Protein 8OSH (pdb70)

Secondary structure (DSSP, 8-state):
----TTT--S-HHHHHHHHHHHH-TTS--EEEE-S--SSHHHHHHHHHHS---EE-S-S-TT-----EE----------HHHHHEE--EE-GGGT-TTSEEE-TTTTTS-TTTTTTTGGGTT--S---------EEEEE--TTS----SSSGGG--EEEE------HHHHHHHHHHHHHHHH--TTHHHHSHHHHHHHHHHHHHHHHTGGG----TTTTHHHHHHHHHS--SS--HHHHHHHHHHHHHHHH---S--TTHHHHHHHHHHGGG----HHHHHHHHHHHHT-/--S-TT---S-HHHHHHHHHHHH-TT---EEEESS-HHHHHHHHHHHHTSS--B---S--SS----SSSS--TTTHHHH-------B----EEPPTT--HHHHHEE--EE-S--S-SSS-EEBTTTTTS-STTHHHHHHHTTT-S--B-TTS--B--------EEEE-GGG----TTTT---SEEEE----S-HHHHHHHHHHHHHHHH-STTHHHHHHHHHHHHHHHHHHHHHHTT-----HHHHHHHHHHGGGS--SSTHHHHHHHHHHHHHHHHH--SS--HHHHHHHHHHHHTTT----HHHHHHHHTTTS--/----TT-STT-HHHHHHHHHHSS-TTS--EEEE-SS-TTHHHHHGGGTTTS------TT-SS---SS-TTT--SSHHHH---PPP------SS--TTTTS-------HHHHT-SS------TTS--STTTTHHHHHHHHTEE---STT----EE------EEE-GGG----SSSTTTS-EE--------HHHHHHHHHHHHHHHH-HHHHHHHSHHHHHHHHHHHHHHHHHSS-----SHHHHHHHHHHGGGGSS-HHHHHHHHHHHHHHHHHS--SSPPTTHHHHHHHHHHTTTS----THHHHHHHHIIIII-/----GGG--S-HHHHHHHHHTTS-TT----EE---SHHHHHHHHHHHTS----B---GGGTT-EEE---GGGS-HHHHHHHHHHTT------EEE----GGG----HHHHH---SEE-----S--HHHHHHHHHHHHHHSSHHHHHHHHHHHHHTTTTSSSTTTTT-TTS---HHHHHHHIIIIIT--HHHHHHHHHHHHHTTSS----HHHHHHHTTSHHHHH--TT--/--S--HHHHHHHHHHHT-SS---B-----SSTHHHHHHHHHT---GGGGGEEEE---TTHHHHHHHTTTT------EEEE--HHHHTS-SB------HHHHHHHHHHHHHHHT--SS-GGGTHHHHHHHHHHHHHHHHTGGG----HHHHHHHHHHHHH---SS-HHHHHHHHHHHHTTTTTT-SS--HHHHHHHHHHHHTTS----SHHHHHHHHHH--

InterPro domains:
  IPR000523 Magnesium chelatase ChlI-like, catalytic domain [PF01078] (129-198)
  IPR003593 AAA+ ATPase domain [SM00382] (39-199)
  IPR011775 Magnesium chelatase, ATPase subunit I [TIGR02030] (16-351)
  IPR027417 P-loop containing nucleoside triphosphate hydrolase [G3DSA:3.40.50.300] (13-218)
  IPR027417 P-loop containing nucleoside triphosphate hydrolase [SSF52540] (16-343)
  IPR041628 ChlI/MoxR, AAA lid domain [PF17863] (277-336)
  IPR045006 Magnesium-chelatase subunit ChlI-like [PTHR32039] (8-352)

Solvent-accessible surface area: 87751 Å² total; per-residue (Å²): 156,79,70,49,55,79,60,74,89,61,62,80,82,46,62,75,22,61,64,36,32,86,62,41,107,84,31,74,19,26,31,51,44,30,65,54,49,62,44,66,85,57,84,60,42,28,67,48,91,70,53,86,60,58,69,36,59,49,103,56,114,51,50,138,97,64,70,68,40,70,56,89,74,80,59,57,93,133,108,79,65,56,53,70,22,60,138,128,58,78,19,76,69,22,74,34,25,85,19,42,33,33,30,55,78,49,38,92,56,51,104,85,65,73,52,74,76,78,87,37,93,107,45,55,42,51,139,116,77,51,73,34,83,50,52,68,49,20,32,34,40,53,120,54,56,103,112,35,116,74,82,55,40,82,29,18,22,28,48,58,79,97,100,108,81,53,56,85,61,51,39,64,46,38,64,60,62,64,68,41,90,87,55,66,85,78,35,77,76,90,38,55,91,58,63,66,67,64,51,63,64,65,54,62,34,60,87,64,41,107,80,52,49,88,45,65,95,68,44,42,66,53,10,61,35,51,47,82,73,84,91,65,44,85,68,42,49,62,42,45,65,33,28,40,45,24,36,18,29,82,92,65,65,90,57,61,90,111,63,17,73,97,80,19,40,78,30,32,52,54,21,72,64,93,154,119,51,87,64,47,60,64,58,40,39,80,55,81,69,111,154,78,68,54,55,70,59,64,89,41,62,76,83,48,51,65,57,55,64,38,37,78,81,48,94,103,46,50,23,36,47,50,52,26,75,44,47,70,40,31,60,64,60,44,52,29,57,34,58,58,80,91,77,64,56,33,25,71,94,59,87,48,44,16,60,44,93,92,69,104,71,34,87,81,83,52,48,96,87,119,140,76,47,118,44,76,64,78,56,67,69,30,79,83,79,90,81,66,54,73,76,58,38,78,27,61,95,116,69,77,14,70,83,35,40,39,48,63,20,26,42,30,47,72,66,38,31,78,74,68,100,80,61,42,62,68,61,47,67,48,73,98,56,35,40,51,104,42,77,68,117,77,28,102,59,61,43,56,34,61,32,48,60,50,18,15,19,49,81,108,60,36,108,63,67,91,97,55,54,70,79,42,33,38,41,70,72,70,104,106,91,100,46,24,60,68,60,23,69,47,35,52,57,57,62,62,67,87,77,54,85,79,79,51,82,85,84,33,51,92,68,51,62,64,68,70,66,67,72,64,66,22,71,95,62,56,100,77,71,52,90,49,83,89,37,51,56,38,47,37,55,36,42,83,98,53,97,58,66,31,62,69,48,44,50,57,18,63,68,34,16,47,22,42,26,38,88,83,63,61,62,70,39,60,62,82,50,29,32,65,29,25,40,79,31,49,63,49,61,72,101,155,123,47,78,63,50,58,69,53,35,43,83,36,54,63,102,158,80,56,57,67,90,41,75,97,74,54,76,87,51,64,60,37,66,64,60,37,56,102,45,99,94,54,42,8,35,52,58,46,24,88,54,54,73,56,53,79,53,60,71,57,60,60,56,98,73,50,85,53,75,62,24,28,106,102,70,64,34,62,37,49,58,90,49,85,108,46,15,63,88,75,66,61,83,82,142,107,57,53,84,52,82,62,59,83,66,77,109,71,76,60,70,84,62,60,57,29,102,85,130,53,63,10,68,63,25,40,33,12,76,23,50,49,31,36,75,53,59,37,84,71,95,79,72,51,62,68,69,56,51,64,41,66,97,78,30,30,38,88,40,105,54,101,78,53,64,73,57,39,43,22,52,61,46,50,41,24,26,27,40,83,108,77,38,92,82,98,99,100,30,54,67,83,60,17,46,34,53,81,77,106,96,104,100,59,41,85,66,37,47,61,52,44,60,52,54,58,50,57,87,87,42,72,80,61,35,57,80,93,48,55,89,68,44,69,68,70,54,61,68,66,76,74,28,76,83,44,89,75,96,39,99,58,97,57,76,89,45,66,46,54,34,69,44,30,61,106,74,49,80,88,28,74,62,34,55,51,57,46,59,68,45,41,52,47,44,10,30,102,87,60,45,90,74,72,43,102,79,16,68,64,91,31,48,60,54,44,47,64,73,52,55,102,106,154,101,86,40,66,42,46,64,73,58,37,52,99,38,100,56,138,162,84,61,33,39,101,70,69,88,61,59,76,81,40,67,62,47,63,67,59,38,83,80,32,108,108,56,34,35,24,32,39,47,28,63,54,41,58,23,72,63,62,48,70,21,66,90,28,46,96,84,142,116,63,104,131,90,107,102,44,74,90,24,65,31,36,35,73,14,55,48,89,64,72,73,87,62,46,88,55,55,55,82,58,68,112,70,75,86,139,80,66,38,45,44,27,36,19,22,100,110,40,31,87,67,57,88,78,35,52,75,80,25,44,51,33,29,71,60,108,88,102,94,96,33,90,70,56,44,58,41,36,58,52,59,60,56,50,82,70,65,63,100,62,27,45,62,93,45,40,76,77,59,77,88,55,62,85,72,44,66,88,22,54,103,83,32,98,96,83,93,62,60,88,84,60,56,73,38,37,53,78,44,40,73,78,108,95,95,48,33,68,68,62,52,58,34,27,48,59,52,44,7,46,109,78,79,126,68,82,39,37,38,79,37,73,82,58,33,48,78,13,66,74,124,102,31,67,77,95,134,81,106,66,76,64,108,60,50,56,49,64,66,55,50,88,85,13,110,113,47,53,13,45,45,83,153,69,50,105,39,62,82,61,60,49,61,46,68,67,81,94,71,160,127,104,105,24,55,96,35,78,59,80,68,156,74,99,70,84,55,40,67,64,46,68,39,78,109,67,20,100,126,74,31,71,56,56,78,47,42,121,91,91,60,54,88,60,25,29,38,75,121,92,117,147,66,80,77,68,60,63,65,59,62,64,53,58,60,53,62,89,95,46,89,80,107,40,79,83,96,57,44,82,74,66,75,62,52,65,64,52,66,64,70,9,65,94,59,61,110,80,64,90,80,60,87,90,63,38,63,47,59,27,52,54,53,88,82,57,92,48,79,31,58,63,45,53,46,51,41,57,61,37,27,44,51,34,32,33,85,81,63,64,101,77,56,74,62,88,10,57,74,76,31,49,43,60,34,46,75,34,68,66,113,103,105,27,69,55,44,56,64,44,34,71,89,41,55,128

Structure (mmCIF, N/CA/C/O backbone):
data_8OSH
#
_entry.id   8OSH
#
_cell.length_a   1.00
_cell.length_b   1.00
_cell.length_c   1.00
_cell.angle_alpha   90.00
_cell.angle_beta   90.00
_cell.angle_gamma   90.00
#
_symmetry.space_group_name_H-M   'P 1'
#
loop_
_atom_site.group_PDB
_atom_site.id
_atom_site.type_symbol
_atom_site.label_atom_id
_atom_site.label_alt_id
_atom_site.label_comp_id
_atom_site.label_asym_id
_atom_site.label_entity_id
_atom_site.label_seq_id
_atom_site.pdbx_PDB_ins_code
_atom_site.Cartn_x
_atom_site.Cartn_y
_atom_site.Cartn_z
_atom_site.occupancy
_atom_site.B_iso_or_equiv
_atom_site.auth_seq_id
_atom_site.auth_comp_id
_atom_site.auth_asym_id
_atom_site.auth_atom_id
_atom_site.pdbx_PDB_model_num
ATOM 1 N N . VAL A 1 20 ? 89.444 122.984 127.218 1.00 143.51 14 VAL A N 1
ATOM 2 C CA . VAL A 1 20 ? 88.757 123.606 128.343 1.00 143.51 14 VAL A CA 1
ATOM 3 C C . VAL A 1 20 ? 89.396 123.166 129.654 1.00 143.51 14 VAL A C 1
ATOM 4 O O . VAL A 1 20 ? 90.128 122.178 129.695 1.00 143.51 14 VAL A O 1
ATOM 6 N N . VAL A 1 21 ? 89.112 123.901 130.726 1.00 171.85 15 VAL A N 1
ATOM 7 C CA . VAL A 1 21 ? 89.662 123.628 132.049 1.00 171.85 15 VAL A CA 1
ATOM 8 C C . VAL A 1 21 ? 88.525 123.622 133.059 1.00 171.85 15 VAL A C 1
ATOM 9 O O . VAL A 1 21 ? 87.354 123.764 132.691 1.00 171.85 15 VAL A O 1
ATOM 11 N N . PHE A 1 22 ? 88.873 123.455 134.330 1.00 160.89 16 PHE A N 1
ATOM 12 C CA . PHE A 1 22 ? 87.862 123.456 135.375 1.00 160.89 16 PHE A CA 1
ATOM 13 C C . PHE A 1 22 ? 87.191 124.826 135.443 1.00 160.89 16 PHE A C 1
ATOM 14 O O . PHE A 1 22 ? 87.833 125.846 135.168 1.00 160.89 16 PHE A O 1
ATOM 16 N N . PRO A 1 23 ? 85.908 124.888 135.790 1.00 208.51 17 PRO A N 1
ATOM 17 C CA . PRO A 1 23 ? 85.212 126.182 135.803 1.00 208.51 17 PRO A CA 1
ATOM 18 C C . PRO A 1 23 ? 85.716 127.080 136.924 1.00 208.51 17 PRO A C 1
ATOM 19 O O . PRO A 1 23 ? 86.253 126.608 137.929 1.00 208.51 17 PRO A O 1
ATOM 21 N N . PHE A 1 24 ? 85.540 128.391 136.737 1.00 203.66 18 PHE A N 1
ATOM 22 C CA . PHE A 1 24 ? 85.979 129.359 137.738 1.00 203.66 18 PHE A CA 1
ATOM 23 C C . PHE A 1 24 ? 85.255 129.146 139.061 1.00 203.66 18 PHE A C 1
ATOM 24 O O . PHE A 1 24 ? 85.883 129.036 140.120 1.00 203.66 18 PHE A O 1
ATOM 26 N N . THR A 1 25 ? 83.924 129.081 139.019 1.00 196.43 19 THR A N 1
ATOM 27 C CA . THR A 1 25 ? 83.151 128.822 140.226 1.00 196.43 19 THR A CA 1
ATOM 28 C C . THR A 1 25 ? 83.362 127.415 140.765 1.00 196.43 19 THR A C 1
ATOM 29 O O . THR A 1 25 ? 83.077 127.173 141.942 1.00 196.43 19 THR A O 1
ATOM 31 N N . ALA A 1 26 ? 83.849 126.487 139.938 1.00 207.49 20 ALA A N 1
ATOM 32 C CA . ALA A 1 26 ? 84.095 125.130 140.412 1.00 207.49 20 ALA A CA 1
ATOM 33 C C . ALA A 1 26 ? 85.176 125.109 141.482 1.00 207.49 20 ALA A C 1
ATOM 34 O O . ALA A 1 26 ? 85.206 124.206 142.326 1.00 207.49 20 ALA A O 1
ATOM 36 N N . ILE A 1 27 ? 86.075 126.095 141.465 1.00 198.87 21 ILE A N 1
ATOM 37 C CA . ILE A 1 27 ? 87.110 126.171 142.485 1.00 198.87 21 ILE A CA 1
ATOM 38 C C . ILE A 1 27 ? 86.469 126.461 143.832 1.00 198.87 21 ILE A C 1
ATOM 39 O O . ILE A 1 27 ? 85.640 127.370 143.963 1.00 198.87 21 ILE A O 1
ATOM 41 N N . VAL A 1 28 ? 86.848 125.684 144.841 1.00 203.44 22 VAL A N 1
ATOM 42 C CA . VAL A 1 28 ? 86.301 125.805 146.186 1.00 203.44 22 VAL A CA 1
ATOM 43 C C . VAL A 1 28 ? 87.403 126.287 147.117 1.00 203.44 22 VAL A C 1
ATOM 44 O O . VAL A 1 28 ? 88.508 125.733 147.128 1.00 203.44 22 VAL A O 1
ATOM 46 N N . GLY A 1 29 ? 87.098 127.318 147.897 1.00 215.39 23 GLY A N 1
ATOM 47 C CA . GLY A 1 29 ? 88.049 127.887 148.831 1.00 215.39 23 GLY A CA 1
ATOM 48 C C . GLY A 1 29 ? 88.728 129.123 148.273 1.00 215.39 23 GLY A C 1
ATOM 49 O O . GLY A 1 29 ? 88.483 129.560 147.144 1.00 215.39 23 GLY A O 1
ATOM 50 N N . GLN A 1 30 ? 89.606 129.687 149.105 1.00 213.83 24 GLN A N 1
ATOM 51 C CA . GLN A 1 30 ? 90.364 130.892 148.760 1.00 213.83 24 GLN A CA 1
ATOM 52 C C . GLN A 1 30 ? 89.441 132.032 148.343 1.00 213.83 24 GLN A C 1
ATOM 53 O O . GLN A 1 30 ? 89.693 132.727 147.355 1.00 213.83 24 GLN A O 1
ATOM 55 N N . GLU A 1 31 ? 88.360 132.229 149.101 1.00 185.64 25 GLU A N 1
ATOM 56 C CA . GLU A 1 31 ? 87.414 133.291 148.777 1.00 185.64 25 GLU A CA 1
ATOM 57 C C . GLU A 1 31 ? 88.072 134.661 148.835 1.00 185.64 25 GLU A C 1
ATOM 58 O O . GLU A 1 31 ? 87.770 135.529 148.009 1.00 185.64 25 GLU A O 1
ATOM 60 N N . GLU A 1 32 ? 88.967 134.877 149.801 1.00 185.99 26 GLU A N 1
ATOM 61 C CA . GLU A 1 32 ? 89.685 136.145 149.869 1.00 185.99 26 GLU A CA 1
ATOM 62 C C . GLU A 1 32 ? 90.531 136.362 148.622 1.00 185.99 26 GLU A C 1
ATOM 63 O O . GLU A 1 32 ? 90.536 137.457 148.048 1.00 185.99 26 GLU A O 1
ATOM 65 N N . MET A 1 33 ? 91.243 135.324 148.181 1.00 171.87 27 MET A N 1
ATOM 66 C CA . MET A 1 33 ? 92.034 135.437 146.962 1.00 171.87 27 MET A CA 1
ATOM 67 C C . MET A 1 33 ? 91.144 135.677 145.752 1.00 171.87 27 MET A C 1
ATOM 68 O O . MET A 1 33 ? 91.493 136.462 144.863 1.00 171.87 27 MET A O 1
ATOM 70 N N . LYS A 1 34 ? 89.993 135.002 145.699 1.00 180.47 28 LYS A N 1
ATOM 71 C CA . LYS A 1 34 ? 89.072 135.194 144.586 1.00 180.47 28 LYS A CA 1
ATOM 72 C C . LYS A 1 34 ? 88.549 136.622 144.536 1.00 180.47 28 LYS A C 1
ATOM 73 O O . LYS A 1 34 ? 88.452 137.210 143.453 1.00 180.47 28 LYS A O 1
ATOM 75 N N . LEU A 1 35 ? 88.214 137.195 145.693 1.00 169.30 29 LEU A N 1
ATOM 76 C CA . LEU A 1 35 ? 87.731 138.571 145.723 1.00 169.30 29 LEU A CA 1
ATOM 77 C C . LEU A 1 35 ? 88.798 139.538 145.230 1.00 169.30 29 LEU A C 1
ATOM 78 O O . LEU A 1 35 ? 88.502 140.473 144.477 1.00 169.30 29 LEU A O 1
ATOM 80 N N . ALA A 1 36 ? 90.046 139.327 145.643 1.00 170.66 30 ALA A N 1
ATOM 81 C CA . ALA A 1 36 ? 91.121 140.227 145.248 1.00 170.66 30 ALA A CA 1
ATOM 82 C C . ALA A 1 36 ? 91.442 140.105 143.763 1.00 170.66 30 ALA A C 1
ATOM 83 O O . ALA A 1 36 ? 91.623 141.116 143.076 1.00 170.66 30 ALA A O 1
ATOM 85 N N . LEU A 1 37 ? 91.508 138.874 143.250 1.00 166.53 31 LEU A N 1
ATOM 86 C CA . LEU A 1 37 ? 91.935 138.648 141.874 1.00 166.53 31 LEU A CA 1
ATOM 87 C C . LEU A 1 37 ? 91.000 139.314 140.874 1.00 166.53 31 LEU A C 1
ATOM 88 O O . LEU A 1 37 ? 91.444 139.930 139.899 1.00 166.53 31 LEU A O 1
ATOM 90 N N . LEU A 1 38 ? 89.693 139.199 141.109 1.00 174.60 32 LEU A N 1
ATOM 91 C CA . LEU A 1 38 ? 88.714 139.811 140.221 1.00 174.60 32 LEU A CA 1
ATOM 92 C C . LEU A 1 38 ? 88.829 141.326 140.180 1.00 174.60 32 LEU A C 1
ATOM 93 O O . LEU A 1 38 ? 88.536 141.928 139.141 1.00 174.60 32 LEU A O 1
ATOM 95 N N . LEU A 1 39 ? 89.255 141.952 141.279 1.00 171.29 33 LEU A N 1
ATOM 96 C CA . LEU A 1 39 ? 89.365 143.405 141.305 1.00 171.29 33 LEU A CA 1
ATOM 97 C C . LEU A 1 39 ? 90.379 143.910 140.289 1.00 171.29 33 LEU A C 1
ATOM 98 O O . LEU A 1 39 ? 90.131 144.917 139.616 1.00 171.29 33 LEU A O 1
ATOM 100 N N . ASN A 1 40 ? 91.517 143.224 140.156 1.00 174.55 34 ASN A N 1
ATOM 101 C CA . ASN A 1 40 ? 92.545 143.672 139.222 1.00 174.55 34 ASN A CA 1
ATOM 102 C C . ASN A 1 40 ? 92.034 143.658 137.788 1.00 174.55 34 ASN A C 1
ATOM 103 O O . ASN A 1 40 ? 92.294 144.590 137.018 1.00 174.55 34 ASN A O 1
ATOM 105 N N . VAL A 1 41 ? 91.307 142.607 137.409 1.00 181.91 35 VAL A N 1
ATOM 106 C CA . VAL A 1 41 ? 90.727 142.563 136.073 1.00 181.91 35 VAL A CA 1
ATOM 107 C C . VAL A 1 41 ? 89.608 143.583 135.938 1.00 181.91 35 VAL A C 1
ATOM 108 O O . VAL A 1 41 ? 89.360 144.103 134.844 1.00 181.91 35 VAL A O 1
ATOM 110 N N . ILE A 1 42 ? 88.911 143.884 137.036 1.00 184.31 36 ILE A N 1
ATOM 111 C CA . ILE A 1 42 ? 87.782 144.807 136.977 1.00 184.31 36 ILE A CA 1
ATOM 112 C C . ILE A 1 42 ? 88.245 146.197 136.568 1.00 184.31 36 ILE A C 1
ATOM 113 O O . ILE A 1 42 ? 87.598 146.870 135.757 1.00 184.31 36 ILE A O 1
ATOM 115 N N . ASP A 1 43 ? 89.383 146.622 137.125 1.00 199.03 37 ASP A N 1
ATOM 116 C CA . ASP A 1 43 ? 89.944 147.957 136.786 1.00 199.03 37 ASP A CA 1
ATOM 117 C C . ASP A 1 43 ? 91.456 147.825 136.574 1.00 199.03 37 ASP A C 1
ATOM 118 O O . ASP A 1 43 ? 92.146 147.380 137.512 1.00 199.03 37 ASP A O 1
ATOM 120 N N . PRO A 1 44 ? 91.999 148.200 135.395 1.00 209.83 38 PRO A N 1
ATOM 121 C CA . PRO A 1 44 ? 93.451 148.156 135.200 1.00 209.83 38 PRO A CA 1
ATOM 122 C C . PRO A 1 44 ? 94.156 149.061 136.220 1.00 209.83 38 PRO A C 1
ATOM 123 O O . PRO A 1 44 ? 95.316 148.824 136.504 1.00 209.83 38 PRO A O 1
ATOM 125 N N . LYS A 1 45 ? 93.440 150.060 136.744 1.00 183.94 39 LYS A N 1
ATOM 126 C CA . LYS A 1 45 ? 94.027 150.990 137.746 1.00 183.94 39 LYS A CA 1
ATOM 127 C C . LYS A 1 45 ? 94.518 150.184 138.953 1.00 183.94 39 LYS A C 1
ATOM 128 O O . LYS A 1 45 ? 95.444 150.657 139.640 1.00 183.94 39 LYS A O 1
ATOM 130 N N . ILE A 1 46 ? 93.920 149.013 139.194 1.00 186.92 40 ILE A N 1
ATOM 131 C CA . ILE A 1 46 ? 94.328 148.155 140.346 1.00 186.92 40 ILE A CA 1
ATOM 132 C C . ILE A 1 46 ? 95.852 148.010 140.323 1.00 186.92 40 ILE A C 1
ATOM 133 O O . ILE A 1 46 ? 96.393 147.661 139.255 1.00 186.92 40 ILE A O 1
ATOM 135 N N . GLY A 1 47 ? 96.512 148.267 141.456 1.00 234.76 41 GLY A N 1
ATOM 136 C CA . GLY A 1 47 ? 97.985 148.201 141.517 1.00 234.76 41 GLY A CA 1
ATOM 137 C C . GLY A 1 47 ? 98.515 146.832 141.130 1.00 234.76 41 GLY A C 1
ATOM 138 O O . GLY A 1 47 ? 99.528 146.781 140.405 1.00 234.76 41 GLY A O 1
ATOM 139 N N . GLY A 1 48 ? 97.860 145.761 141.588 1.00 224.70 42 GLY A N 1
ATOM 140 C CA . GLY A 1 48 ? 98.358 144.392 141.319 1.00 224.70 42 GLY A CA 1
ATOM 141 C C . GLY A 1 48 ? 98.267 143.446 142.496 1.00 224.70 42 GLY A C 1
ATOM 142 O O . GLY A 1 48 ? 98.388 143.902 143.642 1.00 224.70 42 GLY A O 1
ATOM 143 N N . VAL A 1 49 ? 98.067 142.156 142.225 1.00 207.13 43 VAL A N 1
ATOM 144 C CA . VAL A 1 49 ? 98.095 141.278 143.385 1.00 207.13 43 VAL A CA 1
ATOM 145 C C . VAL A 1 49 ? 99.389 140.480 143.403 1.00 207.13 43 VAL A C 1
ATOM 146 O O . VAL A 1 49 ? 100.034 140.275 142.370 1.00 207.13 43 VAL A O 1
ATOM 148 N N . MET A 1 50 ? 99.763 140.030 144.598 1.00 212.30 44 MET A N 1
ATOM 149 C CA . MET A 1 50 ? 100.894 139.138 144.793 1.00 212.30 44 MET A CA 1
ATOM 150 C C . MET A 1 50 ? 100.459 137.999 145.701 1.00 212.30 44 MET A C 1
ATOM 151 O O . MET A 1 50 ? 99.755 138.211 146.691 1.00 212.30 44 MET A O 1
ATOM 153 N N . ILE A 1 51 ? 100.877 136.785 145.356 1.00 223.98 45 ILE A N 1
ATOM 154 C CA . ILE A 1 51 ? 100.444 135.585 146.059 1.00 223.98 45 ILE A CA 1
ATOM 155 C C . ILE A 1 51 ? 101.657 134.739 146.409 1.00 223.98 45 ILE A C 1
ATOM 156 O O . ILE A 1 51 ? 102.585 134.602 145.605 1.00 223.98 45 ILE A O 1
ATOM 158 N N . MET A 1 52 ? 101.649 134.178 147.614 1.00 241.19 46 MET A N 1
ATOM 159 C CA . MET A 1 52 ? 102.651 133.221 148.056 1.00 241.19 46 MET A CA 1
ATOM 160 C C . MET A 1 52 ? 101.942 131.949 148.506 1.00 241.19 46 MET A C 1
ATOM 161 O O . MET A 1 52 ? 100.713 131.849 148.461 1.00 241.19 46 MET A O 1
ATOM 163 N N . GLY A 1 53 ? 102.732 130.960 148.935 1.00 245.90 47 GLY A N 1
ATOM 164 C CA . GLY A 1 53 ? 102.155 129.668 149.355 1.00 245.90 47 GLY A CA 1
ATOM 165 C C . GLY A 1 53 ? 102.747 128.521 148.556 1.00 245.90 47 GLY A C 1
ATOM 166 O O . GLY A 1 53 ? 102.370 128.370 147.377 1.00 245.90 47 GLY A O 1
ATOM 167 N N . ASP A 1 54 ? 103.643 127.741 149.169 1.00 244.35 48 ASP A N 1
ATOM 168 C CA . ASP A 1 54 ? 104.318 126.625 148.452 1.00 244.35 48 ASP A CA 1
ATOM 169 C C . ASP A 1 54 ? 103.304 125.514 148.160 1.00 244.35 48 ASP A C 1
ATOM 170 O O . ASP A 1 54 ? 102.210 125.542 148.759 1.00 244.35 48 ASP A O 1
ATOM 172 N N . ARG A 1 55 ? 103.658 124.580 147.271 1.00 211.25 49 ARG A N 1
ATOM 173 C CA . ARG A 1 55 ? 102.752 123.450 146.926 1.00 211.25 49 ARG A CA 1
ATOM 174 C C . ARG A 1 55 ? 101.408 124.004 146.441 1.00 211.25 49 ARG A C 1
ATOM 175 O O . ARG A 1 55 ? 100.380 123.693 147.074 1.00 211.25 49 ARG A O 1
ATOM 177 N N . GLY A 1 56 ? 101.422 124.789 145.359 1.00 148.48 50 GLY A N 1
ATOM 178 C CA . GLY A 1 56 ? 100.174 125.348 144.802 1.00 148.48 50 GLY A CA 1
ATOM 179 C C . GLY A 1 56 ? 99.186 124.250 144.451 1.00 148.48 50 GLY A C 1
ATOM 180 O O . GLY A 1 56 ? 97.973 124.473 144.630 1.00 148.48 50 GLY A O 1
ATOM 181 N N . THR A 1 57 ? 99.683 123.108 143.965 1.00 131.99 51 THR A N 1
ATOM 182 C CA . THR A 1 57 ? 98.800 121.954 143.641 1.00 131.99 51 THR A CA 1
ATOM 183 C C . THR A 1 57 ? 97.655 122.423 142.738 1.00 131.99 51 THR A C 1
ATOM 184 O O . THR A 1 57 ? 96.487 122.162 143.089 1.00 131.99 51 THR A O 1
ATOM 186 N N . GLY A 1 58 ? 97.980 123.090 141.626 1.00 138.96 52 GLY A N 1
ATOM 187 C CA . GLY A 1 58 ? 96.948 123.580 140.693 1.00 138.96 52 GLY A CA 1
ATOM 188 C C . GLY A 1 58 ? 97.016 125.087 140.529 1.00 138.96 52 GLY A C 1
ATOM 189 O O . GLY A 1 58 ? 96.054 125.666 139.986 1.00 138.96 52 GLY A O 1
ATOM 190 N N . LYS A 1 59 ? 98.113 125.703 140.981 1.00 150.51 53 LYS A N 1
ATOM 191 C CA . LYS A 1 59 ? 98.270 127.149 140.867 1.00 150.51 53 LYS A CA 1
ATOM 192 C C . LYS A 1 59 ? 97.910 127.628 139.468 1.00 150.51 53 LYS A C 1
ATOM 193 O O . LYS A 1 59 ? 97.286 128.682 139.302 1.00 150.51 53 LYS A O 1
ATOM 195 N N . SER A 1 60 ? 98.296 126.860 138.447 1.00 184.25 54 SER A N 1
ATOM 196 C CA . SER A 1 60 ? 97.990 127.243 137.072 1.00 184.25 54 SER A CA 1
ATOM 197 C C . SER A 1 60 ? 96.486 127.342 136.852 1.00 184.25 54 SER A C 1
ATOM 198 O O . SER A 1 60 ? 95.995 128.318 136.274 1.00 184.25 54 SER A O 1
ATOM 200 N N . THR A 1 61 ? 95.736 126.346 137.321 1.00 187.18 55 THR A N 1
ATOM 201 C CA . THR A 1 61 ? 94.284 126.419 137.237 1.00 187.18 55 THR A CA 1
ATOM 202 C C . THR A 1 61 ? 93.712 127.536 138.096 1.00 187.18 55 THR A C 1
ATOM 203 O O . THR A 1 61 ? 92.668 128.094 137.742 1.00 187.18 55 THR A O 1
ATOM 205 N N . THR A 1 62 ? 94.376 127.883 139.202 1.00 164.55 56 THR A N 1
ATOM 206 C CA . THR A 1 62 ? 93.870 128.942 140.069 1.00 164.55 56 THR A CA 1
ATOM 207 C C . THR A 1 62 ? 93.879 130.290 139.360 1.00 164.55 56 THR A C 1
ATOM 208 O O . THR A 1 62 ? 93.191 131.226 139.783 1.00 164.55 56 THR A O 1
ATOM 210 N N . ILE A 1 63 ? 94.648 130.408 138.280 1.00 174.88 57 ILE A N 1
ATOM 211 C CA . ILE A 1 63 ? 94.716 131.651 137.521 1.00 174.88 57 ILE A CA 1
ATOM 212 C C . ILE A 1 63 ? 94.019 131.456 136.183 1.00 174.88 57 ILE A C 1
ATOM 213 O O . ILE A 1 63 ? 93.613 132.427 135.533 1.00 174.88 57 ILE A O 1
ATOM 215 N N . ARG A 1 64 ? 93.870 130.199 135.765 1.00 186.91 58 ARG A N 1
ATOM 216 C CA . ARG A 1 64 ? 93.181 129.913 134.514 1.00 186.91 58 ARG A CA 1
ATOM 217 C C . ARG A 1 64 ? 91.715 130.315 134.560 1.00 186.91 58 ARG A C 1
ATOM 218 O O . ARG A 1 64 ? 91.084 130.439 133.504 1.00 186.91 58 ARG A O 1
ATOM 220 N N . ALA A 1 65 ? 91.159 130.520 135.756 1.00 207.43 59 ALA A N 1
ATOM 221 C CA . ALA A 1 65 ? 89.762 130.915 135.876 1.00 207.43 59 ALA A CA 1
ATOM 222 C C . ALA A 1 65 ? 89.480 132.253 135.210 1.00 207.43 59 ALA A C 1
ATOM 223 O O . ALA A 1 65 ? 88.458 132.392 134.530 1.00 207.43 59 ALA A O 1
ATOM 225 N N . LEU A 1 66 ? 90.362 133.238 135.386 1.00 215.58 60 LEU A N 1
ATOM 226 C CA . LEU A 1 66 ? 90.129 134.549 134.796 1.00 215.58 60 LEU A CA 1
ATOM 227 C C . LEU A 1 66 ? 90.224 134.509 133.277 1.00 215.58 60 LEU A C 1
ATOM 228 O O . LEU A 1 66 ? 89.717 135.411 132.601 1.00 215.58 60 LEU A O 1
ATOM 230 N N . ALA A 1 67 ? 90.863 133.476 132.725 1.00 212.79 61 ALA A N 1
ATOM 231 C CA . ALA A 1 67 ? 91.018 133.394 131.277 1.00 212.79 61 ALA A CA 1
ATOM 232 C C . ALA A 1 67 ? 89.675 133.295 130.569 1.00 212.79 61 ALA A C 1
ATOM 233 O O . ALA A 1 67 ? 89.459 133.965 129.553 1.00 212.79 61 ALA A O 1
ATOM 235 N N . ASP A 1 68 ? 88.762 132.473 131.086 1.00 230.70 62 ASP A N 1
ATOM 236 C CA . ASP A 1 68 ? 87.471 132.299 130.429 1.00 230.70 62 ASP A CA 1
ATOM 237 C C . ASP A 1 68 ? 86.574 133.511 130.645 1.00 230.70 62 ASP A C 1
ATOM 238 O O . ASP A 1 68 ? 85.830 133.916 129.745 1.00 230.70 62 ASP A O 1
ATOM 240 N N . LEU A 1 69 ? 86.632 134.104 131.833 1.00 246.57 63 LEU A N 1
ATOM 241 C CA . LEU A 1 69 ? 85.736 135.197 132.193 1.00 246.57 63 LEU A CA 1
ATOM 242 C C . LEU A 1 69 ? 86.209 136.483 131.527 1.00 246.57 63 LEU A C 1
ATOM 243 O O . LEU A 1 69 ? 86.828 137.334 132.174 1.00 246.57 63 LEU A O 1
ATOM 245 N N . LEU A 1 70 ? 85.921 136.626 130.237 1.00 246.42 64 LEU A N 1
ATOM 246 C CA . LEU A 1 70 ? 86.266 137.841 129.511 1.00 246.42 64 LEU A CA 1
ATOM 247 C C . LEU A 1 70 ? 85.440 137.947 128.237 1.00 246.42 64 LEU A C 1
ATOM 248 O O . LEU A 1 70 ? 85.424 137.010 127.428 1.00 246.42 64 LEU A O 1
ATOM 250 N N . PRO A 1 71 ? 84.740 139.058 128.023 1.00 258.65 65 PRO A N 1
ATOM 251 C CA . PRO A 1 71 ? 84.015 139.226 126.760 1.00 258.65 65 PRO A CA 1
ATOM 252 C C . PRO A 1 71 ? 84.982 139.356 125.594 1.00 258.65 65 PRO A C 1
ATOM 253 O O . PRO A 1 71 ? 86.084 139.892 125.733 1.00 258.65 65 PRO A O 1
ATOM 255 N N . GLU A 1 72 ? 84.560 138.855 124.437 1.00 278.33 66 GLU A N 1
ATOM 256 C CA . GLU A 1 72 ? 85.369 138.919 123.230 1.00 278.33 66 GLU A CA 1
ATOM 257 C C . GLU A 1 72 ? 85.544 140.366 122.793 1.00 278.33 66 GLU A C 1
ATOM 258 O O . GLU A 1 72 ? 84.592 141.150 122.800 1.00 278.33 66 GLU A O 1
ATOM 260 N N . ILE A 1 73 ? 86.772 140.715 122.416 1.00 270.53 67 ILE A N 1
ATOM 261 C CA . ILE A 1 73 ? 87.077 142.079 1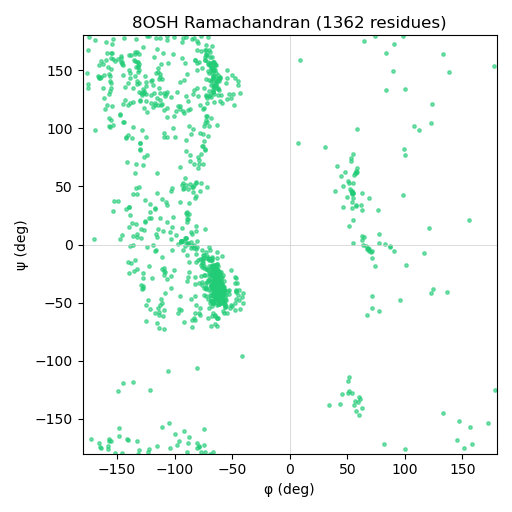21.984 1.00 270.53 67 ILE A CA 1
ATOM 262 C C . ILE A 1 73 ? 87.903 142.031 120.716 1.00 270.53 67 ILE A C 1
ATOM 263 O O . ILE A 1 73 ? 88.732 141.133 120.514 1.00 270.53 67 ILE A O 1
ATOM 265 N N . PRO A 1 74 ? 87.710 142.994 119.787 1.00 272.59 68 PRO A N 1
ATOM 266 C CA . PRO A 1 74 ? 88.559 143.030 118.591 1.00 272.59 68 PRO A CA 1
ATOM 267 C C . PRO A 1 74 ? 90.018 143.276 118.999 1.00 272.59 68 PRO A C 1
ATOM 268 O O . PRO A 1 74 ? 90.352 144.411 119.287 1.00 272.59 68 PRO A O 1
ATOM 270 N N . VAL A 1 75 ? 90.843 142.224 118.990 1.00 258.07 69 VAL A N 1
ATOM 271 C CA . VAL A 1 75 ? 92.280 142.358 119.379 1.00 258.07 69 VAL A CA 1
ATOM 272 C C . VAL A 1 75 ? 93.150 141.618 118.358 1.00 258.07 69 VAL A C 1
ATOM 273 O O . VAL A 1 75 ? 92.591 140.825 117.574 1.00 258.07 69 VAL A O 1
ATOM 275 N N . VAL A 1 76 ? 94.463 141.872 118.369 1.00 282.34 70 VAL A N 1
ATOM 276 C CA . VAL A 1 76 ? 95.404 141.178 117.438 1.00 282.34 70 VAL A CA 1
ATOM 277 C C . VAL A 1 76 ? 94.860 141.283 116.010 1.00 282.34 70 VAL A C 1
ATOM 278 O O . VAL A 1 76 ? 94.705 140.231 115.360 1.00 282.34 70 VAL A O 1
ATOM 280 N N . ALA A 1 77 ? 94.581 142.505 115.546 1.00 325.13 71 ALA A N 1
ATOM 281 C CA . ALA A 1 77 ? 94.018 142.703 114.189 1.00 325.13 71 ALA A CA 1
ATOM 282 C C . ALA A 1 77 ? 95.147 142.769 113.156 1.00 325.13 71 ALA A C 1
ATOM 283 O O . ALA A 1 77 ? 95.709 143.867 112.972 1.00 325.13 71 ALA A O 1
ATOM 285 N N . ASN A 1 78 ? 95.464 141.641 112.512 1.00 326.91 72 ASN A N 1
ATOM 286 C CA . ASN A 1 78 ? 96.493 141.621 111.476 1.00 326.91 72 ASN A CA 1
ATOM 287 C C . ASN A 1 78 ? 97.792 142.259 111.957 1.00 326.91 72 ASN A C 1
ATOM 288 O O . ASN A 1 78 ? 98.659 142.600 111.147 1.00 326.91 72 ASN A O 1
ATOM 290 N N . ASP A 1 79 ? 97.935 142.423 113.272 1.00 313.52 73 ASP A N 1
ATOM 291 C CA . ASP A 1 79 ? 99.148 142.985 113.848 1.00 313.52 73 ASP A CA 1
ATOM 292 C C . ASP A 1 79 ? 99.841 141.912 114.675 1.00 313.52 73 ASP A C 1
ATOM 293 O O . ASP A 1 79 ? 99.241 141.402 115.633 1.00 313.52 73 ASP A O 1
ATOM 295 N N . PRO A 1 80 ? 101.081 141.541 114.361 1.00 292.77 74 PRO A N 1
ATOM 296 C CA . PRO A 1 80 ? 101.750 140.500 115.152 1.00 292.77 74 PRO A CA 1
ATOM 297 C C . PRO A 1 80 ? 102.283 141.028 116.474 1.00 292.77 74 PRO A C 1
ATOM 298 O O . PRO A 1 80 ? 103.427 140.751 116.845 1.00 292.77 74 PRO A O 1
ATOM 300 N N . PHE A 1 81 ? 101.460 141.791 117.195 1.00 292.78 75 PHE A N 1
ATOM 301 C CA . PHE A 1 81 ? 101.853 142.321 118.491 1.00 292.78 75 PHE A CA 1
ATOM 302 C C . PHE A 1 81 ? 100.781 142.166 119.559 1.00 292.78 75 PHE A C 1
ATOM 303 O O . PHE A 1 81 ? 101.089 142.352 120.741 1.00 292.78 75 PHE A O 1
ATOM 305 N N . ASN A 1 82 ? 99.545 141.835 119.188 1.00 284.15 76 ASN A N 1
ATOM 306 C CA . ASN A 1 82 ? 98.446 141.660 120.136 1.00 284.15 76 ASN A CA 1
ATOM 307 C C . ASN A 1 82 ? 98.244 142.896 121.009 1.00 284.15 76 ASN A C 1
ATOM 308 O O . ASN A 1 82 ? 97.578 142.836 122.042 1.00 284.15 76 ASN A O 1
ATOM 310 N N . ILE A 1 105 ? 91.743 146.748 107.734 1.00 297.89 99 ILE A N 1
ATOM 311 C CA . ILE A 1 105 ? 91.234 145.407 107.483 1.00 297.89 99 ILE A CA 1
ATOM 312 C C . ILE A 1 105 ? 90.208 145.029 108.543 1.00 297.89 99 ILE A C 1
ATOM 313 O O . ILE A 1 105 ? 89.976 145.786 109.486 1.00 297.89 99 ILE A O 1
ATOM 315 N N . PRO A 1 106 ? 89.588 143.861 108.384 1.00 318.35 100 PRO A N 1
ATOM 316 C CA . PRO A 1 106 ? 88.605 143.413 109.377 1.00 318.35 100 PRO A CA 1
ATOM 317 C C . PRO A 1 106 ? 89.261 143.142 110.722 1.00 318.35 100 PRO A C 1
ATOM 318 O O . PRO A 1 106 ? 90.436 142.778 110.800 1.00 318.35 100 PRO A O 1
ATOM 320 N N . ILE A 1 107 ? 88.485 143.323 111.787 1.00 324.38 101 ILE A N 1
ATOM 321 C CA . ILE A 1 107 ? 88.952 143.126 113.154 1.00 324.38 101 ILE A CA 1
ATOM 322 C C . ILE A 1 107 ? 88.230 141.923 113.741 1.00 324.38 101 ILE A C 1
ATOM 323 O O . ILE A 1 107 ? 86.994 141.885 113.767 1.00 324.38 101 ILE A O 1
ATOM 325 N N . GLU A 1 108 ? 88.999 140.945 114.210 1.00 317.12 102 GLU A N 1
ATOM 326 C CA . GLU A 1 108 ? 88.412 139.761 114.821 1.00 317.12 102 GLU A CA 1
ATOM 327 C C . GLU A 1 108 ? 88.229 139.966 116.321 1.00 317.12 102 GLU A C 1
ATOM 328 O O . GLU A 1 108 ? 89.163 140.325 117.042 1.00 317.12 102 GLU A O 1
ATOM 330 N N . PHE A 1 109 ? 87.007 139.722 116.788 1.00 284.07 103 PHE A N 1
ATOM 331 C CA . PHE A 1 109 ? 86.653 139.893 118.196 1.00 284.07 103 PHE A CA 1
ATOM 332 C C . PHE A 1 109 ? 87.281 138.741 118.972 1.00 284.07 103 PHE A C 1
ATOM 333 O O . PHE A 1 109 ? 86.626 137.746 119.284 1.00 284.07 103 PHE A O 1
ATOM 335 N N . LYS A 1 110 ? 88.569 138.882 119.276 1.00 270.90 104 LYS A N 1
ATOM 336 C CA . LYS A 1 110 ? 89.293 137.855 120.014 1.00 270.90 104 LYS A CA 1
ATOM 337 C C . LYS A 1 110 ? 88.672 137.674 121.393 1.00 270.90 104 LYS A C 1
ATOM 338 O O . LYS A 1 110 ? 88.379 138.656 122.083 1.00 270.90 104 LYS A O 1
ATOM 340 N N . LYS A 1 111 ? 88.474 136.420 121.794 1.00 265.71 105 LYS A N 1
ATOM 341 C CA . LYS A 1 111 ? 87.832 136.129 123.069 1.00 265.71 105 LYS A CA 1
ATOM 342 C C . LYS A 1 111 ? 88.750 136.471 124.234 1.00 265.71 105 LYS A C 1
ATOM 343 O O . LYS A 1 111 ? 88.434 137.353 125.040 1.00 265.71 105 LYS A O 1
ATOM 345 N N . VAL A 1 112 ? 89.891 135.790 124.324 1.00 235.48 106 VAL A N 1
ATOM 346 C CA . VAL A 1 112 ? 90.828 136.000 125.422 1.00 235.48 106 VAL A CA 1
ATOM 347 C C . VAL A 1 112 ? 92.177 135.394 125.068 1.00 235.48 106 VAL A C 1
ATOM 348 O O . VAL A 1 112 ? 92.269 134.510 124.210 1.00 235.48 106 VAL A O 1
ATOM 350 N N . GLN A 1 113 ? 93.230 135.869 125.729 1.00 235.05 107 GLN A N 1
ATOM 351 C CA . GLN A 1 113 ? 94.569 135.329 125.550 1.00 235.05 107 GLN A CA 1
ATOM 352 C C . GLN A 1 113 ? 95.423 135.769 126.728 1.00 235.05 107 GLN A C 1
ATOM 353 O O . GLN A 1 113 ? 95.388 136.934 127.131 1.00 235.05 107 GLN A O 1
ATOM 355 N N . MET A 1 114 ? 96.188 134.827 127.276 1.00 232.15 108 MET A N 1
ATOM 356 C CA . MET A 1 114 ? 97.040 135.124 128.424 1.00 232.15 108 MET A CA 1
ATOM 357 C C . MET A 1 114 ? 98.045 134.000 128.603 1.00 232.15 108 MET A C 1
ATOM 358 O O . MET A 1 114 ? 97.716 132.833 128.371 1.00 232.15 108 MET A O 1
ATOM 360 N N . VAL A 1 115 ? 99.259 134.350 129.019 1.00 241.99 109 VAL A N 1
ATOM 361 C CA . VAL A 1 115 ? 100.295 133.385 129.353 1.00 241.99 109 VAL A CA 1
ATOM 362 C C . VAL A 1 115 ? 100.546 133.466 130.851 1.00 241.99 109 VAL A C 1
ATOM 363 O O . VAL A 1 115 ? 99.947 134.277 131.562 1.00 241.99 109 VAL A O 1
ATOM 365 N N . ASP A 1 116 ? 101.443 132.608 131.334 1.00 227.51 110 ASP A N 1
ATOM 366 C CA . ASP A 1 116 ? 101.737 132.543 132.759 1.00 227.51 110 ASP A CA 1
ATOM 367 C C . ASP A 1 116 ? 103.130 133.063 133.091 1.00 227.51 110 ASP A C 1
ATOM 368 O O . ASP A 1 116 ? 103.256 134.062 133.804 1.00 227.51 110 ASP A O 1
ATOM 370 N N . LEU A 1 117 ? 104.181 132.438 132.558 1.00 227.55 111 LEU A N 1
ATOM 371 C CA . LEU A 1 117 ? 105.549 132.824 132.884 1.00 227.55 111 LEU A CA 1
ATOM 372 C C . LEU A 1 117 ? 106.548 132.026 132.056 1.00 227.55 111 LEU A C 1
ATOM 373 O O . LEU A 1 117 ? 106.179 131.030 131.422 1.00 227.55 111 LEU A O 1
ATOM 375 N N . PRO A 1 118 ? 107.817 132.431 132.038 1.00 243.24 112 PRO A N 1
ATOM 376 C CA . PRO A 1 118 ? 108.837 131.620 131.362 1.00 243.24 112 PRO A CA 1
ATOM 377 C C . PRO A 1 118 ? 109.476 130.618 132.308 1.00 243.24 112 PRO A C 1
ATOM 378 O O . PRO A 1 118 ? 109.141 130.578 133.496 1.00 243.24 112 PRO A O 1
ATOM 380 N N . LEU A 1 119 ? 110.393 129.806 131.795 1.00 242.67 113 LEU A N 1
ATOM 381 C CA . LEU A 1 119 ? 111.078 128.812 132.614 1.00 242.67 113 LEU A CA 1
ATOM 382 C C . LEU A 1 119 ? 111.991 129.477 133.639 1.00 242.67 113 LEU A C 1
ATOM 383 O O . LEU A 1 119 ? 112.383 130.632 133.477 1.00 242.67 113 LEU A O 1
ATOM 385 N N . THR A 1 122 ? 116.161 134.245 127.666 1.00 315.77 116 THR A N 1
ATOM 386 C CA . THR A 1 122 ? 117.205 135.262 127.647 1.00 315.77 116 THR A CA 1
ATOM 387 C C . THR A 1 122 ? 116.604 136.659 127.736 1.00 315.77 116 THR A C 1
ATOM 388 O O . THR A 1 122 ? 115.445 136.864 127.383 1.00 315.77 116 THR A O 1
ATOM 390 N N . GLU A 1 123 ? 117.404 137.617 128.211 1.00 331.58 117 GLU A N 1
ATOM 391 C CA . GLU A 1 123 ? 116.934 138.993 128.315 1.00 331.58 117 GLU A CA 1
ATOM 392 C C . GLU A 1 123 ? 116.554 139.569 126.960 1.00 331.58 117 GLU A C 1
ATOM 393 O O . GLU A 1 123 ? 115.517 140.233 126.850 1.00 331.58 117 GLU A O 1
ATOM 395 N N . ASP A 1 124 ? 117.366 139.332 125.929 1.00 340.65 118 ASP A N 1
ATOM 396 C CA . ASP A 1 124 ? 116.966 139.710 124.579 1.00 340.65 118 ASP A CA 1
ATOM 397 C C . ASP A 1 124 ? 115.711 138.955 124.164 1.00 340.65 118 ASP A C 1
ATOM 398 O O . ASP A 1 124 ? 114.787 139.534 123.583 1.00 340.65 118 ASP A O 1
ATOM 400 N N . ARG A 1 125 ? 115.657 137.657 124.466 1.00 339.51 119 ARG A N 1
ATOM 401 C CA . ARG A 1 125 ? 114.427 136.905 124.267 1.00 339.51 119 ARG A CA 1
ATOM 402 C C . ARG A 1 125 ? 113.295 137.429 125.138 1.00 339.51 119 ARG A C 1
ATOM 403 O O . ARG A 1 125 ? 112.132 137.358 124.730 1.00 339.51 119 ARG A O 1
ATOM 405 N N . VAL A 1 126 ? 113.613 137.953 126.323 1.00 345.66 120 VAL A N 1
ATOM 406 C CA . VAL A 1 126 ? 112.582 138.487 127.208 1.00 345.66 120 VAL A CA 1
ATOM 407 C C . VAL A 1 126 ? 111.971 139.752 126.618 1.00 345.66 120 VAL A C 1
ATOM 408 O O . VAL A 1 126 ? 110.775 140.018 126.783 1.00 345.66 120 VAL A O 1
ATOM 410 N N . CYS A 1 127 ? 112.783 140.556 125.933 1.00 332.57 121 CYS A N 1
ATOM 411 C CA . CYS A 1 127 ? 112.338 141.853 125.432 1.00 332.57 121 CYS A CA 1
ATOM 412 C C . CYS A 1 127 ? 112.189 141.870 123.914 1.00 332.57 121 CYS A C 1
ATOM 413 O O . CYS A 1 127 ? 111.114 142.186 123.398 1.00 332.57 121 CYS A O 1
ATOM 415 N N . GLY A 1 128 ? 113.249 141.534 123.189 1.00 334.75 122 GLY A N 1
ATOM 416 C CA . GLY A 1 128 ? 113.235 141.557 121.743 1.00 334.75 122 GLY A CA 1
ATOM 417 C C . GLY A 1 128 ? 114.632 141.652 121.172 1.00 334.75 122 GLY A C 1
ATOM 418 O O . GLY A 1 128 ? 115.635 141.549 121.876 1.00 334.75 122 GLY A O 1
ATOM 419 N N . THR A 1 129 ? 114.686 141.862 119.859 1.00 312.45 123 THR A N 1
ATOM 420 C CA . THR A 1 129 ? 115.953 141.939 119.146 1.00 312.45 123 THR A CA 1
ATOM 421 C C . THR A 1 129 ? 115.823 142.948 118.011 1.00 312.45 123 THR A C 1
ATOM 422 O O . THR A 1 129 ? 114.724 143.241 117.533 1.00 312.45 123 THR A O 1
ATOM 424 N N . ILE A 1 130 ? 116.964 143.478 117.582 1.00 241.73 124 ILE A N 1
ATOM 425 C CA . ILE A 1 130 ? 117.003 144.453 116.502 1.00 241.73 124 ILE A CA 1
ATOM 426 C C . ILE A 1 130 ? 117.968 143.994 115.415 1.00 241.73 124 ILE A C 1
ATOM 427 O O . ILE A 1 130 ? 119.184 143.999 115.610 1.00 241.73 124 ILE A O 1
ATOM 429 N N . PHE A 1 143 ? 113.713 144.169 113.461 1.00 285.89 137 PHE A N 1
ATOM 430 C CA . PHE A 1 143 ? 113.005 144.321 114.727 1.00 285.89 137 PHE A CA 1
ATOM 431 C C . PHE A 1 143 ? 112.289 143.032 115.108 1.00 285.89 137 PHE A C 1
ATOM 432 O O . PHE A 1 143 ? 111.150 142.800 114.704 1.00 285.89 137 PHE A O 1
ATOM 434 N N . GLU A 1 144 ? 112.966 142.194 115.887 1.00 317.11 138 GLU A N 1
ATOM 435 C CA . GLU A 1 144 ? 112.407 140.926 116.324 1.00 317.11 138 GLU A CA 1
ATOM 436 C C . GLU A 1 144 ? 111.784 141.076 117.700 1.00 317.11 138 GLU A C 1
ATOM 437 O O . GLU A 1 144 ? 112.498 141.379 118.666 1.00 317.11 138 GLU A O 1
ATOM 439 N N . PRO A 1 145 ? 110.474 140.883 117.834 1.00 324.63 139 PRO A N 1
ATOM 440 C CA . PRO A 1 145 ? 109.858 140.951 119.163 1.00 324.63 139 PRO A CA 1
ATOM 441 C C . PRO A 1 145 ? 110.273 139.770 120.024 1.00 324.63 139 PRO A C 1
ATOM 442 O O . PRO A 1 145 ? 110.637 138.703 119.525 1.00 324.63 139 PRO A O 1
ATOM 444 N N . GLY A 1 146 ? 110.226 139.971 121.344 1.00 352.96 140 GLY A N 1
ATOM 445 C CA . GLY A 1 146 ? 110.569 138.883 122.279 1.00 352.96 140 GLY A CA 1
ATOM 446 C C . GLY A 1 146 ? 109.341 138.408 123.035 1.00 352.96 140 GLY A C 1
ATOM 447 O O . GLY A 1 146 ? 108.221 138.623 122.532 1.00 352.96 140 GLY A O 1
ATOM 448 N N . LEU A 1 147 ? 109.540 137.793 124.203 1.00 351.73 141 LEU A N 1
ATOM 449 C CA . LEU A 1 147 ? 108.404 137.286 125.018 1.00 351.73 141 LEU A CA 1
ATOM 450 C C . LEU A 1 147 ? 107.549 138.467 125.489 1.00 351.73 141 LEU A C 1
ATOM 451 O O . LEU A 1 147 ? 106.336 138.266 125.694 1.00 351.73 141 LEU A O 1
ATOM 453 N N . LEU A 1 148 ? 108.154 139.650 125.632 1.00 340.02 142 LEU A N 1
ATOM 454 C CA . LEU A 1 148 ? 107.403 140.854 126.080 1.00 340.02 142 LEU A CA 1
ATOM 455 C C . LEU A 1 148 ? 106.682 141.481 124.881 1.00 340.02 142 LEU A C 1
ATOM 456 O O . LEU A 1 148 ? 106.663 142.725 124.793 1.00 340.02 142 LEU A O 1
ATOM 458 N N . ALA A 1 149 ? 106.116 140.653 123.997 1.00 315.62 143 ALA A N 1
ATOM 459 C CA . ALA A 1 149 ? 105.428 141.172 122.791 1.00 315.62 143 ALA A CA 1
ATOM 460 C C . ALA A 1 149 ? 104.060 140.498 122.627 1.00 315.62 143 ALA A C 1
ATOM 461 O O . ALA A 1 149 ? 103.451 140.659 121.551 1.00 315.62 143 ALA A O 1
ATOM 463 N N . LYS A 1 150 ? 103.621 139.738 123.635 1.00 307.43 144 LYS A N 1
ATOM 464 C CA . LYS A 1 150 ? 102.337 138.993 123.532 1.00 307.43 144 LYS A CA 1
ATOM 465 C C . LYS A 1 150 ? 101.458 139.330 124.741 1.00 307.43 144 LYS A C 1
ATOM 466 O O . LYS A 1 150 ? 100.223 139.213 124.621 1.00 307.43 144 LYS A O 1
ATOM 468 N N . ALA A 1 151 ? 102.074 139.742 125.853 1.00 283.11 145 ALA A N 1
ATOM 469 C CA . ALA A 1 151 ? 101.302 140.134 127.055 1.00 283.11 145 ALA A CA 1
ATOM 470 C C . ALA A 1 151 ? 100.441 141.353 126.716 1.00 283.11 145 ALA A C 1
ATOM 471 O O . ALA A 1 151 ? 99.564 141.702 127.530 1.00 283.11 145 ALA A O 1
ATOM 473 N N . ASN A 1 152 ? 100.694 141.977 125.561 1.00 273.69 146 ASN A N 1
ATOM 474 C CA . ASN A 1 152 ? 99.906 143.161 125.126 1.00 273.69 146 ASN A CA 1
ATOM 475 C C . ASN A 1 152 ? 98.418 142.911 125.388 1.00 273.69 146 ASN A C 1
ATOM 476 O O . ASN A 1 152 ? 97.923 141.837 124.991 1.00 273.69 146 ASN A O 1
ATOM 478 N N . ARG A 1 153 ? 97.739 143.865 126.030 1.00 251.02 147 ARG A N 1
ATOM 479 C CA . ARG A 1 153 ? 96.317 143.737 126.329 1.00 251.02 147 ARG A CA 1
ATOM 480 C C . ARG A 1 153 ? 96.030 142.395 126.990 1.00 251.02 147 ARG A C 1
ATOM 481 O O . ARG A 1 153 ? 95.024 141.748 126.684 1.00 251.02 147 ARG A O 1
ATOM 483 N N . GLY A 1 154 ? 96.909 141.969 127.897 1.00 251.44 148 GLY A N 1
ATOM 484 C CA . GLY A 1 154 ? 96.785 140.705 128.585 1.00 251.44 148 GLY A CA 1
ATOM 485 C C . GLY A 1 154 ? 97.360 140.779 129.989 1.00 251.44 148 GLY A C 1
ATOM 486 O O . GLY A 1 154 ? 97.482 141.852 130.583 1.00 251.44 148 GLY A O 1
ATOM 487 N N . ILE A 1 155 ? 97.715 139.608 130.514 1.00 229.43 149 ILE A N 1
ATOM 488 C CA . ILE A 1 155 ? 98.261 139.480 131.859 1.00 229.43 149 ILE A CA 1
ATOM 489 C C . ILE A 1 155 ? 99.105 138.215 131.931 1.00 229.43 149 ILE A C 1
ATOM 490 O O . ILE A 1 155 ? 98.849 137.245 131.209 1.00 229.43 149 ILE A O 1
ATOM 492 N N . LEU A 1 156 ? 100.111 138.228 132.804 1.00 227.52 150 LEU A N 1
ATOM 493 C CA . LEU A 1 156 ? 100.979 137.075 132.994 1.00 227.52 150 LEU A CA 1
ATOM 494 C C . LEU A 1 156 ? 101.283 136.914 134.476 1.00 227.52 150 LEU A C 1
ATOM 495 O O . LEU A 1 156 ? 101.315 137.892 135.229 1.00 227.52 150 LEU A O 1
ATOM 497 N N . TYR A 1 157 ? 101.512 135.670 134.885 1.00 217.02 151 TYR A N 1
ATOM 498 C CA . TYR A 1 157 ? 101.780 135.337 136.276 1.00 217.02 151 TYR A CA 1
ATOM 499 C C . TYR A 1 157 ? 103.236 135.622 136.613 1.00 217.02 151 TYR A C 1
ATOM 500 O O . TYR A 1 157 ? 104.029 135.985 135.740 1.00 217.02 151 TYR A O 1
ATOM 502 N N . VAL A 1 158 ? 103.580 135.453 137.887 1.00 222.21 152 VAL A N 1
ATOM 503 C CA . VAL A 1 158 ? 104.929 135.712 138.374 1.00 222.21 152 VAL A CA 1
ATOM 504 C C . VAL A 1 158 ? 105.490 134.441 138.994 1.00 222.21 152 VAL A C 1
ATOM 505 O O . VAL A 1 158 ? 106.215 134.495 139.994 1.00 222.21 152 VAL A O 1
ATOM 507 N N . ASP A 1 159 ? 105.130 133.294 138.426 1.00 207.47 153 ASP A N 1
ATOM 508 C CA . ASP A 1 159 ? 105.554 132.007 138.954 1.00 207.47 153 ASP A CA 1
ATOM 509 C C . ASP A 1 159 ? 107.078 131.944 139.053 1.00 207.47 153 ASP A C 1
ATOM 510 O O . ASP A 1 159 ? 107.811 132.410 138.176 1.00 207.47 153 ASP A O 1
ATOM 512 N N . GLU A 1 160 ? 107.553 131.368 140.157 1.00 227.88 154 GLU A N 1
ATOM 513 C CA . GLU A 1 160 ? 108.962 131.199 140.503 1.00 227.88 154 GLU A CA 1
ATOM 514 C C . GLU A 1 160 ? 109.695 132.522 140.673 1.00 227.88 154 GLU A C 1
ATOM 515 O O . GLU A 1 160 ? 110.904 132.579 140.420 1.00 227.88 154 GLU A O 1
ATOM 517 N N . VAL A 1 161 ? 109.011 133.589 141.094 1.00 238.40 155 VAL A N 1
ATOM 518 C CA . VAL A 1 161 ? 109.673 134.872 141.303 1.00 238.40 155 VAL A CA 1
ATOM 519 C C . VAL A 1 161 ? 110.496 134.911 142.580 1.00 238.40 155 VAL A C 1
ATOM 520 O O . VAL A 1 161 ? 111.281 135.848 142.766 1.00 238.40 155 VAL A O 1
ATOM 522 N N . ASN A 1 162 ? 110.334 133.927 143.467 1.00 230.75 156 ASN A N 1
ATOM 523 C CA . ASN A 1 162 ? 111.123 133.902 144.695 1.00 230.75 156 ASN A CA 1
ATOM 524 C C . ASN A 1 162 ? 112.609 133.815 144.380 1.00 230.75 156 ASN A C 1
ATOM 525 O O . ASN A 1 162 ? 113.428 134.521 144.980 1.00 230.75 156 ASN A O 1
ATOM 527 N N . LEU A 1 163 ? 112.977 132.953 143.433 1.00 235.39 157 LEU A N 1
ATOM 528 C CA . LEU A 1 163 ? 114.333 132.920 142.901 1.00 235.39 157 LEU A CA 1
ATOM 529 C C . LEU A 1 163 ? 114.518 133.972 141.813 1.00 235.39 157 LEU A C 1
ATOM 530 O O . LEU A 1 163 ? 115.298 134.913 141.986 1.00 235.39 157 LEU A O 1
ATOM 532 N N . LEU A 1 164 ? 113.781 133.837 140.707 1.00 247.14 158 LEU A N 1
ATOM 533 C CA . LEU A 1 164 ? 113.807 134.773 139.587 1.00 247.14 158 LEU A CA 1
ATOM 534 C C . LEU A 1 164 ? 115.222 135.205 139.225 1.00 247.14 158 LEU A C 1
ATOM 535 O O . LEU A 1 164 ? 116.142 134.381 139.194 1.00 247.14 158 LEU A O 1
ATOM 537 N N . ASP A 1 165 ? 115.403 136.495 138.953 1.00 252.07 159 ASP A N 1
ATOM 538 C CA . ASP A 1 165 ? 116.715 137.037 138.636 1.00 252.07 159 ASP A CA 1
ATOM 539 C C . ASP A 1 165 ? 116.701 138.543 138.843 1.00 252.07 159 ASP A C 1
ATOM 540 O O . ASP A 1 165 ? 115.974 139.273 138.161 1.00 252.07 159 ASP A O 1
ATOM 542 N N . ASP A 1 166 ? 117.514 139.001 139.790 1.00 256.84 160 ASP A N 1
ATOM 543 C CA . ASP A 1 166 ? 117.676 140.425 140.024 1.00 256.84 160 ASP A CA 1
ATOM 544 C C . ASP A 1 166 ? 118.357 141.080 138.826 1.00 256.84 160 ASP A C 1
ATOM 545 O O . ASP A 1 166 ? 119.148 140.460 138.109 1.00 256.84 160 ASP A O 1
ATOM 547 N N . HIS A 1 167 ? 118.014 142.347 138.596 1.00 244.13 161 HIS A N 1
ATOM 548 C CA . HIS A 1 167 ? 118.467 143.140 137.455 1.00 244.13 161 HIS A CA 1
ATOM 549 C C . HIS A 1 167 ? 117.984 142.577 136.126 1.00 244.13 161 HIS A C 1
ATOM 550 O O . HIS A 1 167 ? 118.284 143.144 135.069 1.00 244.13 161 HIS A O 1
ATOM 552 N N . LEU A 1 168 ? 117.243 141.478 136.154 1.00 235.85 162 LEU A N 1
ATOM 553 C CA . LEU A 1 168 ? 116.584 140.913 134.987 1.00 235.85 162 LEU A CA 1
ATOM 554 C C . LEU A 1 168 ? 115.074 141.032 135.069 1.00 235.85 162 LEU A C 1
ATOM 555 O O . LEU A 1 168 ? 114.438 141.440 134.095 1.00 235.85 162 LEU A O 1
ATOM 557 N N . VAL A 1 169 ? 114.483 140.685 136.208 1.00 225.76 163 VAL A N 1
ATOM 558 C CA . VAL A 1 169 ? 113.057 140.951 136.443 1.00 225.76 163 VAL A CA 1
ATOM 559 C C . VAL A 1 169 ? 112.993 142.334 137.079 1.00 225.76 163 VAL A C 1
ATOM 560 O O . VAL A 1 169 ? 112.881 142.504 138.295 1.00 225.76 163 VAL A O 1
ATOM 562 N N . ASP A 1 170 ? 113.074 143.352 136.228 1.00 229.56 164 ASP A N 1
ATOM 563 C CA . ASP A 1 170 ? 112.909 144.735 136.653 1.00 229.56 164 ASP A CA 1
ATOM 564 C C . ASP A 1 170 ? 112.090 145.474 135.607 1.00 229.56 164 ASP A C 1
ATOM 565 O O . ASP A 1 170 ? 111.436 146.480 135.901 1.00 229.56 164 ASP A O 1
ATOM 567 N N . VAL A 1 171 ? 112.121 144.962 134.375 1.00 248.45 165 VAL A N 1
ATOM 568 C CA . VAL A 1 171 ? 111.317 145.541 133.306 1.00 248.45 165 VAL A CA 1
ATOM 569 C C . VAL A 1 171 ? 109.837 145.394 133.617 1.00 248.45 165 VAL A C 1
ATOM 570 O O . VAL A 1 171 ? 109.019 146.208 133.174 1.00 248.45 165 VAL A O 1
ATOM 572 N N . LEU A 1 172 ? 109.463 144.358 134.367 1.00 255.08 166 LEU A N 1
ATOM 573 C CA . LEU A 1 172 ? 108.090 144.211 134.826 1.00 255.08 166 LEU A CA 1
ATOM 574 C C . LEU A 1 172 ? 107.638 145.373 135.696 1.00 255.08 166 LEU A C 1
ATOM 575 O O . LEU A 1 172 ? 106.556 145.921 135.460 1.00 255.08 166 LEU A O 1
ATOM 577 N N . LEU A 1 173 ? 108.442 145.764 136.685 1.00 236.84 167 LEU A N 1
ATOM 578 C CA . LEU A 1 173 ? 108.134 146.971 137.440 1.00 236.84 167 LEU A CA 1
ATOM 579 C C . LEU A 1 173 ? 108.164 148.194 136.537 1.00 236.84 167 LEU A C 1
ATOM 580 O O . LEU A 1 173 ? 107.289 149.063 136.625 1.00 236.84 167 LEU A O 1
ATOM 582 N N . ASP A 1 174 ? 109.156 148.272 135.651 1.00 230.93 168 ASP A N 1
ATOM 583 C CA . ASP A 1 174 ? 109.230 149.365 134.692 1.00 230.93 168 ASP A CA 1
ATOM 584 C C . ASP A 1 174 ? 108.392 149.047 133.461 1.00 230.93 168 ASP A C 1
ATOM 585 O O . ASP A 1 174 ? 108.869 149.165 132.328 1.00 230.93 168 ASP A O 1
ATOM 587 N N . SER A 1 175 ? 107.144 148.635 133.675 1.00 205.16 169 SER A N 1
ATOM 588 C CA . SER A 1 175 ? 106.233 148.353 132.571 1.00 205.16 169 SER A CA 1
ATOM 589 C C . SER A 1 175 ? 104.860 148.980 132.728 1.00 205.16 169 SER A C 1
ATOM 590 O O . SER A 1 175 ? 104.165 149.140 131.719 1.00 205.16 169 SER A O 1
ATOM 592 N N . ALA A 1 176 ? 104.434 149.332 133.937 1.00 213.16 170 ALA A N 1
ATOM 593 C CA . ALA A 1 176 ? 103.142 149.976 134.126 1.00 213.16 170 ALA A CA 1
ATOM 594 C C . ALA A 1 176 ? 103.128 151.313 133.400 1.00 213.16 170 ALA A C 1
ATOM 595 O O . ALA A 1 176 ? 104.084 152.090 133.498 1.00 213.16 170 ALA A O 1
ATOM 597 N N . ALA A 1 177 ? 102.048 151.575 132.669 1.00 241.32 171 ALA A N 1
ATOM 598 C CA . ALA A 1 177 ? 101.867 152.787 131.877 1.00 241.32 171 ALA A CA 1
ATOM 599 C C . ALA A 1 177 ? 103.010 153.026 130.901 1.00 241.32 171 ALA A C 1
ATOM 600 O O . ALA A 1 177 ? 103.401 154.178 130.682 1.00 241.32 171 ALA A O 1
ATOM 602 N N . SER A 1 178 ? 103.567 151.964 130.316 1.00 248.33 172 SER A N 1
ATOM 603 C CA . SER A 1 178 ? 104.653 152.135 129.358 1.00 248.33 172 SER A CA 1
ATOM 604 C C . SER A 1 178 ? 104.167 152.843 128.100 1.00 248.33 172 SER A C 1
ATOM 605 O O . SER A 1 178 ? 104.778 153.818 127.648 1.00 248.33 172 SER A O 1
ATOM 607 N N . GLY A 1 179 ? 103.071 152.363 127.517 1.00 250.46 173 GLY A N 1
ATOM 608 C CA . GLY A 1 179 ? 102.503 152.984 126.335 1.00 250.46 173 GLY A CA 1
ATOM 609 C C . GLY A 1 179 ? 103.288 152.718 125.067 1.00 250.46 173 GLY A C 1
ATOM 610 O O . GLY A 1 179 ? 102.767 152.883 123.960 1.00 250.46 173 GLY A O 1
ATOM 611 N N . TRP A 1 180 ? 104.542 152.304 125.220 1.00 273.09 174 TRP A N 1
ATOM 612 C CA . TRP A 1 180 ? 105.418 152.011 124.096 1.00 273.09 174 TRP A CA 1
ATOM 613 C C . TRP A 1 180 ? 106.617 151.232 124.619 1.00 273.09 174 TRP A C 1
ATOM 614 O O . TRP A 1 180 ? 106.643 150.794 125.773 1.00 273.09 174 TRP A O 1
ATOM 616 N N . ASN A 1 181 ? 107.614 151.053 123.755 1.00 301.85 175 ASN A N 1
ATOM 617 C CA . ASN A 1 181 ? 108.856 150.395 124.129 1.00 301.85 175 ASN A CA 1
ATOM 618 C C . ASN A 1 181 ? 110.024 151.246 123.649 1.00 301.85 175 ASN A C 1
ATOM 619 O O . ASN A 1 181 ? 109.841 152.309 123.047 1.00 301.85 175 ASN A O 1
ATOM 621 N N . THR A 1 182 ? 111.234 150.770 123.917 1.00 290.02 176 THR A N 1
ATOM 622 C CA . THR A 1 182 ? 112.442 151.485 123.525 1.00 290.02 176 THR A CA 1
ATOM 623 C C . THR A 1 182 ? 113.621 150.530 123.392 1.00 290.02 176 THR A C 1
ATOM 624 O O . THR A 1 182 ? 114.201 150.105 124.390 1.00 290.02 176 THR A O 1
ATOM 626 N N . ILE A 1 190 ? 112.057 151.400 118.104 1.00 258.72 184 ILE A N 1
ATOM 627 C CA . ILE A 1 190 ? 111.223 150.263 118.469 1.00 258.72 184 ILE A CA 1
ATOM 628 C C . ILE A 1 190 ? 110.357 150.612 119.673 1.00 258.72 184 ILE A C 1
ATOM 629 O O . ILE A 1 190 ? 110.819 150.567 120.812 1.00 258.72 184 ILE A O 1
ATOM 631 N N . ARG A 1 191 ? 109.100 150.959 119.415 1.00 280.26 185 ARG A N 1
ATOM 632 C CA . ARG A 1 191 ? 108.153 151.335 120.456 1.00 280.26 185 ARG A CA 1
ATOM 633 C C . ARG A 1 191 ? 106.910 150.462 120.360 1.00 280.26 185 ARG A C 1
ATOM 634 O O . ARG A 1 191 ? 105.974 150.785 119.621 1.00 280.26 185 ARG A O 1
ATOM 636 N N . HIS A 1 192 ? 106.903 149.362 121.108 1.00 273.44 186 HIS A N 1
ATOM 637 C CA . HIS A 1 192 ? 105.776 148.452 121.162 1.00 273.44 186 HIS A CA 1
ATOM 638 C C . HIS A 1 192 ? 104.921 148.773 122.380 1.00 273.44 186 HIS A C 1
ATOM 639 O O . HIS A 1 192 ? 105.415 148.692 123.514 1.00 273.44 186 HIS A O 1
ATOM 641 N N . PRO A 1 193 ? 103.654 149.143 122.196 1.00 271.34 187 PRO A N 1
ATOM 642 C CA . PRO A 1 193 ? 102.815 149.483 123.351 1.00 271.34 187 PRO A CA 1
ATOM 643 C C . PRO A 1 193 ? 102.677 148.305 124.304 1.00 271.34 187 PRO A C 1
ATOM 644 O O . PRO A 1 193 ? 102.591 147.149 123.885 1.00 271.34 187 PRO A O 1
ATOM 646 N N . ALA A 1 194 ? 102.658 148.612 125.602 1.00 258.69 188 ALA A N 1
ATOM 647 C CA . ALA A 1 194 ? 102.600 147.590 126.651 1.00 258.69 188 ALA A CA 1
ATOM 648 C C . ALA A 1 194 ? 101.635 148.068 127.734 1.00 258.69 188 ALA A C 1
ATOM 649 O O . ALA A 1 194 ? 101.820 149.137 128.321 1.00 258.69 188 ALA A O 1
ATOM 651 N N . ARG A 1 195 ? 100.601 147.263 127.992 1.00 249.41 189 ARG A N 1
ATOM 652 C CA . ARG A 1 195 ? 99.633 147.549 129.045 1.00 249.41 189 ARG A CA 1
ATOM 653 C C . ARG A 1 195 ? 99.251 146.282 129.799 1.00 249.41 189 ARG A C 1
ATOM 654 O O . ARG A 1 195 ? 98.114 146.150 130.264 1.00 249.41 189 ARG A O 1
ATOM 656 N N . PHE A 1 196 ? 100.184 145.343 129.926 1.00 235.00 190 PHE A N 1
ATOM 657 C CA . PHE A 1 196 ? 99.886 144.055 130.528 1.00 235.00 190 PHE A CA 1
ATOM 658 C C . PHE A 1 196 ? 99.658 144.187 132.031 1.00 235.00 190 PHE A C 1
ATOM 659 O O . PHE A 1 196 ? 100.120 145.128 132.681 1.00 235.00 190 PHE A O 1
ATOM 661 N N . VAL A 1 197 ? 98.931 143.220 132.577 1.00 203.07 191 VAL A N 1
ATOM 662 C CA . VAL A 1 197 ? 98.742 143.095 134.016 1.00 203.07 191 VAL A CA 1
ATOM 663 C C . VAL A 1 197 ? 99.676 142.009 134.523 1.00 203.07 191 VAL A C 1
ATOM 664 O O . VAL A 1 197 ? 100.209 141.207 133.749 1.00 203.07 191 VAL A O 1
ATOM 666 N N . LEU A 1 198 ? 99.886 141.983 135.836 1.00 191.48 192 LEU A N 1
ATOM 667 C CA . LEU A 1 198 ? 100.787 141.025 136.457 1.00 191.48 192 LEU A CA 1
ATOM 668 C C . LEU A 1 198 ? 100.197 140.533 137.769 1.00 191.48 192 LEU A C 1
ATOM 669 O O . LEU A 1 198 ? 99.639 141.316 138.542 1.00 191.48 192 LEU A O 1
ATOM 671 N N . VAL A 1 199 ? 100.328 139.232 138.014 1.00 194.55 193 VAL A N 1
ATOM 672 C CA . VAL A 1 199 ? 99.854 138.601 139.240 1.00 194.55 193 VAL A CA 1
ATOM 673 C C . VAL A 1 199 ? 101.078 138.009 139.925 1.00 194.55 193 VAL A C 1
ATOM 674 O O . VAL A 1 199 ? 101.741 137.125 139.370 1.00 194.55 193 VAL A O 1
ATOM 676 N N . GLY A 1 200 ? 101.381 138.488 141.128 1.00 224.86 194 GLY A N 1
ATOM 677 C CA . GLY A 1 200 ? 102.533 137.990 141.846 1.00 224.86 194 GLY A CA 1
ATOM 678 C C . GLY A 1 200 ? 102.344 136.568 142.336 1.00 224.86 194 GLY A C 1
ATOM 679 O O . GLY A 1 200 ? 101.327 136.206 142.928 1.00 224.86 194 GLY A O 1
ATOM 680 N N . SER A 1 201 ? 103.359 135.747 142.078 1.00 239.99 195 SER A N 1
ATOM 681 C CA . SER A 1 201 ? 103.342 134.353 142.492 1.00 239.99 195 SER A CA 1
ATOM 682 C C . SER A 1 201 ? 104.639 134.034 143.220 1.00 239.99 195 SER A C 1
ATOM 683 O O . SER A 1 201 ? 105.610 133.570 142.617 1.00 239.99 195 SER A O 1
ATOM 685 N N . GLY A 1 202 ? 104.642 134.288 144.525 1.00 251.77 196 GLY A N 1
ATOM 686 C CA . GLY A 1 202 ? 105.811 134.013 145.340 1.00 251.77 196 GLY A CA 1
ATOM 687 C C . GLY A 1 202 ? 105.722 132.631 145.944 1.00 251.77 196 GLY A C 1
ATOM 688 O O . GLY A 1 202 ? 104.733 131.914 145.770 1.00 251.77 196 GLY A O 1
ATOM 689 N N . ASN A 1 203 ? 106.781 132.267 146.670 1.00 251.59 197 ASN A N 1
ATOM 690 C CA . ASN A 1 203 ? 106.878 130.955 147.289 1.00 251.59 197 ASN A CA 1
ATOM 691 C C . ASN A 1 203 ? 107.261 131.121 148.755 1.00 251.59 197 ASN A C 1
ATOM 692 O O . ASN A 1 203 ? 108.300 131.738 149.056 1.00 251.59 197 ASN A O 1
ATOM 694 N N . PRO A 1 204 ? 106.462 130.597 149.680 1.00 235.50 198 PRO A N 1
ATOM 695 C CA . PRO A 1 204 ? 106.830 130.682 151.099 1.00 235.50 198 PRO A CA 1
ATOM 696 C C . PRO A 1 204 ? 108.093 129.897 151.409 1.00 235.50 198 PRO A C 1
ATOM 697 O O . PRO A 1 204 ? 108.400 128.913 150.728 1.00 235.50 198 PRO A O 1
ATOM 699 N N . GLU A 1 205 ? 108.843 130.350 152.417 1.00 247.73 199 GLU A N 1
ATOM 700 C CA . GLU A 1 205 ? 110.061 129.690 152.881 1.00 247.73 199 GLU A CA 1
ATOM 701 C C . GLU A 1 205 ? 111.152 129.684 151.815 1.00 247.73 199 GLU A C 1
ATOM 702 O O . GLU A 1 205 ? 112.205 129.066 152.001 1.00 247.73 199 GLU A O 1
ATOM 704 N N . GLU A 1 206 ? 110.913 130.367 150.698 1.00 250.18 200 GLU A N 1
ATOM 705 C CA . GLU A 1 206 ? 111.904 130.491 149.639 1.00 250.18 200 GLU A CA 1
ATOM 706 C C . GLU A 1 206 ? 112.609 131.837 149.641 1.00 250.18 200 GLU A C 1
ATOM 707 O O . GLU A 1 206 ? 113.264 132.184 148.653 1.00 250.18 200 GLU A O 1
ATOM 709 N N . GLY A 1 207 ? 112.484 132.584 150.743 1.00 252.28 201 GLY A N 1
ATOM 710 C CA . GLY A 1 207 ? 113.181 133.880 150.862 1.00 252.28 201 GLY A CA 1
ATOM 711 C C . GLY A 1 207 ? 112.351 135.034 150.329 1.00 252.28 201 GLY A C 1
ATOM 712 O O . GLY A 1 207 ? 111.563 134.809 149.389 1.00 252.28 201 GLY A O 1
ATOM 713 N N . GLU A 1 208 ? 112.521 136.229 150.903 1.00 250.61 202 GLU A N 1
ATOM 714 C CA . GLU A 1 208 ? 111.766 137.427 150.447 1.00 250.61 202 GLU A CA 1
ATOM 715 C C . GLU A 1 208 ? 112.688 138.650 150.495 1.00 250.61 202 GLU A C 1
ATOM 716 O O . GLU A 1 208 ? 112.474 139.515 151.367 1.00 250.61 202 GLU A O 1
ATOM 718 N N . LEU A 1 209 ? 113.671 138.713 149.592 1.00 236.17 203 LEU A N 1
ATOM 719 C CA . LEU A 1 209 ? 114.631 139.849 149.570 1.00 236.17 203 LEU A CA 1
ATOM 720 C C . LEU A 1 209 ? 114.005 141.024 148.810 1.00 236.17 203 LEU A C 1
ATOM 721 O O . LEU A 1 209 ? 114.489 141.334 147.704 1.00 236.17 203 LEU A O 1
ATOM 723 N N . ARG A 1 210 ? 112.971 141.646 149.385 1.00 186.86 204 ARG A N 1
ATOM 724 C CA . ARG A 1 210 ? 112.307 142.809 148.738 1.00 186.86 204 ARG A CA 1
ATOM 725 C C . ARG A 1 210 ? 112.122 143.923 149.775 1.00 186.86 204 ARG A C 1
ATOM 726 O O . ARG A 1 210 ? 110.967 144.177 150.170 1.00 186.86 204 ARG A O 1
ATOM 728 N N . PRO A 1 211 ? 113.200 144.590 150.245 1.00 191.15 205 PRO A N 1
ATOM 729 C CA . PRO A 1 211 ? 113.008 145.717 151.162 1.00 191.15 205 PRO A CA 1
ATOM 730 C C . PRO A 1 211 ? 111.917 146.623 150.580 1.00 191.15 205 PRO A C 1
ATOM 731 O O . PRO A 1 211 ? 110.936 146.863 151.261 1.00 191.15 205 PRO A O 1
ATOM 733 N N . GLN A 1 212 ? 112.113 147.097 149.347 1.00 199.67 206 GLN A N 1
ATOM 734 C CA . GLN A 1 212 ? 111.083 147.929 148.669 1.00 199.67 206 GLN A CA 1
ATOM 735 C C . GLN A 1 212 ? 110.943 147.447 147.222 1.00 199.67 206 GLN A C 1
ATOM 736 O O . GLN A 1 212 ? 110.111 148.016 146.488 1.00 199.67 206 GLN A O 1
ATOM 738 N N . LEU A 1 213 ? 111.726 146.435 146.835 1.00 208.06 207 LEU A N 1
ATOM 739 C CA . LEU A 1 213 ? 111.698 145.929 145.436 1.00 208.06 207 LEU A CA 1
ATOM 740 C C . LEU A 1 213 ? 110.294 145.408 145.111 1.00 208.06 207 LEU A C 1
ATOM 741 O O . LEU A 1 213 ? 109.747 145.803 144.063 1.00 208.06 207 LEU A O 1
ATOM 743 N N . LEU A 1 214 ? 109.737 144.563 145.984 1.00 180.08 208 LEU A N 1
ATOM 744 C CA . LEU A 1 214 ? 108.378 144.003 145.754 1.00 180.08 208 LEU A CA 1
ATOM 745 C C . LEU A 1 214 ? 107.342 144.894 146.445 1.00 180.08 208 LEU A C 1
ATOM 746 O O . LEU A 1 214 ? 106.139 144.619 146.290 1.00 180.08 208 LEU A O 1
ATOM 748 N N . ASP A 1 215 ? 107.794 145.913 147.184 1.00 162.13 209 ASP A N 1
ATOM 749 C CA . ASP A 1 215 ? 106.844 146.864 147.820 1.00 162.13 209 ASP A CA 1
ATOM 750 C C . ASP A 1 215 ? 105.803 147.270 146.773 1.00 162.13 209 ASP A C 1
ATOM 751 O O . ASP A 1 215 ? 104.660 147.575 147.165 1.00 162.13 209 ASP A O 1
ATOM 753 N N . ARG A 1 216 ? 106.192 147.266 145.493 1.00 191.97 210 ARG A N 1
ATOM 754 C CA . ARG A 1 216 ? 105.245 147.605 144.397 1.00 191.97 210 ARG A CA 1
ATOM 755 C C . ARG A 1 216 ? 103.971 146.763 144.542 1.00 191.97 210 ARG A C 1
ATOM 756 O O . ARG A 1 216 ? 102.928 147.176 144.000 1.00 191.97 210 ARG A O 1
ATOM 758 N N . PHE A 1 217 ? 104.062 145.631 145.248 1.00 224.10 211 PHE A N 1
ATOM 759 C CA . PHE A 1 217 ? 102.900 144.720 145.426 1.00 224.10 211 PHE A CA 1
ATOM 760 C C . PHE A 1 217 ? 101.717 145.509 145.997 1.00 224.10 211 PHE A C 1
ATOM 761 O O . PHE A 1 217 ? 101.945 146.414 146.824 1.00 224.10 211 PHE A O 1
ATOM 763 N N . GLY A 1 218 ? 100.496 145.180 145.561 1.00 225.54 212 GLY A N 1
ATOM 764 C CA . GLY A 1 218 ? 99.293 145.884 146.046 1.00 225.54 212 GLY A CA 1
ATOM 765 C C . GLY A 1 218 ? 98.396 144.971 146.863 1.00 225.54 212 GLY A C 1
ATOM 766 O O . GLY A 1 218 ? 98.339 145.154 148.093 1.00 225.54 212 GLY A O 1
ATOM 767 N N . MET A 1 219 ? 97.717 144.025 146.207 1.00 235.82 213 MET A N 1
ATOM 768 C CA . MET A 1 219 ? 96.812 143.078 146.911 1.00 235.82 213 MET A CA 1
ATOM 769 C C . MET A 1 219 ? 97.636 141.887 147.410 1.00 235.82 213 MET A C 1
ATOM 770 O O . MET A 1 219 ? 97.496 140.790 146.833 1.00 235.82 213 MET A O 1
ATOM 772 N N . HIS A 1 220 ? 98.464 142.102 148.436 1.00 235.41 214 HIS A N 1
ATOM 773 C CA . HIS A 1 220 ? 99.331 141.016 148.968 1.00 235.41 214 HIS A CA 1
ATOM 774 C C . HIS A 1 220 ? 98.490 140.032 149.787 1.00 235.41 214 HIS A C 1
ATOM 775 O O . HIS A 1 220 ? 97.919 140.459 150.811 1.00 235.41 214 HIS A O 1
ATOM 777 N N . ALA A 1 221 ? 98.422 138.771 149.352 1.00 221.72 215 ALA A N 1
ATOM 778 C CA . ALA A 1 221 ? 97.666 137.735 150.096 1.00 221.72 215 ALA A CA 1
ATOM 779 C C . ALA A 1 221 ? 98.241 136.351 149.778 1.00 221.72 215 ALA A C 1
ATOM 780 O O . ALA A 1 221 ? 99.104 136.263 148.882 1.00 221.72 215 ALA A O 1
ATOM 782 N N . GLU A 1 222 ? 97.777 135.316 150.485 1.00 229.96 216 GLU A N 1
ATOM 783 C CA . GLU A 1 222 ? 98.272 133.965 150.250 1.00 229.96 216 GLU A CA 1
ATOM 784 C C . GLU A 1 222 ? 97.282 132.977 150.861 1.00 229.96 216 GLU A C 1
ATOM 785 O O . GLU A 1 222 ? 96.541 133.305 151.794 1.00 229.96 216 GLU A O 1
ATOM 787 N N . ILE A 1 223 ? 97.277 131.754 150.336 1.00 237.11 217 ILE A N 1
ATOM 788 C CA . ILE A 1 223 ? 96.375 130.697 150.780 1.00 237.11 217 ILE A CA 1
ATOM 789 C C . ILE A 1 223 ? 96.861 130.168 152.121 1.00 237.11 217 ILE A C 1
ATOM 790 O O . ILE A 1 223 ? 98.058 129.920 152.304 1.00 237.11 217 ILE A O 1
ATOM 792 N N . HIS A 1 224 ? 95.930 129.995 153.057 1.00 219.60 218 HIS A N 1
ATOM 793 C CA . HIS A 1 224 ? 96.263 129.547 154.406 1.00 219.60 218 HIS A CA 1
ATOM 794 C C . HIS A 1 224 ? 95.282 128.484 154.882 1.00 219.60 218 HIS A C 1
ATOM 795 O O . HIS A 1 224 ? 94.817 128.514 156.026 1.00 219.60 218 HIS A O 1
ATOM 797 N N . THR A 1 225 ? 94.952 127.531 154.014 1.00 210.20 219 THR A N 1
ATOM 798 C CA . THR A 1 225 ? 94.110 126.413 154.419 1.00 210.20 219 THR A CA 1
ATOM 799 C C . THR A 1 225 ? 94.857 125.542 155.422 1.00 210.20 219 THR A C 1
ATOM 800 O O . THR A 1 225 ? 96.078 125.385 155.329 1.00 210.20 219 THR A O 1
ATOM 802 N N . VAL A 1 226 ? 94.128 124.976 156.385 1.00 228.44 220 VAL A N 1
ATOM 803 C CA . VAL A 1 226 ? 94.774 124.228 157.459 1.00 228.44 220 VAL A CA 1
ATOM 804 C C . VAL A 1 226 ? 94.396 122.753 157.410 1.00 228.44 220 VAL A C 1
ATOM 805 O O . VAL A 1 226 ? 95.242 121.898 157.126 1.00 228.44 220 VAL A O 1
ATOM 807 N N . LYS A 1 227 ? 93.130 122.438 157.688 1.00 228.73 221 LYS A N 1
ATOM 808 C CA . LYS A 1 227 ? 92.686 121.048 157.709 1.00 228.73 221 LYS A CA 1
ATOM 809 C C . LYS A 1 227 ? 91.627 120.761 156.653 1.00 228.73 221 LYS A C 1
ATOM 810 O O . LYS A 1 227 ? 91.854 119.915 155.782 1.00 228.73 221 LYS A O 1
ATOM 812 N N . GLU A 1 228 ? 90.488 121.463 156.694 1.00 222.18 222 GLU A N 1
ATOM 813 C CA . GLU A 1 228 ? 89.361 121.319 155.776 1.00 222.18 222 GLU A CA 1
ATOM 814 C C . GLU A 1 228 ? 89.096 119.862 155.411 1.00 222.18 222 GLU A C 1
ATOM 815 O O . GLU A 1 228 ? 88.880 119.555 154.233 1.00 222.18 222 GLU A O 1
ATOM 817 N N . PRO A 1 229 ? 89.086 118.946 156.385 1.00 187.58 223 PRO A N 1
ATOM 818 C CA . PRO A 1 229 ? 89.044 117.514 156.034 1.00 187.58 223 PRO A CA 1
ATOM 819 C C . PRO A 1 229 ? 87.848 117.122 155.186 1.00 187.58 223 PRO A C 1
ATOM 820 O O . PRO A 1 229 ? 88.026 116.583 154.085 1.00 187.58 223 PRO A O 1
ATOM 822 N N . ALA A 1 230 ? 86.631 117.382 155.662 1.00 165.56 224 ALA A N 1
ATOM 823 C CA . ALA A 1 230 ? 85.452 117.103 154.851 1.00 165.56 224 ALA A CA 1
ATOM 824 C C . ALA A 1 230 ? 85.457 117.951 153.588 1.00 165.56 224 ALA A C 1
ATOM 825 O O . ALA A 1 230 ? 85.116 117.471 152.499 1.00 165.56 224 ALA A O 1
ATOM 827 N N . LEU A 1 231 ? 85.851 119.218 153.716 1.00 176.08 225 LEU A N 1
ATOM 828 C CA . LEU A 1 231 ? 85.964 120.077 152.547 1.00 176.08 225 LEU A CA 1
ATOM 829 C C . LEU A 1 231 ? 87.010 119.558 151.571 1.00 176.08 225 LEU A C 1
ATOM 830 O O . LEU A 1 231 ? 86.782 119.581 150.358 1.00 176.08 225 LEU A O 1
ATOM 832 N N . ARG A 1 232 ? 88.155 119.089 152.073 1.00 177.10 226 ARG A N 1
ATOM 833 C CA . ARG A 1 232 ? 89.172 118.539 151.182 1.00 177.10 226 ARG A CA 1
ATOM 834 C C . ARG A 1 232 ? 88.661 117.298 150.467 1.00 177.10 226 ARG A C 1
ATOM 835 O O . ARG A 1 232 ? 88.918 117.114 149.273 1.00 177.10 226 ARG A O 1
ATOM 837 N N . VAL A 1 233 ? 87.941 116.435 151.183 1.00 180.76 227 VAL A N 1
ATOM 838 C CA . VAL A 1 233 ? 87.386 115.239 150.560 1.00 180.76 227 VAL A CA 1
ATOM 839 C C . VAL A 1 233 ? 86.398 115.620 149.467 1.00 180.76 227 VAL A C 1
ATOM 840 O O . VAL A 1 233 ? 86.417 115.057 148.364 1.00 180.76 227 VAL A O 1
ATOM 842 N N . GLN A 1 234 ? 85.523 116.585 149.754 1.00 177.97 228 GLN A N 1
ATOM 843 C CA . GLN A 1 234 ? 84.554 117.027 148.758 1.00 177.97 228 GLN A CA 1
ATOM 844 C C . GLN A 1 234 ? 85.255 117.630 147.548 1.00 177.97 228 GLN A C 1
ATOM 845 O O . GLN A 1 234 ? 84.859 117.393 146.401 1.00 177.97 228 GLN A O 1
ATOM 847 N N . ILE A 1 235 ? 86.305 118.416 147.790 1.00 166.06 229 ILE A N 1
ATOM 848 C CA . ILE A 1 235 ? 87.053 119.027 146.698 1.00 166.06 229 ILE A CA 1
ATOM 849 C C . ILE A 1 235 ? 87.700 117.956 145.835 1.00 166.06 229 ILE A C 1
ATOM 850 O O . ILE A 1 235 ? 87.675 118.033 144.601 1.00 166.06 229 ILE A O 1
ATOM 852 N N . VAL A 1 236 ? 88.292 116.944 146.468 1.00 150.63 230 VAL A N 1
ATOM 853 C CA . VAL A 1 236 ? 88.943 115.873 145.720 1.00 150.63 230 VAL A CA 1
ATOM 854 C C . VAL A 1 236 ? 87.922 115.121 144.879 1.00 150.63 230 VAL A C 1
ATOM 855 O O . VAL A 1 236 ? 88.167 114.801 143.710 1.00 150.63 230 VAL A O 1
ATOM 857 N N . GLU A 1 237 ? 86.761 114.823 145.467 1.00 146.97 231 GLU A N 1
ATOM 858 C CA . GLU A 1 237 ? 85.722 114.123 144.722 1.00 146.97 231 GLU A CA 1
ATOM 859 C C . GLU A 1 237 ? 85.230 114.946 143.540 1.00 146.97 231 GLU A C 1
ATOM 860 O O . GLU A 1 237 ? 85.054 114.407 142.440 1.00 146.97 231 GLU A O 1
ATOM 862 N N . GLN A 1 238 ? 85.009 116.245 143.744 1.00 144.65 232 GLN A N 1
ATOM 863 C CA . GLN A 1 238 ? 84.557 117.101 142.655 1.00 144.65 232 GLN A CA 1
ATOM 864 C C . GLN A 1 238 ? 85.606 117.180 141.556 1.00 144.65 232 GLN A C 1
ATOM 865 O O . GLN A 1 238 ? 85.279 117.156 140.365 1.00 144.65 232 GLN A O 1
ATOM 867 N N . ARG A 1 239 ? 86.879 117.281 141.942 1.00 145.72 233 ARG A N 1
ATOM 868 C CA . ARG A 1 239 ? 87.951 117.324 140.955 1.00 145.72 233 ARG A CA 1
ATOM 869 C C . ARG A 1 239 ? 88.010 116.032 140.155 1.00 145.72 233 ARG A C 1
ATOM 870 O O . ARG A 1 239 ? 88.176 116.059 138.930 1.00 145.72 233 ARG A O 1
ATOM 872 N N . SER A 1 240 ? 87.877 114.892 140.831 1.00 146.21 234 SER A N 1
ATOM 873 C CA . SER A 1 240 ? 87.882 113.612 140.133 1.00 146.21 234 SER A CA 1
ATOM 874 C C . SER A 1 240 ? 86.709 113.518 139.168 1.00 146.21 234 SER A C 1
ATOM 875 O O . SER A 1 240 ? 86.862 113.071 138.025 1.00 146.21 234 SER A O 1
ATOM 877 N N . GLU A 1 241 ? 85.528 113.951 139.611 1.00 158.53 235 GLU A N 1
ATOM 878 C CA . GLU A 1 241 ? 84.356 113.916 138.745 1.00 158.53 235 GLU A CA 1
ATOM 879 C C . GLU A 1 241 ? 84.547 114.808 137.525 1.00 158.53 235 GLU A C 1
ATOM 880 O O . GLU A 1 241 ? 84.216 114.414 136.401 1.00 158.53 235 GLU A O 1
ATOM 882 N N . PHE A 1 242 ? 85.083 116.013 137.727 1.00 156.60 236 PHE A N 1
ATOM 883 C CA . PHE A 1 242 ? 85.287 116.935 136.615 1.00 156.60 236 PHE A CA 1
ATOM 884 C C . PHE A 1 242 ? 86.313 116.392 135.630 1.00 156.60 236 PHE A C 1
ATOM 885 O O . PHE A 1 242 ? 86.126 116.471 134.411 1.00 156.60 236 PHE A O 1
ATOM 887 N N . ASP A 1 243 ? 87.410 115.836 136.142 1.00 149.64 237 ASP A N 1
ATOM 888 C CA . ASP A 1 243 ? 88.445 115.285 135.282 1.00 149.64 237 ASP A CA 1
ATOM 889 C C . ASP A 1 243 ? 88.007 114.014 134.572 1.00 149.64 237 ASP A C 1
ATOM 890 O O . ASP A 1 243 ? 88.559 113.699 133.512 1.00 149.64 237 ASP A O 1
ATOM 892 N N . GLN A 1 244 ? 87.041 113.278 135.126 1.00 160.31 238 GLN A N 1
ATOM 893 C CA . GLN A 1 244 ? 86.582 112.055 134.477 1.00 160.31 238 GLN A CA 1
ATOM 894 C C . GLN A 1 244 ? 85.966 112.353 133.115 1.00 160.31 238 GLN A C 1
ATOM 895 O O . GLN A 1 244 ? 86.251 111.666 132.128 1.00 160.31 238 GLN A O 1
ATOM 897 N N . ASN A 1 245 ? 85.119 113.376 133.042 1.00 158.12 239 ASN A N 1
ATOM 898 C CA . ASN A 1 245 ? 84.471 113.725 131.785 1.00 158.12 239 ASN A CA 1
ATOM 899 C C . ASN A 1 245 ? 84.028 115.182 131.792 1.00 158.12 239 ASN A C 1
ATOM 900 O O . ASN A 1 245 ? 83.001 115.511 132.398 1.00 158.12 239 ASN A O 1
ATOM 902 N N . PRO A 1 246 ? 84.765 116.077 131.141 1.00 156.95 240 PRO A N 1
ATOM 903 C CA . PRO A 1 246 ? 84.320 117.474 131.035 1.00 156.95 240 PRO A CA 1
ATOM 904 C C . PRO A 1 246 ? 82.986 117.560 130.319 1.00 156.95 240 PRO A C 1
ATOM 905 O O . PRO A 1 246 ? 82.223 118.523 130.510 1.00 156.95 240 PRO A O 1
ATOM 907 N N . PRO A 1 247 ? 82.679 116.578 129.471 1.00 171.64 241 PRO A N 1
ATOM 908 C CA . PRO A 1 247 ? 81.355 116.532 128.845 1.00 171.64 241 PRO A CA 1
ATOM 909 C C . PRO A 1 247 ? 80.260 116.467 129.897 1.00 171.64 241 PRO A C 1
ATOM 910 O O . PRO A 1 247 ? 80.248 115.581 130.755 1.00 171.64 241 PRO A O 1
ATOM 912 N N . THR A 1 248 ? 79.369 117.458 129.843 1.00 172.77 242 THR A N 1
ATOM 913 C CA . THR A 1 248 ? 78.259 117.668 130.768 1.00 172.77 242 THR A CA 1
ATOM 914 C C . THR A 1 248 ? 78.774 118.136 132.123 1.00 172.77 242 THR A C 1
ATOM 915 O O . THR A 1 248 ? 78.006 118.662 132.933 1.00 172.77 242 THR A O 1
ATOM 917 N N . PHE A 1 249 ? 80.086 118.050 132.343 1.00 177.54 243 PHE A N 1
ATOM 918 C CA . PHE A 1 249 ? 80.664 118.740 133.486 1.00 177.54 243 PHE A CA 1
ATOM 919 C C . PHE A 1 249 ? 80.653 120.239 133.245 1.00 177.54 243 PHE A C 1
ATOM 920 O O . PHE A 1 249 ? 80.542 121.028 134.190 1.00 177.54 243 PHE A O 1
ATOM 922 N N . LEU A 1 250 ? 80.768 120.637 131.977 1.00 188.06 244 LEU A N 1
ATOM 923 C CA . LEU A 1 250 ? 80.546 122.034 131.622 1.00 188.06 244 LEU A CA 1
ATOM 924 C C . LEU A 1 250 ? 79.119 122.462 131.942 1.00 188.06 244 LEU A C 1
ATOM 925 O O . LEU A 1 250 ? 78.897 123.538 132.509 1.00 188.06 244 LEU A O 1
ATOM 927 N N . GLU A 1 251 ? 78.137 121.624 131.600 1.00 170.55 245 GLU A N 1
ATOM 928 C CA . GLU A 1 251 ? 76.742 121.983 131.836 1.00 170.55 245 GLU A CA 1
ATOM 929 C C . GLU A 1 251 ? 76.381 121.916 133.314 1.00 170.55 245 GLU A C 1
ATOM 930 O O . GLU A 1 251 ? 75.398 122.534 133.737 1.00 170.55 245 GLU A O 1
ATOM 932 N N . LYS A 1 252 ? 77.155 121.170 134.106 1.00 168.89 246 LYS A N 1
ATOM 933 C CA . LYS A 1 252 ? 76.881 121.075 135.537 1.00 168.89 246 LYS A CA 1
ATOM 934 C C . LYS A 1 252 ? 76.915 122.443 136.205 1.00 168.89 246 LYS A C 1
ATOM 935 O O . LYS A 1 252 ? 76.251 122.659 137.225 1.00 168.89 246 LYS A O 1
ATOM 937 N N . TYR A 1 253 ? 77.683 123.378 135.652 1.00 162.87 247 TYR A N 1
ATOM 938 C CA . TYR A 1 253 ? 77.771 124.726 136.194 1.00 162.87 247 TYR A CA 1
ATOM 939 C C . TYR A 1 253 ? 77.747 125.803 135.119 1.00 162.87 247 TYR A C 1
ATOM 940 O O . TYR A 1 253 ? 78.161 126.935 135.388 1.00 162.87 247 TYR A O 1
ATOM 942 N N . ASN A 1 254 ? 77.277 125.480 133.914 1.00 170.78 248 ASN A N 1
ATOM 943 C CA . ASN A 1 254 ? 77.238 126.470 132.840 1.00 170.78 248 ASN A CA 1
ATOM 944 C C . ASN A 1 254 ? 76.384 127.681 133.184 1.00 170.78 248 ASN A C 1
ATOM 945 O O . ASN A 1 254 ? 76.809 128.812 132.891 1.00 170.78 248 ASN A O 1
ATOM 947 N N . PRO A 1 255 ? 75.194 127.532 133.772 1.00 176.06 249 PRO A N 1
ATOM 948 C CA . PRO A 1 255 ? 74.351 128.721 134.005 1.00 176.06 249 PRO A CA 1
ATOM 949 C C . PRO A 1 255 ? 74.998 129.767 134.899 1.00 176.06 249 PRO A C 1
ATOM 950 O O . PRO A 1 255 ? 74.789 130.970 134.692 1.00 176.06 249 PRO A O 1
ATOM 952 N N . GLU A 1 256 ? 75.780 129.343 135.891 1.00 192.65 250 GLU A N 1
ATOM 953 C CA . GLU A 1 256 ? 76.392 130.280 136.826 1.00 192.65 250 GLU A CA 1
ATOM 954 C C . GLU A 1 256 ? 77.406 131.206 136.167 1.00 192.65 250 GLU A C 1
ATOM 955 O O . GLU A 1 256 ? 77.461 132.387 136.523 1.00 192.65 250 GLU A O 1
ATOM 957 N N . GLN A 1 257 ? 78.207 130.701 135.227 1.00 197.81 251 GLN A N 1
ATOM 958 C CA . GLN A 1 257 ? 79.265 131.513 134.636 1.00 197.81 251 GLN A CA 1
ATOM 959 C C . GLN A 1 257 ? 78.699 132.684 133.841 1.00 197.81 251 GLN A C 1
ATOM 960 O O . GLN A 1 257 ? 79.269 133.782 133.850 1.00 197.81 251 GLN A O 1
ATOM 962 N N . THR A 1 258 ? 77.594 132.463 133.124 1.00 193.52 252 THR A N 1
ATOM 963 C CA . THR A 1 258 ? 77.026 133.521 132.295 1.00 193.52 252 THR A CA 1
ATOM 964 C C . THR A 1 258 ? 76.562 134.705 133.130 1.00 193.52 252 THR A C 1
ATOM 965 O O . THR A 1 258 ? 76.780 135.861 132.746 1.00 193.52 252 THR A O 1
ATOM 967 N N . ALA A 1 259 ? 75.916 134.440 134.267 1.00 210.70 253 ALA A N 1
ATOM 968 C CA . ALA A 1 259 ? 75.461 135.524 135.130 1.00 210.70 253 ALA A CA 1
ATOM 969 C C . ALA A 1 259 ? 76.638 136.327 135.664 1.00 210.70 253 ALA A C 1
ATOM 970 O O . ALA A 1 259 ? 76.595 137.561 135.712 1.00 210.70 253 ALA A O 1
ATOM 972 N N . LEU A 1 260 ? 77.703 135.637 136.077 1.00 209.48 254 LEU A N 1
ATOM 973 C CA . LEU A 1 260 ? 78.898 136.328 136.542 1.00 209.48 254 LEU A CA 1
ATOM 974 C C . LEU A 1 260 ? 79.523 137.172 135.443 1.00 209.48 254 LEU A C 1
ATOM 975 O O . LEU A 1 260 ? 79.926 138.314 135.696 1.00 209.48 254 LEU A O 1
ATOM 977 N N . GLN A 1 261 ? 79.605 136.633 134.225 1.00 202.30 255 GLN A N 1
ATOM 978 C CA . GLN A 1 261 ? 80.144 137.391 133.106 1.00 202.30 255 GLN A CA 1
ATOM 979 C C . GLN A 1 261 ? 79.314 138.629 132.807 1.00 202.30 255 GLN A C 1
ATOM 980 O O . GLN A 1 261 ? 79.883 139.700 132.571 1.00 202.30 255 GLN A O 1
ATOM 982 N N . LYS A 1 262 ? 77.989 138.508 132.820 1.00 202.79 256 LYS A N 1
ATOM 983 C CA . LYS A 1 262 ? 77.113 139.657 132.643 1.00 202.79 256 LYS A CA 1
ATOM 984 C C . LYS A 1 262 ? 77.273 140.698 133.739 1.00 202.79 256 LYS A C 1
ATOM 985 O O . LYS A 1 262 ? 77.329 141.895 133.438 1.00 202.79 256 LYS A O 1
ATOM 987 N N . LYS A 1 263 ? 77.355 140.267 134.999 1.00 209.51 257 LYS A N 1
ATOM 988 C CA . LYS A 1 263 ? 77.533 141.213 136.095 1.00 209.51 257 LYS A CA 1
ATOM 989 C C . LYS A 1 263 ? 78.861 141.946 135.980 1.00 209.51 257 LYS A C 1
ATOM 990 O O . LYS A 1 263 ? 78.932 143.160 136.205 1.00 209.51 257 LYS A O 1
ATOM 992 N N . ILE A 1 264 ? 79.927 141.224 135.628 1.00 205.67 258 ILE A N 1
ATOM 993 C CA . ILE A 1 264 ? 81.234 141.856 135.479 1.00 205.67 258 ILE A CA 1
ATOM 994 C C . ILE A 1 264 ? 81.202 142.884 134.358 1.00 205.67 258 ILE A C 1
ATOM 995 O O . ILE A 1 264 ? 81.740 143.990 134.492 1.00 205.67 258 ILE A O 1
ATOM 997 N N . VAL A 1 265 ? 80.576 142.533 133.234 1.00 207.84 259 VAL A N 1
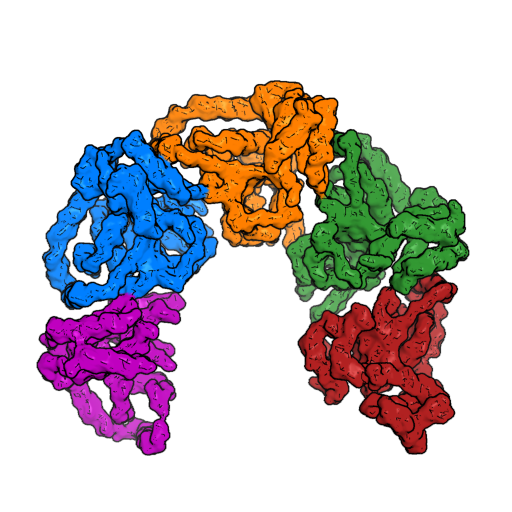ATOM 998 C CA . VAL A 1 265 ? 80.491 143.458 132.110 1.00 207.84 259 VAL A CA 1
ATOM 999 C C . VAL A 1 265 ? 79.697 144.697 132.496 1.00 207.84 259 VAL A C 1
ATOM 1000 O O . VAL A 1 265 ? 80.072 145.823 132.149 1.00 207.84 259 VAL A O 1
ATOM 1002 N N . GLU A 1 266 ? 78.584 144.513 133.209 1.00 209.41 260 GLU A N 1
ATOM 1003 C CA . GLU A 1 266 ? 77.792 145.657 133.643 1.00 209.41 260 GLU A CA 1
ATOM 1004 C C . GLU A 1 266 ? 78.589 146.554 134.581 1.00 209.41 260 GLU A C 1
ATOM 1005 O O . GLU A 1 266 ? 78.553 147.785 134.457 1.00 209.41 260 GLU A O 1
ATOM 1007 N N . ALA A 1 267 ? 79.323 145.953 135.520 1.00 220.88 261 ALA A N 1
ATOM 1008 C CA . ALA A 1 267 ? 80.133 146.738 136.444 1.00 220.88 261 ALA A CA 1
ATOM 1009 C C . ALA A 1 267 ? 81.209 147.518 135.703 1.00 220.88 261 ALA A C 1
ATOM 1010 O O . ALA A 1 267 ? 81.467 148.687 136.013 1.00 220.88 261 ALA A O 1
ATOM 1012 N N . GLN A 1 268 ? 81.848 146.886 134.717 1.00 201.65 262 GLN A N 1
ATOM 1013 C CA . GLN A 1 268 ? 82.849 147.585 133.920 1.00 201.65 262 GLN A CA 1
ATOM 1014 C C . GLN A 1 268 ? 82.225 148.734 133.140 1.00 201.65 262 GLN A C 1
ATOM 1015 O O . GLN A 1 268 ? 82.808 149.820 133.045 1.00 201.65 262 GLN A O 1
ATOM 1017 N N . LYS A 1 269 ? 81.038 148.512 132.573 1.00 216.61 263 LYS A N 1
ATOM 1018 C CA . LYS A 1 269 ? 80.371 149.562 131.811 1.00 216.61 263 LYS A CA 1
ATOM 1019 C C . LYS A 1 269 ? 80.016 150.748 132.696 1.00 216.61 263 LYS A C 1
ATOM 1020 O O . LYS A 1 269 ? 80.195 151.905 132.299 1.00 216.61 263 LYS A O 1
ATOM 1022 N N . LEU A 1 270 ? 79.521 150.483 133.902 1.00 211.64 264 LEU A N 1
ATOM 1023 C CA . LEU A 1 270 ? 79.132 151.552 134.812 1.00 211.64 264 LEU A CA 1
ATOM 1024 C C . LEU A 1 270 ? 80.292 152.069 135.650 1.00 211.64 264 LEU A C 1
ATOM 1025 O O . LEU A 1 270 ? 80.079 152.947 136.493 1.00 211.64 264 LEU A O 1
ATOM 1027 N N . LEU A 1 271 ? 81.499 151.546 135.443 1.00 209.36 265 LEU A N 1
ATOM 1028 C CA . LEU A 1 271 ? 82.643 151.958 136.253 1.00 209.36 265 LEU A CA 1
ATOM 1029 C C . LEU A 1 271 ? 82.933 153.448 136.152 1.00 209.36 265 LEU A C 1
ATOM 1030 O O . LEU A 1 271 ? 83.217 154.071 137.190 1.00 209.36 265 LEU A O 1
ATOM 1032 N N . PRO A 1 272 ? 82.893 154.074 134.974 1.00 200.61 266 PRO A N 1
ATOM 1033 C CA . PRO A 1 272 ? 83.264 155.497 134.895 1.00 200.61 266 PRO A CA 1
ATOM 1034 C C . PRO A 1 272 ? 82.368 156.414 135.709 1.00 200.61 266 PRO A C 1
ATOM 1035 O O . PRO A 1 272 ? 82.795 157.518 136.071 1.00 200.61 266 PRO A O 1
ATOM 1037 N N . GLU A 1 273 ? 81.141 155.992 136.016 1.00 212.41 267 GLU A N 1
ATOM 1038 C CA . GLU A 1 273 ? 80.231 156.855 136.762 1.00 212.41 267 GLU A CA 1
ATOM 1039 C C . GLU A 1 273 ? 80.381 156.672 138.266 1.00 212.41 267 GLU A C 1
ATOM 1040 O O . GLU A 1 273 ? 79.434 156.930 139.016 1.00 212.41 267 GLU A O 1
ATOM 1042 N N . VAL A 1 274 ? 81.553 156.231 138.723 1.00 207.15 268 VAL A N 1
ATOM 1043 C CA . VAL A 1 274 ? 81.765 155.981 140.143 1.00 207.15 268 VAL A CA 1
ATOM 1044 C C . VAL A 1 274 ? 81.695 157.292 140.913 1.00 207.15 268 VAL A C 1
ATOM 1045 O O . VAL A 1 274 ? 81.912 158.375 140.352 1.00 207.15 268 VAL A O 1
ATOM 1047 N N . LYS A 1 275 ? 81.393 157.199 142.205 1.00 194.11 269 LYS A N 1
ATOM 1048 C CA . LYS A 1 275 ? 81.275 158.365 143.070 1.00 194.11 269 LYS A CA 1
ATOM 1049 C C . LYS A 1 275 ? 82.080 158.104 144.339 1.00 194.11 269 LYS A C 1
ATOM 1050 O O . LYS A 1 275 ? 82.211 156.963 144.792 1.00 194.11 269 LYS A O 1
ATOM 1052 N N . LEU A 1 276 ? 82.621 159.170 144.916 1.00 175.12 270 LEU A N 1
ATOM 1053 C CA . LEU A 1 276 ? 83.425 159.081 146.128 1.00 175.12 270 LEU A CA 1
ATOM 1054 C C . LEU A 1 276 ? 83.409 160.445 146.809 1.00 175.12 270 LEU A C 1
ATOM 1055 O O . LEU A 1 276 ? 82.686 161.356 146.391 1.00 175.12 270 LEU A O 1
ATOM 1057 N N . ASP A 1 277 ? 84.206 160.586 147.864 1.00 186.32 271 ASP A N 1
ATOM 1058 C CA . ASP A 1 277 ? 84.297 161.827 148.619 1.00 186.32 271 ASP A CA 1
ATOM 1059 C C . ASP A 1 277 ? 85.646 161.925 149.320 1.00 186.32 271 ASP A C 1
ATOM 1060 O O . ASP A 1 277 ? 85.898 161.223 150.305 1.00 186.32 271 ASP A O 1
ATOM 1062 N N . TYR A 1 278 ? 86.510 162.805 148.806 1.00 166.47 272 TYR A N 1
ATOM 1063 C CA . TYR A 1 278 ? 87.804 163.031 149.441 1.00 166.47 272 TYR A CA 1
ATOM 1064 C C . TYR A 1 278 ? 87.648 163.636 150.830 1.00 166.47 272 TYR A C 1
ATOM 1065 O O . TYR A 1 278 ? 88.420 163.307 151.738 1.00 166.47 272 TYR A O 1
ATOM 1067 N N . ASP A 1 279 ? 86.667 164.524 151.013 1.00 147.36 273 ASP A N 1
ATOM 1068 C CA . ASP A 1 279 ? 86.401 165.053 152.345 1.00 147.36 273 ASP A CA 1
ATOM 1069 C C . ASP A 1 279 ? 86.031 163.939 153.313 1.00 147.36 273 ASP A C 1
ATOM 1070 O O . ASP A 1 279 ? 86.492 163.933 154.460 1.00 147.36 273 ASP A O 1
ATOM 1072 N N . LEU A 1 280 ? 85.203 162.991 152.872 1.00 153.52 274 LEU A N 1
ATOM 1073 C CA . LEU A 1 280 ? 84.970 161.791 153.668 1.00 153.52 274 LEU A CA 1
ATOM 1074 C C . LEU A 1 280 ? 86.238 160.955 153.777 1.00 153.52 274 LEU A C 1
ATOM 1075 O O . LEU A 1 280 ? 86.511 160.361 154.826 1.00 153.52 274 LEU A O 1
ATOM 1077 N N . ARG A 1 281 ? 87.031 160.905 152.704 1.00 161.19 275 ARG A N 1
ATOM 1078 C CA . ARG A 1 281 ? 88.278 160.150 152.709 1.00 161.19 275 ARG A CA 1
ATOM 1079 C C . ARG A 1 281 ? 89.346 160.779 153.591 1.00 161.19 275 ARG A C 1
ATOM 1080 O O . ARG A 1 281 ? 90.448 160.228 153.691 1.00 161.19 275 ARG A O 1
ATOM 1082 N N . VAL A 1 282 ? 89.060 161.926 154.207 1.00 142.93 276 VAL A N 1
ATOM 1083 C CA . VAL A 1 282 ? 90.004 162.510 155.153 1.00 142.93 276 VAL A CA 1
ATOM 1084 C C . VAL A 1 282 ? 90.251 161.552 156.310 1.00 142.93 276 VAL A C 1
ATOM 1085 O O . VAL A 1 282 ? 91.355 161.493 156.862 1.00 142.93 276 VAL A O 1
ATOM 1087 N N . LYS A 1 283 ? 89.227 160.790 156.698 1.00 141.68 277 LYS A N 1
ATOM 1088 C CA . LYS A 1 283 ? 89.415 159.778 157.731 1.00 141.68 277 LYS A CA 1
ATOM 1089 C C . LYS A 1 283 ? 90.412 158.717 157.282 1.00 141.68 277 LYS A C 1
ATOM 1090 O O . LYS A 1 283 ? 91.276 158.297 158.060 1.00 141.68 277 LYS A O 1
ATOM 1092 N N . ILE A 1 284 ? 90.311 158.277 156.027 1.00 153.08 278 ILE A N 1
ATOM 1093 C CA . ILE A 1 284 ? 91.265 157.306 155.500 1.00 153.08 278 ILE A CA 1
ATOM 1094 C C . ILE A 1 284 ? 92.661 157.909 155.457 1.00 153.08 278 ILE A C 1
ATOM 1095 O O . ILE A 1 284 ? 93.659 157.230 155.727 1.00 153.08 278 ILE A O 1
ATOM 1097 N N . SER A 1 285 ? 92.752 159.191 155.109 1.00 163.65 279 SER A N 1
ATOM 1098 C CA . SER A 1 285 ? 94.045 159.864 155.102 1.00 163.65 279 SER A CA 1
ATOM 1099 C C . SER A 1 285 ? 94.655 159.889 156.496 1.00 163.65 279 SER A C 1
ATOM 1100 O O . SER A 1 285 ? 95.850 159.624 156.667 1.00 163.65 279 SER A O 1
ATOM 1102 N N . GLU A 1 286 ? 93.842 160.198 157.506 1.00 175.47 280 GLU A N 1
ATOM 1103 C CA . GLU A 1 286 ? 94.327 160.204 158.881 1.00 175.47 280 GLU A CA 1
ATOM 1104 C C . GLU A 1 286 ? 94.767 158.811 159.309 1.00 175.47 280 GLU A C 1
ATOM 1105 O O . GLU A 1 286 ? 95.787 158.647 159.988 1.00 175.47 280 GLU A O 1
ATOM 1107 N N . VAL A 1 287 ? 94.001 157.791 158.920 1.00 189.28 281 VAL A N 1
ATOM 1108 C CA . VAL A 1 287 ? 94.363 156.421 159.259 1.00 189.28 281 VAL A CA 1
ATOM 1109 C C . VAL A 1 287 ? 95.697 156.051 158.631 1.00 189.28 281 VAL A C 1
ATOM 1110 O O . VAL A 1 287 ? 96.546 155.426 159.279 1.00 189.28 281 VAL A O 1
ATOM 1112 N N . CYS A 1 288 ? 95.906 156.425 157.369 1.00 180.01 282 CYS A N 1
ATOM 1113 C CA . CYS A 1 288 ? 97.194 156.181 156.731 1.00 180.01 282 CYS A CA 1
ATOM 1114 C C . CYS A 1 288 ? 98.308 156.926 157.453 1.00 180.01 282 CYS A C 1
ATOM 1115 O O . CYS A 1 288 ? 99.407 156.389 157.635 1.00 180.01 282 CYS A O 1
ATOM 1117 N N . SER A 1 289 ? 98.038 158.163 157.874 1.00 195.31 283 SER A N 1
ATOM 1118 C CA . SER A 1 289 ? 99.035 158.933 158.612 1.00 195.31 283 SER A CA 1
ATOM 1119 C C . SER A 1 289 ? 99.402 158.246 159.920 1.00 195.31 283 SER A C 1
ATOM 1120 O O . SER A 1 289 ? 100.554 158.314 160.364 1.00 195.31 283 SER A O 1
ATOM 1122 N N . GLU A 1 290 ? 98.432 157.585 160.554 1.00 186.58 284 GLU A N 1
ATOM 1123 C CA . GLU A 1 290 ? 98.714 156.842 161.775 1.00 186.58 284 GLU A CA 1
ATOM 1124 C C . GLU A 1 290 ? 99.764 155.762 161.559 1.00 186.58 284 GLU A C 1
ATOM 1125 O O . GLU A 1 290 ? 100.568 155.507 162.460 1.00 186.58 284 GLU A O 1
ATOM 1127 N N . LEU A 1 291 ? 99.777 155.130 160.389 1.00 181.37 285 LEU A N 1
ATOM 1128 C CA . LEU A 1 291 ? 100.799 154.147 160.077 1.00 181.37 285 LEU A CA 1
ATOM 1129 C C . LEU A 1 291 ? 102.080 154.849 159.634 1.00 181.37 285 LEU A C 1
ATOM 1130 O O . LEU A 1 291 ? 102.222 156.071 159.733 1.00 181.37 285 LEU A O 1
ATOM 1132 N N . ASP A 1 292 ? 103.028 154.060 159.137 1.00 208.31 286 ASP A N 1
ATOM 1133 C CA . ASP A 1 292 ? 104.313 154.566 158.665 1.00 208.31 286 ASP A CA 1
ATOM 1134 C C . ASP A 1 292 ? 104.466 154.197 157.196 1.00 208.31 286 ASP A C 1
ATOM 1135 O O . ASP A 1 292 ? 104.290 153.032 156.821 1.00 208.31 286 ASP A O 1
ATOM 1137 N N . VAL A 1 293 ? 104.793 155.187 156.366 1.00 240.68 287 VAL A N 1
ATOM 1138 C CA . VAL A 1 293 ? 104.993 154.986 154.939 1.00 240.68 287 VAL A CA 1
ATOM 1139 C C . VAL A 1 293 ? 106.256 155.722 154.514 1.00 240.68 287 VAL A C 1
ATOM 1140 O O . VAL A 1 293 ? 106.719 156.648 155.183 1.00 240.68 287 VAL A O 1
ATOM 1142 N N . ASP A 1 294 ? 106.814 155.293 153.387 1.00 259.13 288 ASP A N 1
ATOM 1143 C CA . ASP A 1 294 ? 108.018 155.903 152.836 1.00 259.13 288 ASP A CA 1
ATOM 1144 C C . ASP A 1 294 ? 107.876 156.315 151.381 1.00 259.13 288 ASP A C 1
ATOM 1145 O O . ASP A 1 294 ? 108.416 157.351 150.983 1.00 259.13 288 ASP A O 1
ATOM 1147 N N . GLY A 1 295 ? 107.167 155.533 150.572 1.00 264.77 289 GLY A N 1
ATOM 1148 C CA . GLY A 1 295 ? 107.001 155.847 149.167 1.00 264.77 289 GLY A CA 1
ATOM 1149 C C . GLY A 1 295 ? 105.566 156.157 148.801 1.00 264.77 289 GLY A C 1
ATOM 1150 O O . GLY A 1 295 ? 105.214 156.202 147.618 1.00 264.77 289 GLY A O 1
ATOM 1151 N N . LEU A 1 296 ? 104.729 156.367 149.819 1.00 254.79 290 LEU A N 1
ATOM 1152 C CA . LEU A 1 296 ? 103.320 156.698 149.639 1.00 254.79 290 LEU A CA 1
ATOM 1153 C C . LEU A 1 296 ? 102.600 155.658 148.790 1.00 254.79 290 LEU A C 1
ATOM 1154 O O . LEU A 1 296 ? 102.793 154.453 148.981 1.00 254.79 290 LEU A O 1
ATOM 1156 N N . ARG A 1 297 ? 101.745 156.130 147.878 1.00 229.78 291 ARG A N 1
ATOM 1157 C CA . ARG A 1 297 ? 100.930 155.304 146.989 1.00 229.78 291 ARG A CA 1
ATOM 1158 C C . ARG A 1 297 ? 99.827 154.599 147.769 1.00 229.78 291 ARG A C 1
ATOM 1159 O O . ARG A 1 297 ? 98.946 153.963 147.179 1.00 229.78 291 ARG A O 1
ATOM 1161 N N . GLY A 1 298 ? 99.855 154.730 149.096 1.00 226.56 292 GLY A N 1
ATOM 1162 C CA . GLY A 1 298 ? 98.817 154.123 149.909 1.00 226.56 292 GLY A CA 1
ATOM 1163 C C . GLY A 1 298 ? 97.460 154.749 149.671 1.00 226.56 292 GLY A C 1
ATOM 1164 O O . GLY A 1 298 ? 96.449 154.048 149.590 1.00 226.56 292 GLY A O 1
ATOM 1165 N N . ASP A 1 299 ? 97.417 156.077 149.550 1.00 217.83 293 ASP A N 1
ATOM 1166 C CA . ASP A 1 299 ? 96.158 156.746 149.245 1.00 217.83 293 ASP A CA 1
ATOM 1167 C C . ASP A 1 299 ? 95.632 156.326 147.880 1.00 217.83 293 ASP A C 1
ATOM 1168 O O . ASP A 1 299 ? 94.428 156.096 147.712 1.00 217.83 293 ASP A O 1
ATOM 1170 N N . ILE A 1 300 ? 96.523 156.214 146.893 1.00 221.18 294 ILE A N 1
ATOM 1171 C CA . ILE A 1 300 ? 96.111 155.792 145.559 1.00 221.18 294 ILE A CA 1
ATOM 1172 C C . ILE A 1 300 ? 95.531 154.386 145.606 1.00 221.18 294 ILE A C 1
ATOM 1173 O O . ILE A 1 300 ? 94.491 154.103 144.998 1.00 221.18 294 ILE A O 1
ATOM 1175 N N . VAL A 1 301 ? 96.194 153.485 146.333 1.00 217.93 295 VAL A N 1
ATOM 1176 C CA . VAL A 1 301 ? 95.678 152.129 146.477 1.00 217.93 295 VAL A CA 1
ATOM 1177 C C . VAL A 1 301 ? 94.322 152.143 147.164 1.00 217.93 295 VAL A C 1
ATOM 1178 O O . VAL A 1 301 ? 93.391 151.451 146.735 1.00 217.93 295 VAL A O 1
ATOM 1180 N N . THR A 1 302 ? 94.184 152.931 148.230 1.00 210.45 296 THR A N 1
ATOM 1181 C CA . THR A 1 302 ? 92.913 153.015 148.937 1.00 210.45 296 THR A CA 1
ATOM 1182 C C . THR A 1 302 ? 91.825 153.580 148.037 1.00 210.45 296 THR A C 1
ATOM 1183 O O . THR A 1 302 ? 90.692 153.090 148.033 1.00 210.45 296 THR A O 1
ATOM 1185 N N . ASN A 1 303 ? 92.154 154.618 147.267 1.00 220.94 297 ASN A N 1
ATOM 1186 C CA . ASN A 1 303 ? 91.164 155.211 146.376 1.00 220.94 297 ASN A CA 1
ATOM 1187 C C . ASN A 1 303 ? 90.709 154.216 145.317 1.00 220.94 297 ASN A C 1
ATOM 1188 O O . ASN A 1 303 ? 89.508 154.097 145.040 1.00 220.94 297 ASN A O 1
ATOM 1190 N N . ARG A 1 304 ? 91.652 153.485 144.720 1.00 251.19 298 ARG A N 1
ATOM 1191 C CA . ARG A 1 304 ? 91.286 152.496 143.712 1.00 251.19 298 ARG A CA 1
ATOM 1192 C C . ARG A 1 304 ? 90.445 151.379 144.316 1.00 251.19 298 ARG A C 1
ATOM 1193 O O . ARG A 1 304 ? 89.471 150.924 143.701 1.00 251.19 298 ARG A O 1
ATOM 1195 N N . ALA A 1 305 ? 90.805 150.922 145.518 1.00 262.95 299 ALA A N 1
ATOM 1196 C CA . ALA A 1 305 ? 90.026 149.879 146.174 1.00 262.95 299 ALA A CA 1
ATOM 1197 C C . ALA A 1 305 ? 88.614 150.357 146.473 1.00 262.95 299 ALA A C 1
ATOM 1198 O O . ALA A 1 305 ? 87.647 149.605 146.309 1.00 262.95 299 ALA A O 1
ATOM 1200 N N . ALA A 1 306 ? 88.476 151.606 146.922 1.00 265.61 300 ALA A N 1
ATOM 1201 C CA . ALA A 1 306 ? 87.151 152.155 147.183 1.00 265.61 300 ALA A CA 1
ATOM 1202 C C . ALA A 1 306 ? 86.336 152.248 145.903 1.00 265.61 300 ALA A C 1
ATOM 1203 O O . ALA A 1 306 ? 85.135 151.955 145.900 1.00 265.61 300 ALA A O 1
ATOM 1205 N N . LYS A 1 307 ? 86.970 152.665 144.806 1.00 242.36 301 LYS A N 1
ATOM 1206 C CA . LYS A 1 307 ? 86.267 152.717 143.530 1.00 242.36 301 LYS A CA 1
ATOM 1207 C C . LYS A 1 307 ? 85.794 151.332 143.110 1.00 242.36 301 LYS A C 1
ATOM 1208 O O . LYS A 1 307 ? 84.659 151.167 142.646 1.00 242.36 301 LYS A O 1
ATOM 1210 N N . ALA A 1 308 ? 86.650 150.322 143.273 1.00 241.10 302 ALA A N 1
ATOM 1211 C CA . ALA A 1 308 ? 86.259 148.959 142.932 1.00 241.10 302 ALA A CA 1
ATOM 1212 C C . ALA A 1 308 ? 85.106 148.481 143.806 1.00 241.10 302 ALA A C 1
ATOM 1213 O O . ALA A 1 308 ? 84.156 147.861 143.313 1.00 241.10 302 ALA A O 1
ATOM 1215 N N . LEU A 1 309 ? 85.171 148.763 145.107 1.00 229.78 303 LEU A N 1
ATOM 1216 C CA . LEU A 1 309 ? 84.093 148.364 146.003 1.00 229.78 303 LEU A CA 1
ATOM 1217 C C . LEU A 1 309 ? 82.783 149.038 145.627 1.00 229.78 303 LEU A C 1
ATOM 1218 O O . LEU A 1 309 ? 81.728 148.395 145.651 1.00 229.78 303 LEU A O 1
ATOM 1220 N N . THR A 1 310 ? 82.833 150.323 145.277 1.00 233.91 304 THR A N 1
ATOM 1221 C CA . THR A 1 310 ? 81.635 151.011 144.815 1.00 233.91 304 THR A CA 1
ATOM 1222 C C . THR A 1 310 ? 81.088 150.354 143.556 1.00 233.91 304 THR A C 1
ATOM 1223 O O . THR A 1 310 ? 79.889 150.067 143.461 1.00 233.91 304 THR A O 1
ATOM 1225 N N . ALA A 1 311 ? 81.954 150.095 142.583 1.00 256.35 305 ALA A N 1
ATOM 1226 C CA . ALA A 1 311 ? 81.544 149.361 141.388 1.00 256.35 305 ALA A CA 1
ATOM 1227 C C . ALA A 1 311 ? 81.795 147.866 141.548 1.00 256.35 305 ALA A C 1
ATOM 1228 O O . ALA A 1 311 ? 82.350 147.202 140.676 1.00 256.35 305 ALA A O 1
ATOM 1230 N N . TYR A 1 312 ? 81.372 147.331 142.683 1.00 221.09 306 TYR A N 1
ATOM 1231 C CA . TYR A 1 312 ? 81.385 145.900 142.950 1.00 221.09 306 TYR A CA 1
ATOM 1232 C C . TYR A 1 312 ? 80.034 145.378 143.402 1.00 221.09 306 TYR A C 1
ATOM 1233 O O . TYR A 1 312 ? 79.718 144.209 143.167 1.00 221.09 306 TYR A O 1
ATOM 1235 N N . GLU A 1 313 ? 79.231 146.217 144.048 1.00 211.45 307 GLU A N 1
ATOM 1236 C CA . GLU A 1 313 ? 77.878 145.864 144.449 1.00 211.45 307 GLU A CA 1
ATOM 1237 C C . GLU A 1 313 ? 76.822 146.711 143.755 1.00 211.45 307 GLU A C 1
ATOM 1238 O O . GLU A 1 313 ? 75.627 146.461 143.942 1.00 211.45 307 GLU A O 1
ATOM 1240 N N . GLY A 1 314 ? 77.230 147.704 142.966 1.00 218.54 308 GLY A N 1
ATOM 1241 C CA . GLY A 1 314 ? 76.303 148.557 142.258 1.00 218.54 308 GLY A CA 1
ATOM 1242 C C . GLY A 1 314 ? 75.865 149.799 143.005 1.00 218.54 308 GLY A C 1
ATOM 1243 O O . GLY A 1 314 ? 75.151 150.628 142.425 1.00 218.54 308 GLY A O 1
ATOM 1244 N N . ARG A 1 315 ? 76.264 149.958 144.263 1.00 227.71 309 ARG A N 1
ATOM 1245 C CA . ARG A 1 315 ? 75.885 151.141 145.018 1.00 227.71 309 ARG A CA 1
ATOM 1246 C C . ARG A 1 315 ? 76.653 152.363 144.520 1.00 227.71 309 ARG A C 1
ATOM 1247 O O . ARG A 1 315 ? 77.853 152.520 144.760 1.00 227.71 309 ARG A O 1
ATOM 1249 N N . THR A 1 316 ? 75.934 153.243 143.815 1.00 223.20 310 THR A N 1
ATOM 1250 C CA . THR A 1 316 ? 76.511 154.437 143.190 1.00 223.20 310 THR A CA 1
ATOM 1251 C C . THR A 1 316 ? 76.668 155.508 144.267 1.00 223.20 310 THR A C 1
ATOM 1252 O O . THR A 1 316 ? 76.022 156.556 144.219 1.00 223.20 310 THR A O 1
ATOM 1254 N N . GLU A 1 317 ? 77.541 155.238 145.236 1.00 214.11 311 GLU A N 1
ATOM 1255 C CA . GLU A 1 317 ? 77.789 156.166 146.331 1.00 214.11 311 GLU A CA 1
ATOM 1256 C C . GLU A 1 317 ? 79.069 155.791 147.065 1.00 214.11 311 GLU A C 1
ATOM 1257 O O . GLU A 1 317 ? 79.790 154.883 146.642 1.00 214.11 311 GLU A O 1
ATOM 1259 N N . VAL A 1 318 ? 79.359 156.488 148.161 1.00 234.19 312 VAL A N 1
ATOM 1260 C CA . VAL A 1 318 ? 80.537 156.197 148.969 1.00 234.19 312 VAL A CA 1
ATOM 1261 C C . VAL A 1 318 ? 80.107 155.955 150.408 1.00 234.19 312 VAL A C 1
ATOM 1262 O O . VAL A 1 318 ? 79.456 156.805 151.025 1.00 234.19 312 VAL A O 1
ATOM 1264 N N . THR A 1 319 ? 80.465 154.795 150.952 1.00 218.48 313 THR A N 1
ATOM 1265 C CA . THR A 1 319 ? 80.134 154.435 152.321 1.00 218.48 313 THR A CA 1
ATOM 1266 C C . THR A 1 319 ? 81.342 153.779 152.971 1.00 218.48 313 THR A C 1
ATOM 1267 O O . THR A 1 319 ? 82.266 153.331 152.287 1.00 218.48 313 THR A O 1
ATOM 1269 N N . VAL A 1 320 ? 81.326 153.714 154.301 1.00 184.17 314 VAL A N 1
ATOM 1270 C CA . VAL A 1 320 ? 82.470 153.157 155.011 1.00 184.17 314 VAL A CA 1
ATOM 1271 C C . VAL A 1 320 ? 82.303 151.648 155.104 1.00 184.17 314 VAL A C 1
ATOM 1272 O O . VAL A 1 320 ? 81.945 151.107 156.156 1.00 184.17 314 VAL A O 1
ATOM 1274 N N . ASP A 1 321 ? 82.570 150.968 153.999 1.00 178.88 315 ASP A N 1
ATOM 1275 C CA . ASP A 1 321 ? 82.730 149.519 153.977 1.00 178.88 315 ASP A CA 1
ATOM 1276 C C . ASP A 1 321 ? 83.930 149.059 153.168 1.00 178.88 315 ASP A C 1
ATOM 1277 O O . ASP A 1 321 ? 84.429 147.958 153.415 1.00 178.88 315 ASP A O 1
ATOM 1279 N N . ASP A 1 322 ? 84.419 149.865 152.223 1.00 207.19 316 ASP A N 1
ATOM 1280 C CA . ASP A 1 322 ? 85.578 149.471 151.433 1.00 207.19 316 ASP A CA 1
ATOM 1281 C C . ASP A 1 322 ? 86.820 149.363 152.302 1.00 207.19 316 ASP A C 1
ATOM 1282 O O . ASP A 1 322 ? 87.713 148.555 152.024 1.00 207.19 316 ASP A O 1
ATOM 1284 N N . ILE A 1 323 ? 86.898 150.171 153.361 1.00 197.79 317 ILE A N 1
ATOM 1285 C CA . ILE A 1 323 ? 88.011 150.047 154.295 1.00 197.79 317 ILE A CA 1
ATOM 1286 C C . ILE A 1 323 ? 88.007 148.665 154.930 1.00 197.79 317 ILE A C 1
ATOM 1287 O O . ILE A 1 323 ? 89.014 147.948 154.908 1.00 197.79 317 ILE A O 1
ATOM 1289 N N . ARG A 1 324 ? 86.857 148.252 155.467 1.00 193.94 318 ARG A N 1
ATOM 1290 C CA . ARG A 1 324 ? 86.756 146.926 156.065 1.00 193.94 318 ARG A CA 1
ATOM 1291 C C . ARG A 1 324 ? 86.965 145.830 155.031 1.00 193.94 318 ARG A C 1
ATOM 1292 O O . ARG A 1 324 ? 87.441 144.741 155.369 1.00 193.94 318 ARG A O 1
ATOM 1294 N N . ARG A 1 325 ? 86.611 146.094 153.776 1.00 187.20 319 ARG A N 1
ATOM 1295 C CA . ARG A 1 325 ? 86.756 145.101 152.724 1.00 187.20 319 ARG A CA 1
ATOM 1296 C C . ARG A 1 325 ? 88.193 144.925 152.246 1.00 187.20 319 ARG A C 1
ATOM 1297 O O . ARG A 1 325 ? 88.576 143.802 151.906 1.00 187.20 319 ARG A O 1
ATOM 1299 N N . VAL A 1 326 ? 88.994 145.988 152.211 1.00 203.63 320 VAL A N 1
ATOM 1300 C CA . VAL A 1 326 ? 90.286 145.932 151.540 1.00 203.63 320 VAL A CA 1
ATOM 1301 C C . VAL A 1 326 ? 91.446 146.433 152.390 1.00 203.63 320 VAL A C 1
ATOM 1302 O O . VAL A 1 326 ? 92.537 146.654 151.838 1.00 203.63 320 VAL A O 1
ATOM 1304 N N . ILE A 1 327 ? 91.283 146.615 153.703 1.00 219.74 321 ILE A N 1
ATOM 1305 C CA . ILE A 1 327 ? 92.423 147.033 154.512 1.00 219.74 321 ILE A CA 1
ATOM 1306 C C . ILE A 1 327 ? 93.525 145.984 154.483 1.00 219.74 321 ILE A C 1
ATOM 1307 O O . ILE A 1 327 ? 94.703 146.317 154.307 1.00 219.74 321 ILE A O 1
ATOM 1309 N N . THR A 1 328 ? 93.171 144.709 154.651 1.00 233.44 322 THR A N 1
ATOM 1310 C CA . THR A 1 328 ? 94.172 143.649 154.591 1.00 233.44 322 THR A CA 1
ATOM 1311 C C . THR A 1 328 ? 94.800 143.570 153.206 1.00 233.44 322 THR A C 1
ATOM 1312 O O . THR A 1 328 ? 96.017 143.406 153.070 1.00 233.44 322 THR A O 1
ATOM 1314 N N . LEU A 1 329 ? 93.981 143.687 152.164 1.00 222.92 323 LEU A N 1
ATOM 1315 C CA . LEU A 1 329 ? 94.461 143.614 150.792 1.00 222.92 323 LEU A CA 1
ATOM 1316 C C . LEU A 1 329 ? 95.412 144.745 150.432 1.00 222.92 323 LEU A C 1
ATOM 1317 O O . LEU A 1 329 ? 96.320 144.533 149.624 1.00 222.92 323 LEU A O 1
ATOM 1319 N N . CYS A 1 330 ? 95.229 145.933 151.008 1.00 237.46 324 CYS A N 1
ATOM 1320 C CA . CYS A 1 330 ? 96.066 147.067 150.634 1.00 237.46 324 CYS A CA 1
ATOM 1321 C C . CYS A 1 330 ? 97.260 147.222 151.571 1.00 237.46 324 CYS A C 1
ATOM 1322 O O . CYS A 1 330 ? 98.413 147.232 151.128 1.00 237.46 324 CYS A O 1
ATOM 1324 N N . LEU A 1 331 ? 96.999 147.344 152.875 1.00 246.14 325 LEU A N 1
ATOM 1325 C CA . LEU A 1 331 ? 98.052 147.677 153.828 1.00 246.14 325 LEU A CA 1
ATOM 1326 C C . LEU A 1 331 ? 99.126 146.603 153.931 1.00 246.14 325 LEU A C 1
ATOM 1327 O O . LEU A 1 331 ? 100.308 146.940 154.053 1.00 246.14 325 LEU A O 1
ATOM 1329 N N . ARG A 1 332 ? 98.746 145.324 153.889 1.00 250.98 326 ARG A N 1
ATOM 1330 C CA . ARG A 1 332 ? 99.709 144.249 154.098 1.00 250.98 326 ARG A CA 1
ATOM 1331 C C . ARG A 1 332 ? 100.802 144.219 153.039 1.00 250.98 326 ARG A C 1
ATOM 1332 O O . ARG A 1 332 ? 101.898 143.720 153.316 1.00 250.98 326 ARG A O 1
ATOM 1334 N N . HIS A 1 333 ? 100.533 144.736 151.837 1.00 258.44 327 HIS A N 1
ATOM 1335 C CA . HIS A 1 333 ? 101.545 144.720 150.786 1.00 258.44 327 HIS A CA 1
ATOM 1336 C C . HIS A 1 333 ? 102.772 145.533 151.173 1.00 258.44 327 HIS A C 1
ATOM 1337 O O . HIS A 1 333 ? 103.903 145.085 150.956 1.00 258.44 327 HIS A O 1
ATOM 1339 N N . ARG A 1 334 ? 102.574 146.716 151.749 1.00 241.64 328 ARG A N 1
ATOM 1340 C CA . ARG A 1 334 ? 103.667 147.574 152.183 1.00 241.64 328 ARG A CA 1
ATOM 1341 C C . ARG A 1 334 ? 103.713 147.705 153.700 1.00 241.64 328 ARG A C 1
ATOM 1342 O O . ARG A 1 334 ? 104.252 148.679 154.230 1.00 241.64 328 ARG A O 1
ATOM 1344 N N . LEU A 1 335 ? 103.145 146.731 154.408 1.00 235.97 329 LEU A N 1
ATOM 1345 C CA . LEU A 1 335 ? 103.114 146.781 155.862 1.00 235.97 329 LEU A CA 1
ATOM 1346 C C . LEU A 1 335 ? 104.528 146.759 156.427 1.00 235.97 329 LEU A C 1
ATOM 1347 O O . LEU A 1 335 ? 105.411 146.081 155.896 1.00 235.97 329 LEU A O 1
ATOM 1349 N N . ARG A 1 336 ? 104.739 147.513 157.501 1.00 230.60 330 ARG A N 1
ATOM 1350 C CA . ARG A 1 336 ? 106.052 147.575 158.127 1.00 230.60 330 ARG A CA 1
ATOM 1351 C C . ARG A 1 336 ? 106.432 146.219 158.707 1.00 230.60 330 ARG A C 1
ATOM 1352 O O . ARG A 1 336 ? 105.585 145.487 159.227 1.00 230.60 330 ARG A O 1
ATOM 1354 N N . LYS A 1 337 ? 107.715 145.885 158.612 1.00 227.40 331 LYS A N 1
ATOM 1355 C CA . LYS A 1 337 ? 108.214 144.607 159.108 1.00 227.40 331 LYS A CA 1
ATOM 1356 C C . LYS A 1 337 ? 108.662 144.712 160.561 1.00 227.40 331 LYS A C 1
ATOM 1357 O O . LYS A 1 337 ? 109.475 143.914 161.028 1.00 227.40 331 LYS A O 1
ATOM 1359 N N . SER A 1 345 ? 100.476 142.511 163.283 1.00 193.60 339 SER A N 1
ATOM 1360 C CA . SER A 1 345 ? 100.301 142.286 161.854 1.00 193.60 339 SER A CA 1
ATOM 1361 C C . SER A 1 345 ? 98.893 142.663 161.415 1.00 193.60 339 SER A C 1
ATOM 1362 O O . SER A 1 345 ? 98.481 143.817 161.541 1.00 193.60 339 SER A O 1
ATOM 1364 N N . GLY A 1 346 ? 98.158 141.679 160.895 1.00 203.51 340 GLY A N 1
ATOM 1365 C CA . GLY A 1 346 ? 96.795 141.934 160.467 1.00 203.51 340 GLY A CA 1
ATOM 1366 C C . GLY A 1 346 ? 95.884 142.355 161.601 1.00 203.51 340 GLY A C 1
ATOM 1367 O O . GLY A 1 346 ? 95.081 143.278 161.445 1.00 203.51 340 GLY A O 1
ATOM 1368 N N . TYR A 1 347 ? 95.991 141.689 162.753 1.00 205.89 341 TYR A N 1
ATOM 1369 C CA . TYR A 1 347 ? 95.159 142.047 163.898 1.00 205.89 341 TYR A CA 1
ATOM 1370 C C . TYR A 1 347 ? 95.461 143.462 164.372 1.00 205.89 341 TYR A C 1
ATOM 1371 O O . TYR A 1 347 ? 94.546 144.238 164.671 1.00 205.89 341 TYR A O 1
ATOM 1373 N N . LYS A 1 348 ? 96.745 143.816 164.446 1.00 208.75 342 LYS A N 1
ATOM 1374 C CA . LYS A 1 348 ? 97.114 145.169 164.846 1.00 208.75 342 LYS A CA 1
ATOM 1375 C C . LYS A 1 348 ? 96.624 146.203 163.842 1.00 208.75 342 LYS A C 1
ATOM 1376 O O . LYS A 1 348 ? 96.133 147.266 164.239 1.00 208.75 342 LYS A O 1
ATOM 1378 N N . VAL A 1 349 ? 96.745 145.909 162.547 1.00 208.62 343 VAL A N 1
ATOM 1379 C CA . VAL A 1 349 ? 96.276 146.839 161.524 1.00 208.62 343 VAL A CA 1
ATOM 1380 C C . VAL A 1 349 ? 94.772 147.036 161.641 1.00 208.62 343 VAL A C 1
ATOM 1381 O O . VAL A 1 349 ? 94.264 148.159 161.547 1.00 208.62 343 VAL A O 1
ATOM 1383 N N . GLU A 1 350 ? 94.037 145.941 161.845 1.00 215.64 344 GLU A N 1
ATOM 1384 C CA . GLU A 1 350 ? 92.592 146.037 162.008 1.00 215.64 344 GLU A CA 1
ATOM 1385 C C . GLU A 1 350 ? 92.217 146.834 163.249 1.00 215.64 344 GLU A C 1
ATOM 1386 O O . GLU A 1 350 ? 91.282 147.641 163.205 1.00 215.64 344 GLU A O 1
ATOM 1388 N N . LYS A 1 351 ? 92.926 146.620 164.358 1.00 204.48 345 LYS A N 1
ATOM 1389 C CA . LYS A 1 351 ? 92.645 147.376 165.573 1.00 204.48 345 LYS A CA 1
ATOM 1390 C C . LYS A 1 351 ? 92.902 148.861 165.357 1.00 204.48 345 LYS A C 1
ATOM 1391 O O . LYS A 1 351 ? 92.119 149.710 165.799 1.00 204.48 345 LYS A O 1
ATOM 1393 N N . VAL A 1 352 ? 93.996 149.191 164.671 1.00 203.14 346 VAL A N 1
ATOM 1394 C CA . VAL A 1 352 ? 94.310 150.590 164.393 1.00 203.14 346 VAL A CA 1
ATOM 1395 C C . VAL A 1 352 ? 93.235 151.207 163.508 1.00 203.14 346 VAL A C 1
ATOM 1396 O O . VAL A 1 352 ? 92.799 152.344 163.729 1.00 203.14 346 VAL A O 1
ATOM 1398 N N . PHE A 1 353 ? 92.802 150.469 162.484 1.00 210.41 347 PHE A N 1
ATOM 1399 C CA . PHE A 1 353 ? 91.773 150.976 161.583 1.00 210.41 347 PHE A CA 1
ATOM 1400 C C . PHE A 1 353 ? 90.463 151.204 162.324 1.00 210.41 347 PHE A C 1
ATOM 1401 O O . PHE A 1 353 ? 89.781 152.212 162.108 1.00 210.41 347 PHE A O 1
ATOM 1403 N N . ALA A 1 354 ? 90.094 150.271 163.203 1.00 216.48 348 ALA A N 1
ATOM 1404 C CA . ALA A 1 354 ? 88.877 150.437 163.988 1.00 216.48 348 ALA A CA 1
ATOM 1405 C C . ALA A 1 354 ? 88.984 151.635 164.921 1.00 216.48 348 ALA A C 1
ATOM 1406 O O . ALA A 1 354 ? 88.029 152.408 165.063 1.00 216.48 348 ALA A O 1
ATOM 1408 N N . ARG A 1 355 ? 90.142 151.808 165.564 1.00 211.58 349 ARG A N 1
ATOM 1409 C CA . ARG A 1 355 ? 90.332 152.942 166.459 1.00 211.58 349 ARG A CA 1
ATOM 1410 C C . ARG A 1 355 ? 90.250 154.266 165.714 1.00 211.58 349 ARG A C 1
ATOM 1411 O O . ARG A 1 355 ? 89.641 155.220 166.213 1.00 211.58 349 ARG A O 1
ATOM 1413 N N . ILE A 1 356 ? 90.853 154.347 164.531 1.00 216.09 350 ILE A N 1
ATOM 1414 C CA . ILE A 1 356 ? 90.811 155.563 163.728 1.00 216.09 350 ILE A CA 1
ATOM 1415 C C . ILE A 1 356 ? 89.377 155.831 163.296 1.00 216.09 350 ILE A C 1
ATOM 1416 O O . ILE A 1 356 ? 88.886 156.961 163.396 1.00 216.09 350 ILE A O 1
ATOM 1418 N N . PHE A 1 357 ? 88.695 154.790 162.816 1.00 225.42 351 PHE A N 1
ATOM 1419 C CA . PHE A 1 357 ? 87.313 154.949 162.383 1.00 225.42 351 PHE A CA 1
ATOM 1420 C C . PHE A 1 357 ? 86.374 155.074 163.573 1.00 225.42 351 PHE A C 1
ATOM 1421 O O . PHE A 1 357 ? 85.251 155.574 163.441 1.00 225.42 351 PHE A O 1
ATOM 1423 N N . GLY A 1 358 ? 86.817 154.628 164.745 1.00 246.30 352 GLY A N 1
ATOM 1424 C CA . GLY A 1 358 ? 85.980 154.670 165.926 1.00 246.30 352 GLY A CA 1
ATOM 1425 C C . GLY A 1 358 ? 85.100 153.446 166.054 1.00 246.30 352 GLY A C 1
ATOM 1426 O O . GLY A 1 358 ? 84.343 153.315 167.020 1.00 246.30 352 GLY A O 1
ATOM 1427 N N . VAL A 1 359 ? 85.191 152.541 165.086 1.00 236.46 353 VAL A N 1
ATOM 1428 C CA . VAL A 1 359 ? 84.382 151.329 165.094 1.00 236.46 353 VAL A CA 1
ATOM 1429 C C . VAL A 1 359 ? 85.201 150.143 165.589 1.00 236.46 353 VAL A C 1
ATOM 1430 O O . VAL A 1 359 ? 84.703 149.019 165.657 1.00 236.46 353 VAL A O 1
ATOM 1432 N N . VAL B 1 20 ? 104.040 162.987 126.657 1.00 135.41 14 VAL B N 1
ATOM 1433 C CA . VAL B 1 20 ? 103.311 163.671 127.716 1.00 135.41 14 VAL B CA 1
ATOM 1434 C C . VAL B 1 20 ? 103.740 163.134 129.077 1.00 135.41 14 VAL B C 1
ATOM 1435 O O . VAL B 1 20 ? 103.978 161.938 129.234 1.00 135.41 14 VAL B O 1
ATOM 1437 N N . VAL B 1 21 ? 103.844 164.030 130.058 1.00 153.98 15 VAL B N 1
ATOM 1438 C CA . VAL B 1 21 ? 104.263 163.659 131.405 1.00 153.98 15 VAL B CA 1
ATOM 1439 C C . VAL B 1 21 ? 103.482 164.510 132.393 1.00 153.98 15 VAL B C 1
ATOM 1440 O O . VAL B 1 21 ? 102.686 165.365 132.004 1.00 153.98 15 VAL B O 1
ATOM 1442 N N . PHE B 1 22 ? 103.709 164.272 133.681 1.00 150.05 16 PHE B N 1
ATOM 1443 C CA . PHE B 1 22 ? 103.020 165.041 134.706 1.00 150.05 16 PHE B CA 1
ATOM 1444 C C . PHE B 1 22 ? 103.483 166.496 134.664 1.00 150.05 16 PHE B C 1
ATOM 1445 O O . PHE B 1 22 ? 104.575 166.786 134.160 1.00 150.05 16 PHE B O 1
ATOM 1447 N N . PRO B 1 23 ? 102.681 167.431 135.169 1.00 150.89 17 PRO B N 1
ATOM 1448 C CA . PRO B 1 23 ? 103.031 168.849 135.036 1.00 150.89 17 PRO B CA 1
ATOM 1449 C C . PRO B 1 23 ? 104.331 169.191 135.744 1.00 150.89 17 PRO B C 1
ATOM 1450 O O . PRO B 1 23 ? 104.668 168.628 136.787 1.00 150.89 17 PRO B O 1
ATOM 1452 N N . PHE B 1 24 ? 105.079 170.137 135.169 1.00 177.71 18 PHE B N 1
ATOM 1453 C CA . PHE B 1 24 ? 106.358 170.567 135.794 1.00 177.71 18 PHE B CA 1
ATOM 1454 C C . PHE B 1 24 ? 106.055 171.350 137.075 1.00 177.71 18 PHE B C 1
ATOM 1455 O O . PHE B 1 24 ? 106.989 171.588 137.866 1.00 177.71 18 PHE B O 1
ATOM 1457 N N . THR B 1 25 ? 104.789 171.727 137.274 1.00 180.53 19 THR B N 1
ATOM 1458 C CA . THR B 1 25 ? 104.387 172.456 138.507 1.00 180.53 19 THR B CA 1
ATOM 1459 C C . THR B 1 25 ? 103.604 171.506 139.418 1.00 180.53 19 THR B C 1
ATOM 1460 O O . THR B 1 25 ? 102.877 172.004 140.300 1.00 180.53 19 THR B O 1
ATOM 1462 N N . ALA B 1 26 ? 103.753 170.194 139.211 1.00 192.89 20 ALA B N 1
ATOM 1463 C CA . ALA B 1 26 ? 103.013 169.197 140.021 1.00 192.89 20 ALA B CA 1
ATOM 1464 C C . ALA B 1 26 ? 103.817 168.844 141.278 1.00 192.89 20 ALA B C 1
ATOM 1465 O O . ALA B 1 26 ? 103.334 168.014 142.072 1.00 192.89 20 ALA B O 1
ATOM 1467 N N . ILE B 1 27 ? 104.994 169.455 141.448 1.00 183.89 21 ILE B N 1
ATOM 1468 C CA . ILE B 1 27 ? 105.862 169.151 142.625 1.00 183.89 21 ILE B CA 1
ATOM 1469 C C . ILE B 1 27 ? 105.059 169.420 143.901 1.00 183.89 21 ILE B C 1
ATOM 1470 O O . ILE B 1 27 ? 105.052 168.543 144.787 1.00 183.89 21 ILE B O 1
ATOM 1472 N N . VAL B 1 28 ? 104.412 170.586 143.987 1.00 187.24 22 VAL B N 1
ATOM 1473 C CA . VAL B 1 28 ? 103.555 170.913 145.167 1.00 187.24 22 VAL B CA 1
ATOM 1474 C C . VAL B 1 28 ? 104.309 170.549 146.450 1.00 187.24 22 VAL B C 1
ATOM 1475 O O . VAL B 1 28 ? 103.724 169.844 147.296 1.00 187.24 22 VAL B O 1
ATOM 1477 N N . GLY B 1 29 ? 105.557 171.010 146.586 1.00 211.58 23 GLY B N 1
ATOM 1478 C CA . GLY B 1 29 ? 106.351 170.727 147.798 1.00 211.58 23 GLY B CA 1
ATOM 1479 C C . GLY B 1 29 ? 107.840 170.690 147.506 1.00 211.58 23 GLY B C 1
ATOM 1480 O O . GLY B 1 29 ? 108.222 170.989 146.357 1.00 211.58 23 GLY B O 1
ATOM 1481 N N . GLN B 1 30 ? 108.652 170.335 148.508 1.00 203.57 24 GLN B N 1
ATOM 1482 C CA . GLN B 1 30 ? 110.129 170.280 148.330 1.00 203.57 24 GLN B CA 1
ATOM 1483 C C . GLN B 1 30 ? 110.591 171.552 147.612 1.00 203.57 24 GLN B C 1
ATOM 1484 O O . GLN B 1 30 ? 111.570 171.473 146.847 1.00 203.57 24 GLN B O 1
ATOM 1486 N N . GLU B 1 31 ? 109.904 172.673 147.850 1.00 192.00 25 GLU B N 1
ATOM 1487 C CA . GLU B 1 31 ? 110.281 173.963 147.213 1.00 192.00 25 GLU B CA 1
ATOM 1488 C C . GLU B 1 31 ? 111.798 174.140 147.307 1.00 192.00 25 GLU B C 1
ATOM 1489 O O . GLU B 1 31 ? 112.405 174.550 146.300 1.00 192.00 25 GLU B O 1
ATOM 1491 N N . GLU B 1 32 ? 112.382 173.836 148.470 1.00 191.52 26 GLU B N 1
ATOM 1492 C CA . GLU B 1 32 ? 113.819 173.996 148.650 1.00 191.52 26 GLU B CA 1
ATOM 1493 C C . GLU B 1 32 ? 114.585 173.068 147.714 1.00 191.52 26 GLU B C 1
ATOM 1494 O O . GLU B 1 32 ? 115.543 173.479 147.050 1.00 191.52 26 GLU B O 1
ATOM 1496 N N . MET B 1 33 ? 114.161 171.805 147.646 1.00 182.92 27 MET B N 1
ATOM 1497 C CA . MET B 1 33 ? 114.753 170.884 146.684 1.00 182.92 27 MET B CA 1
ATOM 1498 C C . MET B 1 33 ? 114.505 171.354 145.258 1.00 182.92 27 MET B C 1
ATOM 1499 O O . MET B 1 33 ? 115.409 171.308 144.416 1.00 182.92 27 MET B O 1
ATOM 1501 N N . LYS B 1 34 ? 113.286 171.818 144.973 1.00 189.16 28 LYS B N 1
ATOM 1502 C CA . LYS B 1 34 ? 112.994 172.362 143.654 1.00 189.16 28 LYS B CA 1
ATOM 1503 C C . LYS B 1 34 ? 113.859 173.576 143.353 1.00 189.16 28 LYS B C 1
ATOM 1504 O O . LYS B 1 34 ? 114.373 173.712 142.237 1.00 189.16 28 LYS B O 1
ATOM 1506 N N . LEU B 1 35 ? 114.035 174.465 144.332 1.00 185.42 29 LEU B N 1
ATOM 1507 C CA . LEU B 1 35 ? 114.905 175.619 144.135 1.00 185.42 29 LEU B CA 1
ATOM 1508 C C . LEU B 1 35 ? 116.344 175.182 143.902 1.00 185.42 29 LEU B C 1
ATOM 1509 O O . LEU B 1 35 ? 117.049 175.752 143.061 1.00 185.42 29 LEU B O 1
ATOM 1511 N N . ALA B 1 36 ? 116.797 174.168 144.641 1.00 189.16 30 ALA B N 1
ATOM 1512 C CA . ALA B 1 36 ? 118.169 173.699 144.491 1.00 189.16 30 ALA B CA 1
ATOM 1513 C C . ALA B 1 36 ? 118.431 173.150 143.096 1.00 189.16 30 ALA B C 1
ATOM 1514 O O . ALA B 1 36 ? 119.462 173.463 142.490 1.00 189.16 30 ALA B O 1
ATOM 1516 N N . LEU B 1 37 ? 117.515 172.338 142.569 1.00 180.58 31 LEU B N 1
ATOM 1517 C CA . LEU B 1 37 ? 117.685 171.770 141.237 1.00 180.58 31 LEU B CA 1
ATOM 1518 C C . LEU B 1 37 ? 117.707 172.824 140.141 1.00 180.58 31 LEU B C 1
ATOM 1519 O O . LEU B 1 37 ? 118.520 172.710 139.217 1.00 180.58 31 LEU B O 1
ATOM 1521 N N . LEU B 1 38 ? 116.848 173.838 140.220 1.00 174.53 32 LEU B N 1
ATOM 1522 C CA . LEU B 1 38 ? 116.789 174.896 139.220 1.00 174.53 32 LEU B CA 1
ATOM 1523 C C . LEU B 1 38 ? 118.086 175.682 139.112 1.00 174.53 32 LEU B C 1
ATOM 1524 O O . LEU B 1 38 ? 118.531 175.982 138.000 1.00 174.53 32 LEU B O 1
ATOM 1526 N N . LEU B 1 39 ? 118.705 176.021 140.245 1.00 175.51 33 LEU B N 1
ATOM 1527 C CA . LEU B 1 39 ? 119.954 176.772 140.208 1.00 175.51 33 LEU B CA 1
ATOM 1528 C C . LEU B 1 39 ? 121.047 175.987 139.498 1.00 175.51 33 LEU B C 1
ATOM 1529 O O . LEU B 1 39 ? 121.805 176.547 138.698 1.00 175.51 33 LEU B O 1
ATOM 1531 N N . ASN B 1 40 ? 121.139 174.685 139.774 1.00 174.35 34 ASN B N 1
ATOM 1532 C CA . ASN B 1 40 ? 122.118 173.853 139.084 1.00 174.35 34 ASN B CA 1
ATOM 1533 C C . ASN B 1 40 ? 121.873 173.837 137.583 1.00 174.35 34 ASN B C 1
ATOM 1534 O O . ASN B 1 40 ? 122.825 173.757 136.799 1.00 174.35 34 ASN B O 1
ATOM 1536 N N . VAL B 1 41 ? 120.609 173.910 137.167 1.00 176.89 35 VAL B N 1
ATOM 1537 C CA . VAL B 1 41 ? 120.298 173.956 135.743 1.00 176.89 35 VAL B CA 1
ATOM 1538 C C . VAL B 1 41 ? 120.866 175.223 135.117 1.00 176.89 35 VAL B C 1
ATOM 1539 O O . VAL B 1 41 ? 121.394 175.200 133.999 1.00 176.89 35 VAL B O 1
ATOM 1541 N N . ILE B 1 42 ? 120.765 176.348 135.829 1.00 170.77 36 ILE B N 1
ATOM 1542 C CA . ILE B 1 42 ? 121.233 177.618 135.290 1.00 170.77 36 ILE B CA 1
ATOM 1543 C C . ILE B 1 42 ? 122.735 177.624 135.046 1.00 170.77 36 ILE B C 1
ATOM 1544 O O . ILE B 1 42 ? 123.182 178.069 133.983 1.00 170.77 36 ILE B O 1
ATOM 1546 N N . ASP B 1 43 ? 123.530 177.139 135.998 1.00 176.27 37 ASP B N 1
ATOM 1547 C CA . ASP B 1 43 ? 124.987 177.158 135.871 1.00 176.27 37 ASP B CA 1
ATOM 1548 C C . ASP B 1 43 ? 125.470 175.749 135.587 1.00 176.27 37 ASP B C 1
ATOM 1549 O O . ASP B 1 43 ? 125.417 174.869 136.456 1.00 176.27 37 ASP B O 1
ATOM 1551 N N . PRO B 1 44 ? 125.948 175.492 134.368 1.00 198.56 38 PRO B N 1
ATOM 1552 C CA . PRO B 1 44 ? 126.455 174.147 134.052 1.00 198.56 38 PRO B CA 1
ATOM 1553 C C . PRO B 1 44 ? 127.612 173.708 134.931 1.00 198.56 38 PRO B C 1
ATOM 1554 O O . PRO B 1 44 ? 127.709 172.517 135.249 1.00 198.56 38 PRO B O 1
ATOM 1556 N N . LYS B 1 45 ? 128.488 174.625 135.343 1.00 178.86 39 LYS B N 1
ATOM 1557 C CA . LYS B 1 45 ? 129.607 174.245 136.193 1.00 178.86 39 LYS B CA 1
ATOM 1558 C C . LYS B 1 45 ? 129.276 174.341 137.674 1.00 178.86 39 LYS B C 1
ATOM 1559 O O . LYS B 1 45 ? 130.188 174.555 138.479 1.00 178.86 39 LYS B O 1
ATOM 1561 N N . ILE B 1 46 ? 128.003 174.192 138.050 1.00 171.07 40 ILE B N 1
ATOM 1562 C CA . ILE B 1 46 ? 127.614 174.340 139.449 1.00 171.07 40 ILE B CA 1
ATOM 1563 C C . ILE B 1 46 ? 128.297 173.300 140.324 1.00 171.07 40 ILE B C 1
ATOM 1564 O O . ILE B 1 46 ? 128.844 173.632 141.382 1.00 171.07 40 ILE B O 1
ATOM 1566 N N . GLY B 1 47 ? 128.284 172.038 139.908 1.00 192.00 41 GLY B N 1
ATOM 1567 C CA . GLY B 1 47 ? 128.905 170.993 140.697 1.00 192.00 41 GLY B CA 1
ATOM 1568 C C . GLY B 1 47 ? 128.039 169.763 140.874 1.00 192.00 41 GLY B C 1
ATOM 1569 O O . GLY B 1 47 ? 127.295 169.385 139.965 1.00 192.00 41 GLY B O 1
ATOM 1570 N N . GLY B 1 48 ? 128.124 169.131 142.044 1.00 209.79 42 GLY B N 1
ATOM 1571 C CA . GLY B 1 48 ? 127.404 167.900 142.290 1.00 209.79 42 GLY B CA 1
ATOM 1572 C C . GLY B 1 48 ? 126.047 168.164 142.909 1.00 209.79 42 GLY B C 1
ATOM 1573 O O . GLY B 1 48 ? 125.881 169.041 143.759 1.00 209.79 42 GLY B O 1
ATOM 1574 N N . VAL B 1 49 ? 125.072 167.377 142.466 1.00 187.67 43 VAL B N 1
ATOM 1575 C CA . VAL B 1 49 ? 123.708 167.464 142.964 1.00 187.67 43 VAL B CA 1
ATOM 1576 C C . VAL B 1 49 ? 123.244 166.071 143.359 1.00 187.67 43 VAL B C 1
ATOM 1577 O O . VAL B 1 49 ? 123.372 165.112 142.592 1.00 187.67 43 VAL B O 1
ATOM 1579 N N . MET B 1 50 ? 122.702 165.964 144.569 1.00 211.98 44 MET B N 1
ATOM 1580 C CA . MET B 1 50 ? 122.217 164.689 145.073 1.00 211.98 44 MET B CA 1
ATOM 1581 C C . MET B 1 50 ? 121.086 164.937 146.058 1.00 211.98 44 MET B C 1
ATOM 1582 O O . MET B 1 50 ? 120.979 166.025 146.630 1.00 211.98 44 MET B O 1
ATOM 1584 N N . ILE B 1 51 ? 120.247 163.923 146.249 1.00 221.20 45 ILE B N 1
ATOM 1585 C CA . ILE B 1 51 ? 119.123 163.984 147.175 1.00 221.20 45 ILE B CA 1
ATOM 1586 C C . ILE B 1 51 ? 119.076 162.688 147.970 1.00 221.20 45 ILE B C 1
ATOM 1587 O O . ILE B 1 51 ? 119.214 161.596 147.407 1.00 221.20 45 ILE B O 1
ATOM 1589 N N . MET B 1 52 ? 118.879 162.811 149.283 1.00 243.18 46 MET B N 1
ATOM 1590 C CA . MET B 1 52 ? 118.810 161.668 150.193 1.00 243.18 46 MET B CA 1
ATOM 1591 C C . MET B 1 52 ? 117.366 161.543 150.671 1.00 243.18 46 MET B C 1
ATOM 1592 O O . MET B 1 52 ? 116.572 162.476 150.522 1.00 243.18 46 MET B O 1
ATOM 1594 N N . GLY B 1 53 ? 117.032 160.386 151.251 1.00 260.56 47 GLY B N 1
ATOM 1595 C CA . GLY B 1 53 ? 115.663 160.161 151.755 1.00 260.56 47 GLY B CA 1
ATOM 1596 C C . GLY B 1 53 ? 115.331 158.681 151.844 1.00 260.56 47 GLY B C 1
ATOM 1597 O O . GLY B 1 53 ? 116.275 157.869 151.913 1.00 260.56 47 GLY B O 1
ATOM 1598 N N . ASP B 1 54 ? 114.038 158.342 151.825 1.00 266.89 48 ASP B N 1
ATOM 1599 C CA . ASP B 1 54 ? 113.608 156.918 151.847 1.00 266.89 48 ASP B CA 1
ATOM 1600 C C . ASP B 1 54 ? 112.534 156.717 150.773 1.00 266.89 48 ASP B C 1
ATOM 1601 O O . ASP B 1 54 ? 111.808 155.706 150.848 1.00 266.89 48 ASP B O 1
ATOM 1603 N N . ARG B 1 55 ? 112.440 157.649 149.819 1.00 232.22 49 ARG B N 1
ATOM 1604 C CA . ARG B 1 55 ? 111.416 157.559 148.743 1.00 232.22 49 ARG B CA 1
ATOM 1605 C C . ARG B 1 55 ? 112.093 157.744 147.381 1.00 232.22 49 ARG B C 1
ATOM 1606 O O . ARG B 1 55 ? 112.060 158.875 146.856 1.00 232.22 49 ARG B O 1
ATOM 1608 N N . GLY B 1 56 ? 112.677 156.674 146.833 1.00 191.60 50 GLY B N 1
ATOM 1609 C CA . GLY B 1 56 ? 113.323 156.751 145.509 1.00 191.60 50 GLY B CA 1
ATOM 1610 C C . GLY B 1 56 ? 112.338 157.198 144.444 1.00 191.60 50 GLY B C 1
ATOM 1611 O O . GLY B 1 56 ? 112.752 157.933 143.527 1.00 191.60 50 GLY B O 1
ATOM 1612 N N . THR B 1 57 ? 111.075 156.777 144.567 1.00 148.96 51 THR B N 1
ATOM 1613 C CA . THR B 1 57 ? 110.027 157.177 143.591 1.00 148.96 51 THR B CA 1
ATOM 1614 C C . THR B 1 57 ? 109.952 158.705 143.537 1.00 148.96 51 THR B C 1
ATOM 1615 O O . THR B 1 57 ? 109.770 159.244 142.430 1.00 148.96 51 THR B O 1
ATOM 1617 N N . GLY B 1 58 ? 110.087 159.370 144.690 1.00 136.79 52 GLY B N 1
ATOM 1618 C CA . GLY B 1 58 ? 110.076 160.845 144.722 1.00 136.79 52 GLY B CA 1
ATOM 1619 C C . GLY B 1 58 ? 111.204 161.417 143.884 1.00 136.79 52 GLY B C 1
ATOM 1620 O O . GLY B 1 58 ? 110.955 162.388 143.143 1.00 136.79 52 GLY B O 1
ATOM 1621 N N . LYS B 1 59 ? 112.402 160.833 143.989 1.00 124.46 53 LYS B N 1
ATOM 1622 C CA . LYS B 1 59 ? 113.552 161.288 143.165 1.00 124.46 53 LYS B CA 1
ATOM 1623 C C . LYS B 1 59 ? 113.208 161.076 141.688 1.00 124.46 53 LYS B C 1
ATOM 1624 O O . LYS B 1 59 ? 113.471 161.992 140.884 1.00 124.46 53 LYS B O 1
ATOM 1626 N N . SER B 1 60 ? 112.632 159.917 141.354 1.00 136.92 54 SER B N 1
ATOM 1627 C CA . SER B 1 60 ? 112.222 159.638 139.953 1.00 136.92 54 SER B CA 1
ATOM 1628 C C . SER B 1 60 ? 111.198 160.686 139.511 1.00 136.92 54 SER B C 1
ATOM 1629 O O . SER B 1 60 ? 111.292 161.155 138.360 1.00 136.92 54 SER B O 1
ATOM 1631 N N . THR B 1 61 ? 110.259 161.035 140.394 1.00 138.73 55 THR B N 1
ATOM 1632 C CA . THR B 1 61 ? 109.259 162.086 140.072 1.00 138.73 55 THR B CA 1
ATOM 1633 C C . THR B 1 61 ? 110.003 163.377 139.717 1.00 138.73 55 THR B C 1
ATOM 1634 O O . THR B 1 61 ? 109.816 163.874 138.589 1.00 138.73 55 THR B O 1
ATOM 1636 N N . THR B 1 62 ? 110.820 163.885 140.645 1.00 147.55 56 THR B N 1
ATOM 1637 C CA . THR B 1 62 ? 111.613 165.116 140.376 1.00 147.55 56 THR B CA 1
ATOM 1638 C C . THR B 1 62 ? 112.413 164.929 139.083 1.00 147.55 56 THR B C 1
ATOM 1639 O O . THR B 1 62 ? 112.519 165.905 138.300 1.00 147.55 56 THR B O 1
ATOM 1641 N N . ILE B 1 63 ? 112.964 163.729 138.876 1.00 176.50 57 ILE B N 1
ATOM 1642 C CA . ILE B 1 63 ? 113.752 163.442 137.641 1.00 176.50 57 ILE B CA 1
ATOM 1643 C C . ILE B 1 63 ? 112.907 163.840 136.427 1.00 176.50 57 ILE B C 1
ATOM 1644 O O . ILE B 1 63 ? 113.396 164.638 135.604 1.00 176.50 57 ILE B O 1
ATOM 1646 N N . ARG B 1 64 ? 111.685 163.309 136.335 1.00 183.10 58 ARG B N 1
ATOM 1647 C CA . ARG B 1 64 ? 110.790 163.627 135.190 1.00 183.10 58 ARG B CA 1
ATOM 1648 C C . ARG B 1 64 ? 110.528 165.136 135.164 1.00 183.10 58 ARG B C 1
ATOM 1649 O O . ARG B 1 64 ? 110.609 165.730 134.071 1.00 183.10 58 ARG B O 1
ATOM 1651 N N . ALA B 1 65 ? 110.235 165.726 136.327 1.00 180.85 59 ALA B N 1
ATOM 1652 C CA . ALA B 1 65 ? 109.961 167.179 136.402 1.00 180.85 59 ALA B CA 1
ATOM 1653 C C . ALA B 1 65 ? 111.192 167.951 135.919 1.00 180.85 59 ALA B C 1
ATOM 1654 O O . ALA B 1 65 ? 111.024 168.887 135.113 1.00 180.85 59 ALA B O 1
ATOM 1656 N N . LEU B 1 66 ? 112.381 167.561 136.387 1.00 176.21 60 LEU B N 1
ATOM 1657 C CA . LEU B 1 66 ? 113.638 168.237 135.970 1.00 176.21 60 LEU B CA 1
ATOM 1658 C C . LEU B 1 66 ? 113.818 168.059 134.460 1.00 176.21 60 LEU B C 1
ATOM 1659 O O . LEU B 1 66 ? 114.175 169.046 133.787 1.00 176.21 60 LEU B O 1
ATOM 1661 N N . ALA B 1 67 ? 113.566 166.848 133.953 1.00 184.84 61 ALA B N 1
ATOM 1662 C CA . ALA B 1 67 ? 113.704 166.580 132.503 1.00 184.84 61 ALA B CA 1
ATOM 1663 C C . ALA B 1 67 ? 112.776 167.521 131.730 1.00 184.84 61 ALA B C 1
ATOM 1664 O O . ALA B 1 67 ? 113.230 168.106 130.727 1.00 184.84 61 ALA B O 1
ATOM 1666 N N . ASP B 1 68 ? 111.530 167.661 132.192 1.00 194.84 62 ASP B N 1
ATOM 1667 C CA . ASP B 1 68 ? 110.547 168.548 131.513 1.00 194.84 62 ASP B CA 1
ATOM 1668 C C . ASP B 1 68 ? 110.682 169.970 132.066 1.00 194.84 62 ASP B C 1
ATOM 1669 O O . ASP B 1 68 ? 109.647 170.652 132.196 1.00 194.84 62 ASP B O 1
ATOM 1671 N N . LEU B 1 69 ? 111.911 170.392 132.381 1.00 196.19 63 LEU B N 1
ATOM 1672 C CA . LEU B 1 69 ? 112.145 171.763 132.911 1.00 196.19 63 LEU B CA 1
ATOM 1673 C C . LEU B 1 69 ? 113.348 172.388 132.197 1.00 196.19 63 LEU B C 1
ATOM 1674 O O . LEU B 1 69 ? 114.338 172.708 132.884 1.00 196.19 63 LEU B O 1
ATOM 1676 N N . LEU B 1 70 ? 113.260 172.554 130.873 1.00 203.69 64 LEU B N 1
ATOM 1677 C CA . LEU B 1 70 ? 114.363 173.185 130.097 1.00 203.69 64 LEU B CA 1
ATOM 1678 C C . LEU B 1 70 ? 113.856 173.569 128.703 1.00 203.69 64 LEU B C 1
ATOM 1679 O O . LEU B 1 70 ? 112.894 172.934 128.229 1.00 203.69 64 LEU B O 1
ATOM 1681 N N . PRO B 1 71 ? 114.462 174.570 128.026 1.00 212.30 65 PRO B N 1
ATOM 1682 C CA . PRO B 1 71 ? 114.054 174.893 126.653 1.00 212.30 65 PRO B CA 1
ATOM 1683 C C . PRO B 1 71 ? 114.681 173.894 125.670 1.00 212.30 65 PRO B C 1
ATOM 1684 O O . PRO B 1 71 ? 115.312 172.956 126.123 1.00 212.30 65 PRO B O 1
ATOM 1686 N N . GLU B 1 72 ? 114.500 174.114 124.364 1.00 240.28 66 GLU B N 1
ATOM 1687 C CA . GLU B 1 72 ? 115.044 173.185 123.385 1.00 240.28 66 GLU B CA 1
ATOM 1688 C C . GLU B 1 72 ? 116.536 173.421 123.187 1.00 240.28 66 GLU B C 1
ATOM 1689 O O . GLU B 1 72 ? 117.058 174.507 123.452 1.00 240.28 66 GLU B O 1
ATOM 1691 N N . ILE B 1 73 ? 117.224 172.384 122.720 1.00 272.76 67 ILE B N 1
ATOM 1692 C CA . ILE B 1 73 ? 118.663 172.418 122.490 1.00 272.76 67 ILE B CA 1
ATOM 1693 C C . ILE B 1 73 ? 118.916 171.998 121.050 1.00 272.76 67 ILE B C 1
ATOM 1694 O O . ILE B 1 73 ? 118.193 171.146 120.529 1.00 272.76 67 ILE B O 1
ATOM 1696 N N . PRO B 1 74 ? 119.914 172.556 120.375 1.00 256.62 68 PRO B N 1
ATOM 1697 C CA . PRO B 1 74 ? 120.127 172.225 118.965 1.00 256.62 68 PRO B CA 1
ATOM 1698 C C . PRO B 1 74 ? 121.156 171.121 118.772 1.00 256.62 68 PRO B C 1
ATOM 1699 O O . PRO B 1 74 ? 122.186 171.056 119.445 1.00 256.62 68 PRO B O 1
ATOM 1701 N N . VAL B 1 75 ? 120.848 170.243 117.822 1.00 286.40 69 VAL B N 1
ATOM 1702 C CA . VAL B 1 75 ? 121.793 169.291 117.264 1.00 286.40 69 VAL B CA 1
ATOM 1703 C C . VAL B 1 75 ? 121.968 169.633 115.789 1.00 286.40 69 VAL B C 1
ATOM 1704 O O . VAL B 1 75 ? 121.334 170.554 115.276 1.00 286.40 69 VAL B O 1
ATOM 1706 N N . VAL B 1 76 ? 122.840 168.897 115.100 1.00 294.63 70 VAL B N 1
ATOM 1707 C CA . VAL B 1 76 ? 123.062 169.242 113.701 1.00 294.63 70 VAL B CA 1
ATOM 1708 C C . VAL B 1 76 ? 122.468 168.196 112.767 1.00 294.63 70 VAL B C 1
ATOM 1709 O O . VAL B 1 76 ? 121.437 168.445 112.133 1.00 294.63 70 VAL B O 1
ATOM 1711 N N . ALA B 1 77 ? 123.086 167.016 112.678 1.00 281.87 71 ALA B N 1
ATOM 1712 C CA . ALA B 1 77 ? 122.497 166.000 111.813 1.00 281.87 71 ALA B CA 1
ATOM 1713 C C . ALA B 1 77 ? 122.211 164.665 112.491 1.00 281.87 71 ALA B C 1
ATOM 1714 O O . ALA B 1 77 ? 121.050 164.271 112.634 1.00 281.87 71 ALA B O 1
ATOM 1716 N N . ASN B 1 78 ? 123.266 163.961 112.911 1.00 256.10 72 ASN B N 1
ATOM 1717 C CA . ASN B 1 78 ? 123.088 162.588 113.370 1.00 256.10 72 ASN B CA 1
ATOM 1718 C C . ASN B 1 78 ? 124.033 162.148 114.479 1.00 256.10 72 ASN B C 1
ATOM 1719 O O . ASN B 1 78 ? 123.997 160.967 114.837 1.00 256.10 72 ASN B O 1
ATOM 1721 N N . ASP B 1 79 ? 124.877 163.019 115.020 1.00 261.38 73 ASP B N 1
ATOM 1722 C CA . ASP B 1 79 ? 125.975 162.578 115.876 1.00 261.38 73 ASP B CA 1
ATOM 1723 C C . ASP B 1 79 ? 125.456 161.828 117.098 1.00 261.38 73 ASP B C 1
ATOM 1724 O O . ASP B 1 79 ? 124.568 162.337 117.799 1.00 261.38 73 ASP B O 1
ATOM 1726 N N . PRO B 1 80 ? 125.970 160.629 117.388 1.00 259.87 74 PRO B N 1
ATOM 1727 C CA . PRO B 1 80 ? 125.438 159.869 118.532 1.00 259.87 74 PRO B CA 1
ATOM 1728 C C . PRO B 1 80 ? 125.727 160.515 119.875 1.00 259.87 74 PRO B C 1
ATOM 1729 O O . PRO B 1 80 ? 124.813 160.676 120.693 1.00 259.87 74 PRO B O 1
ATOM 1731 N N . PHE B 1 81 ? 126.983 160.883 120.130 1.00 250.26 75 PHE B N 1
ATOM 1732 C CA . PHE B 1 81 ? 127.318 161.534 121.391 1.00 250.26 75 PHE B CA 1
ATOM 1733 C C . PHE B 1 81 ? 126.612 162.879 121.515 1.00 250.26 75 PHE B C 1
ATOM 1734 O O . PHE B 1 81 ? 125.774 163.075 122.403 1.00 250.26 75 PHE B O 1
ATOM 1736 N N . ASN B 1 82 ? 126.934 163.816 120.623 1.00 268.55 76 ASN B N 1
ATOM 1737 C CA . ASN B 1 82 ? 126.310 165.134 120.619 1.00 268.55 76 ASN B CA 1
ATOM 1738 C C . ASN B 1 82 ? 126.564 165.825 119.285 1.00 268.55 76 ASN B C 1
ATOM 1739 O O . ASN B 1 82 ? 127.640 165.677 118.698 1.00 268.55 76 ASN B O 1
ATOM 1741 N N . SER B 1 83 ? 125.587 166.594 118.806 1.00 286.36 77 SER B N 1
ATOM 1742 C CA . SER B 1 83 ? 125.687 167.211 117.490 1.00 286.36 77 SER B CA 1
ATOM 1743 C C . SER B 1 83 ? 125.474 168.715 117.592 1.00 286.36 77 SER B C 1
ATOM 1744 O O . SER B 1 83 ? 124.836 169.324 116.727 1.00 286.36 77 SER B O 1
ATOM 1746 N N . ASP B 1 84 ? 126.005 169.328 118.653 1.00 276.35 78 ASP B N 1
ATOM 1747 C CA . ASP B 1 84 ? 125.893 170.764 118.880 1.00 276.35 78 ASP B CA 1
ATOM 1748 C C . ASP B 1 84 ? 126.255 171.520 117.608 1.00 276.35 78 ASP B C 1
ATOM 1749 O O . ASP B 1 84 ? 127.384 171.407 117.115 1.00 276.35 78 ASP B O 1
ATOM 1751 N N . PRO B 1 85 ? 125.334 172.307 117.060 1.00 294.33 79 PRO B N 1
ATOM 1752 C CA . PRO B 1 85 ? 125.535 172.882 115.724 1.00 294.33 79 PRO B CA 1
ATOM 1753 C C . PRO B 1 85 ? 126.560 174.003 115.765 1.00 294.33 79 PRO B C 1
ATOM 1754 O O . PRO B 1 85 ? 126.211 175.186 115.830 1.00 294.33 79 PRO B O 1
ATOM 1756 N N . SER B 1 86 ? 127.839 173.627 115.734 1.00 327.10 80 SER B N 1
ATOM 1757 C CA . SER B 1 86 ? 128.989 174.518 115.627 1.00 327.10 80 SER B CA 1
ATOM 1758 C C . SER B 1 86 ? 129.008 175.603 116.692 1.00 327.10 80 SER B C 1
ATOM 1759 O O . SER B 1 86 ? 129.499 176.705 116.417 1.00 327.10 80 SER B O 1
ATOM 1761 N N . ASP B 1 87 ? 128.486 175.341 117.888 1.00 355.86 81 ASP B N 1
ATOM 1762 C CA . ASP B 1 87 ? 128.538 176.321 118.964 1.00 355.86 81 ASP B CA 1
ATOM 1763 C C . ASP B 1 87 ? 129.982 176.496 119.417 1.00 355.86 81 ASP B C 1
ATOM 1764 O O . ASP B 1 87 ? 130.592 177.546 119.173 1.00 355.86 81 ASP B O 1
ATOM 1766 N N . PRO B 1 88 ? 130.561 175.493 120.072 1.00 350.67 82 PRO B N 1
ATOM 1767 C CA . PRO B 1 88 ? 131.979 175.585 120.439 1.00 350.67 82 PRO B CA 1
ATOM 1768 C C . PRO B 1 88 ? 132.882 174.945 119.399 1.00 350.67 82 PRO B C 1
ATOM 1769 O O . PRO B 1 88 ? 132.403 174.330 118.441 1.00 350.67 82 PRO B O 1
ATOM 1771 N N . ASP B 1 89 ? 134.194 175.084 119.583 1.00 321.05 83 ASP B N 1
ATOM 1772 C CA . ASP B 1 89 ? 135.177 174.421 118.740 1.00 321.05 83 ASP B CA 1
ATOM 1773 C C . ASP B 1 89 ? 135.468 172.998 119.199 1.00 321.05 83 ASP B C 1
ATOM 1774 O O . ASP B 1 89 ? 136.401 172.367 118.688 1.00 321.05 83 ASP B O 1
ATOM 1776 N N . LEU B 1 90 ? 134.673 172.502 120.152 1.00 323.99 84 LEU B N 1
ATOM 1777 C CA . LEU B 1 90 ? 134.855 171.113 120.655 1.00 323.99 84 LEU B CA 1
ATOM 1778 C C . LEU B 1 90 ? 134.183 170.139 119.682 1.00 323.99 84 LEU B C 1
ATOM 1779 O O . LEU B 1 90 ? 133.504 169.207 120.156 1.00 323.99 84 LEU B O 1
ATOM 1781 N N . MET B 1 91 ? 134.347 170.368 118.377 1.00 333.49 85 MET B N 1
ATOM 1782 C CA . MET B 1 91 ? 133.794 169.437 117.358 1.00 333.49 85 MET B CA 1
ATOM 1783 C C . MET B 1 91 ? 134.970 168.855 116.573 1.00 333.49 85 MET B C 1
ATOM 1784 O O . MET B 1 91 ? 134.779 168.528 115.389 1.00 333.49 85 MET B O 1
ATOM 1786 N N . SER B 1 92 ? 136.130 168.711 117.222 1.00 349.39 86 SER B N 1
ATOM 1787 C CA . SER B 1 92 ? 137.353 168.225 116.528 1.00 349.39 86 SER B CA 1
ATOM 1788 C C . SER B 1 92 ? 137.155 166.795 116.016 1.00 349.39 86 SER B C 1
ATOM 1789 O O . SER B 1 92 ? 138.053 166.300 115.306 1.00 349.39 86 SER B O 1
ATOM 1791 N N . ASP B 1 93 ? 136.033 166.158 116.358 1.00 349.40 87 ASP B N 1
ATOM 1792 C CA . ASP B 1 93 ? 135.826 164.736 115.971 1.00 349.40 87 ASP B CA 1
ATOM 1793 C C . ASP B 1 93 ? 134.904 164.632 114.754 1.00 349.40 87 ASP B C 1
ATOM 1794 O O . ASP B 1 93 ? 133.677 164.743 114.951 1.00 349.40 87 ASP B O 1
ATOM 1796 N N . GLU B 1 94 ? 135.466 164.442 113.553 1.00 335.93 88 GLU B N 1
ATOM 1797 C CA . GLU B 1 94 ? 134.650 164.212 112.366 1.00 335.93 88 GLU B CA 1
ATOM 1798 C C . GLU B 1 94 ? 133.926 165.481 111.940 1.00 335.93 88 GLU B C 1
ATOM 1799 O O . GLU B 1 94 ? 133.897 165.817 110.750 1.00 335.93 88 GLU B O 1
ATOM 1801 N N . VAL B 1 95 ? 133.338 166.201 112.896 1.00 352.65 89 VAL B N 1
ATOM 1802 C CA . VAL B 1 95 ? 132.733 167.489 112.581 1.00 352.65 89 VAL B CA 1
ATOM 1803 C C . VAL B 1 95 ? 133.808 168.503 112.214 1.00 352.65 89 VAL B C 1
ATOM 1804 O O . VAL B 1 95 ? 133.627 169.318 111.301 1.00 352.65 89 VAL B O 1
ATOM 1806 N N . ARG B 1 96 ? 134.943 168.473 112.919 1.00 340.84 90 ARG B N 1
ATOM 1807 C CA . ARG B 1 96 ? 136.056 169.344 112.557 1.00 340.84 90 ARG B CA 1
ATOM 1808 C C . ARG B 1 96 ? 136.575 169.027 111.163 1.00 340.84 90 ARG B C 1
ATOM 1809 O O . ARG B 1 96 ? 136.907 169.943 110.402 1.00 340.84 90 ARG B O 1
ATOM 1811 N N . GLN B 1 97 ? 136.661 167.741 110.814 1.00 341.49 91 GLN B N 1
ATOM 1812 C CA . GLN B 1 97 ? 137.011 167.372 109.446 1.00 341.49 91 GLN B CA 1
ATOM 1813 C C . GLN B 1 97 ? 135.955 167.860 108.464 1.00 341.49 91 GLN B C 1
ATOM 1814 O O . GLN B 1 97 ? 136.285 168.356 107.380 1.00 341.49 91 GLN B O 1
ATOM 1816 N N . LYS B 1 98 ? 134.680 167.730 108.826 1.00 338.13 92 LYS B N 1
ATOM 1817 C CA . LYS B 1 98 ? 133.596 168.220 107.987 1.00 338.13 92 LYS B CA 1
ATOM 1818 C C . LYS B 1 98 ? 133.449 169.735 108.031 1.00 338.13 92 LYS B C 1
ATOM 1819 O O . LYS B 1 98 ? 132.710 170.292 107.213 1.00 338.13 92 LYS B O 1
ATOM 1821 N N . SER B 1 99 ? 134.126 170.407 108.957 1.00 319.57 93 SER B N 1
ATOM 1822 C CA . SER B 1 99 ? 134.043 171.859 109.064 1.00 319.57 93 SER B CA 1
ATOM 1823 C C . SER B 1 99 ? 134.755 172.536 107.898 1.00 319.57 93 SER B C 1
ATOM 1824 O O . SER B 1 99 ? 134.122 172.939 106.922 1.00 319.57 93 SER B O 1
ATOM 1826 N N . GLU B 1 104 ? 124.843 171.669 105.150 1.00 262.18 98 GLU B N 1
ATOM 1827 C CA . GLU B 1 104 ? 125.652 170.776 105.970 1.00 262.18 98 GLU B CA 1
ATOM 1828 C C . GLU B 1 104 ? 124.776 169.943 106.900 1.00 262.18 98 GLU B C 1
ATOM 1829 O O . GLU B 1 104 ? 125.250 169.434 107.917 1.00 262.18 98 GLU B O 1
ATOM 1831 N N . ILE B 1 105 ? 123.502 169.813 106.537 1.00 286.75 99 ILE B N 1
ATOM 1832 C CA . ILE B 1 105 ? 122.516 169.047 107.299 1.00 286.75 99 ILE B CA 1
ATOM 1833 C C . ILE B 1 105 ? 122.477 169.554 108.736 1.00 286.75 99 ILE B C 1
ATOM 1834 O O . ILE B 1 105 ? 122.505 168.749 109.676 1.00 286.75 99 ILE B O 1
ATOM 1836 N N . PRO B 1 106 ? 122.475 170.885 108.972 1.00 295.46 100 PRO B N 1
ATOM 1837 C CA . PRO B 1 106 ? 122.568 171.374 110.359 1.00 295.46 100 PRO B CA 1
ATOM 1838 C C . PRO B 1 106 ? 121.342 172.157 110.853 1.00 295.46 100 PRO B C 1
ATOM 1839 O O . PRO B 1 106 ? 121.414 172.716 111.933 1.00 295.46 100 PRO B O 1
ATOM 1841 N N . ILE B 1 107 ? 120.259 172.171 110.072 1.00 293.84 101 ILE B N 1
ATOM 1842 C CA . ILE B 1 107 ? 119.008 172.855 110.516 1.00 293.84 101 ILE B CA 1
ATOM 1843 C C . ILE B 1 107 ? 118.274 171.923 111.484 1.00 293.84 101 ILE B C 1
ATOM 1844 O O . ILE B 1 107 ? 117.263 171.323 111.068 1.00 293.84 101 ILE B O 1
ATOM 1846 N N . GLU B 1 108 ? 118.762 171.798 112.723 1.00 284.54 102 GLU B N 1
ATOM 1847 C CA . GLU B 1 108 ? 118.144 170.839 113.680 1.00 284.54 102 GLU B CA 1
ATOM 1848 C C . GLU B 1 108 ? 118.177 171.401 115.105 1.00 284.54 102 GLU B C 1
ATOM 1849 O O . GLU B 1 108 ? 119.144 172.115 115.436 1.00 284.54 102 GLU B O 1
ATOM 1851 N N . PHE B 1 109 ? 117.154 171.092 115.909 1.00 266.89 103 PHE B N 1
ATOM 1852 C CA . PHE B 1 109 ? 117.110 171.539 117.327 1.00 266.89 103 PHE B CA 1
ATOM 1853 C C . PHE B 1 109 ? 116.182 170.595 118.098 1.00 266.89 103 PHE B C 1
ATOM 1854 O O . PHE B 1 109 ? 114.957 170.658 117.876 1.00 266.89 103 PHE B O 1
ATOM 1856 N N . LYS B 1 110 ? 116.740 169.750 118.970 1.00 253.65 104 LYS B N 1
ATOM 1857 C CA . LYS B 1 110 ? 115.912 168.739 119.685 1.00 253.65 104 LYS B CA 1
ATOM 1858 C C . LYS B 1 110 ? 115.506 169.255 121.069 1.00 253.65 104 LYS B C 1
ATOM 1859 O O . LYS B 1 110 ? 115.698 170.459 121.331 1.00 253.65 104 LYS B O 1
ATOM 1861 N N . LYS B 1 111 ? 114.959 168.375 121.913 1.00 210.87 105 LYS B N 1
ATOM 1862 C CA . LYS B 1 111 ? 114.540 168.758 123.251 1.00 210.87 105 LYS B CA 1
ATOM 1863 C C . LYS B 1 111 ? 115.381 168.034 124.294 1.00 210.87 105 LYS B C 1
ATOM 1864 O O . LYS B 1 111 ? 116.354 167.350 123.969 1.00 210.87 105 LYS B O 1
ATOM 1866 N N . VAL B 1 112 ? 114.991 168.195 125.560 1.00 216.37 106 VAL B N 1
ATOM 1867 C CA . VAL B 1 112 ? 115.720 167.554 126.643 1.00 216.37 106 VAL B CA 1
ATOM 1868 C C . VAL B 1 112 ? 115.511 166.045 126.589 1.00 216.37 106 VAL B C 1
ATOM 1869 O O . VAL B 1 112 ? 114.574 165.543 125.955 1.00 216.37 106 VAL B O 1
ATOM 1871 N N . GLN B 1 113 ? 116.397 165.315 127.262 1.00 221.63 107 GLN B N 1
ATOM 1872 C CA . GLN B 1 113 ? 116.306 163.858 127.313 1.00 221.63 107 GLN B CA 1
ATOM 1873 C C . GLN B 1 113 ? 117.087 163.387 128.531 1.00 221.63 107 GLN B C 1
ATOM 1874 O O . GLN B 1 113 ? 118.292 163.635 128.625 1.00 221.63 107 GLN B O 1
ATOM 1876 N N . MET B 1 114 ? 116.406 162.715 129.453 1.00 251.89 108 MET B N 1
ATOM 1877 C CA . MET B 1 114 ? 117.059 162.242 130.664 1.00 251.89 108 MET B CA 1
ATOM 1878 C C . MET B 1 114 ? 117.837 160.963 130.388 1.00 251.89 108 MET B C 1
ATOM 1879 O O . MET B 1 114 ? 117.766 160.397 129.294 1.00 251.89 108 MET B O 1
ATOM 1881 N N . VAL B 1 115 ? 118.588 160.511 131.389 1.00 242.07 109 VAL B N 1
ATOM 1882 C CA . VAL B 1 115 ? 119.384 159.294 131.300 1.00 242.07 109 VAL B CA 1
ATOM 1883 C C . VAL B 1 115 ? 119.603 158.760 132.707 1.00 242.07 109 VAL B C 1
ATOM 1884 O O . VAL B 1 115 ? 119.933 159.523 133.623 1.00 242.07 109 VAL B O 1
ATOM 1886 N N . ASP B 1 116 ? 119.421 157.455 132.876 1.00 231.86 110 ASP B N 1
ATOM 1887 C CA . ASP B 1 116 ? 119.628 156.784 134.151 1.00 231.86 110 ASP B CA 1
ATOM 1888 C C . ASP B 1 116 ? 120.134 155.373 133.894 1.00 231.86 110 ASP B C 1
ATOM 1889 O O . ASP B 1 116 ? 119.401 154.534 133.359 1.00 231.86 110 ASP B O 1
ATOM 1891 N N . LEU B 1 117 ? 121.379 155.118 134.269 1.00 245.37 111 LEU B N 1
ATOM 1892 C CA . LEU B 1 117 ? 121.984 153.814 134.029 1.00 245.37 111 LEU B CA 1
ATOM 1893 C C . LEU B 1 117 ? 121.308 152.755 134.893 1.00 245.37 111 LEU B C 1
ATOM 1894 O O . LEU B 1 117 ? 120.972 153.029 136.049 1.00 245.37 111 LEU B O 1
ATOM 1896 N N . PRO B 1 118 ? 121.087 151.547 134.370 1.00 260.97 112 PRO B N 1
ATOM 1897 C CA . PRO B 1 118 ? 120.497 150.486 135.197 1.00 260.97 112 PRO B CA 1
ATOM 1898 C C . PRO B 1 118 ? 121.427 150.048 136.317 1.00 260.97 112 PRO B C 1
ATOM 1899 O O . PRO B 1 118 ? 122.651 150.119 136.176 1.00 260.97 112 PRO B O 1
ATOM 1901 N N . LEU B 1 119 ? 120.858 149.598 137.431 1.00 265.01 113 LEU B N 1
ATOM 1902 C CA . LEU B 1 119 ? 121.641 149.146 138.571 1.00 265.01 113 LEU B CA 1
ATOM 1903 C C . LEU B 1 119 ? 122.466 147.924 138.192 1.00 265.01 113 LEU B C 1
ATOM 1904 O O . LEU B 1 119 ? 121.978 147.017 137.512 1.00 265.01 113 LEU B O 1
ATOM 1906 N N . GLY B 1 120 ? 123.720 147.910 138.634 1.00 285.92 114 GLY B N 1
ATOM 1907 C CA . GLY B 1 120 ? 124.619 146.819 138.321 1.00 285.92 114 GLY B CA 1
ATOM 1908 C C . GLY B 1 120 ? 124.887 146.684 136.837 1.00 285.92 114 GLY B C 1
ATOM 1909 O O . GLY B 1 120 ? 124.869 145.577 136.294 1.00 285.92 114 GLY B O 1
ATOM 1910 N N . ALA B 1 121 ? 125.133 147.808 136.170 1.00 301.21 115 ALA B N 1
ATOM 1911 C CA . ALA B 1 121 ? 125.369 147.801 134.735 1.00 301.21 115 ALA B CA 1
ATOM 1912 C C . ALA B 1 121 ? 126.751 147.228 134.426 1.00 301.21 115 ALA B C 1
ATOM 1913 O O . ALA B 1 121 ? 127.506 146.824 135.314 1.00 301.21 115 ALA B O 1
ATOM 1915 N N . THR B 1 122 ? 127.085 147.197 133.139 1.00 291.12 116 THR B N 1
ATOM 1916 C CA . THR B 1 122 ? 128.346 146.650 132.661 1.00 291.12 116 THR B CA 1
ATOM 1917 C C . THR B 1 122 ? 129.347 147.774 132.434 1.00 291.12 116 THR B C 1
ATOM 1918 O O . THR B 1 122 ? 129.030 148.780 131.792 1.00 291.12 116 THR B O 1
ATOM 1920 N N . GLU B 1 123 ? 130.558 147.592 132.966 1.00 277.49 117 GLU B N 1
ATOM 1921 C CA . GLU B 1 123 ? 131.603 148.595 132.790 1.00 277.49 117 GLU B CA 1
ATOM 1922 C C . GLU B 1 123 ? 131.962 148.763 131.321 1.00 277.49 117 GLU B C 1
ATOM 1923 O O . GLU B 1 123 ? 132.140 149.889 130.842 1.00 277.49 117 GLU B O 1
ATOM 1925 N N . ASP B 1 124 ? 132.075 147.652 130.589 1.00 282.64 118 ASP B N 1
ATOM 1926 C CA . ASP B 1 124 ? 132.337 147.739 129.157 1.00 282.64 118 ASP B CA 1
ATOM 1927 C C . ASP B 1 124 ? 131.213 148.472 128.442 1.00 282.64 118 ASP B C 1
ATOM 1928 O O . ASP B 1 124 ? 131.465 149.331 127.590 1.00 282.64 118 ASP B O 1
ATOM 1930 N N . ARG B 1 125 ? 129.965 148.155 128.783 1.00 280.13 119 ARG B N 1
ATOM 1931 C CA . ARG B 1 125 ? 128.833 148.913 128.270 1.00 280.13 119 ARG B CA 1
ATOM 1932 C C . ARG B 1 125 ? 128.882 150.362 128.727 1.00 280.13 119 ARG B C 1
ATOM 1933 O O . ARG B 1 125 ? 128.544 151.267 127.957 1.00 280.13 119 ARG B O 1
ATOM 1935 N N . VAL B 1 126 ? 129.305 150.595 129.971 1.00 279.71 120 VAL B N 1
ATOM 1936 C CA . VAL B 1 126 ? 129.455 151.960 130.465 1.00 279.71 120 VAL B CA 1
ATOM 1937 C C . VAL B 1 126 ? 130.554 152.681 129.698 1.00 279.71 120 VAL B C 1
ATOM 1938 O O . VAL B 1 126 ? 130.479 153.892 129.458 1.00 279.71 120 VAL B O 1
ATOM 1940 N N . CYS B 1 127 ? 131.594 151.947 129.302 1.00 286.27 121 CYS B N 1
ATOM 1941 C CA . CYS B 1 127 ? 132.749 152.533 128.631 1.00 286.27 121 CYS B CA 1
ATOM 1942 C C . CYS B 1 127 ? 132.652 152.428 127.112 1.00 286.27 121 CYS B C 1
ATOM 1943 O O . CYS B 1 127 ? 132.736 153.440 126.410 1.00 286.27 121 CYS B O 1
ATOM 1945 N N . GLY B 1 128 ? 132.474 151.227 126.594 1.00 293.54 122 GLY B N 1
ATOM 1946 C CA . GLY B 1 128 ? 132.493 151.026 125.161 1.00 293.54 122 GLY B CA 1
ATOM 1947 C C . GLY B 1 128 ? 133.829 150.472 124.695 1.00 293.54 122 GLY B C 1
ATOM 1948 O O . GLY B 1 128 ? 134.723 150.167 125.496 1.00 293.54 122 GLY B O 1
ATOM 1949 N N . THR B 1 129 ? 133.968 150.340 123.379 1.00 275.69 123 THR B N 1
ATOM 1950 C CA . THR B 1 129 ? 135.189 149.800 122.794 1.00 275.69 123 THR B CA 1
ATOM 1951 C C . THR B 1 129 ? 135.364 150.396 121.405 1.00 275.69 123 THR B C 1
ATOM 1952 O O . THR B 1 129 ? 134.554 151.204 120.945 1.00 275.69 123 THR B O 1
ATOM 1954 N N . ILE B 1 130 ? 136.440 149.983 120.743 1.00 258.04 124 ILE B N 1
ATOM 1955 C CA . ILE B 1 130 ? 136.743 150.455 119.400 1.00 258.04 124 ILE B CA 1
ATOM 1956 C C . ILE B 1 130 ? 137.235 149.297 118.541 1.00 258.04 124 ILE B C 1
ATOM 1957 O O . ILE B 1 130 ? 137.611 148.245 119.059 1.00 258.04 124 ILE B O 1
ATOM 1959 N N . PHE B 1 143 ? 134.268 152.872 116.201 1.00 241.20 137 PHE B N 1
ATOM 1960 C CA . PHE B 1 143 ? 134.349 152.670 117.642 1.00 241.20 137 PHE B CA 1
ATOM 1961 C C . PHE B 1 143 ? 132.963 152.524 118.254 1.00 241.20 137 PHE B C 1
ATOM 1962 O O . PHE B 1 143 ? 132.084 153.355 118.028 1.00 241.20 137 PHE B O 1
ATOM 1964 N N . GLU B 1 144 ? 132.775 151.464 119.027 1.00 257.32 138 GLU B N 1
ATOM 1965 C CA . GLU B 1 144 ? 131.491 151.236 119.677 1.00 257.32 138 GLU B CA 1
ATOM 1966 C C . GLU B 1 144 ? 131.266 152.287 120.758 1.00 257.32 138 GLU B C 1
ATOM 1967 O O . GLU B 1 144 ? 132.138 152.489 121.611 1.00 257.32 138 GLU B O 1
ATOM 1969 N N . PRO B 1 145 ? 130.125 152.973 120.761 1.00 251.61 139 PRO B N 1
ATOM 1970 C CA . PRO B 1 145 ? 129.880 153.983 121.801 1.00 251.61 139 PRO B CA 1
ATOM 1971 C C . PRO B 1 145 ? 129.323 153.343 123.062 1.00 251.61 139 PRO B C 1
ATOM 1972 O O . PRO B 1 145 ? 128.353 152.582 123.020 1.00 251.61 139 PRO B O 1
ATOM 1974 N N . GLY B 1 146 ? 129.945 153.661 124.196 1.00 291.98 140 GLY B N 1
ATOM 1975 C CA . GLY B 1 146 ? 129.502 153.124 125.462 1.00 291.98 140 GLY B CA 1
ATOM 1976 C C . GLY B 1 146 ? 128.310 153.871 126.024 1.00 291.98 140 GLY B C 1
ATOM 1977 O O . GLY B 1 146 ? 127.748 154.769 125.398 1.00 291.98 140 GLY B O 1
ATOM 1978 N N . LEU B 1 147 ? 127.919 153.480 127.239 1.00 295.76 141 LEU B N 1
ATOM 1979 C CA . LEU B 1 147 ? 126.785 154.114 127.900 1.00 295.76 141 LEU B CA 1
ATOM 1980 C C . LEU B 1 147 ? 127.029 155.584 128.212 1.00 295.76 141 LEU B C 1
ATOM 1981 O O . LEU B 1 147 ? 126.060 156.326 128.404 1.00 295.76 141 LEU B O 1
ATOM 1983 N N . LEU B 1 148 ? 128.286 156.023 128.257 1.00 293.66 142 LEU B N 1
ATOM 1984 C CA . LEU B 1 148 ? 128.583 157.428 128.499 1.00 293.66 142 LEU B CA 1
ATOM 1985 C C . LEU B 1 148 ? 128.455 158.224 127.207 1.00 293.66 142 LEU B C 1
ATOM 1986 O O . LEU B 1 148 ? 129.365 158.969 126.832 1.00 293.66 142 LEU B O 1
ATOM 1988 N N . ALA B 1 149 ? 127.305 158.089 126.540 1.00 252.53 143 ALA B N 1
ATOM 1989 C CA . ALA B 1 149 ? 127.051 158.864 125.302 1.00 252.53 143 ALA B CA 1
ATOM 1990 C C . ALA B 1 149 ? 125.655 159.489 125.382 1.00 252.53 143 ALA B C 1
ATOM 1991 O O . ALA B 1 149 ? 124.927 159.439 124.371 1.00 252.53 143 ALA B O 1
ATOM 1993 N N . LYS B 1 150 ? 125.299 160.057 126.540 1.00 229.36 144 LYS B N 1
ATOM 1994 C CA . LYS B 1 150 ? 123.939 160.632 126.735 1.00 229.36 144 LYS B CA 1
ATOM 1995 C C . LYS B 1 150 ? 123.941 162.122 126.376 1.00 229.36 144 LYS B C 1
ATOM 1996 O O . LYS B 1 150 ? 124.859 162.553 125.649 1.00 229.36 144 LYS B O 1
ATOM 1998 N N . ALA B 1 151 ? 122.946 162.872 126.864 1.00 214.28 145 ALA B N 1
ATOM 1999 C CA . ALA B 1 151 ? 122.837 164.318 126.554 1.00 214.28 145 ALA B CA 1
ATOM 2000 C C . ALA B 1 151 ? 124.192 165.004 126.757 1.00 214.28 145 ALA B C 1
ATOM 2001 O O . ALA B 1 151 ? 124.907 164.634 127.709 1.00 214.28 145 ALA B O 1
ATOM 2003 N N . ASN B 1 152 ? 124.517 165.977 125.900 1.00 206.38 146 ASN B N 1
ATOM 2004 C CA . ASN B 1 152 ? 125.823 166.682 125.990 1.00 206.38 146 ASN B CA 1
ATOM 2005 C C . ASN B 1 152 ? 126.011 167.208 127.416 1.00 206.38 146 ASN B C 1
ATOM 2006 O O . ASN B 1 152 ? 127.137 167.097 127.938 1.00 206.38 146 ASN B O 1
ATOM 2008 N N . ARG B 1 153 ? 124.935 167.703 128.037 1.00 237.40 147 ARG B N 1
ATOM 2009 C CA . ARG B 1 153 ? 125.009 168.185 129.443 1.00 237.40 147 ARG B CA 1
ATOM 2010 C C . ARG B 1 153 ? 123.824 167.622 130.236 1.00 237.40 147 ARG B C 1
ATOM 2011 O O . ARG B 1 153 ? 122.782 167.337 129.613 1.00 237.40 147 ARG B O 1
ATOM 2013 N N . GLY B 1 154 ? 123.983 167.465 131.555 1.00 256.07 148 GLY B N 1
ATOM 2014 C CA . GLY B 1 154 ? 122.891 166.957 132.410 1.00 256.07 148 GLY B CA 1
ATOM 2015 C C . GLY B 1 154 ? 122.440 165.567 131.999 1.00 256.07 148 GLY B C 1
ATOM 2016 O O . GLY B 1 154 ? 123.302 164.782 131.557 1.00 256.07 148 GLY B O 1
ATOM 2017 N N . ILE B 1 155 ? 121.144 165.269 132.151 1.00 254.53 149 ILE B N 1
ATOM 2018 C CA . ILE B 1 155 ? 120.580 163.938 131.763 1.00 254.53 149 ILE B CA 1
ATOM 2019 C C . ILE B 1 155 ? 121.064 162.873 132.753 1.00 254.53 149 ILE B C 1
ATOM 2020 O O . ILE B 1 155 ? 120.205 162.183 133.335 1.00 254.53 149 ILE B O 1
ATOM 2022 N N . LEU B 1 156 ? 122.382 162.750 132.936 1.00 242.72 150 LEU B N 1
ATOM 2023 C CA . LEU B 1 156 ? 122.941 161.694 133.824 1.00 242.72 150 LEU B CA 1
ATOM 2024 C C . LEU B 1 156 ? 122.235 161.737 135.183 1.00 242.72 150 LEU B C 1
ATOM 2025 O O . LEU B 1 156 ? 122.215 162.819 135.803 1.00 242.72 150 LEU B O 1
ATOM 2027 N N . TYR B 1 157 ? 121.686 160.601 135.623 1.00 223.54 151 TYR B N 1
ATOM 2028 C CA . TYR B 1 157 ? 121.008 160.522 136.944 1.00 223.54 151 TYR B CA 1
ATOM 2029 C C . TYR B 1 157 ? 121.270 159.137 137.545 1.00 223.54 151 TYR B C 1
ATOM 2030 O O . TYR B 1 157 ? 121.520 158.193 136.768 1.00 223.54 151 TYR B O 1
ATOM 2032 N N . VAL B 1 158 ? 121.215 159.016 138.875 1.00 218.77 152 VAL B N 1
ATOM 2033 C CA . VAL B 1 158 ? 121.545 157.713 139.528 1.00 218.77 152 VAL B CA 1
ATOM 2034 C C . VAL B 1 158 ? 120.656 157.509 140.757 1.00 218.77 152 VAL B C 1
ATOM 2035 O O . VAL B 1 158 ? 120.909 158.176 141.781 1.00 218.77 152 VAL B O 1
ATOM 2037 N N . ASP B 1 159 ? 119.660 156.622 140.662 1.00 232.04 153 ASP B N 1
ATOM 2038 C CA . ASP B 1 159 ? 118.828 156.317 141.816 1.00 232.04 153 ASP B CA 1
ATOM 2039 C C . ASP B 1 159 ? 119.450 155.169 142.600 1.00 232.04 153 ASP B C 1
ATOM 2040 O O . ASP B 1 159 ? 120.076 154.280 142.015 1.00 232.04 153 ASP B O 1
ATOM 2042 N N . GLU B 1 160 ? 119.282 155.202 143.923 1.00 232.38 154 GLU B N 1
ATOM 2043 C CA . GLU B 1 160 ? 119.822 154.189 144.830 1.00 232.38 154 GLU B CA 1
ATOM 2044 C C . GLU B 1 160 ? 121.343 154.082 144.678 1.00 232.38 154 GLU B C 1
ATOM 2045 O O . GLU B 1 160 ? 121.948 153.016 144.811 1.00 232.38 154 GLU B O 1
ATOM 2047 N N . VAL B 1 161 ? 121.948 155.239 144.398 1.00 225.68 155 VAL B N 1
ATOM 2048 C CA . VAL B 1 161 ? 123.391 155.311 144.206 1.00 225.68 155 VAL B CA 1
ATOM 2049 C C . VAL B 1 161 ? 124.167 155.088 145.493 1.00 225.68 155 VAL B C 1
ATOM 2050 O O . VAL B 1 161 ? 125.402 155.040 145.458 1.00 225.68 155 VAL B O 1
ATOM 2052 N N . ASN B 1 162 ? 123.478 154.958 146.627 1.00 217.95 156 ASN B N 1
ATOM 2053 C CA . ASN B 1 162 ? 124.165 154.682 147.883 1.00 217.95 156 ASN B CA 1
ATOM 2054 C C . ASN B 1 162 ? 124.898 153.349 147.819 1.00 217.95 156 ASN B C 1
ATOM 2055 O O . ASN B 1 162 ? 126.019 153.220 148.324 1.00 217.95 156 ASN B O 1
ATOM 2057 N N . LEU B 1 163 ? 124.269 152.357 147.182 1.00 220.76 157 LEU B N 1
ATOM 2058 C CA . LEU B 1 163 ? 124.955 151.055 146.980 1.00 220.76 157 LEU B CA 1
ATOM 2059 C C . LEU B 1 163 ? 125.809 151.175 145.716 1.00 220.76 157 LEU B C 1
ATOM 2060 O O . LEU B 1 163 ? 127.047 151.230 145.846 1.00 220.76 157 LEU B O 1
ATOM 2062 N N . LEU B 1 164 ? 125.168 151.224 144.543 1.00 236.08 158 LEU B N 1
ATOM 2063 C CA . LEU B 1 164 ? 125.909 151.418 143.267 1.00 236.08 158 LEU B CA 1
ATOM 2064 C C . LEU B 1 164 ? 127.140 150.505 143.243 1.00 236.08 158 LEU B C 1
ATOM 2065 O O . LEU B 1 164 ? 126.980 149.294 143.495 1.00 236.08 158 LEU B O 1
ATOM 2067 N N . ASP B 1 165 ? 128.315 151.071 142.952 1.00 231.13 159 ASP B N 1
ATOM 2068 C CA . ASP B 1 165 ? 129.563 150.265 142.876 1.00 231.13 159 ASP B CA 1
ATOM 2069 C C . ASP B 1 165 ? 130.772 151.166 143.145 1.00 231.13 159 ASP B C 1
ATOM 2070 O O . ASP B 1 165 ? 130.630 152.398 143.015 1.00 231.13 159 ASP B O 1
ATOM 2072 N N . ASP B 1 166 ? 131.913 150.571 143.504 1.00 203.10 160 ASP B N 1
ATOM 2073 C CA . ASP B 1 166 ? 133.124 151.341 143.770 1.00 203.10 160 ASP B CA 1
ATOM 2074 C C . ASP B 1 166 ? 133.847 151.687 142.475 1.00 203.10 160 ASP B C 1
ATOM 2075 O O . ASP B 1 166 ? 134.290 152.825 142.281 1.00 203.10 160 ASP B O 1
ATOM 2077 N N . HIS B 1 167 ? 133.971 150.719 141.576 1.00 182.30 161 HIS B N 1
ATOM 2078 C CA . HIS B 1 167 ? 134.571 150.952 140.274 1.00 182.30 161 HIS B CA 1
ATOM 2079 C C . HIS B 1 167 ? 133.631 151.814 139.435 1.00 182.30 161 HIS B C 1
ATOM 2080 O O . HIS B 1 167 ? 132.407 151.761 139.581 1.00 182.30 161 HIS B O 1
ATOM 2082 N N . LEU B 1 168 ? 134.205 152.644 138.565 1.00 183.25 162 LEU B N 1
ATOM 2083 C CA . LEU B 1 168 ? 133.515 153.524 137.627 1.00 183.25 162 LEU B CA 1
ATOM 2084 C C . LEU B 1 168 ? 132.763 154.653 138.317 1.00 183.25 162 LEU B C 1
ATOM 2085 O O . LEU B 1 168 ? 132.201 155.511 137.629 1.00 183.25 162 LEU B O 1
ATOM 2087 N N . VAL B 1 169 ? 132.736 154.691 139.648 1.00 208.03 163 VAL B N 1
ATOM 2088 C CA . VAL B 1 169 ? 132.100 155.771 140.387 1.00 208.03 163 VAL B CA 1
ATOM 2089 C C . VAL B 1 169 ? 132.994 156.991 140.510 1.00 208.03 163 VAL B C 1
ATOM 2090 O O . VAL B 1 169 ? 132.562 158.098 140.175 1.00 208.03 163 VAL B O 1
ATOM 2092 N N . ASP B 1 170 ? 134.230 156.824 140.978 1.00 230.66 164 ASP B N 1
ATOM 2093 C CA . ASP B 1 170 ? 135.186 157.921 141.011 1.00 230.66 164 ASP B CA 1
ATOM 2094 C C . ASP B 1 170 ? 135.498 158.437 139.614 1.00 230.66 164 ASP B C 1
ATOM 2095 O O . ASP B 1 170 ? 135.623 159.650 139.416 1.00 230.66 164 ASP B O 1
ATOM 2097 N N . VAL B 1 171 ? 135.624 157.531 138.640 1.00 214.68 165 VAL B N 1
ATOM 2098 C CA . VAL B 1 171 ? 135.807 157.952 137.256 1.00 214.68 165 VAL B CA 1
ATOM 2099 C C . VAL B 1 171 ? 134.636 158.811 136.808 1.00 214.68 165 VAL B C 1
ATOM 2100 O O . VAL B 1 171 ? 134.828 159.854 136.171 1.00 214.68 165 VAL B O 1
ATOM 2102 N N . LEU B 1 172 ? 133.412 158.399 137.133 1.00 214.32 166 LEU B N 1
ATOM 2103 C CA . LEU B 1 172 ? 132.246 159.238 136.898 1.00 214.32 166 LEU B CA 1
ATOM 2104 C C . LEU B 1 172 ? 132.300 160.541 137.680 1.00 214.32 166 LEU B C 1
ATOM 2105 O O . LEU B 1 172 ? 131.949 161.590 137.129 1.00 214.32 166 LEU B O 1
ATOM 2107 N N . LEU B 1 173 ? 132.728 160.502 138.944 1.00 202.55 167 LEU B N 1
ATOM 2108 C CA . LEU B 1 173 ? 132.916 161.736 139.697 1.00 202.55 167 LEU B CA 1
ATOM 2109 C C . LEU B 1 173 ? 133.961 162.617 139.029 1.00 202.55 167 LEU B C 1
ATOM 2110 O O . LEU B 1 173 ? 133.773 163.831 138.888 1.00 202.55 167 LEU B O 1
ATOM 2112 N N . ASP B 1 174 ? 135.071 162.017 138.604 1.00 202.66 168 ASP B N 1
ATOM 2113 C CA . ASP B 1 174 ? 136.055 162.739 137.812 1.00 202.66 168 ASP B CA 1
ATOM 2114 C C . ASP B 1 174 ? 135.521 163.120 136.440 1.00 202.66 168 ASP B C 1
ATOM 2115 O O . ASP B 1 174 ? 135.983 164.109 135.862 1.00 202.66 168 ASP B O 1
ATOM 2117 N N . SER B 1 175 ? 134.554 162.364 135.913 1.00 197.91 169 SER B N 1
ATOM 2118 C CA . SER B 1 175 ? 133.986 162.696 134.612 1.00 197.91 169 SER B CA 1
ATOM 2119 C C . SER B 1 175 ? 133.247 164.025 134.647 1.00 197.91 169 SER B C 1
ATOM 2120 O O . SER B 1 175 ? 132.981 164.613 133.593 1.00 197.91 169 SER B O 1
ATOM 2122 N N . ALA B 1 176 ? 132.906 164.511 135.842 1.00 194.45 170 ALA B N 1
ATOM 2123 C CA . ALA B 1 176 ? 132.245 165.806 135.952 1.00 194.45 170 ALA B CA 1
ATOM 2124 C C . ALA B 1 176 ? 133.124 166.918 135.398 1.00 194.45 170 ALA B C 1
ATOM 2125 O O . ALA B 1 176 ? 132.633 167.833 134.729 1.00 194.45 170 ALA B O 1
ATOM 2127 N N . ALA B 1 177 ? 134.425 166.857 135.667 1.00 219.51 171 ALA B N 1
ATOM 2128 C CA . ALA B 1 177 ? 135.373 167.826 135.141 1.00 219.51 171 ALA B CA 1
ATOM 2129 C C . ALA B 1 177 ? 136.195 167.279 133.985 1.00 219.51 171 ALA B C 1
ATOM 2130 O O . ALA B 1 177 ? 137.165 167.924 133.574 1.00 219.51 171 ALA B O 1
ATOM 2132 N N . SER B 1 178 ? 135.837 166.110 133.451 1.00 226.78 172 SER B N 1
ATOM 2133 C CA . SER B 1 178 ? 136.616 165.518 132.368 1.00 226.78 172 SER B CA 1
ATOM 2134 C C . SER B 1 178 ? 136.525 166.354 131.098 1.00 226.78 172 SER B C 1
ATOM 2135 O O . SER B 1 178 ? 137.547 166.687 130.487 1.00 226.78 172 SER B O 1
ATOM 2137 N N . GLY B 1 179 ? 135.309 166.697 130.680 1.00 238.59 173 GLY B N 1
ATOM 2138 C CA . GLY B 1 179 ? 135.128 167.424 129.440 1.00 238.59 173 GLY B CA 1
ATOM 2139 C C . GLY B 1 179 ? 135.441 166.640 128.187 1.00 238.59 173 GLY B C 1
ATOM 2140 O O . GLY B 1 179 ? 135.215 167.147 127.084 1.00 238.59 173 GLY B O 1
ATOM 2141 N N . TRP B 1 180 ? 135.951 165.419 128.322 1.00 237.76 174 TRP B N 1
ATOM 2142 C CA . TRP B 1 180 ? 136.287 164.581 127.183 1.00 237.76 174 TRP B CA 1
ATOM 2143 C C . TRP B 1 180 ? 136.515 163.163 127.681 1.00 237.76 174 TRP B C 1
ATOM 2144 O O . TRP B 1 180 ? 137.028 162.946 128.781 1.00 237.76 174 TRP B O 1
ATOM 2146 N N . ASN B 1 181 ? 136.127 162.196 126.857 1.00 253.25 175 ASN B N 1
ATOM 2147 C CA . ASN B 1 181 ? 136.284 160.788 127.182 1.00 253.25 175 ASN B CA 1
ATOM 2148 C C . ASN B 1 181 ? 137.751 160.391 127.091 1.00 253.25 175 ASN B C 1
ATOM 2149 O O . ASN B 1 181 ? 138.602 161.162 126.641 1.00 253.25 175 ASN B O 1
ATOM 2151 N N . THR B 1 182 ? 138.040 159.170 127.536 1.00 264.16 176 THR B N 1
ATOM 2152 C CA . THR B 1 182 ? 139.394 158.634 127.529 1.00 264.16 176 THR B CA 1
ATOM 2153 C C . THR B 1 182 ? 139.357 157.194 127.045 1.00 264.16 176 THR B C 1
ATOM 2154 O O . THR B 1 182 ? 139.187 156.270 127.847 1.00 264.16 176 THR B O 1
ATOM 2156 N N . VAL B 1 183 ? 139.519 157.006 125.737 1.00 301.01 177 VAL B N 1
ATOM 2157 C CA . VAL B 1 183 ? 139.486 155.674 125.143 1.00 301.01 177 VAL B CA 1
ATOM 2158 C C . VAL B 1 183 ? 140.888 155.287 124.693 1.00 301.01 177 VAL B C 1
ATOM 2159 O O . VAL B 1 183 ? 141.462 155.919 123.799 1.00 301.01 177 VAL B O 1
ATOM 2161 N N . GLU B 1 184 ? 141.448 154.246 125.310 1.00 349.17 178 GLU B N 1
ATOM 2162 C CA . GLU B 1 184 ? 142.784 153.766 124.983 1.00 349.17 178 GLU B CA 1
ATOM 2163 C C . GLU B 1 184 ? 142.883 152.245 125.024 1.00 349.17 178 GLU B C 1
ATOM 2164 O O . GLU B 1 184 ? 143.949 151.706 125.341 1.00 349.17 178 GLU B O 1
ATOM 2166 N N . ARG B 1 185 ? 141.798 151.541 124.713 1.00 353.78 179 ARG B N 1
ATOM 2167 C CA . ARG B 1 185 ? 141.820 150.085 124.747 1.00 353.78 179 ARG B CA 1
ATOM 2168 C C . ARG B 1 185 ? 142.623 149.542 123.573 1.00 353.78 179 ARG B C 1
ATOM 2169 O O . ARG B 1 185 ? 142.370 149.897 122.418 1.00 353.78 179 ARG B O 1
ATOM 2171 N N . GLU B 1 186 ? 143.588 148.670 123.876 1.00 341.97 180 GLU B N 1
ATOM 2172 C CA . GLU B 1 186 ? 144.461 148.071 122.864 1.00 341.97 180 GLU B CA 1
ATOM 2173 C C . GLU B 1 186 ? 145.138 149.135 122.005 1.00 341.97 180 GLU B C 1
ATOM 2174 O O . GLU B 1 186 ? 145.223 149.007 120.781 1.00 341.97 180 GLU B O 1
ATOM 2176 N N . GLY B 1 187 ? 145.624 150.198 122.643 1.00 348.32 181 GLY B N 1
ATOM 2177 C CA . GLY B 1 187 ? 146.268 151.283 121.936 1.00 348.32 181 GLY B CA 1
ATOM 2178 C C . GLY B 1 187 ? 145.334 152.233 121.220 1.00 348.32 181 GLY B C 1
ATOM 2179 O O . GLY B 1 187 ? 145.729 152.804 120.195 1.00 348.32 181 GLY B O 1
ATOM 2180 N N . ILE B 1 188 ? 144.113 152.422 121.717 1.00 342.74 182 ILE B N 1
ATOM 2181 C CA . ILE B 1 188 ? 143.150 153.318 121.086 1.00 342.74 182 ILE B CA 1
ATOM 2182 C C . ILE B 1 188 ? 143.456 154.755 121.484 1.00 342.74 182 ILE B C 1
ATOM 2183 O O . ILE B 1 188 ? 144.250 155.004 122.398 1.00 342.74 182 ILE B O 1
ATOM 2185 N N . SER B 1 189 ? 142.835 155.709 120.795 1.00 317.10 183 SER B N 1
ATOM 2186 C CA . SER B 1 189 ? 143.012 157.129 121.088 1.00 317.10 183 SER B CA 1
ATOM 2187 C C . SER B 1 189 ? 141.760 157.866 120.633 1.00 317.10 183 SER B C 1
ATOM 2188 O O . SER B 1 189 ? 141.583 158.109 119.436 1.00 317.10 183 SER B O 1
ATOM 2190 N N . ILE B 1 190 ? 140.898 158.219 121.583 1.00 288.95 184 ILE B N 1
ATOM 2191 C CA . ILE B 1 190 ? 139.654 158.925 121.302 1.00 288.95 184 ILE B CA 1
ATOM 2192 C C . ILE B 1 190 ? 139.231 159.669 122.559 1.00 288.95 184 ILE B C 1
ATOM 2193 O O . ILE B 1 190 ? 139.445 159.183 123.675 1.00 288.95 184 ILE B O 1
ATOM 2195 N N . ARG B 1 191 ? 138.627 160.844 122.379 1.00 261.50 185 ARG B N 1
ATOM 2196 C CA . ARG B 1 191 ? 138.184 161.692 123.485 1.00 261.50 185 ARG B CA 1
ATOM 2197 C C . ARG B 1 191 ? 136.840 162.306 123.105 1.00 261.50 185 ARG B C 1
ATOM 2198 O O . ARG B 1 191 ? 136.788 163.347 122.446 1.00 261.50 185 ARG B O 1
ATOM 2200 N N . HIS B 1 192 ? 135.759 161.663 123.524 1.00 246.73 186 HIS B N 1
ATOM 2201 C CA . HIS B 1 192 ? 134.431 162.199 123.260 1.00 246.73 186 HIS B CA 1
ATOM 2202 C C . HIS B 1 192 ? 134.194 163.430 124.127 1.00 246.73 186 HIS B C 1
ATOM 2203 O O . HIS B 1 192 ? 134.054 163.303 125.347 1.00 246.73 186 HIS B O 1
ATOM 2205 N N . PRO B 1 193 ? 134.130 164.623 123.541 1.00 238.90 187 PRO B N 1
ATOM 2206 C CA . PRO B 1 193 ? 133.995 165.835 124.359 1.00 238.90 187 PRO B CA 1
ATOM 2207 C C . PRO B 1 193 ? 132.593 166.013 124.917 1.00 238.90 187 PRO B C 1
ATOM 2208 O O . PRO B 1 193 ? 131.771 166.722 124.330 1.00 238.90 187 PRO B O 1
ATOM 2210 N N . ALA B 1 194 ? 132.310 165.370 126.047 1.00 242.03 188 ALA B N 1
ATOM 2211 C CA . ALA B 1 194 ? 131.012 165.455 126.702 1.00 242.03 188 ALA B CA 1
ATOM 2212 C C . ALA B 1 194 ? 131.186 166.017 128.105 1.00 242.03 188 ALA B C 1
ATOM 2213 O O . ALA B 1 194 ? 132.156 165.684 128.795 1.00 242.03 188 ALA B O 1
ATOM 2215 N N . ARG B 1 195 ? 130.251 166.870 128.521 1.00 210.96 189 ARG B N 1
ATOM 2216 C CA . ARG B 1 195 ? 130.288 167.465 129.852 1.00 210.96 189 ARG B CA 1
ATOM 2217 C C . ARG B 1 195 ? 128.867 167.554 130.385 1.00 210.96 189 ARG B C 1
ATOM 2218 O O . ARG B 1 195 ? 128.176 168.546 130.139 1.00 210.96 189 ARG B O 1
ATOM 2220 N N . PHE B 1 196 ? 128.444 166.531 131.125 1.00 210.09 190 PHE B N 1
ATOM 2221 C CA . PHE B 1 196 ? 127.061 166.436 131.566 1.00 210.09 190 PHE B CA 1
ATOM 2222 C C . PHE B 1 196 ? 126.999 166.415 133.085 1.00 210.09 190 PHE B C 1
ATOM 2223 O O . PHE B 1 196 ? 127.832 165.799 133.755 1.00 210.09 190 PHE B O 1
ATOM 2225 N N . VAL B 1 197 ? 125.987 167.097 133.620 1.00 206.17 191 VAL B N 1
ATOM 2226 C CA . VAL B 1 197 ? 125.777 167.137 135.061 1.00 206.17 191 VAL B CA 1
ATOM 2227 C C . VAL B 1 197 ? 125.257 165.788 135.547 1.00 206.17 191 VAL B C 1
ATOM 2228 O O . VAL B 1 197 ? 124.858 164.924 134.765 1.00 206.17 191 VAL B O 1
ATOM 2230 N N . LEU B 1 198 ? 125.266 165.611 136.864 1.00 212.50 192 LEU B N 1
ATOM 2231 C CA . LEU B 1 198 ? 124.831 164.375 137.493 1.00 212.50 192 LEU B CA 1
ATOM 2232 C C . LEU B 1 198 ? 123.862 164.675 138.629 1.00 212.50 192 LEU B C 1
ATOM 2233 O O . LEU B 1 198 ? 123.938 165.733 139.261 1.00 212.50 192 LEU B O 1
ATOM 2235 N N . VAL B 1 199 ? 122.952 163.737 138.881 1.00 233.29 193 VAL B N 1
ATOM 2236 C CA . VAL B 1 199 ? 121.976 163.839 139.961 1.00 233.29 193 VAL B CA 1
ATOM 2237 C C . VAL B 1 199 ? 122.081 162.564 140.786 1.00 233.29 193 VAL B C 1
ATOM 2238 O O . VAL B 1 199 ? 122.128 161.461 140.227 1.00 233.29 193 VAL B O 1
ATOM 2240 N N . GLY B 1 200 ? 122.115 162.708 142.107 1.00 217.58 194 GLY B N 1
ATOM 2241 C CA . GLY B 1 200 ? 122.313 161.586 143.002 1.00 217.58 194 GLY B CA 1
ATOM 2242 C C . GLY B 1 200 ? 121.093 161.268 143.846 1.00 217.58 194 GLY B C 1
ATOM 2243 O O . GLY B 1 200 ? 120.359 162.157 144.268 1.00 217.58 194 GLY B O 1
ATOM 2244 N N . SER B 1 201 ? 120.889 159.975 144.088 1.00 221.75 195 SER B N 1
ATOM 2245 C CA . SER B 1 201 ? 119.790 159.511 144.921 1.00 221.75 195 SER B CA 1
ATOM 2246 C C . SER B 1 201 ? 120.151 158.147 145.488 1.00 221.75 195 SER B C 1
ATOM 2247 O O . SER B 1 201 ? 120.739 157.306 144.803 1.00 221.75 195 SER B O 1
ATOM 2249 N N . GLY B 1 202 ? 119.791 157.940 146.741 1.00 227.40 196 GLY B N 1
ATOM 2250 C CA . GLY B 1 202 ? 120.072 156.696 147.429 1.00 227.40 196 GLY B CA 1
ATOM 2251 C C . GLY B 1 202 ? 119.449 156.682 148.808 1.00 227.40 196 GLY B C 1
ATOM 2252 O O . GLY B 1 202 ? 119.467 157.663 149.549 1.00 227.40 196 GLY B O 1
ATOM 2253 N N . ASN B 1 203 ? 118.880 155.531 149.159 1.00 245.67 197 ASN B N 1
ATOM 2254 C CA . ASN B 1 203 ? 118.232 155.372 150.453 1.00 245.67 197 ASN B CA 1
ATOM 2255 C C . ASN B 1 203 ? 119.265 155.429 151.577 1.00 245.67 197 ASN B C 1
ATOM 2256 O O . ASN B 1 203 ? 120.370 154.900 151.432 1.00 245.67 197 ASN B O 1
ATOM 2258 N N . PRO B 1 204 ? 118.931 156.063 152.704 1.00 244.55 198 PRO B N 1
ATOM 2259 C CA . PRO B 1 204 ? 119.881 156.102 153.826 1.00 244.55 198 PRO B CA 1
ATOM 2260 C C . PRO B 1 204 ? 120.170 154.739 154.428 1.00 244.55 198 PRO B C 1
ATOM 2261 O O . PRO B 1 204 ? 121.183 154.594 155.124 1.00 244.55 198 PRO B O 1
ATOM 2263 N N . GLU B 1 205 ? 119.316 153.740 154.191 1.00 229.89 199 GLU B N 1
ATOM 2264 C CA . GLU B 1 205 ? 119.531 152.425 154.785 1.00 229.89 199 GLU B CA 1
ATOM 2265 C C . GLU B 1 205 ? 120.800 151.774 154.251 1.00 229.89 199 GLU B C 1
ATOM 2266 O O . GLU B 1 205 ? 121.396 150.921 154.919 1.00 229.89 199 GLU B O 1
ATOM 2268 N N . GLU B 1 206 ? 121.229 152.159 153.051 1.00 245.42 200 GLU B N 1
ATOM 2269 C CA . GLU B 1 206 ? 122.446 151.610 152.468 1.00 245.42 200 GLU B CA 1
ATOM 2270 C C . GLU B 1 206 ? 123.709 152.279 152.994 1.00 245.42 200 GLU B C 1
ATOM 2271 O O . GLU B 1 206 ? 124.810 151.812 152.681 1.00 245.42 200 GLU B O 1
ATOM 2273 N N . GLY B 1 207 ? 123.584 153.353 153.770 1.00 265.84 201 GLY B N 1
ATOM 2274 C CA . GLY B 1 207 ? 124.736 153.997 154.365 1.00 265.84 201 GLY B CA 1
ATOM 2275 C C . GLY B 1 207 ? 125.425 154.967 153.424 1.00 265.84 201 GLY B C 1
ATOM 2276 O O . GLY B 1 207 ? 125.213 154.980 152.210 1.00 265.84 201 GLY B O 1
ATOM 2277 N N . GLU B 1 208 ? 126.278 155.800 154.014 1.00 254.34 202 GLU B N 1
ATOM 2278 C CA . GLU B 1 208 ? 127.020 156.788 153.247 1.00 254.34 202 GLU B CA 1
ATOM 2279 C C . GLU B 1 208 ? 128.126 156.121 152.434 1.00 254.34 202 GLU B C 1
ATOM 2280 O O . GLU B 1 208 ? 128.575 155.012 152.733 1.00 254.34 202 GLU B O 1
ATOM 2282 N N . LEU B 1 209 ? 128.566 156.820 151.392 1.00 233.15 203 LEU B N 1
ATOM 2283 C CA . LEU B 1 209 ? 129.607 156.311 150.511 1.00 233.15 203 LEU B CA 1
ATOM 2284 C C . LEU B 1 209 ? 130.969 156.464 151.187 1.00 233.15 203 LEU B C 1
ATOM 2285 O O . LEU B 1 209 ? 131.082 156.962 152.310 1.00 233.15 203 LEU B O 1
ATOM 2287 N N . ARG B 1 210 ? 132.021 156.025 150.505 1.00 209.23 204 ARG B N 1
ATOM 2288 C CA . ARG B 1 210 ? 133.365 156.153 151.049 1.00 209.23 204 ARG B CA 1
ATOM 2289 C C . ARG B 1 210 ? 133.725 157.628 151.191 1.00 209.23 204 ARG B C 1
ATOM 2290 O O . ARG B 1 210 ? 133.426 158.422 150.288 1.00 209.23 204 ARG B O 1
ATOM 2292 N N . PRO B 1 211 ? 134.353 158.033 152.297 1.00 215.11 205 PRO B N 1
ATOM 2293 C CA . PRO B 1 211 ? 134.685 159.457 152.469 1.00 215.11 205 PRO B CA 1
ATOM 2294 C C . PRO B 1 211 ? 135.557 160.016 151.363 1.00 215.11 205 PRO B C 1
ATOM 2295 O O . PRO B 1 211 ? 135.375 161.179 150.982 1.00 215.11 205 PRO B O 1
ATOM 2297 N N . GLN B 1 212 ? 136.497 159.230 150.834 1.00 201.40 206 GLN B N 1
ATOM 2298 C CA . GLN B 1 212 ? 137.286 159.693 149.699 1.00 201.40 206 GLN B CA 1
ATOM 2299 C C . GLN B 1 212 ? 136.399 159.942 148.487 1.00 201.40 206 GLN B C 1
ATOM 2300 O O . GLN B 1 212 ? 136.566 160.940 147.778 1.00 201.40 206 GLN B O 1
ATOM 2302 N N . LEU B 1 213 ? 135.448 159.045 148.235 1.00 203.80 207 LEU B N 1
ATOM 2303 C CA . LEU B 1 213 ? 134.475 159.219 147.167 1.00 203.80 207 LEU B CA 1
ATOM 2304 C C . LEU B 1 213 ? 133.343 160.155 147.563 1.00 203.80 207 LEU B C 1
ATOM 2305 O O . LEU B 1 213 ? 132.589 160.603 146.693 1.00 203.80 207 LEU B O 1
ATOM 2307 N N . LEU B 1 214 ? 133.210 160.469 148.853 1.00 208.38 208 LEU B N 1
ATOM 2308 C CA . LEU B 1 214 ? 132.124 161.339 149.291 1.00 208.38 208 LEU B CA 1
ATOM 2309 C C . LEU B 1 214 ? 132.349 162.781 148.859 1.00 208.38 208 LEU B C 1
ATOM 2310 O O . LEU B 1 214 ? 131.445 163.613 148.982 1.00 208.38 208 LEU B O 1
ATOM 2312 N N . ASP B 1 215 ? 133.536 163.094 148.350 1.00 207.99 209 ASP B N 1
ATOM 2313 C CA . ASP B 1 215 ? 133.861 164.453 147.942 1.00 207.99 209 ASP B CA 1
ATOM 2314 C C . ASP B 1 215 ? 133.152 164.776 146.629 1.00 207.99 209 ASP B C 1
ATOM 2315 O O . ASP B 1 215 ? 132.318 164.010 146.138 1.00 207.99 209 ASP B O 1
ATOM 2317 N N . ARG B 1 216 ? 133.485 165.930 146.047 1.00 227.08 210 ARG B N 1
ATOM 2318 C CA . ARG B 1 216 ? 132.852 166.418 144.822 1.00 227.08 210 ARG B CA 1
ATOM 2319 C C . ARG B 1 216 ? 131.336 166.499 144.970 1.00 227.08 210 ARG B C 1
ATOM 2320 O O . ARG B 1 216 ? 130.591 166.163 144.046 1.00 227.08 210 ARG B O 1
ATOM 2322 N N . PHE B 1 217 ? 130.871 166.947 146.135 1.00 226.10 211 PHE B N 1
ATOM 2323 C CA . PHE B 1 217 ? 129.446 167.054 146.421 1.00 226.10 211 PHE B CA 1
ATOM 2324 C C . PHE B 1 217 ? 129.066 168.524 146.457 1.00 226.10 211 PHE B C 1
ATOM 2325 O O . PHE B 1 217 ? 129.169 169.166 147.506 1.00 226.10 211 PHE B O 1
ATOM 2327 N N . GLY B 1 218 ? 128.632 169.055 145.314 1.00 223.75 212 GLY B N 1
ATOM 2328 C CA . GLY B 1 218 ? 128.236 170.453 145.267 1.00 223.75 212 GLY B CA 1
ATOM 2329 C C . GLY B 1 218 ? 126.991 170.731 146.086 1.00 223.75 212 GLY B C 1
ATOM 2330 O O . GLY B 1 218 ? 126.878 171.773 146.735 1.00 223.75 212 GLY B O 1
ATOM 2331 N N . MET B 1 219 ? 126.037 169.804 146.065 1.00 227.15 213 MET B N 1
ATOM 2332 C CA . MET B 1 219 ? 124.789 169.959 146.795 1.00 227.15 213 MET B CA 1
ATOM 2333 C C . MET B 1 219 ? 124.179 168.594 147.079 1.00 227.15 213 MET B C 1
ATOM 2334 O O . MET B 1 219 ? 124.068 167.747 146.188 1.00 227.15 213 MET B O 1
ATOM 2336 N N . HIS B 1 220 ? 123.784 168.392 148.334 1.00 217.59 214 HIS B N 1
ATOM 2337 C CA . HIS B 1 220 ? 123.160 167.147 148.757 1.00 217.59 214 HIS B CA 1
ATOM 2338 C C . HIS B 1 220 ? 122.285 167.417 149.971 1.00 217.59 214 HIS B C 1
ATOM 2339 O O . HIS B 1 220 ? 122.762 167.856 151.020 1.00 217.59 214 HIS B O 1
ATOM 2341 N N . ALA B 1 221 ? 120.994 167.143 149.816 1.00 231.49 215 ALA B N 1
ATOM 2342 C CA . ALA B 1 221 ? 120.025 167.366 150.880 1.00 231.49 215 ALA B CA 1
ATOM 2343 C C . ALA B 1 221 ? 119.027 166.217 150.866 1.00 231.49 215 ALA B C 1
ATOM 2344 O O . ALA B 1 221 ? 119.235 165.196 150.206 1.00 231.49 215 ALA B O 1
ATOM 2346 N N . GLU B 1 222 ? 117.935 166.399 151.607 1.00 213.02 216 GLU B N 1
ATOM 2347 C CA . GLU B 1 222 ? 116.911 165.376 151.752 1.00 213.02 216 GLU B CA 1
ATOM 2348 C C . GLU B 1 222 ? 115.530 166.013 151.725 1.00 213.02 216 GLU B C 1
ATOM 2349 O O . GLU B 1 222 ? 115.381 167.223 151.914 1.00 213.02 216 GLU B O 1
ATOM 2351 N N . ILE B 1 223 ? 114.521 165.181 151.490 1.00 164.56 217 ILE B N 1
ATOM 2352 C CA . ILE B 1 223 ? 113.131 165.616 151.410 1.00 164.56 217 ILE B CA 1
ATOM 2353 C C . ILE B 1 223 ? 112.378 164.909 152.529 1.00 164.56 217 ILE B C 1
ATOM 2354 O O . ILE B 1 223 ? 112.485 163.687 152.689 1.00 164.56 217 ILE B O 1
ATOM 2356 N N . HIS B 1 224 ? 111.613 165.670 153.305 1.00 140.69 218 HIS B N 1
ATOM 2357 C CA . HIS B 1 224 ? 110.846 165.106 154.404 1.00 140.69 218 HIS B CA 1
ATOM 2358 C C . HIS B 1 224 ? 109.352 165.215 154.125 1.00 140.69 218 HIS B C 1
ATOM 2359 O O . HIS B 1 224 ? 108.881 166.205 153.559 1.00 140.69 218 HIS B O 1
ATOM 2361 N N . THR B 1 225 ? 108.608 164.189 154.529 1.00 137.05 219 THR B N 1
ATOM 2362 C CA . THR B 1 225 ? 107.174 164.135 154.295 1.00 137.05 219 THR B CA 1
ATOM 2363 C C . THR B 1 225 ? 106.445 165.013 155.312 1.00 137.05 219 THR B C 1
ATOM 2364 O O . THR B 1 225 ? 107.060 165.727 156.108 1.00 137.05 219 THR B O 1
ATOM 2366 N N . VAL B 1 226 ? 105.111 164.938 155.289 1.00 127.17 220 VAL B N 1
ATOM 2367 C CA . VAL B 1 226 ? 104.287 165.705 156.271 1.00 127.17 220 VAL B CA 1
ATOM 2368 C C . VAL B 1 226 ? 103.245 164.745 156.856 1.00 127.17 220 VAL B C 1
ATOM 2369 O O . VAL B 1 226 ? 102.978 163.709 156.216 1.00 127.17 220 VAL B O 1
ATOM 2371 N N . LYS B 1 227 ? 102.721 165.057 158.046 1.00 143.05 221 LYS B N 1
ATOM 2372 C CA . LYS B 1 227 ? 101.743 164.159 158.717 1.00 143.05 221 LYS B CA 1
ATOM 2373 C C . LYS B 1 227 ? 100.323 164.626 158.382 1.00 143.05 221 LYS B C 1
ATOM 2374 O O . LYS B 1 227 ? 99.447 164.531 159.265 1.00 143.05 221 LYS B O 1
ATOM 2376 N N . GLU B 1 228 ? 100.113 165.108 157.155 1.00 139.10 222 GLU B N 1
ATOM 2377 C CA . GLU B 1 228 ? 98.769 165.584 156.732 1.00 139.10 222 GLU B CA 1
ATOM 2378 C C . GLU B 1 228 ? 98.380 164.884 155.427 1.00 139.10 222 GLU B C 1
ATOM 2379 O O . GLU B 1 228 ? 98.314 165.568 154.387 1.00 139.10 222 GLU B O 1
ATOM 2381 N N . PRO B 1 229 ? 98.127 163.556 155.432 1.00 144.58 223 PRO B N 1
ATOM 2382 C CA . PRO B 1 229 ? 97.668 162.899 154.206 1.00 144.58 223 PRO B CA 1
ATOM 2383 C C . PRO B 1 229 ? 96.553 163.747 153.582 1.00 144.58 223 PRO B C 1
ATOM 2384 O O . PRO B 1 229 ? 96.547 163.888 152.377 1.00 144.58 223 PRO B O 1
ATOM 2386 N N . ALA B 1 230 ? 95.647 164.286 154.405 1.00 143.71 224 ALA B N 1
ATOM 2387 C CA . ALA B 1 230 ? 94.605 165.200 153.881 1.00 143.71 224 ALA B CA 1
ATOM 2388 C C . ALA B 1 230 ? 95.217 166.142 152.837 1.00 143.71 224 ALA B C 1
ATOM 2389 O O . ALA B 1 230 ? 94.647 166.251 151.735 1.00 143.71 224 ALA B O 1
ATOM 2391 N N . LEU B 1 231 ? 96.332 166.799 153.176 1.00 161.63 225 LEU B N 1
ATOM 2392 C CA . LEU B 1 231 ? 96.959 167.767 152.238 1.00 161.63 225 LEU B CA 1
ATOM 2393 C C . LEU B 1 231 ? 97.474 166.992 151.023 1.00 161.63 225 LEU B C 1
ATOM 2394 O O . LEU B 1 231 ? 97.266 167.464 149.888 1.00 161.63 225 LEU B O 1
ATOM 2396 N N . ARG B 1 232 ? 98.110 165.840 151.260 1.00 148.29 226 ARG B N 1
ATOM 2397 C CA . ARG B 1 232 ? 98.608 164.992 150.145 1.00 148.29 226 ARG B CA 1
ATOM 2398 C C . ARG B 1 232 ? 97.411 164.494 149.329 1.00 148.29 226 ARG B C 1
ATOM 2399 O O . ARG B 1 232 ? 97.575 164.281 148.113 1.00 148.29 226 ARG B O 1
ATOM 2401 N N . VAL B 1 233 ? 96.256 164.323 149.979 1.00 154.96 227 VAL B N 1
ATOM 2402 C CA . VAL B 1 233 ? 95.037 163.821 149.278 1.00 154.96 227 VAL B CA 1
ATOM 2403 C C . VAL B 1 233 ? 94.726 164.764 148.113 1.00 154.96 227 VAL B C 1
ATOM 2404 O O . VAL B 1 233 ? 94.327 164.264 147.048 1.00 154.96 227 VAL B O 1
ATOM 2406 N N . GLN B 1 234 ? 94.897 166.075 148.312 1.00 147.53 228 GLN B N 1
ATOM 2407 C CA . GLN B 1 234 ? 94.692 167.043 147.202 1.00 147.53 228 GLN B CA 1
ATOM 2408 C C . GLN B 1 234 ? 95.590 166.633 146.032 1.00 147.53 228 GLN B C 1
ATOM 2409 O O . GLN B 1 234 ? 95.064 166.484 144.915 1.00 147.53 228 GLN B O 1
ATOM 2411 N N . ILE B 1 235 ? 96.890 166.461 146.285 1.00 143.30 229 ILE B N 1
ATOM 2412 C CA . ILE B 1 235 ? 97.818 166.025 145.247 1.00 143.30 229 ILE B CA 1
ATOM 2413 C C . ILE B 1 235 ? 97.422 164.650 144.735 1.00 143.30 229 ILE B C 1
ATOM 2414 O O . ILE B 1 235 ? 97.504 164.369 143.533 1.00 143.30 229 ILE B O 1
ATOM 2416 N N . VAL B 1 236 ? 96.988 163.770 145.638 1.00 135.75 230 VAL B N 1
ATOM 2417 C CA . VAL B 1 236 ? 96.468 162.474 145.214 1.00 135.75 230 VAL B CA 1
ATOM 2418 C C . VAL B 1 236 ? 95.261 162.671 144.310 1.00 135.75 230 VAL B C 1
ATOM 2419 O O . VAL B 1 236 ? 95.131 162.025 143.264 1.00 135.75 230 VAL B O 1
ATOM 2421 N N . GLU B 1 237 ? 94.363 163.578 144.696 1.00 138.73 231 GLU B N 1
ATOM 2422 C CA . GLU B 1 237 ? 93.276 163.956 143.803 1.00 138.73 231 GLU B CA 1
ATOM 2423 C C . GLU B 1 237 ? 93.823 164.581 142.530 1.00 138.73 231 GLU B C 1
ATOM 2424 O O . GLU B 1 237 ? 93.327 164.309 141.431 1.00 138.73 231 GLU B O 1
ATOM 2426 N N . GLN B 1 238 ? 94.852 165.421 142.660 1.00 156.88 232 GLN B N 1
ATOM 2427 C CA . GLN B 1 238 ? 95.517 165.957 141.479 1.00 156.88 232 GLN B CA 1
ATOM 2428 C C . GLN B 1 238 ? 96.157 164.842 140.664 1.00 156.88 232 GLN B C 1
ATOM 2429 O O . GLN B 1 238 ? 96.151 164.884 139.428 1.00 156.88 232 GLN B O 1
ATOM 2431 N N . ARG B 1 239 ? 96.717 163.836 141.339 1.00 152.64 233 ARG B N 1
ATOM 2432 C CA . ARG B 1 239 ? 97.257 162.685 140.625 1.00 152.64 233 ARG B CA 1
ATOM 2433 C C . ARG B 1 239 ? 96.164 161.964 139.852 1.00 152.64 233 ARG B C 1
ATOM 2434 O O . ARG B 1 239 ? 96.373 161.546 138.707 1.00 152.64 233 ARG B O 1
ATOM 2436 N N . SER B 1 240 ? 94.989 161.806 140.464 1.00 153.50 234 SER B N 1
ATOM 2437 C CA . SER B 1 240 ? 93.847 161.276 139.732 1.00 153.50 234 SER B CA 1
ATOM 2438 C C . SER B 1 240 ? 93.474 162.193 138.578 1.00 153.50 234 SER B C 1
ATOM 2439 O O . SER B 1 240 ? 93.183 161.725 137.471 1.00 153.50 234 SER B O 1
ATOM 2441 N N . GLU B 1 241 ? 93.485 163.506 138.817 1.00 167.12 235 GLU B N 1
ATOM 2442 C CA . GLU B 1 241 ? 93.277 164.457 137.730 1.00 167.12 235 GLU B CA 1
ATOM 2443 C C . GLU B 1 241 ? 94.387 164.345 136.694 1.00 167.12 235 GLU B C 1
ATOM 2444 O O . GLU B 1 241 ? 94.134 164.442 135.488 1.00 167.12 235 GLU B O 1
ATOM 2446 N N . PHE B 1 242 ? 95.626 164.154 137.148 1.00 158.43 236 PHE B N 1
ATOM 2447 C CA . PHE B 1 242 ? 96.702 163.832 136.219 1.00 158.43 236 PHE B CA 1
ATOM 2448 C C . PHE B 1 242 ? 96.408 162.529 135.493 1.00 158.43 236 PHE B C 1
ATOM 2449 O O . PHE B 1 242 ? 96.664 162.406 134.290 1.00 158.43 236 PHE B O 1
ATOM 2451 N N . ASP B 1 243 ? 95.859 161.547 136.209 1.00 175.60 237 ASP B N 1
ATOM 2452 C CA . ASP B 1 243 ? 95.511 160.279 135.581 1.00 175.60 237 ASP B CA 1
ATOM 2453 C C . ASP B 1 243 ? 94.152 160.344 134.899 1.00 175.60 237 ASP B C 1
ATOM 2454 O O . ASP B 1 243 ? 93.729 159.367 134.271 1.00 175.60 237 ASP B O 1
ATOM 2456 N N . GLN B 1 244 ? 93.452 161.473 135.013 1.00 190.96 238 GLN B N 1
ATOM 2457 C CA . GLN B 1 244 ? 92.115 161.580 134.436 1.00 190.96 238 GLN B CA 1
ATOM 2458 C C . GLN B 1 244 ? 92.160 161.547 132.913 1.00 190.96 238 GLN B C 1
ATOM 2459 O O . GLN B 1 244 ? 91.601 160.642 132.284 1.00 190.96 238 GLN B O 1
ATOM 2461 N N . ASN B 1 245 ? 92.827 162.525 132.303 1.00 200.81 239 ASN B N 1
ATOM 2462 C CA . ASN B 1 245 ? 92.911 162.624 130.847 1.00 200.81 239 ASN B CA 1
ATOM 2463 C C . ASN B 1 245 ? 94.001 163.616 130.474 1.00 200.81 239 ASN B C 1
ATOM 2464 O O . ASN B 1 245 ? 94.199 164.632 131.153 1.00 200.81 239 ASN B O 1
ATOM 2466 N N . PRO B 1 246 ? 94.737 163.349 129.398 1.00 199.31 240 PRO B N 1
ATOM 2467 C CA . PRO B 1 246 ? 95.743 164.306 128.926 1.00 199.31 240 PRO B CA 1
ATOM 2468 C C . PRO B 1 246 ? 95.094 165.612 128.509 1.00 199.31 240 PRO B C 1
ATOM 2469 O O . PRO B 1 246 ? 95.741 166.671 128.523 1.00 199.31 240 PRO B O 1
ATOM 2471 N N . PRO B 1 247 ? 93.824 165.575 128.115 1.00 194.64 241 PRO B N 1
ATOM 2472 C CA . PRO B 1 247 ? 93.128 166.817 127.771 1.00 194.64 241 PRO B CA 1
ATOM 2473 C C . PRO B 1 247 ? 93.052 167.760 128.958 1.00 194.64 241 PRO B C 1
ATOM 2474 O O . PRO B 1 247 ? 92.916 167.339 130.110 1.00 194.64 241 PRO B O 1
ATOM 2476 N N . THR B 1 248 ? 93.187 169.054 128.658 1.00 192.26 242 THR B N 1
ATOM 2477 C CA . THR B 1 248 ? 93.056 170.139 129.627 1.00 192.26 242 THR B CA 1
ATOM 2478 C C . THR B 1 248 ? 94.181 170.124 130.656 1.00 192.26 242 THR B C 1
ATOM 2479 O O . THR B 1 248 ? 94.263 171.020 131.501 1.00 192.26 242 THR B O 1
ATOM 2481 N N . PHE B 1 249 ? 95.055 169.121 130.592 1.00 189.87 243 PHE B N 1
ATOM 2482 C CA . PHE B 1 249 ? 96.194 169.057 131.494 1.00 189.87 243 PHE B CA 1
ATOM 2483 C C . PHE B 1 249 ? 97.218 170.147 131.223 1.00 189.87 243 PHE B C 1
ATOM 2484 O O . PHE B 1 249 ? 97.651 170.819 132.166 1.00 189.87 243 PHE B O 1
ATOM 2486 N N . LEU B 1 250 ? 97.614 170.337 129.963 1.00 181.44 244 LEU B N 1
ATOM 2487 C CA . LEU B 1 250 ? 98.511 171.438 129.634 1.00 181.44 244 LEU B CA 1
ATOM 2488 C C . LEU B 1 250 ? 97.845 172.786 129.860 1.00 181.44 244 LEU B C 1
ATOM 2489 O O . LEU B 1 250 ? 98.464 173.697 130.420 1.00 181.44 244 LEU B O 1
ATOM 2491 N N . GLU B 1 251 ? 96.583 172.926 129.451 1.00 191.06 245 GLU B N 1
ATOM 2492 C CA . GLU B 1 251 ? 95.884 174.192 129.631 1.00 191.06 245 GLU B CA 1
ATOM 2493 C C . GLU B 1 251 ? 95.593 174.468 131.099 1.00 191.06 245 GLU B C 1
ATOM 2494 O O . GLU B 1 251 ? 95.211 175.589 131.453 1.00 191.06 245 GLU B O 1
ATOM 2496 N N . LYS B 1 252 ? 95.759 173.465 131.964 1.00 215.07 246 LYS B N 1
ATOM 2497 C CA . LYS B 1 252 ? 95.510 173.667 133.388 1.00 215.07 246 LYS B CA 1
ATOM 2498 C C . LYS B 1 252 ? 96.461 174.694 133.986 1.00 215.07 246 LYS B C 1
ATOM 2499 O O . LYS B 1 252 ? 96.046 175.520 134.807 1.00 215.07 246 LYS B O 1
ATOM 2501 N N . TYR B 1 253 ? 97.735 174.657 133.598 1.00 200.51 247 TYR B N 1
ATOM 2502 C CA . TYR B 1 253 ? 98.725 175.592 134.109 1.00 200.51 247 TYR B CA 1
ATOM 2503 C C . TYR B 1 253 ? 99.683 176.101 133.043 1.00 200.51 247 TYR B C 1
ATOM 2504 O O . TYR B 1 253 ? 100.808 176.484 133.382 1.00 200.51 247 TYR B O 1
ATOM 2506 N N . ASN B 1 254 ? 99.277 176.112 131.773 1.00 187.21 248 ASN B N 1
ATOM 2507 C CA . ASN B 1 254 ? 100.164 176.604 130.721 1.00 187.21 248 ASN B CA 1
ATOM 2508 C C . ASN B 1 254 ? 100.598 178.040 130.962 1.00 187.21 248 ASN B C 1
ATOM 2509 O O . ASN B 1 254 ? 101.807 178.320 130.881 1.00 187.21 248 ASN B O 1
ATOM 2511 N N . PRO B 1 255 ? 99.699 178.985 131.247 1.00 198.84 249 PRO B N 1
ATOM 2512 C CA . PRO B 1 255 ? 100.160 180.342 131.579 1.00 198.84 249 PRO B CA 1
ATOM 2513 C C . PRO B 1 255 ? 101.078 180.382 132.784 1.00 198.84 249 PRO B C 1
ATOM 2514 O O . PRO B 1 255 ? 102.065 181.128 132.778 1.00 198.84 249 PRO B O 1
ATOM 2516 N N . GLU B 1 256 ? 100.788 179.590 133.818 1.00 206.92 250 GLU B N 1
ATOM 2517 C CA . GLU B 1 256 ? 101.683 179.521 134.966 1.00 206.92 250 GLU B CA 1
ATOM 2518 C C . GLU B 1 256 ? 103.022 178.912 134.577 1.00 206.92 250 GLU B C 1
ATOM 2519 O O . GLU B 1 256 ? 104.080 179.385 135.009 1.00 206.92 250 GLU B O 1
ATOM 2521 N N . GLN B 1 257 ? 102.996 177.860 133.758 1.00 196.14 251 GLN B N 1
ATOM 2522 C CA . GLN B 1 257 ? 104.236 177.229 133.325 1.00 196.14 251 GLN B CA 1
ATOM 2523 C C . GLN B 1 257 ? 105.057 178.167 132.450 1.00 196.14 251 GLN B C 1
ATOM 2524 O O . GLN B 1 257 ? 106.290 178.193 132.540 1.00 196.14 251 GLN B O 1
ATOM 2526 N N . THR B 1 258 ? 104.390 178.947 131.596 1.00 198.13 252 THR B N 1
ATOM 2527 C CA . THR B 1 258 ? 105.109 179.822 130.676 1.00 198.13 252 THR B CA 1
ATOM 2528 C C . THR B 1 258 ? 105.911 180.879 131.423 1.00 198.13 252 THR B C 1
ATOM 2529 O O . THR B 1 258 ? 106.918 181.382 130.911 1.00 198.13 252 THR B O 1
ATOM 2531 N N . ALA B 1 259 ? 105.478 181.234 132.634 1.00 207.39 253 ALA B N 1
ATOM 2532 C CA . ALA B 1 259 ? 106.197 182.237 133.411 1.00 207.39 253 ALA B CA 1
ATOM 2533 C C . ALA B 1 259 ? 107.598 181.761 133.773 1.00 207.39 253 ALA B C 1
ATOM 2534 O O . ALA B 1 259 ? 108.567 182.523 133.672 1.00 207.39 253 ALA B O 1
ATOM 2536 N N . LEU B 1 260 ? 107.725 180.502 134.198 1.00 204.89 254 LEU B N 1
ATOM 2537 C CA . LEU B 1 260 ? 109.026 179.984 134.605 1.00 204.89 254 LEU B CA 1
ATOM 2538 C C . LEU B 1 260 ? 110.014 179.957 133.447 1.00 204.89 254 LEU B C 1
ATOM 2539 O O . LEU B 1 260 ? 111.187 180.302 133.629 1.00 204.89 254 LEU B O 1
ATOM 2541 N N . GLN B 1 261 ? 109.565 179.549 132.258 1.00 195.22 255 GLN B N 1
ATOM 2542 C CA . GLN B 1 261 ? 110.465 179.485 131.111 1.00 195.22 255 GLN B CA 1
ATOM 2543 C C . GLN B 1 261 ? 111.021 180.860 130.769 1.00 195.22 255 GLN B C 1
ATOM 2544 O O . GLN B 1 261 ? 112.219 181.004 130.500 1.00 195.22 255 GLN B O 1
ATOM 2546 N N . LYS B 1 262 ? 110.167 181.882 130.774 1.00 191.92 256 LYS B N 1
ATOM 2547 C CA . LYS B 1 262 ? 110.615 183.242 130.515 1.00 191.92 256 LYS B CA 1
ATOM 2548 C C . LYS B 1 262 ? 111.579 183.760 131.573 1.00 191.92 256 LYS B C 1
ATOM 2549 O O . LYS B 1 262 ? 112.589 184.376 131.217 1.00 191.92 256 LYS B O 1
ATOM 2551 N N . LYS B 1 263 ? 111.297 183.526 132.856 1.00 195.77 257 LYS B N 1
ATOM 2552 C CA . LYS B 1 263 ? 112.181 183.985 133.919 1.00 195.77 257 LYS B CA 1
ATOM 2553 C C . LYS B 1 263 ? 113.554 183.331 133.866 1.00 195.77 257 LYS B C 1
ATOM 2554 O O . LYS B 1 263 ? 114.564 184.030 134.005 1.00 195.77 257 LYS B O 1
ATOM 2556 N N . ILE B 1 264 ? 113.612 182.019 133.669 1.00 190.73 258 ILE B N 1
ATOM 2557 C CA . ILE B 1 264 ? 114.874 181.300 133.585 1.00 190.73 258 ILE B CA 1
ATOM 2558 C C . ILE B 1 264 ? 115.694 181.745 132.382 1.00 190.73 258 ILE B C 1
ATOM 2559 O O . ILE B 1 264 ? 116.900 181.964 132.497 1.00 190.73 258 ILE B O 1
ATOM 2561 N N . VAL B 1 265 ? 115.051 181.882 131.221 1.00 190.42 259 VAL B N 1
ATOM 2562 C CA . VAL B 1 265 ? 115.764 182.312 130.022 1.00 190.42 259 VAL B CA 1
ATOM 2563 C C . VAL B 1 265 ? 116.286 183.731 130.195 1.00 190.42 259 VAL B C 1
ATOM 2564 O O . VAL B 1 265 ? 117.361 184.080 129.692 1.00 190.42 259 VAL B O 1
ATOM 2566 N N . GLU B 1 266 ? 115.531 184.573 130.903 1.00 213.39 260 GLU B N 1
ATOM 2567 C CA . GLU B 1 266 ? 115.956 185.951 131.122 1.00 213.39 260 GLU B CA 1
ATOM 2568 C C . GLU B 1 266 ? 117.267 186.005 131.895 1.00 213.39 260 GLU B C 1
ATOM 2569 O O . GLU B 1 266 ? 118.171 186.779 131.558 1.00 213.39 260 GLU B O 1
ATOM 2571 N N . ALA B 1 267 ? 117.392 185.181 132.937 1.00 217.82 261 ALA B N 1
ATOM 2572 C CA . ALA B 1 267 ? 118.626 185.168 133.714 1.00 217.82 261 ALA B CA 1
ATOM 2573 C C . ALA B 1 267 ? 119.778 184.551 132.932 1.00 217.82 261 ALA B C 1
ATOM 2574 O O . ALA B 1 267 ? 120.945 184.810 133.246 1.00 217.82 261 ALA B O 1
ATOM 2576 N N . GLN B 1 268 ? 119.473 183.737 131.918 1.00 208.70 262 GLN B N 1
ATOM 2577 C CA . GLN B 1 268 ? 120.531 183.106 131.136 1.00 208.70 262 GLN B CA 1
ATOM 2578 C C . GLN B 1 268 ? 121.378 184.144 130.413 1.00 208.70 262 GLN B C 1
ATOM 2579 O O . GLN B 1 268 ? 122.612 184.090 130.457 1.00 208.70 262 GLN B O 1
ATOM 2581 N N . LYS B 1 269 ? 120.734 185.101 129.747 1.00 208.41 263 LYS B N 1
ATOM 2582 C CA . LYS B 1 269 ? 121.465 186.160 129.065 1.00 208.41 263 LYS B CA 1
ATOM 2583 C C . LYS B 1 269 ? 122.162 187.105 130.033 1.00 208.41 263 LYS B C 1
ATOM 2584 O O . LYS B 1 269 ? 123.264 187.576 129.733 1.00 208.41 263 LYS B O 1
ATOM 2586 N N . LEU B 1 270 ? 121.551 187.385 131.185 1.00 225.06 264 LEU B N 1
ATOM 2587 C CA . LEU B 1 270 ? 122.145 188.315 132.138 1.00 225.06 264 LEU B CA 1
ATOM 2588 C C . LEU B 1 270 ? 123.045 187.609 133.142 1.00 225.06 264 LEU B C 1
ATOM 2589 O O . LEU B 1 270 ? 123.532 188.247 134.082 1.00 225.06 264 LEU B O 1
ATOM 2591 N N . LEU B 1 271 ? 123.262 186.305 132.972 1.00 214.79 265 LEU B N 1
ATOM 2592 C CA . LEU B 1 271 ? 124.130 185.573 133.890 1.00 214.79 265 LEU B CA 1
ATOM 2593 C C . LEU B 1 271 ? 125.536 186.153 133.969 1.00 214.79 265 LEU B C 1
ATOM 2594 O O . LEU B 1 271 ? 126.085 186.217 135.083 1.00 214.79 265 LEU B O 1
ATOM 2596 N N . PRO B 1 272 ? 126.171 186.566 132.869 1.00 211.62 266 PRO B N 1
ATOM 2597 C CA . PRO B 1 272 ? 127.526 187.131 132.980 1.00 211.62 266 PRO B CA 1
ATOM 2598 C C . PRO B 1 272 ? 127.602 188.368 133.858 1.00 211.62 266 PRO B C 1
ATOM 2599 O O . PRO B 1 272 ? 128.633 188.595 134.505 1.00 211.62 266 PRO B O 1
ATOM 2601 N N . GLU B 1 273 ? 126.546 189.173 133.906 1.00 204.64 267 GLU B N 1
ATOM 2602 C CA . GLU B 1 273 ? 126.535 190.396 134.708 1.00 204.64 267 GLU B CA 1
ATOM 2603 C C . GLU B 1 273 ? 126.373 190.089 136.193 1.00 204.64 267 GLU B C 1
ATOM 2604 O O . GLU B 1 273 ? 125.343 190.370 136.804 1.00 204.64 267 GLU B O 1
ATOM 2606 N N . VAL B 1 274 ? 127.409 189.505 136.787 1.00 186.37 268 VAL B N 1
ATOM 2607 C CA . VAL B 1 274 ? 127.405 189.132 138.194 1.00 186.37 268 VAL B CA 1
ATOM 2608 C C . VAL B 1 274 ? 128.355 190.059 138.935 1.00 186.37 268 VAL B C 1
ATOM 2609 O O . VAL B 1 274 ? 129.497 190.255 138.507 1.00 186.37 268 VAL B O 1
ATOM 2611 N N . LYS B 1 275 ? 127.882 190.632 140.038 1.00 200.27 269 LYS B N 1
ATOM 2612 C CA . LYS B 1 275 ? 128.700 191.528 140.841 1.00 200.27 269 LYS B CA 1
ATOM 2613 C C . LYS B 1 275 ? 128.827 190.960 142.247 1.00 200.27 269 LYS B C 1
ATOM 2614 O O . LYS B 1 275 ? 127.822 190.741 142.928 1.00 200.27 269 LYS B O 1
ATOM 2616 N N . LEU B 1 276 ? 130.065 190.727 142.671 1.00 227.61 270 LEU B N 1
ATOM 2617 C CA . LEU B 1 276 ? 130.358 190.203 143.996 1.00 227.61 270 LEU B CA 1
ATOM 2618 C C . LEU B 1 276 ? 131.325 191.127 144.727 1.00 227.61 270 LEU B C 1
ATOM 2619 O O . LEU B 1 276 ? 132.312 191.599 144.157 1.00 227.61 270 LEU B O 1
ATOM 2621 N N . ASP B 1 277 ? 131.031 191.379 146.000 1.00 230.75 271 ASP B N 1
ATOM 2622 C CA . ASP B 1 277 ? 131.838 192.292 146.799 1.00 230.75 271 ASP B CA 1
ATOM 2623 C C . ASP B 1 277 ? 132.985 191.545 147.467 1.00 230.75 271 ASP B C 1
ATOM 2624 O O . ASP B 1 277 ? 132.762 190.585 148.213 1.00 230.75 271 ASP B O 1
ATOM 2626 N N . TYR B 1 278 ? 134.214 191.996 147.205 1.00 208.18 272 TYR B N 1
ATOM 2627 C CA . TYR B 1 278 ? 135.387 191.372 147.804 1.00 208.18 272 TYR B CA 1
ATOM 2628 C C . TYR B 1 278 ? 135.377 191.464 149.323 1.00 208.18 272 TYR B C 1
ATOM 2629 O O . TYR B 1 278 ? 135.709 190.479 149.991 1.00 208.18 272 TYR B O 1
ATOM 2631 N N . ASP B 1 279 ? 135.008 192.620 149.880 1.00 197.77 273 ASP B N 1
ATOM 2632 C CA . ASP B 1 279 ? 134.905 192.737 151.330 1.00 197.77 273 ASP B CA 1
ATOM 2633 C C . ASP B 1 279 ? 133.868 191.769 151.881 1.00 197.77 273 ASP B C 1
ATOM 2634 O O . ASP B 1 279 ? 134.109 191.095 152.890 1.00 197.77 273 ASP B O 1
ATOM 2636 N N . LEU B 1 280 ? 132.708 191.686 151.231 1.00 199.14 274 LEU B N 1
ATOM 2637 C CA . LEU B 1 280 ? 131.745 190.651 151.582 1.00 199.14 274 LEU B CA 1
ATOM 2638 C C . LEU B 1 280 ? 132.304 189.263 151.309 1.00 199.14 274 LEU B C 1
ATOM 2639 O O . LEU B 1 280 ? 132.109 188.347 152.116 1.00 199.14 274 LEU B O 1
ATOM 2641 N N . ARG B 1 281 ? 133.000 189.091 150.182 1.00 206.38 275 ARG B N 1
ATOM 2642 C CA . ARG B 1 281 ? 133.623 187.806 149.885 1.00 206.38 275 ARG B CA 1
ATOM 2643 C C . ARG B 1 281 ? 134.664 187.438 150.930 1.00 206.38 275 ARG B C 1
ATOM 2644 O O . ARG B 1 281 ? 134.846 186.254 151.235 1.00 206.38 275 ARG B O 1
ATOM 2646 N N . VAL B 1 282 ? 135.354 188.434 151.487 1.00 203.08 276 VAL B N 1
ATOM 2647 C CA . VAL B 1 282 ? 136.324 188.165 152.544 1.00 203.08 276 VAL B CA 1
ATOM 2648 C C . VAL B 1 282 ? 135.632 187.546 153.750 1.00 203.08 276 VAL B C 1
ATOM 2649 O O . VAL B 1 282 ? 136.185 186.666 154.421 1.00 203.08 276 VAL B O 1
ATOM 2651 N N . LYS B 1 283 ? 134.411 187.994 154.042 1.00 199.48 277 LYS B N 1
ATOM 2652 C CA . LYS B 1 283 ? 133.677 187.448 155.177 1.00 199.48 277 LYS B CA 1
ATOM 2653 C C . LYS B 1 283 ? 133.325 185.983 154.956 1.00 199.48 277 LYS B C 1
ATOM 2654 O O . LYS B 1 283 ? 133.198 185.218 155.919 1.00 199.48 277 LYS B O 1
ATOM 2656 N N . ILE B 1 284 ? 133.167 185.574 153.695 1.00 201.13 278 ILE B N 1
ATOM 2657 C CA . ILE B 1 284 ? 132.749 184.207 153.399 1.00 201.13 278 ILE B CA 1
ATOM 2658 C C . ILE B 1 284 ? 133.767 183.204 153.927 1.00 201.13 278 ILE B C 1
ATOM 2659 O O . ILE B 1 284 ? 133.407 182.229 154.597 1.00 201.13 278 ILE B O 1
ATOM 2661 N N . SER B 1 285 ? 135.050 183.420 153.634 1.00 189.00 279 SER B N 1
ATOM 2662 C CA . SER B 1 285 ? 136.080 182.578 154.228 1.00 189.00 279 SER B CA 1
ATOM 2663 C C . SER B 1 285 ? 136.142 182.766 155.736 1.00 189.00 279 SER B C 1
ATOM 2664 O O . SER B 1 285 ? 136.309 181.790 156.477 1.00 189.00 279 SER B O 1
ATOM 2666 N N . GLU B 1 286 ? 136.008 184.009 156.206 1.00 199.15 280 GLU B N 1
ATOM 2667 C CA . GLU B 1 286 ? 135.943 184.255 157.641 1.00 199.15 280 GLU B CA 1
ATOM 2668 C C . GLU B 1 286 ? 134.737 183.561 158.256 1.00 199.15 280 GLU B C 1
ATOM 2669 O O . GLU B 1 286 ? 134.780 183.138 159.417 1.00 199.15 280 GLU B O 1
ATOM 2671 N N . VAL B 1 287 ? 133.651 183.442 157.496 1.00 212.57 281 VAL B N 1
ATOM 2672 C CA . VAL B 1 287 ? 132.462 182.736 157.956 1.00 212.57 281 VAL B CA 1
ATOM 2673 C C . VAL B 1 287 ? 132.819 181.277 158.194 1.00 212.57 281 VAL B C 1
ATOM 2674 O O . VAL B 1 287 ? 132.429 180.688 159.208 1.00 212.57 281 VAL B O 1
ATOM 2676 N N . CYS B 1 288 ? 133.572 180.695 157.256 1.00 194.12 282 CYS B N 1
ATOM 2677 C CA . CYS B 1 288 ? 133.969 179.267 157.375 1.00 194.12 282 CYS B CA 1
ATOM 2678 C C . CYS B 1 288 ? 135.289 179.159 158.148 1.00 194.12 282 CYS B C 1
ATOM 2679 O O . CYS B 1 288 ? 135.954 178.111 158.035 1.00 194.12 282 CYS B O 1
ATOM 2681 N N . SER B 1 289 ? 135.646 180.203 158.902 1.00 205.19 283 SER B N 1
ATOM 2682 C CA . SER B 1 289 ? 136.895 180.175 159.709 1.00 205.19 283 SER B CA 1
ATOM 2683 C C . SER B 1 289 ? 136.825 179.022 160.716 1.00 205.19 283 SER B C 1
ATOM 2684 O O . SER B 1 289 ? 137.840 178.316 160.874 1.00 205.19 283 SER B O 1
ATOM 2686 N N . GLU B 1 290 ? 135.669 178.841 161.361 1.00 198.67 284 GLU B N 1
ATOM 2687 C CA . GLU B 1 290 ? 135.492 177.733 162.338 1.00 198.67 284 GLU B CA 1
ATOM 2688 C C . GLU B 1 290 ? 134.679 176.615 161.680 1.00 198.67 284 GLU B C 1
ATOM 2689 O O . GLU B 1 290 ? 133.744 176.107 162.329 1.00 198.67 284 GLU B O 1
ATOM 2691 N N . LEU B 1 291 ? 135.025 176.249 160.442 1.00 198.14 285 LEU B N 1
ATOM 2692 C CA . LEU B 1 291 ? 134.292 175.212 159.731 1.00 198.14 285 LEU B CA 1
ATOM 2693 C C . LEU B 1 291 ? 135.032 173.884 159.702 1.00 198.14 285 LEU B C 1
ATOM 2694 O O . LEU B 1 291 ? 134.379 172.838 159.615 1.00 198.14 285 LEU B O 1
ATOM 2696 N N . ASP B 1 292 ? 136.363 173.901 159.785 1.00 216.79 286 ASP B N 1
ATOM 2697 C CA . ASP B 1 292 ? 137.184 172.692 159.720 1.00 216.79 286 ASP B CA 1
ATOM 2698 C C . ASP B 1 292 ? 136.870 171.899 158.451 1.00 216.79 286 ASP B C 1
ATOM 2699 O O . ASP B 1 292 ? 136.567 170.706 158.481 1.00 216.79 286 ASP B O 1
ATOM 2701 N N . VAL B 1 293 ? 136.945 172.604 157.320 1.00 248.20 287 VAL B N 1
ATOM 2702 C CA . VAL B 1 293 ? 136.567 172.029 156.035 1.00 248.20 287 VAL B CA 1
ATOM 2703 C C . VAL B 1 293 ? 137.471 170.891 155.594 1.00 248.20 287 VAL B C 1
ATOM 2704 O O . VAL B 1 293 ? 137.079 170.115 154.715 1.00 248.20 287 VAL B O 1
ATOM 2706 N N . ASP B 1 294 ? 138.663 170.769 156.182 1.00 239.13 288 ASP B N 1
ATOM 2707 C CA . ASP B 1 294 ? 139.644 169.775 155.759 1.00 239.13 288 ASP B CA 1
ATOM 2708 C C . ASP B 1 294 ? 139.907 169.906 154.265 1.00 239.13 288 ASP B C 1
ATOM 2709 O O . ASP B 1 294 ? 139.927 168.908 153.538 1.00 239.13 288 ASP B O 1
ATOM 2711 N N . GLY B 1 295 ? 140.107 171.136 153.805 1.00 240.01 289 GLY B N 1
ATOM 2712 C CA . GLY B 1 295 ? 140.235 171.419 152.391 1.00 240.01 289 GLY B CA 1
ATOM 2713 C C . GLY B 1 295 ? 139.220 172.447 151.942 1.00 240.01 289 GLY B C 1
ATOM 2714 O O . GLY B 1 295 ? 138.012 172.237 152.081 1.00 240.01 289 GLY B O 1
ATOM 2715 N N . LEU B 1 296 ? 139.698 173.570 151.405 1.00 214.74 290 LEU B N 1
ATOM 2716 C CA . LEU B 1 296 ? 138.808 174.657 151.016 1.00 214.74 290 LEU B CA 1
ATOM 2717 C C . LEU B 1 296 ? 138.164 174.442 149.654 1.00 214.74 290 LEU B C 1
ATOM 2718 O O . LEU B 1 296 ? 137.631 175.402 149.088 1.00 214.74 290 LEU B O 1
ATOM 2720 N N . ARG B 1 297 ? 138.196 173.218 149.119 1.00 208.76 291 ARG B N 1
ATOM 2721 C CA . ARG B 1 297 ? 137.599 172.964 147.812 1.00 208.76 291 ARG B CA 1
ATOM 2722 C C . ARG B 1 297 ? 136.108 173.274 147.815 1.00 208.76 291 ARG B C 1
ATOM 2723 O O . ARG B 1 297 ? 135.598 173.922 146.894 1.00 208.76 291 ARG B O 1
ATOM 2725 N N . GLY B 1 298 ? 135.394 172.826 148.848 1.00 195.63 292 GLY B N 1
ATOM 2726 C CA . GLY B 1 298 ? 133.980 173.136 148.944 1.00 195.63 292 GLY B CA 1
ATOM 2727 C C . GLY B 1 298 ? 133.709 174.617 149.109 1.00 195.63 292 GLY B C 1
ATOM 2728 O O . GLY B 1 298 ? 132.768 175.151 148.516 1.00 195.63 292 GLY B O 1
ATOM 2729 N N . ASP B 1 299 ? 134.528 175.303 149.908 1.00 191.12 293 ASP B N 1
ATOM 2730 C CA . ASP B 1 299 ? 134.326 176.730 150.125 1.00 191.12 293 ASP B CA 1
ATOM 2731 C C . ASP B 1 299 ? 134.564 177.533 148.854 1.00 191.12 293 ASP B C 1
ATOM 2732 O O . ASP B 1 299 ? 134.060 178.655 148.731 1.00 191.12 293 ASP B O 1
ATOM 2734 N N . ILE B 1 300 ? 135.318 176.981 147.903 1.00 195.67 294 ILE B N 1
ATOM 2735 C CA . ILE B 1 300 ? 135.628 177.715 146.679 1.00 195.67 294 ILE B CA 1
ATOM 2736 C C . ILE B 1 300 ? 134.364 177.923 145.855 1.00 195.67 294 ILE B C 1
ATOM 2737 O O . ILE B 1 300 ? 133.967 179.057 145.564 1.00 195.67 294 ILE B O 1
ATOM 2739 N N . VAL B 1 301 ? 133.708 176.826 145.475 1.00 194.37 295 VAL B N 1
ATOM 2740 C CA . VAL B 1 301 ? 132.483 176.934 144.697 1.00 194.37 295 VAL B CA 1
ATOM 2741 C C . VAL B 1 301 ? 131.340 177.491 145.531 1.00 194.37 295 VAL B C 1
ATOM 2742 O O . VAL B 1 301 ? 130.347 177.972 144.972 1.00 194.37 295 VAL B O 1
ATOM 2744 N N . THR B 1 302 ? 131.458 177.439 146.859 1.00 185.61 296 THR B N 1
ATOM 2745 C CA . THR B 1 302 ? 130.405 177.970 147.718 1.00 185.61 296 THR B CA 1
ATOM 2746 C C . THR B 1 302 ? 130.179 179.451 147.454 1.00 185.61 296 THR B C 1
ATOM 2747 O O . THR B 1 302 ? 129.046 179.938 147.530 1.00 185.61 296 THR B O 1
ATOM 2749 N N . ASN B 1 303 ? 131.248 180.185 147.143 1.00 182.12 297 ASN B N 1
ATOM 2750 C CA . ASN B 1 303 ? 131.094 181.587 146.780 1.00 182.12 297 ASN B CA 1
ATOM 2751 C C . ASN B 1 303 ? 130.263 181.735 145.513 1.00 182.12 297 ASN B C 1
ATOM 2752 O O . ASN B 1 303 ? 129.432 182.644 145.408 1.00 182.12 297 ASN B O 1
ATOM 2754 N N . ARG B 1 304 ? 130.467 180.843 144.541 1.00 193.73 298 ARG B N 1
ATOM 2755 C CA . ARG B 1 304 ? 129.734 180.937 143.284 1.00 193.73 298 ARG B CA 1
ATOM 2756 C C . ARG B 1 304 ? 128.261 180.587 143.454 1.00 193.73 298 ARG B C 1
ATOM 2757 O O . ARG B 1 304 ? 127.459 180.839 142.548 1.00 193.73 298 ARG B O 1
ATOM 2759 N N . ALA B 1 305 ? 127.888 180.009 144.598 1.00 194.84 299 ALA B N 1
ATOM 2760 C CA . ALA B 1 305 ? 126.501 179.604 144.804 1.00 194.84 299 ALA B CA 1
ATOM 2761 C C . ALA B 1 305 ? 125.563 180.804 144.822 1.00 194.84 299 ALA B C 1
ATOM 2762 O O . ALA B 1 305 ? 124.454 180.742 144.279 1.00 194.84 299 ALA B O 1
ATOM 2764 N N . ALA B 1 306 ? 125.990 181.907 145.440 1.00 181.47 300 ALA B N 1
ATOM 2765 C CA . ALA B 1 306 ? 125.111 183.063 145.581 1.00 181.47 300 ALA B CA 1
ATOM 2766 C C . ALA B 1 306 ? 124.810 183.707 144.234 1.00 181.47 300 ALA B C 1
ATOM 2767 O O . ALA B 1 306 ? 123.852 184.480 144.112 1.00 181.47 300 ALA B O 1
ATOM 2769 N N . LYS B 1 307 ? 125.616 183.406 143.214 1.00 169.34 301 LYS B N 1
ATOM 2770 C CA . LYS B 1 307 ? 125.393 183.988 141.895 1.00 169.34 301 LYS B CA 1
ATOM 2771 C C . LYS B 1 307 ? 124.036 183.577 141.335 1.00 169.34 301 LYS B C 1
ATOM 2772 O O . LYS B 1 307 ? 123.312 184.401 140.764 1.00 169.34 301 LYS B O 1
ATOM 2774 N N . ALA B 1 308 ? 123.677 182.301 141.490 1.00 173.39 302 ALA B N 1
ATOM 2775 C CA . ALA B 1 308 ? 122.383 181.835 141.005 1.00 173.39 302 ALA B CA 1
ATOM 2776 C C . ALA B 1 308 ? 121.238 182.524 141.733 1.00 173.39 302 ALA B C 1
ATOM 2777 O O . ALA B 1 308 ? 120.252 182.933 141.107 1.00 173.39 302 ALA B O 1
ATOM 2779 N N . LEU B 1 309 ? 121.349 182.663 143.056 1.00 170.33 303 LEU B N 1
ATOM 2780 C CA . LEU B 1 309 ? 120.314 183.356 143.813 1.00 170.33 303 LEU B CA 1
ATOM 2781 C C . LEU B 1 309 ? 120.187 184.802 143.360 1.00 170.33 303 LEU B C 1
ATOM 2782 O O . LEU B 1 309 ? 119.073 185.316 143.200 1.00 170.33 303 LEU B O 1
ATOM 2784 N N . THR B 1 310 ? 121.319 185.474 143.145 1.00 183.93 304 THR B N 1
ATOM 2785 C CA . THR B 1 310 ? 121.280 186.836 142.625 1.00 183.93 304 THR B CA 1
ATOM 2786 C C . THR B 1 310 ? 120.671 186.872 141.230 1.00 183.93 304 THR B C 1
ATOM 2787 O O . THR B 1 310 ? 119.874 187.764 140.915 1.00 183.93 304 THR B O 1
ATOM 2789 N N . ALA B 1 311 ? 121.034 185.909 140.380 1.00 169.86 305 ALA B N 1
ATOM 2790 C CA . ALA B 1 311 ? 120.445 185.843 139.049 1.00 169.86 305 ALA B CA 1
ATOM 2791 C C . ALA B 1 311 ? 118.944 185.608 139.127 1.00 169.86 305 ALA B C 1
ATOM 2792 O O . ALA B 1 311 ? 118.170 186.236 138.396 1.00 169.86 305 ALA B O 1
ATOM 2794 N N . TYR B 1 312 ? 118.514 184.702 140.007 1.00 168.45 306 TYR B N 1
ATOM 2795 C CA . TYR B 1 312 ? 117.086 184.502 140.214 1.00 168.45 306 TYR B CA 1
ATOM 2796 C C . TYR B 1 312 ? 116.425 185.751 140.780 1.00 168.45 306 TYR B C 1
ATOM 2797 O O . TYR B 1 312 ? 115.332 186.125 140.342 1.00 168.45 306 TYR B O 1
ATOM 2799 N N . GLU B 1 313 ? 117.071 186.408 141.747 1.00 191.94 307 GLU B N 1
ATOM 2800 C CA . GLU B 1 313 ? 116.513 187.630 142.314 1.00 191.94 307 GLU B CA 1
ATOM 2801 C C . GLU B 1 313 ? 116.460 188.752 141.287 1.00 191.94 307 GLU B C 1
ATOM 2802 O O . GLU B 1 313 ? 115.507 189.539 141.275 1.00 191.94 307 GLU B O 1
ATOM 2804 N N . GLY B 1 314 ? 117.469 188.847 140.427 1.00 192.69 308 GLY B N 1
ATOM 2805 C CA . GLY B 1 314 ? 117.517 189.899 139.434 1.00 192.69 308 GLY B CA 1
ATOM 2806 C C . GLY B 1 314 ? 118.436 191.036 139.826 1.00 192.69 308 GLY B C 1
ATOM 2807 O O . GLY B 1 314 ? 118.843 191.835 138.977 1.00 192.69 308 GLY B O 1
ATOM 2808 N N . ARG B 1 315 ? 118.768 191.123 141.111 1.00 221.11 309 ARG B N 1
ATOM 2809 C CA . ARG B 1 315 ? 119.717 192.126 141.568 1.00 221.11 309 ARG B CA 1
ATOM 2810 C C . ARG B 1 315 ? 121.119 191.796 141.069 1.00 221.11 309 ARG B C 1
ATOM 2811 O O . ARG B 1 315 ? 121.530 190.634 141.022 1.00 221.11 309 ARG B O 1
ATOM 2813 N N . THR B 1 316 ? 121.858 192.839 140.689 1.00 241.41 310 THR B N 1
ATOM 2814 C CA . THR B 1 316 ? 123.206 192.666 140.160 1.00 241.41 310 THR B CA 1
ATOM 2815 C C . THR B 1 316 ? 124.251 192.593 141.268 1.00 241.41 310 THR B C 1
ATOM 2816 O O . THR B 1 316 ? 125.116 191.712 141.253 1.00 241.41 310 THR B O 1
ATOM 2818 N N . GLU B 1 317 ? 124.187 193.511 142.228 1.00 243.07 311 GLU B N 1
ATOM 2819 C CA . GLU B 1 317 ? 125.133 193.506 143.333 1.00 243.07 311 GLU B CA 1
ATOM 2820 C C . GLU B 1 317 ? 124.864 192.330 144.264 1.00 243.07 311 GLU B C 1
ATOM 2821 O O . GLU B 1 317 ? 123.726 191.880 144.424 1.00 243.07 311 GLU B O 1
ATOM 2823 N N . VAL B 1 318 ? 125.933 191.831 144.882 1.00 222.28 312 VAL B N 1
ATOM 2824 C CA . VAL B 1 318 ? 125.806 190.726 145.822 1.00 222.28 312 VAL B CA 1
ATOM 2825 C C . VAL B 1 318 ? 125.067 191.193 147.072 1.00 222.28 312 VAL B C 1
ATOM 2826 O O . VAL B 1 318 ? 125.356 192.244 147.649 1.00 222.28 312 VAL B O 1
ATOM 2828 N N . THR B 1 319 ? 124.146 190.344 147.544 1.00 175.98 313 THR B N 1
ATOM 2829 C CA . THR B 1 319 ? 123.457 190.627 148.831 1.00 175.98 313 THR B CA 1
ATOM 2830 C C . THR B 1 319 ? 124.142 189.763 149.895 1.00 175.98 313 THR B C 1
ATOM 2831 O O . THR B 1 319 ? 123.975 188.524 149.834 1.00 175.98 313 THR B O 1
ATOM 2833 N N . VAL B 1 320 ? 124.877 190.378 150.827 1.00 161.65 314 VAL B N 1
ATOM 2834 C CA . VAL B 1 320 ? 125.677 189.598 151.822 1.00 161.65 314 VAL B CA 1
ATOM 2835 C C . VAL B 1 320 ? 124.818 188.517 152.489 1.00 161.65 314 VAL B C 1
ATOM 2836 O O . VAL B 1 320 ? 125.242 187.345 152.467 1.00 161.65 314 VAL B O 1
ATOM 2838 N N . ASP B 1 321 ? 123.664 188.886 153.053 1.00 178.84 315 ASP B N 1
ATOM 2839 C CA . ASP B 1 321 ? 122.844 187.897 153.805 1.00 178.84 315 ASP B CA 1
ATOM 2840 C C . ASP B 1 321 ? 122.517 186.705 152.901 1.00 178.84 315 ASP B C 1
ATOM 2841 O O . ASP B 1 321 ? 122.827 185.559 153.298 1.00 178.84 315 ASP B O 1
ATOM 2843 N N . ASP B 1 322 ? 121.946 186.968 151.722 1.00 180.42 316 ASP B N 1
ATOM 2844 C CA . ASP B 1 322 ? 121.546 185.870 150.802 1.00 180.42 316 ASP B CA 1
ATOM 2845 C C . ASP B 1 322 ? 122.769 184.999 150.504 1.00 180.42 316 ASP B C 1
ATOM 2846 O O . ASP B 1 322 ? 122.655 183.766 150.623 1.00 180.42 316 ASP B O 1
ATOM 2848 N N . ILE B 1 323 ? 123.899 185.622 150.158 1.00 172.53 317 ILE B N 1
ATOM 2849 C CA . ILE B 1 323 ? 125.125 184.849 149.801 1.00 172.53 317 ILE B CA 1
ATOM 2850 C C . ILE B 1 323 ? 125.473 183.914 150.963 1.00 172.53 317 ILE B C 1
ATOM 2851 O O . ILE B 1 323 ? 125.591 182.692 150.727 1.00 172.53 317 ILE B O 1
ATOM 2853 N N . ARG B 1 324 ? 125.595 184.463 152.175 1.00 183.58 318 ARG B N 1
ATOM 2854 C CA . ARG B 1 324 ? 125.994 183.640 153.347 1.00 183.58 318 ARG B CA 1
ATOM 2855 C C . ARG B 1 324 ? 125.004 182.483 153.507 1.00 183.58 318 ARG B C 1
ATOM 2856 O O . ARG B 1 324 ? 125.460 181.333 153.645 1.00 183.58 318 ARG B O 1
ATOM 2858 N N . ARG B 1 325 ? 123.702 182.778 153.460 1.00 170.15 319 ARG B N 1
ATOM 2859 C CA . ARG B 1 325 ? 122.678 181.720 153.666 1.00 170.15 319 ARG B CA 1
ATOM 2860 C C . ARG B 1 325 ? 122.901 180.604 152.641 1.00 170.15 319 ARG B C 1
ATOM 2861 O O . ARG B 1 325 ? 123.018 179.434 153.057 1.00 170.15 319 ARG B O 1
ATOM 2863 N N . VAL B 1 326 ? 122.997 180.961 151.357 1.00 172.49 320 VAL B N 1
ATOM 2864 C CA . VAL B 1 326 ? 123.152 179.932 150.286 1.00 172.49 320 VAL B CA 1
ATOM 2865 C C . VAL B 1 326 ? 124.409 179.107 150.576 1.00 172.49 320 VAL B C 1
ATOM 2866 O O . VAL B 1 326 ? 124.319 177.863 150.548 1.00 172.49 320 VAL B O 1
ATOM 2868 N N . ILE B 1 327 ? 125.527 179.777 150.871 1.00 172.64 321 ILE B N 1
ATOM 2869 C CA . ILE B 1 327 ? 126.811 179.052 151.102 1.00 172.64 321 ILE B CA 1
ATOM 2870 C C . ILE B 1 327 ? 126.609 178.044 152.237 1.00 172.64 321 ILE B C 1
ATOM 2871 O O . ILE B 1 327 ? 126.959 176.863 152.043 1.00 172.64 321 ILE B O 1
ATOM 2873 N N . THR B 1 328 ? 126.041 178.488 153.362 1.00 187.61 322 THR B N 1
ATOM 2874 C CA . THR B 1 328 ? 125.863 177.593 154.538 1.00 187.61 322 THR B CA 1
ATOM 2875 C C . THR B 1 328 ? 124.978 176.405 154.147 1.00 187.61 322 THR B C 1
ATOM 2876 O O . THR B 1 328 ? 125.349 175.262 154.476 1.00 187.61 322 THR B O 1
ATOM 2878 N N . LEU B 1 329 ? 123.864 176.669 153.461 1.00 178.64 323 LEU B N 1
ATOM 2879 C CA . LEU B 1 329 ? 122.922 175.584 153.078 1.00 178.64 323 LEU B CA 1
ATOM 2880 C C . LEU B 1 329 ? 123.658 174.561 152.207 1.00 178.64 323 LEU B C 1
ATOM 2881 O O . LEU B 1 329 ? 123.452 173.351 152.419 1.00 178.64 323 LEU B O 1
ATOM 2883 N N . CYS B 1 330 ? 124.481 175.031 151.266 1.00 197.52 324 CYS B N 1
ATOM 2884 C CA . CYS B 1 330 ? 125.185 174.110 150.332 1.00 197.52 324 CYS B CA 1
ATOM 2885 C C . CYS B 1 330 ? 126.291 173.330 151.054 1.00 197.52 324 CYS B C 1
ATOM 2886 O O . CYS B 1 330 ? 126.532 172.166 150.666 1.00 197.52 324 CYS B O 1
ATOM 2888 N N . LEU B 1 331 ? 126.936 173.930 152.061 1.00 187.24 325 LEU B N 1
ATOM 2889 C CA . LEU B 1 331 ? 128.102 173.257 152.707 1.00 187.24 325 LEU B CA 1
ATOM 2890 C C . LEU B 1 331 ? 127.674 172.198 153.734 1.00 187.24 325 LEU B C 1
ATOM 2891 O O . LEU B 1 331 ? 128.576 171.524 154.287 1.00 187.24 325 LEU B O 1
ATOM 2893 N N . ARG B 1 332 ? 126.371 172.018 153.973 1.00 178.72 326 ARG B N 1
ATOM 2894 C CA . ARG B 1 332 ? 125.978 171.095 155.033 1.00 178.72 326 ARG B CA 1
ATOM 2895 C C . ARG B 1 332 ? 126.444 169.673 154.742 1.00 178.72 326 ARG B C 1
ATOM 2896 O O . ARG B 1 332 ? 126.936 168.981 155.640 1.00 178.72 326 ARG B O 1
ATOM 2898 N N . HIS B 1 333 ? 126.297 169.220 153.495 1.00 160.15 327 HIS B N 1
ATOM 2899 C CA . HIS B 1 333 ? 126.685 167.856 153.155 1.00 160.15 327 HIS B CA 1
ATOM 2900 C C . HIS B 1 333 ? 128.178 167.627 153.344 1.00 160.15 327 HIS B C 1
ATOM 2901 O O . HIS B 1 333 ? 128.581 166.590 153.882 1.00 160.15 327 HIS B O 1
ATOM 2903 N N . ARG B 1 334 ? 129.010 168.578 152.923 1.00 155.42 328 ARG B N 1
ATOM 2904 C CA . ARG B 1 334 ? 130.451 168.419 153.051 1.00 155.42 328 ARG B CA 1
ATOM 2905 C C . ARG B 1 334 ? 130.939 168.589 154.482 1.00 155.42 328 ARG B C 1
ATOM 2906 O O . ARG B 1 334 ? 132.109 168.305 154.755 1.00 155.42 328 ARG B O 1
ATOM 2908 N N . LEU B 1 335 ? 130.081 169.034 155.396 1.00 176.60 329 LEU B N 1
ATOM 2909 C CA . LEU B 1 335 ? 130.480 169.282 156.780 1.00 176.60 329 LEU B CA 1
ATOM 2910 C C . LEU B 1 335 ? 130.642 167.945 157.488 1.00 176.60 329 LEU B C 1
ATOM 2911 O O . LEU B 1 335 ? 129.710 167.417 158.095 1.00 176.60 329 LEU B O 1
ATOM 2913 N N . ARG B 1 336 ? 131.847 167.390 157.412 1.00 169.93 330 ARG B N 1
ATOM 2914 C CA . ARG B 1 336 ? 132.131 166.128 158.079 1.00 169.93 330 ARG B CA 1
ATOM 2915 C C . ARG B 1 336 ? 132.246 166.343 159.582 1.00 169.93 330 ARG B C 1
ATOM 2916 O O . ARG B 1 336 ? 132.492 167.461 160.044 1.00 169.93 330 ARG B O 1
ATOM 2918 N N . LYS B 1 337 ? 132.064 165.270 160.344 1.00 157.90 331 LYS B N 1
ATOM 2919 C CA . LYS B 1 337 ? 132.143 165.340 161.797 1.00 157.90 331 LYS B CA 1
ATOM 2920 C C . LYS B 1 337 ? 132.641 164.024 162.382 1.00 157.90 331 LYS B C 1
ATOM 2921 O O . LYS B 1 337 ? 131.886 163.295 163.025 1.00 157.90 331 LYS B O 1
ATOM 2923 N N . SER B 1 345 ? 123.731 170.133 164.376 1.00 232.39 339 SER B N 1
ATOM 2924 C CA . SER B 1 345 ? 123.140 170.044 163.046 1.00 232.39 339 SER B CA 1
ATOM 2925 C C . SER B 1 345 ? 123.319 171.349 162.281 1.00 232.39 339 SER B C 1
ATOM 2926 O O . SER B 1 345 ? 124.256 172.106 162.536 1.00 232.39 339 SER B O 1
ATOM 2928 N N . GLY B 1 346 ? 122.409 171.607 161.340 1.00 246.80 340 GLY B N 1
ATOM 2929 C CA . GLY B 1 346 ? 122.477 172.846 160.582 1.00 246.80 340 GLY B CA 1
ATOM 2930 C C . GLY B 1 346 ? 122.275 174.069 161.453 1.00 246.80 340 GLY B C 1
ATOM 2931 O O . GLY B 1 346 ? 122.751 175.160 161.130 1.00 246.80 340 GLY B O 1
ATOM 2932 N N . TYR B 1 347 ? 121.562 173.905 162.570 1.00 252.62 341 TYR B N 1
ATOM 2933 C CA . TYR B 1 347 ? 121.399 175.007 163.512 1.00 252.62 341 TYR B CA 1
ATOM 2934 C C . TYR B 1 347 ? 122.742 175.434 164.089 1.00 252.62 341 TYR B C 1
ATOM 2935 O O . TYR B 1 347 ? 123.001 176.631 164.258 1.00 252.62 341 TYR B O 1
ATOM 2937 N N . LYS B 1 348 ? 123.608 174.467 164.402 1.00 245.66 342 LYS B N 1
ATOM 2938 C CA . LYS B 1 348 ? 124.952 174.801 164.858 1.00 245.66 342 LYS B CA 1
ATOM 2939 C C . LYS B 1 348 ? 125.707 175.585 163.795 1.00 245.66 342 LYS B C 1
ATOM 2940 O O . LYS B 1 348 ? 126.399 176.560 164.107 1.00 245.66 342 LYS B O 1
ATOM 2942 N N . VAL B 1 349 ? 125.583 175.172 162.532 1.00 256.22 343 VAL B N 1
ATOM 2943 C CA . VAL B 1 349 ? 126.151 175.952 161.440 1.00 256.22 343 VAL B CA 1
ATOM 2944 C C . VAL B 1 349 ? 125.489 177.321 161.369 1.00 256.22 343 VAL B C 1
ATOM 2945 O O . VAL B 1 349 ? 126.160 178.343 161.182 1.00 256.22 343 VAL B O 1
ATOM 2947 N N . GLU B 1 350 ? 124.162 177.363 161.511 1.00 260.64 344 GLU B N 1
ATOM 2948 C CA . GLU B 1 350 ? 123.467 178.644 161.567 1.00 260.64 344 GLU B CA 1
ATOM 2949 C C . GLU B 1 350 ? 123.927 179.460 162.767 1.00 260.64 344 GLU B C 1
ATOM 2950 O O . GLU B 1 350 ? 124.138 180.674 162.658 1.00 260.64 344 GLU B O 1
ATOM 2952 N N . LYS B 1 351 ? 124.087 178.809 163.921 1.00 250.34 345 LYS B N 1
ATOM 2953 C CA . LYS B 1 351 ? 124.664 179.487 165.076 1.00 250.34 345 LYS B CA 1
ATOM 2954 C C . LYS B 1 351 ? 126.082 179.950 164.776 1.00 250.34 345 LYS B C 1
ATOM 2955 O O . LYS B 1 351 ? 126.477 181.058 165.156 1.00 250.34 345 LYS B O 1
ATOM 2957 N N . VAL B 1 352 ? 126.862 179.111 164.096 1.00 251.65 346 VAL B N 1
ATOM 2958 C CA . VAL B 1 352 ? 128.161 179.546 163.601 1.00 251.65 346 VAL B CA 1
ATOM 2959 C C . VAL B 1 352 ? 128.023 180.672 162.588 1.00 251.65 346 VAL B C 1
ATOM 2960 O O . VAL B 1 352 ? 128.799 181.635 162.636 1.00 251.65 346 VAL B O 1
ATOM 2962 N N . PHE B 1 353 ? 127.055 180.578 161.671 1.00 242.78 347 PHE B N 1
ATOM 2963 C CA . PHE B 1 353 ? 126.818 181.664 160.727 1.00 242.78 347 PHE B CA 1
ATOM 2964 C C . PHE B 1 353 ? 126.474 182.960 161.446 1.00 242.78 347 PHE B C 1
ATOM 2965 O O . PHE B 1 353 ? 126.815 184.047 160.964 1.00 242.78 347 PHE B O 1
ATOM 2967 N N . ALA B 1 354 ? 125.801 182.867 162.588 1.00 240.24 348 ALA B N 1
ATOM 2968 C CA . ALA B 1 354 ? 125.538 184.030 163.421 1.00 240.24 348 ALA B CA 1
ATOM 2969 C C . ALA B 1 354 ? 126.866 184.587 163.929 1.00 240.24 348 ALA B C 1
ATOM 2970 O O . ALA B 1 354 ? 127.797 183.842 164.248 1.00 240.24 348 ALA B O 1
ATOM 2972 N N . ARG B 1 355 ? 126.972 185.918 163.967 1.00 233.13 349 ARG B N 1
ATOM 2973 C CA . ARG B 1 355 ? 128.159 186.637 164.424 1.00 233.13 349 ARG B CA 1
ATOM 2974 C C . ARG B 1 355 ? 129.335 186.441 163.473 1.00 233.13 349 ARG B C 1
ATOM 2975 O O . ARG B 1 355 ? 130.405 187.023 163.675 1.00 233.13 349 ARG B O 1
ATOM 2977 N N . ILE B 1 356 ? 129.148 185.627 162.433 1.00 230.72 350 ILE B N 1
ATOM 2978 C CA . ILE B 1 356 ? 130.182 185.480 161.414 1.00 230.72 350 ILE B CA 1
ATOM 2979 C C . ILE B 1 356 ? 129.873 186.376 160.225 1.00 230.72 350 ILE B C 1
ATOM 2980 O O . ILE B 1 356 ? 130.670 187.249 159.860 1.00 230.72 350 ILE B O 1
ATOM 2982 N N . PHE B 1 357 ? 128.712 186.179 159.606 1.00 227.48 351 PHE B N 1
ATOM 2983 C CA . PHE B 1 357 ? 128.224 187.094 158.585 1.00 227.48 351 PHE B CA 1
ATOM 2984 C C . PHE B 1 357 ? 127.702 188.384 159.208 1.00 227.48 351 PHE B C 1
ATOM 2985 O O . PHE B 1 357 ? 127.395 189.344 158.495 1.00 227.48 351 PHE B O 1
ATOM 2987 N N . GLY B 1 358 ? 127.599 188.414 160.534 1.00 222.39 352 GLY B N 1
ATOM 2988 C CA . GLY B 1 358 ? 127.112 189.577 161.247 1.00 222.39 352 GLY B CA 1
ATOM 2989 C C . GLY B 1 358 ? 125.768 189.336 161.900 1.00 222.39 352 GLY B C 1
ATOM 2990 O O . GLY B 1 358 ? 124.726 189.422 161.245 1.00 222.39 352 GLY B O 1
ATOM 2991 N N . VAL B 1 359 ? 125.783 189.043 163.197 1.00 207.66 353 VAL B N 1
ATOM 2992 C CA . VAL B 1 359 ? 124.563 188.764 163.942 1.00 207.66 353 VAL B CA 1
ATOM 2993 C C . VAL B 1 359 ? 124.843 188.827 165.437 1.00 207.66 353 VAL B C 1
ATOM 2994 O O . VAL B 1 359 ? 125.365 187.877 166.020 1.00 207.66 353 VAL B O 1
ATOM 2996 N N . VAL C 1 20 ? 146.411 173.712 128.283 1.00 179.31 14 VAL C N 1
ATOM 2997 C CA . VAL C 1 20 ? 145.102 173.254 128.728 1.00 179.31 14 VAL C CA 1
ATOM 2998 C C . VAL C 1 20 ? 145.173 172.792 130.177 1.00 179.31 14 VAL C C 1
ATOM 2999 O O . VAL C 1 20 ? 144.518 171.825 130.561 1.00 179.31 14 VAL C O 1
ATOM 3001 N N . VAL C 1 21 ? 145.976 173.489 130.981 1.00 197.16 15 VAL C N 1
ATOM 3002 C CA . VAL C 1 21 ? 146.179 173.149 132.382 1.00 197.16 15 VAL C CA 1
ATOM 3003 C C . VAL C 1 21 ? 146.377 174.431 133.181 1.00 197.16 15 VAL C C 1
ATOM 3004 O O . VAL C 1 21 ? 146.340 175.540 132.645 1.00 197.16 15 VAL C O 1
ATOM 3006 N N . PHE C 1 22 ? 146.586 174.262 134.478 1.00 173.14 16 PHE C N 1
ATOM 3007 C CA . PHE C 1 22 ? 146.796 175.403 135.358 1.00 173.14 16 PHE C CA 1
ATOM 3008 C C . PHE C 1 22 ? 148.171 176.011 135.106 1.00 173.14 16 PHE C C 1
ATOM 3009 O O . PHE C 1 22 ? 149.026 175.364 134.491 1.00 173.14 16 PHE C O 1
ATOM 3011 N N . PRO C 1 23 ? 148.420 177.239 135.551 1.00 166.04 17 PRO C N 1
ATOM 3012 C CA . PRO C 1 23 ? 149.708 177.880 135.275 1.00 166.04 17 PRO C CA 1
ATOM 3013 C C . PRO C 1 23 ? 150.857 177.228 136.025 1.00 166.04 17 PRO C C 1
ATOM 3014 O O . PRO C 1 23 ? 150.684 176.264 136.775 1.00 166.04 17 PRO C O 1
ATOM 3016 N N . PHE C 1 24 ? 152.054 177.779 135.807 1.00 158.67 18 PHE C N 1
ATOM 3017 C CA . PHE C 1 24 ? 153.250 177.221 136.429 1.00 158.67 18 PHE C CA 1
ATOM 3018 C C . PHE C 1 24 ? 153.197 177.351 137.944 1.00 158.67 18 PHE C C 1
ATOM 3019 O O . PHE C 1 24 ? 153.228 176.345 138.662 1.00 158.67 18 PHE C O 1
ATOM 3021 N N . THR C 1 25 ? 153.111 178.578 138.451 1.00 154.65 19 THR C N 1
ATOM 3022 C CA . THR C 1 25 ? 153.011 178.784 139.889 1.00 154.65 19 THR C CA 1
ATOM 3023 C C . THR C 1 25 ? 151.550 178.809 140.314 1.00 154.65 19 THR C C 1
ATOM 3024 O O . THR C 1 25 ? 151.109 179.739 140.996 1.00 154.65 19 THR C O 1
ATOM 3026 N N . ALA C 1 26 ? 150.796 177.787 139.899 1.00 170.05 20 ALA C N 1
ATOM 3027 C CA . ALA C 1 26 ? 149.364 177.703 140.269 1.00 170.05 20 ALA C CA 1
ATOM 3028 C C . ALA C 1 26 ? 149.236 177.137 141.687 1.00 170.05 20 ALA C C 1
ATOM 3029 O O . ALA C 1 26 ? 150.173 176.445 142.132 1.00 170.05 20 ALA C O 1
ATOM 3031 N N . ILE C 1 27 ? 148.121 177.426 142.365 1.00 165.93 21 ILE C N 1
ATOM 3032 C CA . ILE C 1 27 ? 147.893 176.910 143.749 1.00 165.93 21 ILE C CA 1
ATOM 3033 C C . ILE C 1 27 ? 149.112 177.258 144.610 1.00 165.93 21 ILE C C 1
ATOM 3034 O O . ILE C 1 27 ? 149.611 176.358 145.315 1.00 165.93 21 ILE C O 1
ATOM 3036 N N . VAL C 1 28 ? 149.569 178.512 144.550 1.00 166.96 22 VAL C N 1
ATOM 3037 C CA . VAL C 1 28 ? 150.754 178.952 145.346 1.00 166.96 22 VAL C CA 1
ATOM 3038 C C . VAL C 1 28 ? 150.558 178.527 146.805 1.00 166.96 22 VAL C C 1
ATOM 3039 O O . VAL C 1 28 ? 149.413 178.609 147.292 1.00 166.96 22 VAL C O 1
ATOM 3041 N N . GLY C 1 29 ? 151.644 178.179 147.497 1.00 174.09 23 GLY C N 1
ATOM 3042 C CA . GLY C 1 29 ? 151.553 177.800 148.921 1.00 174.09 23 GLY C CA 1
ATOM 3043 C C . GLY C 1 29 ? 152.403 176.578 149.198 1.00 174.09 23 GLY C C 1
ATOM 3044 O O . GLY C 1 29 ? 153.078 176.551 150.245 1.00 174.09 23 GLY C O 1
ATOM 3045 N N . GLN C 1 30 ? 152.375 175.604 148.286 1.00 158.39 24 GLN C N 1
ATOM 3046 C CA . GLN C 1 30 ? 153.234 174.402 148.433 1.00 158.39 24 GLN C CA 1
ATOM 3047 C C . GLN C 1 30 ? 154.620 174.737 147.876 1.00 158.39 24 GLN C C 1
ATOM 3048 O O . GLN C 1 30 ? 155.132 173.951 147.061 1.00 158.39 24 GLN C O 1
ATOM 3050 N N . GLU C 1 31 ? 155.190 175.873 148.292 1.00 147.86 25 GLU C N 1
ATOM 3051 C CA . GLU C 1 31 ? 156.532 176.289 147.805 1.00 147.86 25 GLU C CA 1
ATOM 3052 C C . GLU C 1 31 ? 157.547 175.216 148.203 1.00 147.86 25 GLU C C 1
ATOM 3053 O O . GLU C 1 31 ? 158.332 174.793 147.331 1.00 147.86 25 GLU C O 1
ATOM 3055 N N . GLU C 1 32 ? 157.520 174.785 149.468 1.00 165.03 26 GLU C N 1
ATOM 3056 C CA . GLU C 1 32 ? 158.418 173.688 149.911 1.00 165.03 26 GLU C CA 1
ATOM 3057 C C . GLU C 1 32 ? 158.076 172.442 149.093 1.00 165.03 26 GLU C C 1
ATOM 3058 O O . GLU C 1 32 ? 159.011 171.716 148.702 1.00 165.03 26 GLU C O 1
ATOM 3060 N N . MET C 1 33 ? 156.783 172.215 148.842 1.00 170.70 27 MET C N 1
ATOM 3061 C CA . MET C 1 33 ? 156.365 171.063 148.001 1.00 170.70 27 MET C CA 1
ATOM 3062 C C . MET C 1 33 ? 156.918 171.263 146.587 1.00 170.70 27 MET C C 1
ATOM 3063 O O . MET C 1 33 ? 157.485 170.297 146.041 1.00 170.70 27 MET C O 1
ATOM 3065 N N . LYS C 1 34 ? 156.769 172.466 146.018 1.00 171.75 28 LYS C N 1
ATOM 3066 C CA . LYS C 1 34 ? 157.372 172.695 144.711 1.00 171.75 28 LYS C CA 1
ATOM 3067 C C . LYS C 1 34 ? 158.850 172.330 144.733 1.00 171.75 28 LYS C C 1
ATOM 3068 O O . LYS C 1 34 ? 159.362 171.701 143.800 1.00 171.75 28 LYS C O 1
ATOM 3070 N N . LEU C 1 35 ? 159.549 172.710 145.804 1.00 178.45 29 LEU C N 1
ATOM 3071 C CA . LEU C 1 35 ? 160.949 172.332 145.948 1.00 178.45 29 LEU C CA 1
ATOM 3072 C C . LEU C 1 35 ? 161.112 170.822 146.034 1.00 178.45 29 LEU C C 1
ATOM 3073 O O . LEU C 1 35 ? 162.044 170.265 145.443 1.00 178.45 29 LEU C O 1
ATOM 3075 N N . ALA C 1 36 ? 160.219 170.147 146.761 1.00 180.59 30 ALA C N 1
ATOM 3076 C CA . ALA C 1 36 ? 160.283 168.693 146.841 1.00 180.59 30 ALA C CA 1
ATOM 3077 C C . ALA C 1 36 ? 160.120 168.065 145.466 1.00 180.59 30 ALA C C 1
ATOM 3078 O O . ALA C 1 36 ? 160.844 167.128 145.111 1.00 180.59 30 ALA C O 1
ATOM 3080 N N . LEU C 1 37 ? 159.176 168.575 144.673 1.00 180.46 31 LEU C N 1
ATOM 3081 C CA . LEU C 1 37 ? 159.035 168.100 143.303 1.00 180.46 31 LEU C CA 1
ATOM 3082 C C . LEU C 1 37 ? 160.295 168.383 142.498 1.00 180.46 31 LEU C C 1
ATOM 3083 O O . LEU C 1 37 ? 160.754 167.532 141.727 1.00 180.46 31 LEU C O 1
ATOM 3085 N N . LEU C 1 38 ? 160.873 169.574 142.670 1.00 174.87 32 LEU C N 1
ATOM 3086 C CA . LEU C 1 38 ? 162.115 169.898 141.979 1.00 174.87 32 LEU C CA 1
ATOM 3087 C C . LEU C 1 38 ? 163.250 168.985 142.417 1.00 174.87 32 LEU C C 1
ATOM 3088 O O . LEU C 1 38 ? 164.094 168.605 141.597 1.00 174.87 32 LEU C O 1
ATOM 3090 N N . LEU C 1 39 ? 163.289 168.624 143.701 1.00 161.91 33 LEU C N 1
ATOM 3091 C CA . LEU C 1 39 ? 164.338 167.736 144.187 1.00 161.91 33 LEU C CA 1
ATOM 3092 C C . LEU C 1 39 ? 164.302 166.398 143.464 1.00 161.91 33 LEU C C 1
ATOM 3093 O O . LEU C 1 39 ? 165.344 165.878 143.050 1.00 161.91 33 LEU C O 1
ATOM 3095 N N . ASN C 1 40 ? 163.109 165.828 143.295 1.00 152.91 34 ASN C N 1
ATOM 3096 C CA . ASN C 1 40 ? 162.993 164.583 142.545 1.00 152.91 34 ASN C CA 1
ATOM 3097 C C . ASN C 1 40 ? 163.375 164.787 141.087 1.00 152.91 34 ASN C C 1
ATOM 3098 O O . ASN C 1 40 ? 163.843 163.855 140.423 1.00 152.91 34 ASN C O 1
ATOM 3100 N N . VAL C 1 41 ? 163.186 166.002 140.572 1.00 156.77 35 VAL C N 1
ATOM 3101 C CA . VAL C 1 41 ? 163.548 166.275 139.192 1.00 156.77 35 VAL C CA 1
ATOM 3102 C C . VAL C 1 41 ? 165.067 166.278 139.043 1.00 156.77 35 VAL C C 1
ATOM 3103 O O . VAL C 1 41 ? 165.820 166.268 140.025 1.00 156.77 35 VAL C O 1
ATOM 3105 N N . ILE C 1 42 ? 165.513 166.263 137.786 1.00 171.04 36 ILE C N 1
ATOM 3106 C CA . ILE C 1 42 ? 166.924 166.325 137.410 1.00 171.04 36 ILE C CA 1
ATOM 3107 C C . ILE C 1 42 ? 167.650 165.060 137.852 1.00 171.04 36 ILE C C 1
ATOM 3108 O O . ILE C 1 42 ? 168.203 164.330 137.022 1.00 171.04 36 ILE C O 1
ATOM 3110 N N . ASP C 1 43 ? 167.658 164.791 139.156 1.00 189.52 37 ASP C N 1
ATOM 3111 C CA . ASP C 1 43 ? 168.350 163.625 139.697 1.00 189.52 37 ASP C CA 1
ATOM 3112 C C . ASP C 1 43 ? 167.357 162.500 139.949 1.00 189.52 37 ASP C C 1
ATOM 3113 O O . ASP C 1 43 ? 166.474 162.632 140.810 1.00 189.52 37 ASP C O 1
ATOM 3115 N N . PRO C 1 44 ? 167.455 161.375 139.236 1.00 201.31 38 PRO C N 1
ATOM 3116 C CA . PRO C 1 44 ? 166.517 160.268 139.460 1.00 201.31 38 PRO C CA 1
ATOM 3117 C C . PRO C 1 44 ? 166.924 159.322 140.577 1.00 201.31 38 PRO C C 1
ATOM 3118 O O . PRO C 1 44 ? 166.167 158.393 140.880 1.00 201.31 38 PRO C O 1
ATOM 3120 N N . LYS C 1 45 ? 168.085 159.526 141.197 1.00 186.96 39 LYS C N 1
ATOM 3121 C CA . LYS C 1 45 ? 168.540 158.620 142.243 1.00 186.96 39 LYS C CA 1
ATOM 3122 C C . LYS C 1 45 ? 167.941 158.939 143.606 1.00 186.96 39 LYS C C 1
ATOM 3123 O O . LYS C 1 45 ? 168.250 158.237 144.573 1.00 186.96 39 LYS C O 1
ATOM 3125 N N . ILE C 1 46 ? 167.110 159.978 143.707 1.00 207.67 40 ILE C N 1
ATOM 3126 C CA . ILE C 1 46 ? 166.548 160.360 145.000 1.00 207.67 40 ILE C CA 1
ATOM 3127 C C . ILE C 1 46 ? 165.701 159.228 145.568 1.00 207.67 40 ILE C C 1
ATOM 3128 O O . ILE C 1 46 ? 165.833 158.857 146.740 1.00 207.67 40 ILE C O 1
ATOM 3130 N N . GLY C 1 47 ? 164.821 158.664 144.748 1.00 224.38 41 GLY C N 1
ATOM 3131 C CA . GLY C 1 47 ? 164.012 157.542 145.180 1.00 224.38 41 GLY C CA 1
ATOM 3132 C C . GLY C 1 47 ? 162.519 157.771 145.067 1.00 224.38 41 GLY C C 1
ATOM 3133 O O . GLY C 1 47 ? 161.786 156.874 144.641 1.00 224.38 41 GLY C O 1
ATOM 3134 N N . GLY C 1 48 ? 162.050 158.959 145.437 1.00 230.75 42 GLY C N 1
ATOM 3135 C CA . GLY C 1 48 ? 160.650 159.309 145.316 1.00 230.75 42 GLY C CA 1
ATOM 3136 C C . GLY C 1 48 ? 160.188 160.208 146.442 1.00 230.75 42 GLY C C 1
ATOM 3137 O O . GLY C 1 48 ? 160.976 160.746 147.218 1.00 230.75 42 GLY C O 1
ATOM 3138 N N . VAL C 1 49 ? 158.865 160.368 146.519 1.00 214.72 43 VAL C N 1
ATOM 3139 C CA . VAL C 1 49 ? 158.228 161.206 147.523 1.00 214.72 43 VAL C CA 1
ATOM 3140 C C . VAL C 1 49 ? 156.891 160.588 147.908 1.00 214.72 43 VAL C C 1
ATOM 3141 O O . VAL C 1 49 ? 156.299 159.808 147.160 1.00 214.72 43 VAL C O 1
ATOM 3143 N N . MET C 1 50 ? 156.413 160.932 149.107 1.00 232.92 44 MET C N 1
ATOM 3144 C CA . MET C 1 50 ? 155.123 160.373 149.594 1.00 232.92 44 MET C CA 1
ATOM 3145 C C . MET C 1 50 ? 154.215 161.522 150.045 1.00 232.92 44 MET C C 1
ATOM 3146 O O . MET C 1 50 ? 154.390 162.001 151.182 1.00 232.92 44 MET C O 1
ATOM 3148 N N . ILE C 1 51 ? 153.286 161.941 149.181 1.00 254.86 45 ILE C N 1
ATOM 3149 C CA . ILE C 1 51 ? 152.351 163.051 149.530 1.00 254.86 45 ILE C CA 1
ATOM 3150 C C . ILE C 1 51 ? 151.440 162.578 150.667 1.00 254.86 45 ILE C C 1
ATOM 3151 O O . ILE C 1 51 ? 150.758 161.550 150.488 1.00 254.86 45 ILE C O 1
ATOM 3153 N N . MET C 1 52 ? 151.434 163.304 151.789 1.00 270.08 46 MET C N 1
ATOM 3154 C CA . MET C 1 52 ? 150.577 162.937 152.948 1.00 270.08 46 MET C CA 1
ATOM 3155 C C . MET C 1 52 ? 149.919 164.207 153.491 1.00 270.08 46 MET C C 1
ATOM 3156 O O . MET C 1 52 ? 150.604 164.962 154.208 1.00 270.08 46 MET C O 1
ATOM 3158 N N . GLY C 1 53 ? 148.645 164.435 153.158 1.00 301.14 47 GLY C N 1
ATOM 3159 C CA . GLY C 1 53 ? 147.978 165.652 153.587 1.00 301.14 47 GLY C CA 1
ATOM 3160 C C . GLY C 1 53 ? 146.616 165.363 154.175 1.00 301.14 47 GLY C C 1
ATOM 3161 O O . GLY C 1 53 ? 146.262 164.208 154.434 1.00 301.14 47 GLY C O 1
ATOM 3162 N N . ASP C 1 54 ? 145.846 166.431 154.391 1.00 267.81 48 ASP C N 1
ATOM 3163 C CA . ASP C 1 54 ? 144.532 166.294 155.010 1.00 267.81 48 ASP C CA 1
ATOM 3164 C C . ASP C 1 54 ? 143.515 165.671 154.060 1.00 267.81 48 ASP C C 1
ATOM 3165 O O . ASP C 1 54 ? 142.751 164.787 154.463 1.00 267.81 48 ASP C O 1
ATOM 3167 N N . ARG C 1 55 ? 143.490 166.109 152.803 1.00 248.70 49 ARG C N 1
ATOM 3168 C CA . ARG C 1 55 ? 142.519 165.619 151.836 1.00 248.70 49 ARG C CA 1
ATOM 3169 C C . ARG C 1 55 ? 143.044 165.841 150.426 1.00 248.70 49 ARG C C 1
ATOM 3170 O O . ARG C 1 55 ? 144.171 166.302 150.226 1.00 248.70 49 ARG C O 1
ATOM 3172 N N . GLY C 1 56 ? 142.206 165.506 149.445 1.00 174.50 50 GLY C N 1
ATOM 3173 C CA . GLY C 1 56 ? 142.574 165.642 148.050 1.00 174.50 50 GLY C CA 1
ATOM 3174 C C . GLY C 1 56 ? 142.911 167.067 147.673 1.00 174.50 50 GLY C C 1
ATOM 3175 O O . GLY C 1 56 ? 143.926 167.315 147.016 1.00 174.50 50 GLY C O 1
ATOM 3176 N N . THR C 1 57 ? 142.059 168.010 148.080 1.00 165.38 51 THR C N 1
ATOM 3177 C CA . THR C 1 57 ? 142.314 169.442 147.910 1.00 165.38 51 THR C CA 1
ATOM 3178 C C . THR C 1 57 ? 142.604 169.799 146.456 1.00 165.38 51 THR C C 1
ATOM 3179 O O . THR C 1 57 ? 143.205 170.836 146.164 1.00 165.38 51 THR C O 1
ATOM 3181 N N . GLY C 1 58 ? 142.178 168.943 145.534 1.00 161.88 52 GLY C N 1
ATOM 3182 C CA . GLY C 1 58 ? 142.538 169.134 144.141 1.00 161.88 52 GLY C CA 1
ATOM 3183 C C . GLY C 1 58 ? 144.031 169.059 143.911 1.00 161.88 52 GLY C C 1
ATOM 3184 O O . GLY C 1 58 ? 144.561 169.767 143.046 1.00 161.88 52 GLY C O 1
ATOM 3185 N N . LYS C 1 59 ? 144.725 168.211 144.668 1.00 157.28 53 LYS C N 1
ATOM 3186 C CA . LYS C 1 59 ? 146.170 168.064 144.514 1.00 157.28 53 LYS C CA 1
ATOM 3187 C C . LYS C 1 59 ? 146.554 167.444 143.198 1.00 157.28 53 LYS C C 1
ATOM 3188 O O . LYS C 1 59 ? 147.744 167.466 142.856 1.00 157.28 53 LYS C O 1
ATOM 3190 N N . SER C 1 60 ? 145.583 166.892 142.465 1.00 171.26 54 SER C N 1
ATOM 3191 C CA . SER C 1 60 ? 145.871 166.347 141.144 1.00 171.26 54 SER C CA 1
ATOM 3192 C C . SER C 1 60 ? 146.472 167.405 140.231 1.00 171.26 54 SER C C 1
ATOM 3193 O O . SER C 1 60 ? 147.381 167.106 139.449 1.00 171.26 54 SER C O 1
ATOM 3195 N N . THR C 1 61 ? 145.978 168.641 140.315 1.00 158.14 55 THR C N 1
ATOM 3196 C CA . THR C 1 61 ? 146.608 169.732 139.581 1.00 158.14 55 THR C CA 1
ATOM 3197 C C . THR C 1 61 ? 148.049 169.921 140.028 1.00 158.14 55 THR C C 1
ATOM 3198 O O . THR C 1 61 ? 148.951 170.069 139.195 1.00 158.14 55 THR C O 1
ATOM 3200 N N . THR C 1 62 ? 148.288 169.902 141.341 1.00 140.12 56 THR C N 1
ATOM 3201 C CA . THR C 1 62 ? 149.655 169.976 141.841 1.00 140.12 56 THR C CA 1
ATOM 3202 C C . THR C 1 62 ? 150.471 168.784 141.366 1.00 140.12 56 THR C C 1
ATOM 3203 O O . THR C 1 62 ? 151.655 168.921 141.040 1.00 140.12 56 THR C O 1
ATOM 3205 N N . ILE C 1 63 ? 149.856 167.601 141.328 1.00 174.80 57 ILE C N 1
ATOM 3206 C CA . ILE C 1 63 ? 150.530 166.443 140.754 1.00 174.80 57 ILE C CA 1
ATOM 3207 C C . ILE C 1 63 ? 150.773 166.658 139.266 1.00 174.80 57 ILE C C 1
ATOM 3208 O O . ILE C 1 63 ? 151.863 166.380 138.753 1.00 174.80 57 ILE C O 1
ATOM 3210 N N . ARG C 1 64 ? 149.770 167.166 138.552 1.00 157.96 58 ARG C N 1
ATOM 3211 C CA . ARG C 1 64 ? 149.937 167.451 137.136 1.00 157.96 58 ARG C CA 1
ATOM 3212 C C . ARG C 1 64 ? 150.656 168.767 136.888 1.00 157.96 58 ARG C C 1
ATOM 3213 O O . ARG C 1 64 ? 150.811 169.156 135.727 1.00 157.96 58 ARG C O 1
ATOM 3215 N N . ALA C 1 65 ? 151.098 169.454 137.945 1.00 170.41 59 ALA C N 1
ATOM 3216 C CA . ALA C 1 65 ? 151.738 170.753 137.772 1.00 170.41 59 ALA C CA 1
ATOM 3217 C C . ALA C 1 65 ? 153.015 170.655 136.950 1.00 170.41 59 ALA C C 1
ATOM 3218 O O . ALA C 1 65 ? 153.474 171.663 136.401 1.00 170.41 59 ALA C O 1
ATOM 3220 N N . LEU C 1 66 ? 153.570 169.444 136.839 1.00 165.39 60 LEU C N 1
ATOM 3221 C CA . LEU C 1 66 ? 154.793 169.239 136.017 1.00 165.39 60 LEU C CA 1
ATOM 3222 C C . LEU C 1 66 ? 154.397 168.613 134.676 1.00 165.39 60 LEU C C 1
ATOM 3223 O O . LEU C 1 66 ? 155.036 167.617 134.281 1.00 165.39 60 LEU C O 1
ATOM 3225 N N . ALA C 1 67 ? 153.386 169.175 134.005 1.00 176.22 61 ALA C N 1
ATOM 3226 C CA . ALA C 1 67 ? 152.900 168.600 132.728 1.00 176.22 61 ALA C CA 1
ATOM 3227 C C . ALA C 1 67 ? 153.787 169.060 131.565 1.00 176.22 61 ALA C C 1
ATOM 3228 O O . ALA C 1 67 ? 154.346 168.186 130.873 1.00 176.22 61 ALA C O 1
ATOM 3230 N N . ASP C 1 68 ? 153.887 170.376 131.354 1.00 185.75 62 ASP C N 1
ATOM 3231 C CA . ASP C 1 68 ? 154.754 170.921 130.276 1.00 185.75 62 ASP C CA 1
ATOM 3232 C C . ASP C 1 68 ? 156.157 171.151 130.845 1.00 185.75 62 ASP C C 1
ATOM 3233 O O . ASP C 1 68 ? 157.076 171.440 130.054 1.00 185.75 62 ASP C O 1
ATOM 3235 N N . LEU C 1 69 ? 156.308 171.016 132.167 1.00 189.60 63 LEU C N 1
ATOM 3236 C CA . LEU C 1 69 ? 157.633 171.206 132.814 1.00 189.60 63 LEU C CA 1
ATOM 3237 C C . LEU C 1 69 ? 158.632 170.242 132.169 1.00 189.60 63 LEU C C 1
ATOM 3238 O O . LEU C 1 69 ? 159.768 170.671 131.890 1.00 189.60 63 LEU C O 1
ATOM 3240 N N . LEU C 1 70 ? 158.216 168.993 131.938 1.00 204.44 64 LEU C N 1
ATOM 3241 C CA . LEU C 1 70 ? 159.100 168.008 131.260 1.00 204.44 64 LEU C CA 1
ATOM 3242 C C . LEU C 1 70 ? 159.330 168.467 129.816 1.00 204.44 64 LEU C C 1
ATOM 3243 O O . LEU C 1 70 ? 158.334 168.753 129.122 1.00 204.44 64 LEU C O 1
ATOM 3245 N N . PRO C 1 71 ? 160.588 168.547 129.330 1.00 219.36 65 PRO C N 1
ATOM 3246 C CA . PRO C 1 71 ? 160.813 168.902 127.925 1.00 219.36 65 PRO C CA 1
ATOM 3247 C C . PRO C 1 71 ? 160.311 167.791 126.992 1.00 219.36 65 PRO C C 1
ATOM 3248 O O . PRO C 1 71 ? 159.979 166.725 127.480 1.00 219.36 65 PRO C O 1
ATOM 3250 N N . GLU C 1 72 ? 160.276 168.061 125.683 1.00 258.15 66 GLU C N 1
ATOM 3251 C CA . GLU C 1 72 ? 159.834 167.036 124.699 1.00 258.15 66 GLU C CA 1
ATOM 3252 C C . GLU C 1 72 ? 160.990 166.060 124.459 1.00 258.15 66 GLU C C 1
ATOM 3253 O O . GLU C 1 72 ? 161.560 166.083 123.351 1.00 258.15 66 GLU C O 1
ATOM 3255 N N . ILE C 1 73 ? 161.319 165.243 125.464 1.00 286.27 67 ILE C N 1
ATOM 3256 C CA . ILE C 1 73 ? 162.451 164.275 125.344 1.00 286.27 67 ILE C CA 1
ATOM 3257 C C . ILE C 1 73 ? 162.364 163.577 123.982 1.00 286.27 67 ILE C C 1
ATOM 3258 O O . ILE C 1 73 ? 161.244 163.199 123.580 1.00 286.27 67 ILE C O 1
ATOM 3260 N N . PRO C 1 74 ? 163.490 163.391 123.258 1.00 311.47 68 PRO C N 1
ATOM 3261 C CA . PRO C 1 74 ? 163.419 162.789 121.922 1.00 311.47 68 PRO C CA 1
ATOM 3262 C C . PRO C 1 74 ? 162.689 161.438 121.949 1.00 311.47 68 PRO C C 1
ATOM 3263 O O . PRO C 1 74 ? 162.737 160.771 122.967 1.00 311.47 68 PRO C O 1
ATOM 3265 N N . VAL C 1 75 ? 162.026 161.074 120.847 1.00 324.67 69 VAL C N 1
ATOM 3266 C CA . VAL C 1 75 ? 161.248 159.799 120.800 1.00 324.67 69 VAL C CA 1
ATOM 3267 C C . VAL C 1 75 ? 161.892 158.857 119.777 1.00 324.67 69 VAL C C 1
ATOM 3268 O O . VAL C 1 75 ? 162.746 159.326 118.999 1.00 324.67 69 VAL C O 1
ATOM 3270 N N . VAL C 1 76 ? 161.475 157.586 119.773 1.00 327.53 70 VAL C N 1
ATOM 3271 C CA . VAL C 1 76 ? 161.997 156.594 118.786 1.00 327.53 70 VAL C CA 1
ATOM 3272 C C . VAL C 1 76 ? 160.828 155.715 118.332 1.00 327.53 70 VAL C C 1
ATOM 3273 O O . VAL C 1 76 ? 160.217 155.059 119.199 1.00 327.53 70 VAL C O 1
ATOM 3275 N N . ALA C 1 77 ? 160.528 155.712 117.029 1.00 330.67 71 ALA C N 1
ATOM 3276 C CA . ALA C 1 77 ? 159.404 154.906 116.493 1.00 330.67 71 ALA C CA 1
ATOM 3277 C C . ALA C 1 77 ? 158.107 155.287 117.215 1.00 330.67 71 ALA C C 1
ATOM 3278 O O . ALA C 1 77 ? 157.861 156.497 117.386 1.00 330.67 71 ALA C O 1
ATOM 3280 N N . ASN C 1 78 ? 157.315 154.290 117.623 1.00 341.68 72 ASN C N 1
ATOM 3281 C CA . ASN C 1 78 ? 156.022 154.556 118.312 1.00 341.68 72 ASN C CA 1
ATOM 3282 C C . ASN C 1 78 ? 155.685 153.376 119.229 1.00 341.68 72 ASN C C 1
ATOM 3283 O O . ASN C 1 78 ? 154.491 153.031 119.329 1.00 341.68 72 ASN C O 1
ATOM 3285 N N . ASP C 1 79 ? 156.698 152.786 119.870 1.00 343.98 73 ASP C N 1
ATOM 3286 C CA . ASP C 1 79 ? 156.479 151.633 120.785 1.00 343.98 73 ASP C CA 1
ATOM 3287 C C . ASP C 1 79 ? 155.640 152.094 121.982 1.00 343.98 73 ASP C C 1
ATOM 3288 O O . ASP C 1 79 ? 155.672 153.300 122.296 1.00 343.98 73 ASP C O 1
ATOM 3290 N N . PRO C 1 80 ? 154.904 151.191 122.669 1.00 358.14 74 PRO C N 1
ATOM 3291 C CA . PRO C 1 80 ? 154.160 151.605 123.861 1.00 358.14 74 PRO C CA 1
ATOM 3292 C C . PRO C 1 80 ? 155.113 152.249 124.877 1.00 358.14 74 PRO C C 1
ATOM 3293 O O . PRO C 1 80 ? 154.779 153.293 125.404 1.00 358.14 74 PRO C O 1
ATOM 3295 N N . PHE C 1 81 ? 156.269 151.621 125.112 1.00 344.10 75 PHE C N 1
ATOM 3296 C CA . PHE C 1 81 ? 157.275 152.192 126.045 1.00 344.10 75 PHE C CA 1
ATOM 3297 C C . PHE C 1 81 ? 157.828 153.491 125.453 1.00 344.10 75 PHE C C 1
ATOM 3298 O O . PHE C 1 81 ? 158.198 153.496 124.263 1.00 344.10 75 PHE C O 1
ATOM 3300 N N . ASN C 1 82 ? 157.879 154.555 126.260 1.00 332.35 76 ASN C N 1
ATOM 3301 C CA . ASN C 1 82 ? 158.432 155.852 125.787 1.00 332.35 76 ASN C CA 1
ATOM 3302 C C . ASN C 1 82 ? 159.958 155.744 125.720 1.00 332.35 76 ASN C C 1
ATOM 3303 O O . ASN C 1 82 ? 160.600 155.828 126.786 1.00 332.35 76 ASN C O 1
ATOM 3305 N N . SER C 1 83 ? 160.512 155.559 124.517 1.00 335.53 77 SER C N 1
ATOM 3306 C CA . SER C 1 83 ? 161.983 155.392 124.370 1.00 335.53 77 SER C CA 1
ATOM 3307 C C . SER C 1 83 ? 162.652 156.374 123.406 1.00 335.53 77 SER C C 1
ATOM 3308 O O . SER C 1 83 ? 162.148 156.522 122.280 1.00 335.53 77 SER C O 1
ATOM 3310 N N . ASP C 1 84 ? 163.722 157.038 123.849 1.00 350.32 78 ASP C N 1
ATOM 3311 C CA . ASP C 1 84 ? 164.562 157.867 123.005 1.00 350.32 78 ASP C CA 1
ATOM 3312 C C . ASP C 1 84 ? 165.251 157.015 121.941 1.00 350.32 78 ASP C C 1
ATOM 3313 O O . ASP C 1 84 ? 165.457 155.813 122.130 1.00 350.32 78 ASP C O 1
ATOM 3315 N N . PRO C 1 85 ? 165.615 157.615 120.809 1.00 362.43 79 PRO C N 1
ATOM 3316 C CA . PRO C 1 85 ? 166.310 156.850 119.770 1.00 362.43 79 PRO C CA 1
ATOM 3317 C C . PRO C 1 85 ? 167.740 156.538 120.181 1.00 362.43 79 PRO C C 1
ATOM 3318 O O . PRO C 1 85 ? 168.289 157.142 121.105 1.00 362.43 79 PRO C O 1
ATOM 3320 N N . SER C 1 86 ? 168.336 155.576 119.479 1.00 390.57 80 SER C N 1
ATOM 3321 C CA . SER C 1 86 ? 169.707 155.111 119.735 1.00 390.57 80 SER C CA 1
ATOM 3322 C C . SER C 1 86 ? 169.741 154.593 121.171 1.00 390.57 80 SER C C 1
ATOM 3323 O O . SER C 1 86 ? 168.802 153.886 121.572 1.00 390.57 80 SER C O 1
ATOM 3325 N N . ASP C 1 87 ? 170.765 154.922 121.967 1.00 416.75 81 ASP C N 1
ATOM 3326 C CA . ASP C 1 87 ? 170.877 154.502 123.360 1.00 416.75 81 ASP C CA 1
ATOM 3327 C C . ASP C 1 87 ? 170.738 152.989 123.484 1.00 416.75 81 ASP C C 1
ATOM 3328 O O . ASP C 1 87 ? 169.686 152.498 123.916 1.00 416.75 81 ASP C O 1
ATOM 3330 N N . PRO C 1 88 ? 171.763 152.220 123.100 1.00 420.98 82 PRO C N 1
ATOM 3331 C CA . PRO C 1 88 ? 171.643 150.755 123.199 1.00 420.98 82 PRO C CA 1
ATOM 3332 C C . PRO C 1 88 ? 171.331 150.276 124.604 1.00 420.98 82 PRO C C 1
ATOM 3333 O O . PRO C 1 88 ? 170.657 149.252 124.773 1.00 420.98 82 PRO C O 1
ATOM 3335 N N . ASP C 1 89 ? 171.808 150.992 125.623 1.00 413.73 83 ASP C N 1
ATOM 3336 C CA . ASP C 1 89 ? 171.412 150.702 126.994 1.00 413.73 83 ASP C CA 1
ATOM 3337 C C . ASP C 1 89 ? 169.923 150.909 127.228 1.00 413.73 83 ASP C C 1
ATOM 3338 O O . ASP C 1 89 ? 169.365 150.290 128.140 1.00 413.73 83 ASP C O 1
ATOM 3340 N N . LEU C 1 90 ? 169.271 151.759 126.438 1.00 425.50 84 LEU C N 1
ATOM 3341 C CA . LEU C 1 90 ? 167.846 152.036 126.566 1.00 425.50 84 LEU C CA 1
ATOM 3342 C C . LEU C 1 90 ? 167.046 151.300 125.496 1.00 425.50 84 LEU C C 1
ATOM 3343 O O . LEU C 1 90 ? 165.814 151.335 125.483 1.00 425.50 84 LEU C O 1
ATOM 3345 N N . MET C 1 91 ? 167.739 150.627 124.580 1.00 439.79 85 MET C N 1
ATOM 3346 C CA . MET C 1 91 ? 167.055 149.808 123.588 1.00 439.79 85 MET C CA 1
ATOM 3347 C C . MET C 1 91 ? 166.810 148.411 124.145 1.00 439.79 85 MET C C 1
ATOM 3348 O O . MET C 1 91 ? 167.750 147.666 124.434 1.00 439.79 85 MET C O 1
ATOM 3350 N N . SER C 1 92 ? 165.533 148.054 124.291 1.00 413.84 86 SER C N 1
ATOM 3351 C CA . SER C 1 92 ? 165.167 146.847 125.027 1.00 413.84 86 SER C CA 1
ATOM 3352 C C . SER C 1 92 ? 165.272 145.583 124.175 1.00 413.84 86 SER C C 1
ATOM 3353 O O . SER C 1 92 ? 166.095 144.706 124.458 1.00 413.84 86 SER C O 1
ATOM 3355 N N . ASP C 1 93 ? 164.448 145.473 123.134 1.00 406.30 87 ASP C N 1
ATOM 3356 C CA . ASP C 1 93 ? 164.395 144.231 122.371 1.00 406.30 87 ASP C CA 1
ATOM 3357 C C . ASP C 1 93 ? 164.737 144.421 120.899 1.00 406.30 87 ASP C C 1
ATOM 3358 O O . ASP C 1 93 ? 165.652 143.775 120.379 1.00 406.30 87 ASP C O 1
ATOM 3360 N N . GLU C 1 94 ? 164.013 145.312 120.225 1.00 411.39 88 GLU C N 1
ATOM 3361 C CA . GLU C 1 94 ? 164.121 145.456 118.779 1.00 411.39 88 GLU C CA 1
ATOM 3362 C C . GLU C 1 94 ? 165.090 146.549 118.356 1.00 411.39 88 GLU C C 1
ATOM 3363 O O . GLU C 1 94 ? 165.883 146.325 117.435 1.00 411.39 88 GLU C O 1
ATOM 3365 N N . VAL C 1 95 ? 165.047 147.716 119.001 1.00 436.25 89 VAL C N 1
ATOM 3366 C CA . VAL C 1 95 ? 165.925 148.815 118.613 1.00 436.25 89 VAL C CA 1
ATOM 3367 C C . VAL C 1 95 ? 167.385 148.430 118.811 1.00 436.25 89 VAL C C 1
ATOM 3368 O O . VAL C 1 95 ? 168.271 148.914 118.097 1.00 436.25 89 VAL C O 1
ATOM 3370 N N . ARG C 1 96 ? 167.661 147.555 119.781 1.00 437.15 90 ARG C N 1
ATOM 3371 C CA . ARG C 1 96 ? 169.031 147.109 120.008 1.00 437.15 90 ARG C CA 1
ATOM 3372 C C . ARG C 1 96 ? 169.548 146.259 118.855 1.00 437.15 90 ARG C C 1
ATOM 3373 O O . ARG C 1 96 ? 170.764 146.089 118.710 1.00 437.15 90 ARG C O 1
ATOM 3375 N N . GLN C 1 97 ? 168.650 145.716 118.030 1.00 442.92 91 GLN C N 1
ATOM 3376 C CA . GLN C 1 97 ? 169.089 144.889 116.911 1.00 442.92 91 GLN C CA 1
ATOM 3377 C C . GLN C 1 97 ? 168.449 145.336 115.603 1.00 442.92 91 GLN C C 1
ATOM 3378 O O . GLN C 1 97 ? 168.627 144.687 114.565 1.00 442.92 91 GLN C O 1
ATOM 3380 N N . LYS C 1 98 ? 167.696 146.439 115.631 1.00 431.56 92 LYS C N 1
ATOM 3381 C CA . LYS C 1 98 ? 167.051 146.925 114.415 1.00 431.56 92 LYS C CA 1
ATOM 3382 C C . LYS C 1 98 ? 168.076 147.356 113.374 1.00 431.56 92 LYS C C 1
ATOM 3383 O O . LYS C 1 98 ? 167.915 147.073 112.181 1.00 431.56 92 LYS C O 1
ATOM 3385 N N . SER C 1 99 ? 169.133 148.038 113.803 1.00 419.98 93 SER C N 1
ATOM 3386 C CA . SER C 1 99 ? 170.166 148.505 112.886 1.00 419.98 93 SER C CA 1
ATOM 3387 C C . SER C 1 99 ? 171.134 147.381 112.535 1.00 419.98 93 SER C C 1
ATOM 3388 O O . SER C 1 99 ? 170.742 146.371 111.950 1.00 419.98 93 SER C O 1
ATOM 3390 N N . GLU C 1 108 ? 161.206 161.688 118.011 1.00 289.93 102 GLU C N 1
ATOM 3391 C CA . GLU C 1 108 ? 160.248 162.629 117.445 1.00 289.93 102 GLU C CA 1
ATOM 3392 C C . GLU C 1 108 ? 159.959 163.764 118.421 1.00 289.93 102 GLU C C 1
ATOM 3393 O O . GLU C 1 108 ? 159.110 164.616 118.158 1.00 289.93 102 GLU C O 1
ATOM 3395 N N . PHE C 1 109 ? 160.676 163.763 119.546 1.00 286.79 103 PHE C N 1
ATOM 3396 C CA . PHE C 1 109 ? 160.524 164.770 120.596 1.00 286.79 103 PHE C CA 1
ATOM 3397 C C . PHE C 1 109 ? 159.080 164.817 121.102 1.00 286.79 103 PHE C C 1
ATOM 3398 O O . PHE C 1 109 ? 158.383 165.828 120.996 1.00 286.79 103 PHE C O 1
ATOM 3400 N N . LYS C 1 110 ? 158.640 163.691 121.650 1.00 269.66 104 LYS C N 1
ATOM 3401 C CA . LYS C 1 110 ? 157.290 163.573 122.175 1.00 269.66 104 LYS C CA 1
ATOM 3402 C C . LYS C 1 110 ? 157.197 164.194 123.565 1.00 269.66 104 LYS C C 1
ATOM 3403 O O . LYS C 1 110 ? 158.159 164.217 124.335 1.00 269.66 104 LYS C O 1
ATOM 3405 N N . LYS C 1 111 ? 156.011 164.703 123.881 1.00 254.71 105 LYS C N 1
ATOM 3406 C CA . LYS C 1 111 ? 155.752 165.321 125.171 1.00 254.71 105 LYS C CA 1
ATOM 3407 C C . LYS C 1 111 ? 155.682 164.242 126.251 1.00 254.71 105 LYS C C 1
ATOM 3408 O O . LYS C 1 111 ? 155.534 163.051 125.965 1.00 254.71 105 LYS C O 1
ATOM 3410 N N . VAL C 1 112 ? 155.794 164.654 127.513 1.00 241.84 106 VAL C N 1
ATOM 3411 C CA . VAL C 1 112 ? 155.719 163.732 128.641 1.00 241.84 106 VAL C CA 1
ATOM 3412 C C . VAL C 1 112 ? 154.312 163.160 128.723 1.00 241.84 106 VAL C C 1
ATOM 3413 O O . VAL C 1 112 ? 153.346 163.791 128.281 1.00 241.84 106 VAL C O 1
ATOM 3415 N N . GLN C 1 113 ? 154.187 161.963 129.286 1.00 248.88 107 GLN C N 1
ATOM 3416 C CA . GLN C 1 113 ? 152.913 161.259 129.384 1.00 248.88 107 GLN C CA 1
ATOM 3417 C C . GLN C 1 113 ? 152.721 160.696 130.786 1.00 248.88 107 GLN C C 1
ATOM 3418 O O . GLN C 1 113 ? 152.384 159.526 130.974 1.00 248.88 107 GLN C O 1
ATOM 3420 N N . MET C 1 114 ? 152.949 161.532 131.796 1.00 237.07 108 MET C N 1
ATOM 3421 C CA . MET C 1 114 ? 152.753 161.118 133.180 1.00 237.07 108 MET C CA 1
ATOM 3422 C C . MET C 1 114 ? 151.300 160.738 133.424 1.00 237.07 108 MET C C 1
ATOM 3423 O O . MET C 1 114 ? 150.383 161.462 133.028 1.00 237.07 108 MET C O 1
ATOM 3425 N N . VAL C 1 115 ? 151.093 159.595 134.080 1.00 224.99 109 VAL C N 1
ATOM 3426 C CA . VAL C 1 115 ? 149.761 159.053 134.306 1.00 224.99 109 VAL C CA 1
ATOM 3427 C C . VAL C 1 115 ? 149.628 158.633 135.762 1.00 224.99 109 VAL C C 1
ATOM 3428 O O . VAL C 1 115 ? 150.612 158.520 136.496 1.00 224.99 109 VAL C O 1
ATOM 3430 N N . ASP C 1 116 ? 148.387 158.400 136.172 1.00 237.39 110 ASP C N 1
ATOM 3431 C CA . ASP C 1 116 ? 148.067 157.999 137.530 1.00 237.39 110 ASP C CA 1
ATOM 3432 C C . ASP C 1 116 ? 147.828 156.493 137.585 1.00 237.39 110 ASP C C 1
ATOM 3433 O O . ASP C 1 116 ? 147.887 155.791 136.571 1.00 237.39 110 ASP C O 1
ATOM 3435 N N . LEU C 1 117 ? 147.552 155.985 138.782 1.00 252.04 111 LEU C N 1
ATOM 3436 C CA . LEU C 1 117 ? 147.319 154.569 139.001 1.00 252.04 111 LEU C CA 1
ATOM 3437 C C . LEU C 1 117 ? 145.902 154.345 139.503 1.00 252.04 111 LEU C C 1
ATOM 3438 O O . LEU C 1 117 ? 145.519 154.874 140.552 1.00 252.04 111 LEU C O 1
ATOM 3440 N N . PRO C 1 118 ? 145.102 153.576 138.771 1.00 264.78 112 PRO C N 1
ATOM 3441 C CA . PRO C 1 118 ? 143.730 153.305 139.211 1.00 264.78 112 PRO C CA 1
ATOM 3442 C C . PRO C 1 118 ? 143.690 152.577 140.544 1.00 264.78 112 PRO C C 1
ATOM 3443 O O . PRO C 1 118 ? 144.530 151.727 140.845 1.00 264.78 112 PRO C O 1
ATOM 3445 N N . LEU C 1 119 ? 142.687 152.933 141.349 1.00 275.74 113 LEU C N 1
ATOM 3446 C CA . LEU C 1 119 ? 142.514 152.300 142.652 1.00 275.74 113 LEU C CA 1
ATOM 3447 C C . LEU C 1 119 ? 142.248 150.808 142.498 1.00 275.74 113 LEU C C 1
ATOM 3448 O O . LEU C 1 119 ? 143.035 149.970 142.952 1.00 275.74 113 LEU C O 1
ATOM 3450 N N . GLY C 1 120 ? 141.140 150.459 141.854 1.00 290.18 114 GLY C N 1
ATOM 3451 C CA . GLY C 1 120 ? 140.868 149.070 141.554 1.00 290.18 114 GLY C CA 1
ATOM 3452 C C . GLY C 1 120 ? 141.769 148.578 140.443 1.00 290.18 114 GLY C C 1
ATOM 3453 O O . GLY C 1 120 ? 141.624 148.993 139.290 1.00 290.18 114 GLY C O 1
ATOM 3454 N N . ALA C 1 121 ? 142.709 147.699 140.776 1.00 296.67 115 ALA C N 1
ATOM 3455 C CA . ALA C 1 121 ? 143.693 147.221 139.820 1.00 296.67 115 ALA C CA 1
ATOM 3456 C C . ALA C 1 121 ? 144.204 145.852 140.239 1.00 296.67 115 ALA C C 1
ATOM 3457 O O . ALA C 1 121 ? 144.010 145.418 141.377 1.00 296.67 115 ALA C O 1
ATOM 3459 N N . THR C 1 122 ? 144.860 145.178 139.301 1.00 297.13 116 THR C N 1
ATOM 3460 C CA . THR C 1 122 ? 145.422 143.857 139.523 1.00 297.13 116 THR C CA 1
ATOM 3461 C C . THR C 1 122 ? 146.839 143.801 138.970 1.00 297.13 116 THR C C 1
ATOM 3462 O O . THR C 1 122 ? 147.252 144.662 138.187 1.00 297.13 116 THR C O 1
ATOM 3464 N N . GLU C 1 123 ? 147.584 142.778 139.394 1.00 300.37 117 GLU C N 1
ATOM 3465 C CA . GLU C 1 123 ? 148.942 142.587 138.899 1.00 300.37 117 GLU C CA 1
ATOM 3466 C C . GLU C 1 123 ? 148.981 142.372 137.393 1.00 300.37 117 GLU C C 1
ATOM 3467 O O . GLU C 1 123 ? 149.880 142.897 136.728 1.00 300.37 117 GLU C O 1
ATOM 3469 N N . ASP C 1 124 ? 148.030 141.612 136.843 1.00 310.19 118 ASP C N 1
ATOM 3470 C CA . ASP C 1 124 ? 147.960 141.442 135.396 1.00 310.19 118 ASP C CA 1
ATOM 3471 C C . ASP C 1 124 ? 147.682 142.770 134.704 1.00 310.19 118 ASP C C 1
ATOM 3472 O O . ASP C 1 124 ? 148.155 143.011 133.587 1.00 310.19 118 ASP C O 1
ATOM 3474 N N . ARG C 1 125 ? 146.905 143.643 135.350 1.00 313.92 119 ARG C N 1
ATOM 3475 C CA . ARG C 1 125 ? 146.663 144.970 134.794 1.00 313.92 119 ARG C CA 1
ATOM 3476 C C . ARG C 1 125 ? 147.942 145.794 134.736 1.00 313.92 119 ARG C C 1
ATOM 3477 O O . ARG C 1 125 ? 148.098 146.634 133.843 1.00 313.92 119 ARG C O 1
ATOM 3479 N N . VAL C 1 126 ? 148.867 145.567 135.672 1.00 307.36 120 VAL C N 1
ATOM 3480 C CA . VAL C 1 126 ? 150.136 146.282 135.663 1.00 307.36 120 VAL C CA 1
ATOM 3481 C C . VAL C 1 126 ? 151.154 145.596 134.769 1.00 307.36 120 VAL C C 1
ATOM 3482 O O . VAL C 1 126 ? 152.338 145.949 134.796 1.00 307.36 120 VAL C O 1
ATOM 3484 N N . CYS C 1 127 ? 150.726 144.620 133.977 1.00 315.08 121 CYS C N 1
ATOM 3485 C CA . CYS C 1 127 ? 151.628 143.849 133.129 1.00 315.08 121 CYS C CA 1
ATOM 3486 C C . CYS C 1 127 ? 150.859 143.440 131.877 1.00 315.08 121 CYS C C 1
ATOM 3487 O O . CYS C 1 127 ? 149.799 143.992 131.561 1.00 315.08 121 CYS C O 1
ATOM 3489 N N . GLY C 1 128 ? 151.401 142.475 131.141 1.00 300.64 122 GLY C N 1
ATOM 3490 C CA . GLY C 1 128 ? 150.737 141.968 129.956 1.00 300.64 122 GLY C CA 1
ATOM 3491 C C . GLY C 1 128 ? 151.211 140.573 129.634 1.00 300.64 122 GLY C C 1
ATOM 3492 O O . GLY C 1 128 ? 152.416 140.310 129.556 1.00 300.64 122 GLY C O 1
ATOM 3493 N N . THR C 1 129 ? 150.253 139.670 129.436 1.00 272.39 123 THR C N 1
ATOM 3494 C CA . THR C 1 129 ? 150.549 138.268 129.164 1.00 272.39 123 THR C CA 1
ATOM 3495 C C . THR C 1 129 ? 150.964 138.134 127.709 1.00 272.39 123 THR C C 1
ATOM 3496 O O . THR C 1 129 ? 150.108 138.024 126.826 1.00 272.39 123 THR C O 1
ATOM 3498 N N . ILE C 1 130 ? 152.269 138.142 127.465 1.00 273.33 124 ILE C N 1
ATOM 3499 C CA . ILE C 1 130 ? 152.800 138.027 126.115 1.00 273.33 124 ILE C CA 1
ATOM 3500 C C . ILE C 1 130 ? 152.519 136.641 125.547 1.00 273.33 124 ILE C C 1
ATOM 3501 O O . ILE C 1 130 ? 152.709 136.397 124.355 1.00 273.33 124 ILE C O 1
ATOM 3503 N N . PHE C 1 143 ? 153.720 140.395 121.685 1.00 288.30 137 PHE C N 1
ATOM 3504 C CA . PHE C 1 143 ? 153.936 140.444 123.125 1.00 288.30 137 PHE C CA 1
ATOM 3505 C C . PHE C 1 143 ? 153.039 141.486 123.781 1.00 288.30 137 PHE C C 1
ATOM 3506 O O . PHE C 1 143 ? 153.114 142.672 123.462 1.00 288.30 137 PHE C O 1
ATOM 3508 N N . GLU C 1 144 ? 152.196 141.040 124.699 1.00 287.50 138 GLU C N 1
ATOM 3509 C CA . GLU C 1 144 ? 151.284 141.948 125.380 1.00 287.50 138 GLU C CA 1
ATOM 3510 C C . GLU C 1 144 ? 152.057 142.823 126.356 1.00 287.50 138 GLU C C 1
ATOM 3511 O O . GLU C 1 144 ? 152.728 142.292 127.251 1.00 287.50 138 GLU C O 1
ATOM 3513 N N . PRO C 1 145 ? 152.000 144.147 126.229 1.00 299.24 139 PRO C N 1
ATOM 3514 C CA . PRO C 1 145 ? 152.733 145.005 127.168 1.00 299.24 139 PRO C CA 1
ATOM 3515 C C . PRO C 1 145 ? 151.906 145.362 128.393 1.00 299.24 139 PRO C C 1
ATOM 3516 O O . PRO C 1 145 ? 150.762 144.918 128.533 1.00 299.24 139 PRO C O 1
ATOM 3518 N N . GLY C 1 146 ? 152.479 146.168 129.287 1.00 299.75 140 GLY C N 1
ATOM 3519 C CA . GLY C 1 146 ? 151.780 146.600 130.473 1.00 299.75 140 GLY C CA 1
ATOM 3520 C C . GLY C 1 146 ? 151.812 148.111 130.602 1.00 299.75 140 GLY C C 1
ATOM 3521 O O . GLY C 1 146 ? 152.524 148.807 129.878 1.00 299.75 140 GLY C O 1
ATOM 3522 N N . LEU C 1 147 ? 151.011 148.609 131.547 1.00 271.59 141 LEU C N 1
ATOM 3523 C CA . LEU C 1 147 ? 150.942 150.049 131.769 1.00 271.59 141 LEU C CA 1
ATOM 3524 C C . LEU C 1 147 ? 152.285 150.612 132.213 1.00 271.59 141 LEU C C 1
ATOM 3525 O O . LEU C 1 147 ? 152.702 151.673 131.733 1.00 271.59 141 LEU C O 1
ATOM 3527 N N . LEU C 1 148 ? 152.973 149.921 133.123 1.00 274.17 142 LEU C N 1
ATOM 3528 C CA . LEU C 1 148 ? 154.283 150.386 133.567 1.00 274.17 142 LEU C CA 1
ATOM 3529 C C . LEU C 1 148 ? 155.283 150.388 132.419 1.00 274.17 142 LEU C C 1
ATOM 3530 O O . LEU C 1 148 ? 156.058 151.339 132.263 1.00 274.17 142 LEU C O 1
ATOM 3532 N N . ALA C 1 149 ? 155.279 149.331 131.604 1.00 293.13 143 ALA C N 1
ATOM 3533 C CA . ALA C 1 149 ? 156.191 149.272 130.467 1.00 293.13 143 ALA C CA 1
ATOM 3534 C C . ALA C 1 149 ? 155.898 150.382 129.468 1.00 293.13 143 ALA C C 1
ATOM 3535 O O . ALA C 1 149 ? 156.820 151.012 128.938 1.00 293.13 143 ALA C O 1
ATOM 3537 N N . LYS C 1 150 ? 154.616 150.641 129.202 1.00 299.31 144 LYS C N 1
ATOM 3538 C CA . LYS C 1 150 ? 154.251 151.707 128.278 1.00 299.31 144 LYS C CA 1
ATOM 3539 C C . LYS C 1 150 ? 154.568 153.086 128.835 1.00 299.31 144 LYS C C 1
ATOM 3540 O O . LYS C 1 150 ? 154.560 154.064 128.081 1.00 299.31 144 LYS C O 1
ATOM 3542 N N . ALA C 1 151 ? 154.852 153.188 130.134 1.00 282.57 145 ALA C N 1
ATOM 3543 C CA . ALA C 1 151 ? 155.136 154.460 130.785 1.00 282.57 145 ALA C CA 1
ATOM 3544 C C . ALA C 1 151 ? 156.595 154.583 131.210 1.00 282.57 145 ALA C C 1
ATOM 3545 O O . ALA C 1 151 ? 156.883 155.105 132.292 1.00 282.57 145 ALA C O 1
ATOM 3547 N N . ASN C 1 152 ? 157.522 154.108 130.382 1.00 257.00 146 ASN C N 1
ATOM 3548 C CA . ASN C 1 152 ? 158.937 154.204 130.710 1.00 257.00 146 ASN C CA 1
ATOM 3549 C C . ASN C 1 152 ? 159.372 155.663 130.757 1.00 257.00 146 ASN C C 1
ATOM 3550 O O . ASN C 1 152 ? 158.968 156.469 129.913 1.00 257.00 146 ASN C O 1
ATOM 3552 N N . ARG C 1 153 ? 160.195 155.999 131.752 1.00 249.25 147 ARG C N 1
ATOM 3553 C CA . ARG C 1 153 ? 160.700 157.359 131.950 1.00 249.25 147 ARG C CA 1
ATOM 3554 C C . ARG C 1 153 ? 159.568 158.369 132.110 1.00 249.25 147 ARG C C 1
ATOM 3555 O O . ARG C 1 153 ? 159.408 159.274 131.287 1.00 249.25 147 ARG C O 1
ATOM 3557 N N . GLY C 1 154 ? 158.773 158.226 133.168 1.00 227.56 148 GLY C N 1
ATOM 3558 C CA . GLY C 1 154 ? 157.661 159.126 133.399 1.00 227.56 148 GLY C CA 1
ATOM 3559 C C . GLY C 1 154 ? 157.272 159.256 134.857 1.00 227.56 148 GLY C C 1
ATOM 3560 O O . GLY C 1 154 ? 157.842 158.587 135.723 1.00 227.56 148 GLY C O 1
ATOM 3561 N N . ILE C 1 155 ? 156.301 160.124 135.144 1.00 194.50 149 ILE C N 1
ATOM 3562 C CA . ILE C 1 155 ? 155.842 160.300 136.515 1.00 194.50 149 ILE C CA 1
ATOM 3563 C C . ILE C 1 155 ? 154.553 159.520 136.728 1.00 194.50 149 ILE C C 1
ATOM 3564 O O . ILE C 1 155 ? 153.449 160.021 136.474 1.00 194.50 149 ILE C O 1
ATOM 3566 N N . LEU C 1 156 ? 154.687 158.285 137.199 1.00 204.98 150 LEU C N 1
ATOM 3567 C CA . LEU C 1 156 ? 153.550 157.421 137.476 1.00 204.98 150 LEU C CA 1
ATOM 3568 C C . LEU C 1 156 ? 152.867 157.874 138.757 1.00 204.98 150 LEU C C 1
ATOM 3569 O O . LEU C 1 156 ? 153.273 157.491 139.858 1.00 204.98 150 LEU C O 1
ATOM 3571 N N . TYR C 1 157 ? 151.831 158.691 138.606 1.00 217.92 151 TYR C N 1
ATOM 3572 C CA . TYR C 1 157 ? 151.122 159.250 139.746 1.00 217.92 151 TYR C CA 1
ATOM 3573 C C . TYR C 1 157 ? 150.386 158.159 140.512 1.00 217.92 151 TYR C C 1
ATOM 3574 O O . TYR C 1 157 ? 149.984 157.136 139.951 1.00 217.92 151 TYR C O 1
ATOM 3576 N N . VAL C 1 158 ? 150.224 158.387 141.811 1.00 215.14 152 VAL C N 1
ATOM 3577 C CA . VAL C 1 158 ? 149.518 157.474 142.698 1.00 215.14 152 VAL C CA 1
ATOM 3578 C C . VAL C 1 158 ? 149.030 158.266 143.901 1.00 215.14 152 VAL C C 1
ATOM 3579 O O . VAL C 1 158 ? 149.689 159.220 144.330 1.00 215.14 152 VAL C O 1
ATOM 3581 N N . ASP C 1 159 ? 147.880 157.873 144.436 1.00 242.72 153 ASP C N 1
ATOM 3582 C CA . ASP C 1 159 ? 147.291 158.508 145.611 1.00 242.72 153 ASP C CA 1
ATOM 3583 C C . ASP C 1 159 ? 146.588 157.424 146.420 1.00 242.72 153 ASP C C 1
ATOM 3584 O O . ASP C 1 159 ? 146.184 156.394 145.872 1.00 242.72 153 ASP C O 1
ATOM 3586 N N . GLU C 1 160 ? 146.444 157.666 147.725 1.00 259.93 154 GLU C N 1
ATOM 3587 C CA . GLU C 1 160 ? 145.807 156.723 148.638 1.00 259.93 154 GLU C CA 1
ATOM 3588 C C . GLU C 1 160 ? 146.465 155.352 148.554 1.00 259.93 154 GLU C C 1
ATOM 3589 O O . GLU C 1 160 ? 145.778 154.328 148.487 1.00 259.93 154 GLU C O 1
ATOM 3591 N N . VAL C 1 161 ? 147.799 155.326 148.556 1.00 243.33 155 VAL C N 1
ATOM 3592 C CA . VAL C 1 161 ? 148.541 154.082 148.424 1.00 243.33 155 VAL C CA 1
ATOM 3593 C C . VAL C 1 161 ? 148.292 153.124 149.578 1.00 243.33 155 VAL C C 1
ATOM 3594 O O . VAL C 1 161 ? 148.589 151.932 149.457 1.00 243.33 155 VAL C O 1
ATOM 3596 N N . ASN C 1 162 ? 147.753 153.614 150.697 1.00 238.60 156 ASN C N 1
ATOM 3597 C CA . ASN C 1 162 ? 147.457 152.743 151.829 1.00 238.60 156 ASN C CA 1
ATOM 3598 C C . ASN C 1 162 ? 146.396 151.709 151.472 1.00 238.60 156 ASN C C 1
ATOM 3599 O O . ASN C 1 162 ? 146.300 150.653 152.105 1.00 238.60 156 ASN C O 1
ATOM 3601 N N . LEU C 1 163 ? 145.581 152.005 150.456 1.00 243.84 157 LEU C N 1
ATOM 3602 C CA . LEU C 1 163 ? 144.559 151.062 150.019 1.00 243.84 157 LEU C CA 1
ATOM 3603 C C . LEU C 1 163 ? 145.151 149.789 149.427 1.00 243.84 157 LEU C C 1
ATOM 3604 O O . LEU C 1 163 ? 144.680 148.695 149.753 1.00 243.84 157 LEU C O 1
ATOM 3606 N N . LEU C 1 164 ? 146.163 149.903 148.572 1.00 258.19 158 LEU C N 1
ATOM 3607 C CA . LEU C 1 164 ? 146.796 148.722 148.009 1.00 258.19 158 LEU C CA 1
ATOM 3608 C C . LEU C 1 164 ? 147.599 147.989 149.081 1.00 258.19 158 LEU C C 1
ATOM 3609 O O . LEU C 1 164 ? 148.432 148.572 149.780 1.00 258.19 158 LEU C O 1
ATOM 3611 N N . ASP C 1 165 ? 147.333 146.689 149.207 1.00 240.12 159 ASP C N 1
ATOM 3612 C CA . ASP C 1 165 ? 147.913 145.919 150.308 1.00 240.12 159 ASP C CA 1
ATOM 3613 C C . ASP C 1 165 ? 149.320 145.418 149.990 1.00 240.12 159 ASP C C 1
ATOM 3614 O O . ASP C 1 165 ? 150.295 145.823 150.629 1.00 240.12 159 ASP C O 1
ATOM 3616 N N . ASP C 1 166 ? 149.443 144.533 149.002 1.00 212.50 160 ASP C N 1
ATOM 3617 C CA . ASP C 1 166 ? 150.704 143.832 148.791 1.00 212.50 160 ASP C CA 1
ATOM 3618 C C . ASP C 1 166 ? 151.087 143.721 147.321 1.00 212.50 160 ASP C C 1
ATOM 3619 O O . ASP C 1 166 ? 152.241 143.413 147.005 1.00 212.50 160 ASP C O 1
ATOM 3621 N N . HIS C 1 167 ? 150.127 143.958 146.422 1.00 199.10 161 HIS C N 1
ATOM 3622 C CA . HIS C 1 167 ? 150.328 143.647 145.007 1.00 199.10 161 HIS C CA 1
ATOM 3623 C C . HIS C 1 167 ? 151.573 144.325 144.448 1.00 199.10 161 HIS C C 1
ATOM 3624 O O . HIS C 1 167 ? 152.387 143.682 143.775 1.00 199.10 161 HIS C O 1
ATOM 3626 N N . LEU C 1 168 ? 151.743 145.620 144.716 1.00 213.47 162 LEU C N 1
ATOM 3627 C CA . LEU C 1 168 ? 152.920 146.319 144.211 1.00 213.47 162 LEU C CA 1
ATOM 3628 C C . LEU C 1 168 ? 153.673 147.017 145.334 1.00 213.47 162 LEU C C 1
ATOM 3629 O O . LEU C 1 168 ? 154.461 147.937 145.085 1.00 213.47 162 LEU C O 1
ATOM 3631 N N . VAL C 1 169 ? 153.445 146.594 146.580 1.00 214.31 163 VAL C N 1
ATOM 3632 C CA . VAL C 1 169 ? 154.107 147.232 147.712 1.00 214.31 163 VAL C CA 1
ATOM 3633 C C . VAL C 1 169 ? 155.618 147.077 147.613 1.00 214.31 163 VAL C C 1
ATOM 3634 O O . VAL C 1 169 ? 156.363 148.043 147.815 1.00 214.31 163 VAL C O 1
ATOM 3636 N N . ASP C 1 170 ? 156.097 145.873 147.300 1.00 229.78 164 ASP C N 1
ATOM 3637 C CA . ASP C 1 170 ? 157.532 145.676 147.134 1.00 229.78 164 ASP C CA 1
ATOM 3638 C C . ASP C 1 170 ? 157.888 145.453 145.671 1.00 229.78 164 ASP C C 1
ATOM 3639 O O . ASP C 1 170 ? 159.016 145.735 145.250 1.00 229.78 164 ASP C O 1
ATOM 3641 N N . VAL C 1 171 ? 156.938 144.946 144.881 1.00 230.12 165 VAL C N 1
ATOM 3642 C CA . VAL C 1 171 ? 157.193 144.705 143.467 1.00 230.12 165 VAL C CA 1
ATOM 3643 C C . VAL C 1 171 ? 157.510 145.994 142.726 1.00 230.12 165 VAL C C 1
ATOM 3644 O O . VAL C 1 171 ? 158.478 146.043 141.960 1.00 230.12 165 VAL C O 1
ATOM 3646 N N . LEU C 1 172 ? 156.723 147.046 142.939 1.00 229.93 166 LEU C N 1
ATOM 3647 C CA . LEU C 1 172 ? 156.984 148.347 142.345 1.00 229.93 166 LEU C CA 1
ATOM 3648 C C . LEU C 1 172 ? 158.167 149.056 142.990 1.00 229.93 166 LEU C C 1
ATOM 3649 O O . LEU C 1 172 ? 158.934 149.723 142.289 1.00 229.93 166 LEU C O 1
ATOM 3651 N N . LEU C 1 173 ? 158.332 148.926 144.308 1.00 208.13 167 LEU C N 1
ATOM 3652 C CA . LEU C 1 173 ? 159.434 149.592 144.994 1.00 208.13 167 LEU C CA 1
ATOM 3653 C C . LEU C 1 173 ? 160.778 149.094 144.479 1.00 208.13 167 LEU C C 1
ATOM 3654 O O . LEU C 1 173 ? 161.691 149.883 144.215 1.00 208.13 167 LEU C O 1
ATOM 3656 N N . ASP C 1 174 ? 160.914 147.780 144.324 1.00 227.42 168 ASP C N 1
ATOM 3657 C CA . ASP C 1 174 ? 162.139 147.178 143.823 1.00 227.42 168 ASP C CA 1
ATOM 3658 C C . ASP C 1 174 ? 162.297 147.322 142.317 1.00 227.42 168 ASP C C 1
ATOM 3659 O O . ASP C 1 174 ? 163.411 147.168 141.807 1.00 227.42 168 ASP C O 1
ATOM 3661 N N . SER C 1 175 ? 161.213 147.614 141.595 1.00 223.10 169 SER C N 1
ATOM 3662 C CA . SER C 1 175 ? 161.297 147.721 140.142 1.00 223.10 169 SER C CA 1
ATOM 3663 C C . SER C 1 175 ? 162.187 148.884 139.723 1.00 223.10 169 SER C C 1
ATOM 3664 O O . SER C 1 175 ? 162.949 148.775 138.754 1.00 223.10 169 SER C O 1
ATOM 3666 N N . ALA C 1 176 ? 162.099 150.008 140.437 1.00 215.46 170 ALA C N 1
ATOM 3667 C CA . ALA C 1 176 ? 162.904 151.173 140.085 1.00 215.46 170 ALA C CA 1
ATOM 3668 C C . ALA C 1 176 ? 164.392 150.877 140.211 1.00 215.46 170 ALA C C 1
ATOM 3669 O O . ALA C 1 176 ? 165.187 151.280 139.355 1.00 215.46 170 ALA C O 1
ATOM 3671 N N . ALA C 1 177 ? 164.787 150.176 141.276 1.00 220.83 171 ALA C N 1
ATOM 3672 C CA . ALA C 1 177 ? 166.197 149.849 141.462 1.00 220.83 171 ALA C CA 1
ATOM 3673 C C . ALA C 1 177 ? 166.711 148.967 140.334 1.00 220.83 171 ALA C C 1
ATOM 3674 O O . ALA C 1 177 ? 167.825 149.168 139.836 1.00 220.83 171 ALA C O 1
ATOM 3676 N N . SER C 1 178 ? 165.914 147.982 139.918 1.00 204.57 172 SER C N 1
ATOM 3677 C CA . SER C 1 178 ? 166.325 147.118 138.818 1.00 204.57 172 SER C CA 1
ATOM 3678 C C . SER C 1 178 ? 166.461 147.904 137.522 1.00 204.57 172 SER C C 1
ATOM 3679 O O . SER C 1 178 ? 167.388 147.669 136.738 1.00 204.57 172 SER C O 1
ATOM 3681 N N . GLY C 1 179 ? 165.548 148.841 137.279 1.00 220.47 173 GLY C N 1
ATOM 3682 C CA . GLY C 1 179 ? 165.552 149.600 136.049 1.00 220.47 173 GLY C CA 1
ATOM 3683 C C . GLY C 1 179 ? 165.005 148.866 134.847 1.00 220.47 173 GLY C C 1
ATOM 3684 O O . GLY C 1 179 ? 165.125 149.375 133.725 1.00 220.47 173 GLY C O 1
ATOM 3685 N N . TRP C 1 180 ? 164.411 147.691 135.038 1.00 241.46 174 TRP C N 1
ATOM 3686 C CA . TRP C 1 180 ? 163.873 146.903 133.942 1.00 241.46 174 TRP C CA 1
ATOM 3687 C C . TRP C 1 180 ? 162.634 146.162 134.417 1.00 241.46 174 TRP C C 1
ATOM 3688 O O . TRP C 1 180 ? 162.417 145.989 135.619 1.00 241.46 174 TRP C O 1
ATOM 3690 N N . ASN C 1 181 ? 161.818 145.731 133.458 1.00 270.35 175 ASN C N 1
ATOM 3691 C CA . ASN C 1 181 ? 160.591 144.997 133.739 1.00 270.35 175 ASN C CA 1
ATOM 3692 C C . ASN C 1 181 ? 160.784 143.551 133.318 1.00 270.35 175 ASN C C 1
ATOM 3693 O O . ASN C 1 181 ? 160.603 143.217 132.143 1.00 270.35 175 ASN C O 1
ATOM 3695 N N . THR C 1 182 ? 161.145 142.699 134.272 1.00 302.26 176 THR C N 1
ATOM 3696 C CA . THR C 1 182 ? 161.380 141.289 134.005 1.00 302.26 176 THR C CA 1
ATOM 3697 C C . THR C 1 182 ? 160.044 140.564 133.835 1.00 302.26 176 THR C C 1
ATOM 3698 O O . THR C 1 182 ? 159.021 140.957 134.401 1.00 302.26 176 THR C O 1
ATOM 3700 N N . VAL C 1 183 ? 160.060 139.485 133.046 1.00 338.53 177 VAL C N 1
ATOM 3701 C CA . VAL C 1 183 ? 158.815 138.689 132.822 1.00 338.53 177 VAL C CA 1
ATOM 3702 C C . VAL C 1 183 ? 159.021 137.284 133.397 1.00 338.53 177 VAL C C 1
ATOM 3703 O O . VAL C 1 183 ? 160.170 136.801 133.376 1.00 338.53 177 VAL C O 1
ATOM 3705 N N . GLU C 1 184 ? 157.949 136.664 133.898 1.00 396.15 178 GLU C N 1
ATOM 3706 C CA . GLU C 1 184 ? 158.042 135.294 134.472 1.00 396.15 178 GLU C CA 1
ATOM 3707 C C . GLU C 1 184 ? 157.096 134.365 133.705 1.00 396.15 178 GLU C C 1
ATOM 3708 O O . GLU C 1 184 ? 156.623 133.380 134.306 1.00 396.15 178 GLU C O 1
ATOM 3710 N N . ARG C 1 185 ? 156.837 134.669 132.430 1.00 424.16 179 ARG C N 1
ATOM 3711 C CA . ARG C 1 185 ? 155.901 133.848 131.615 1.00 424.16 179 ARG C CA 1
ATOM 3712 C C . ARG C 1 185 ? 156.625 132.582 131.145 1.00 424.16 179 ARG C C 1
ATOM 3713 O O . ARG C 1 185 ? 156.944 132.498 129.944 1.00 424.16 179 ARG C O 1
ATOM 3715 N N . GLU C 1 186 ? 156.872 131.642 132.063 1.00 413.01 180 GLU C N 1
ATOM 3716 C CA . GLU C 1 186 ? 157.571 130.379 131.706 1.00 413.01 180 GLU C CA 1
ATOM 3717 C C . GLU C 1 186 ? 158.865 130.725 130.964 1.00 413.01 180 GLU C C 1
ATOM 3718 O O . GLU C 1 186 ? 159.663 131.514 131.507 1.00 413.01 180 GLU C O 1
ATOM 3720 N N . GLY C 1 187 ? 159.053 130.164 129.765 1.00 420.11 181 GLY C N 1
ATOM 3721 C CA . GLY C 1 187 ? 160.257 130.461 128.966 1.00 420.11 181 GLY C CA 1
ATOM 3722 C C . GLY C 1 187 ? 160.386 131.951 128.705 1.00 420.11 181 GLY C C 1
ATOM 3723 O O . GLY C 1 187 ? 161.518 132.467 128.780 1.00 420.11 181 GLY C O 1
ATOM 3724 N N . ILE C 1 188 ? 159.265 132.621 128.419 1.00 415.06 182 ILE C N 1
ATOM 3725 C CA . ILE C 1 188 ? 159.283 134.096 128.188 1.00 415.06 182 ILE C CA 1
ATOM 3726 C C . ILE C 1 188 ? 159.764 134.781 129.471 1.00 415.06 182 ILE C C 1
ATOM 3727 O O . ILE C 1 188 ? 159.218 134.467 130.548 1.00 415.06 182 ILE C O 1
ATOM 3729 N N . SER C 1 189 ? 160.759 135.665 129.358 1.00 367.19 183 SER C N 1
ATOM 3730 C CA . SER C 1 189 ? 161.306 136.372 130.547 1.00 367.19 183 SER C CA 1
ATOM 3731 C C . SER C 1 189 ? 161.811 137.756 130.131 1.00 367.19 183 SER C C 1
ATOM 3732 O O . SER C 1 189 ? 162.841 138.198 130.677 1.00 367.19 183 SER C O 1
ATOM 3734 N N . ILE C 1 190 ? 161.105 138.410 129.204 1.00 320.67 184 ILE C N 1
ATOM 3735 C CA . ILE C 1 190 ? 161.541 139.748 128.703 1.00 320.67 184 ILE C CA 1
ATOM 3736 C C . ILE C 1 190 ? 161.760 140.672 129.904 1.00 320.67 184 ILE C C 1
ATOM 3737 O O . ILE C 1 190 ? 160.853 140.758 130.754 1.00 320.67 184 ILE C O 1
ATOM 3739 N N . ARG C 1 191 ? 162.920 141.332 129.965 1.00 280.48 185 ARG C N 1
ATOM 3740 C CA . ARG C 1 191 ? 163.220 142.273 131.077 1.00 280.48 185 ARG C CA 1
ATOM 3741 C C . ARG C 1 191 ? 163.354 143.688 130.507 1.00 280.48 185 ARG C C 1
ATOM 3742 O O . ARG C 1 191 ? 164.302 144.394 130.905 1.00 280.48 185 ARG C O 1
ATOM 3744 N N . HIS C 1 192 ? 162.442 144.080 129.611 1.00 253.38 186 HIS C N 1
ATOM 3745 C CA . HIS C 1 192 ? 162.513 145.399 128.994 1.00 253.38 186 HIS C CA 1
ATOM 3746 C C . HIS C 1 192 ? 162.799 146.468 130.040 1.00 253.38 186 HIS C C 1
ATOM 3747 O O . HIS C 1 192 ? 162.279 146.398 131.161 1.00 253.38 186 HIS C O 1
ATOM 3749 N N . PRO C 1 193 ? 163.627 147.461 129.714 1.00 247.71 187 PRO C N 1
ATOM 3750 C CA . PRO C 1 193 ? 163.964 148.491 130.701 1.00 247.71 187 PRO C CA 1
ATOM 3751 C C . PRO C 1 193 ? 162.730 149.250 131.162 1.00 247.71 187 PRO C C 1
ATOM 3752 O O . PRO C 1 193 ? 161.801 149.499 130.393 1.00 247.71 187 PRO C O 1
ATOM 3754 N N . ALA C 1 194 ? 162.731 149.615 132.443 1.00 257.31 188 ALA C N 1
ATOM 3755 C CA . ALA C 1 194 ? 161.622 150.331 133.073 1.00 257.31 188 ALA C CA 1
ATOM 3756 C C . ALA C 1 194 ? 162.196 151.537 133.810 1.00 257.31 188 ALA C C 1
ATOM 3757 O O . ALA C 1 194 ? 163.079 151.393 134.659 1.00 257.31 188 ALA C O 1
ATOM 3759 N N . ARG C 1 195 ? 161.691 152.723 133.483 1.00 238.48 189 ARG C N 1
ATOM 3760 C CA . ARG C 1 195 ? 162.104 153.964 134.122 1.00 238.48 189 ARG C CA 1
ATOM 3761 C C . ARG C 1 195 ? 160.867 154.762 134.507 1.00 238.48 189 ARG C C 1
ATOM 3762 O O . ARG C 1 195 ? 159.887 154.794 133.756 1.00 238.48 189 ARG C O 1
ATOM 3764 N N . PHE C 1 196 ? 160.914 155.401 135.672 1.00 203.95 190 PHE C N 1
ATOM 3765 C CA . PHE C 1 196 ? 159.782 156.184 136.148 1.00 203.95 190 PHE C CA 1
ATOM 3766 C C . PHE C 1 196 ? 160.259 157.098 137.265 1.00 203.95 190 PHE C C 1
ATOM 3767 O O . PHE C 1 196 ? 161.452 157.159 137.575 1.00 203.95 190 PHE C O 1
ATOM 3769 N N . VAL C 1 197 ? 159.307 157.808 137.867 1.00 195.96 191 VAL C N 1
ATOM 3770 C CA . VAL C 1 197 ? 159.591 158.671 138.998 1.00 195.96 191 VAL C CA 1
ATOM 3771 C C . VAL C 1 197 ? 159.164 158.050 140.324 1.00 195.96 191 VAL C C 1
ATOM 3772 O O . VAL C 1 197 ? 159.861 158.232 141.330 1.00 195.96 191 VAL C O 1
ATOM 3774 N N . LEU C 1 198 ? 158.042 157.329 140.355 1.00 210.51 192 LEU C N 1
ATOM 3775 C CA . LEU C 1 198 ? 157.582 156.599 141.532 1.00 210.51 192 LEU C CA 1
ATOM 3776 C C . LEU C 1 198 ? 157.381 157.508 142.738 1.00 210.51 192 LEU C C 1
ATOM 3777 O O . LEU C 1 198 ? 158.050 157.345 143.763 1.00 210.51 192 LEU C O 1
ATOM 3779 N N . VAL C 1 199 ? 156.466 158.466 142.629 1.00 198.13 193 VAL C N 1
ATOM 3780 C CA . VAL C 1 199 ? 156.072 159.305 143.754 1.00 198.13 193 VAL C CA 1
ATOM 3781 C C . VAL C 1 199 ? 154.566 159.188 143.928 1.00 198.13 193 VAL C C 1
ATOM 3782 O O . VAL C 1 199 ? 153.795 159.616 143.063 1.00 198.13 193 VAL C O 1
ATOM 3784 N N . GLY C 1 200 ? 154.146 158.606 145.051 1.00 227.56 194 GLY C N 1
ATOM 3785 C CA . GLY C 1 200 ? 152.750 158.369 145.331 1.00 227.56 194 GLY C CA 1
ATOM 3786 C C . GLY C 1 200 ? 152.150 159.415 146.257 1.00 227.56 194 GLY C C 1
ATOM 3787 O O . GLY C 1 200 ? 152.685 160.502 146.458 1.00 227.56 194 GLY C O 1
ATOM 3788 N N . SER C 1 201 ? 151.000 159.052 146.823 1.00 258.53 195 SER C N 1
ATOM 3789 C CA . SER C 1 201 ? 150.282 159.904 147.759 1.00 258.53 195 SER C CA 1
ATOM 3790 C C . SER C 1 201 ? 149.351 159.041 148.600 1.00 258.53 195 SER C C 1
ATOM 3791 O O . SER C 1 201 ? 149.076 157.882 148.274 1.00 258.53 195 SER C O 1
ATOM 3793 N N . GLY C 1 202 ? 148.866 159.616 149.693 1.00 263.80 196 GLY C N 1
ATOM 3794 C CA . GLY C 1 202 ? 147.976 158.899 150.588 1.00 263.80 196 GLY C CA 1
ATOM 3795 C C . GLY C 1 202 ? 147.373 159.854 151.593 1.00 263.80 196 GLY C C 1
ATOM 3796 O O . GLY C 1 202 ? 147.710 161.042 151.641 1.00 263.80 196 GLY C O 1
ATOM 3797 N N . ASN C 1 203 ? 146.468 159.309 152.409 1.00 297.78 197 ASN C N 1
ATOM 3798 C CA . ASN C 1 203 ? 145.762 160.094 153.406 1.00 297.78 197 ASN C CA 1
ATOM 3799 C C . ASN C 1 203 ? 146.074 159.556 154.796 1.00 297.78 197 ASN C C 1
ATOM 3800 O O . ASN C 1 203 ? 146.085 158.328 154.982 1.00 297.78 197 ASN C O 1
ATOM 3802 N N . PRO C 1 204 ? 146.324 160.428 155.775 1.00 303.54 198 PRO C N 1
ATOM 3803 C CA . PRO C 1 204 ? 146.621 159.934 157.129 1.00 303.54 198 PRO C CA 1
ATOM 3804 C C . PRO C 1 204 ? 145.468 159.182 157.767 1.00 303.54 198 PRO C C 1
ATOM 3805 O O . PRO C 1 204 ? 145.693 158.404 158.703 1.00 303.54 198 PRO C O 1
ATOM 3807 N N . GLU C 1 205 ? 144.237 159.397 157.297 1.00 296.37 199 GLU C N 1
ATOM 3808 C CA . GLU C 1 205 ? 143.084 158.726 157.885 1.00 296.37 199 GLU C CA 1
ATOM 3809 C C . GLU C 1 205 ? 143.152 157.213 157.738 1.00 296.37 199 GLU C C 1
ATOM 3810 O O . GLU C 1 205 ? 142.828 156.495 158.690 1.00 296.37 199 GLU C O 1
ATOM 3812 N N . GLU C 1 206 ? 143.566 156.712 156.573 1.00 292.21 200 GLU C N 1
ATOM 3813 C CA . GLU C 1 206 ? 143.691 155.279 156.338 1.00 292.21 200 GLU C CA 1
ATOM 3814 C C . GLU C 1 206 ? 145.066 154.743 156.709 1.00 292.21 200 GLU C C 1
ATOM 3815 O O . GLU C 1 206 ? 145.474 153.689 156.204 1.00 292.21 200 GLU C O 1
ATOM 3817 N N . GLY C 1 207 ? 145.795 155.442 157.574 1.00 313.98 201 GLY C N 1
ATOM 3818 C CA . GLY C 1 207 ? 147.146 155.055 157.917 1.00 313.98 201 GLY C CA 1
ATOM 3819 C C . GLY C 1 207 ? 148.116 155.370 156.795 1.00 313.98 201 GLY C C 1
ATOM 3820 O O . GLY C 1 207 ? 147.752 155.875 155.732 1.00 313.98 201 GLY C O 1
ATOM 3821 N N . GLU C 1 208 ? 149.388 155.061 157.040 1.00 321.75 202 GLU C N 1
ATOM 3822 C CA . GLU C 1 208 ? 150.424 155.270 156.038 1.00 321.75 202 GLU C CA 1
ATOM 3823 C C . GLU C 1 208 ? 151.019 153.959 155.543 1.00 321.75 202 GLU C C 1
ATOM 3824 O O . GLU C 1 208 ? 150.907 153.643 154.355 1.00 321.75 202 GLU C O 1
ATOM 3826 N N . LEU C 1 209 ? 151.621 153.170 156.435 1.00 300.42 203 LEU C N 1
ATOM 3827 C CA . LEU C 1 209 ? 152.203 151.883 156.069 1.00 300.42 203 LEU C CA 1
ATOM 3828 C C . LEU C 1 209 ? 152.733 151.144 157.290 1.00 300.42 203 LEU C C 1
ATOM 3829 O O . LEU C 1 209 ? 153.197 151.769 158.249 1.00 300.42 203 LEU C O 1
ATOM 3831 N N . ARG C 1 210 ? 152.674 149.816 157.262 1.00 250.79 204 ARG C N 1
ATOM 3832 C CA . ARG C 1 210 ? 153.493 149.026 158.167 1.00 250.79 204 ARG C CA 1
ATOM 3833 C C . ARG C 1 210 ? 154.921 149.148 157.658 1.00 250.79 204 ARG C C 1
ATOM 3834 O O . ARG C 1 210 ? 155.176 148.875 156.478 1.00 250.79 204 ARG C O 1
ATOM 3836 N N . PRO C 1 211 ? 155.878 149.548 158.492 1.00 224.42 205 PRO C N 1
ATOM 3837 C CA . PRO C 1 211 ? 157.178 149.945 157.938 1.00 224.42 205 PRO C CA 1
ATOM 3838 C C . PRO C 1 211 ? 157.956 148.763 157.390 1.00 224.42 205 PRO C C 1
ATOM 3839 O O . PRO C 1 211 ? 158.557 147.986 158.138 1.00 224.42 205 PRO C O 1
ATOM 3841 N N . GLN C 1 212 ? 157.944 148.635 156.066 1.00 244.03 206 GLN C N 1
ATOM 3842 C CA . GLN C 1 212 ? 158.726 147.637 155.351 1.00 244.03 206 GLN C CA 1
ATOM 3843 C C . GLN C 1 212 ? 159.643 148.266 154.317 1.00 244.03 206 GLN C C 1
ATOM 3844 O O . GLN C 1 212 ? 160.833 147.936 154.264 1.00 244.03 206 GLN C O 1
ATOM 3846 N N . LEU C 1 213 ? 159.117 149.173 153.491 1.00 263.10 207 LEU C N 1
ATOM 3847 C CA . LEU C 1 213 ? 159.937 149.813 152.470 1.00 263.10 207 LEU C CA 1
ATOM 3848 C C . LEU C 1 213 ? 159.847 151.330 152.550 1.00 263.10 207 LEU C C 1
ATOM 3849 O O . LEU C 1 213 ? 160.284 152.023 151.624 1.00 263.10 207 LEU C O 1
ATOM 3851 N N . LEU C 1 214 ? 159.276 151.862 153.634 1.00 269.50 208 LEU C N 1
ATOM 3852 C CA . LEU C 1 214 ? 159.214 153.310 153.796 1.00 269.50 208 LEU C CA 1
ATOM 3853 C C . LEU C 1 214 ? 160.607 153.918 153.838 1.00 269.50 208 LEU C C 1
ATOM 3854 O O . LEU C 1 214 ? 160.848 154.962 153.220 1.00 269.50 208 LEU C O 1
ATOM 3856 N N . ASP C 1 215 ? 161.534 153.285 154.559 1.00 291.50 209 ASP C N 1
ATOM 3857 C CA . ASP C 1 215 ? 162.931 153.697 154.486 1.00 291.50 209 ASP C CA 1
ATOM 3858 C C . ASP C 1 215 ? 163.493 153.459 153.092 1.00 291.50 209 ASP C C 1
ATOM 3859 O O . ASP C 1 215 ? 164.271 154.272 152.579 1.00 291.50 209 ASP C O 1
ATOM 3861 N N . ARG C 1 216 ? 163.107 152.349 152.461 1.00 289.13 210 ARG C N 1
ATOM 3862 C CA . ARG C 1 216 ? 163.514 152.029 151.100 1.00 289.13 210 ARG C CA 1
ATOM 3863 C C . ARG C 1 216 ? 162.899 152.979 150.078 1.00 289.13 210 ARG C C 1
ATOM 3864 O O . ARG C 1 216 ? 163.326 153.008 148.920 1.00 289.13 210 ARG C O 1
ATOM 3866 N N . PHE C 1 217 ? 161.899 153.756 150.485 1.00 307.07 211 PHE C N 1
ATOM 3867 C CA . PHE C 1 217 ? 161.263 154.739 149.624 1.00 307.07 211 PHE C CA 1
ATOM 3868 C C . PHE C 1 217 ? 162.060 156.037 149.649 1.00 307.07 211 PHE C C 1
ATOM 3869 O O . PHE C 1 217 ? 163.048 156.163 150.378 1.00 307.07 211 PHE C O 1
ATOM 3871 N N . GLY C 1 218 ? 161.617 157.003 148.847 1.00 281.53 212 GLY C N 1
ATOM 3872 C CA . GLY C 1 218 ? 162.292 158.284 148.755 1.00 281.53 212 GLY C CA 1
ATOM 3873 C C . GLY C 1 218 ? 162.069 159.178 149.958 1.00 281.53 212 GLY C C 1
ATOM 3874 O O . GLY C 1 218 ? 161.728 158.697 151.042 1.00 281.53 212 GLY C O 1
ATOM 3875 N N . MET C 1 219 ? 162.263 160.482 149.781 1.00 262.32 213 MET C N 1
ATOM 3876 C CA . MET C 1 219 ? 162.075 161.418 150.879 1.00 262.32 213 MET C CA 1
ATOM 3877 C C . MET C 1 219 ? 160.599 161.510 151.257 1.00 262.32 213 MET C C 1
ATOM 3878 O O . MET C 1 219 ? 159.702 161.291 150.438 1.00 262.32 213 MET C O 1
ATOM 3880 N N . HIS C 1 220 ? 160.353 161.839 152.524 1.00 246.31 214 HIS C N 1
ATOM 3881 C CA . HIS C 1 220 ? 159.001 161.929 153.056 1.00 246.31 214 HIS C CA 1
ATOM 3882 C C . HIS C 1 220 ? 158.669 163.382 153.357 1.00 246.31 214 HIS C C 1
ATOM 3883 O O . HIS C 1 220 ? 159.520 164.148 153.814 1.00 246.31 214 HIS C O 1
ATOM 3885 N N . ALA C 1 221 ? 157.417 163.752 153.096 1.00 235.30 215 ALA C N 1
ATOM 3886 C CA . ALA C 1 221 ? 156.961 165.115 153.319 1.00 235.30 215 ALA C CA 1
ATOM 3887 C C . ALA C 1 221 ? 155.454 165.108 153.522 1.00 235.30 215 ALA C C 1
ATOM 3888 O O . ALA C 1 221 ? 154.771 164.124 153.228 1.00 235.30 215 ALA C O 1
ATOM 3890 N N . GLU C 1 222 ? 154.942 166.226 154.036 1.00 247.09 216 GLU C N 1
ATOM 3891 C CA . GLU C 1 222 ? 153.514 166.365 154.297 1.00 247.09 216 GLU C CA 1
ATOM 3892 C C . GLU C 1 222 ? 153.027 167.760 153.930 1.00 247.09 216 GLU C C 1
ATOM 3893 O O . GLU C 1 222 ? 153.746 168.524 153.280 1.00 247.09 216 GLU C O 1
ATOM 3895 N N . ILE C 1 223 ? 151.806 168.100 154.341 1.00 225.59 217 ILE C N 1
ATOM 3896 C CA . ILE C 1 223 ? 151.238 169.414 154.072 1.00 225.59 217 ILE C CA 1
ATOM 3897 C C . ILE C 1 223 ? 150.662 169.963 155.368 1.00 225.59 217 ILE C C 1
ATOM 3898 O O . ILE C 1 223 ? 150.342 169.212 156.293 1.00 225.59 217 ILE C O 1
ATOM 3900 N N . HIS C 1 224 ? 150.533 171.282 155.429 1.00 222.65 218 HIS C N 1
ATOM 3901 C CA . HIS C 1 224 ? 149.986 171.975 156.586 1.00 222.65 218 HIS C CA 1
ATOM 3902 C C . HIS C 1 224 ? 148.558 172.424 156.277 1.00 222.65 218 HIS C C 1
ATOM 3903 O O . HIS C 1 224 ? 148.000 172.114 155.221 1.00 222.65 218 HIS C O 1
ATOM 3905 N N . THR C 1 225 ? 147.966 173.161 157.212 1.00 218.33 219 THR C N 1
ATOM 3906 C CA . THR C 1 225 ? 146.607 173.667 157.077 1.00 218.33 219 THR C CA 1
ATOM 3907 C C . THR C 1 225 ? 146.650 175.148 156.727 1.00 218.33 219 THR C C 1
ATOM 3908 O O . THR C 1 225 ? 147.295 175.936 157.426 1.00 218.33 219 THR C O 1
ATOM 3910 N N . VAL C 1 226 ? 145.961 175.520 155.651 1.00 195.28 220 VAL C N 1
ATOM 3911 C CA . VAL C 1 226 ? 145.920 176.908 155.207 1.00 195.28 220 VAL C CA 1
ATOM 3912 C C . VAL C 1 226 ? 145.003 177.700 156.127 1.00 195.28 220 VAL C C 1
ATOM 3913 O O . VAL C 1 226 ? 143.799 177.433 156.203 1.00 195.28 220 VAL C O 1
ATOM 3915 N N . LYS C 1 227 ? 145.568 178.678 156.837 1.00 204.84 221 LYS C N 1
ATOM 3916 C CA . LYS C 1 227 ? 144.773 179.476 157.761 1.00 204.84 221 LYS C CA 1
ATOM 3917 C C . LYS C 1 227 ? 144.593 180.912 157.288 1.00 204.84 221 LYS C C 1
ATOM 3918 O O . LYS C 1 227 ? 143.781 181.643 157.865 1.00 204.84 221 LYS C O 1
ATOM 3920 N N . GLU C 1 228 ? 145.320 181.332 156.263 1.00 185.18 222 GLU C N 1
ATOM 3921 C CA . GLU C 1 228 ? 145.207 182.704 155.784 1.00 185.18 222 GLU C CA 1
ATOM 3922 C C . GLU C 1 228 ? 144.030 182.822 154.825 1.00 185.18 222 GLU C C 1
ATOM 3923 O O . GLU C 1 228 ? 144.164 182.462 153.648 1.00 185.18 222 GLU C O 1
ATOM 3925 N N . PRO C 1 229 ? 142.872 183.310 155.274 1.00 168.82 223 PRO C N 1
ATOM 3926 C CA . PRO C 1 229 ? 141.741 183.457 154.345 1.00 168.82 223 PRO C CA 1
ATOM 3927 C C . PRO C 1 229 ? 142.032 184.392 153.188 1.00 168.82 223 PRO C C 1
ATOM 3928 O O . PRO C 1 229 ? 141.558 184.149 152.071 1.00 168.82 223 PRO C O 1
ATOM 3930 N N . ALA C 1 230 ? 142.804 185.455 153.423 1.00 148.38 224 ALA C N 1
ATOM 3931 C CA . ALA C 1 230 ? 143.148 186.370 152.341 1.00 148.38 224 ALA C CA 1
ATOM 3932 C C . ALA C 1 230 ? 143.964 185.664 151.269 1.00 148.38 224 ALA C C 1
ATOM 3933 O O . ALA C 1 230 ? 143.714 185.838 150.070 1.00 148.38 224 ALA C O 1
ATOM 3935 N N . LEU C 1 231 ? 144.944 184.857 151.681 1.00 154.69 225 LEU C N 1
ATOM 3936 C CA . LEU C 1 231 ? 145.705 184.072 150.717 1.00 154.69 225 LEU C CA 1
ATOM 3937 C C . LEU C 1 231 ? 144.795 183.108 149.970 1.00 154.69 225 LEU C C 1
ATOM 3938 O O . LEU C 1 231 ? 144.874 182.982 148.743 1.00 154.69 225 LEU C O 1
ATOM 3940 N N . ARG C 1 232 ? 143.909 182.428 150.697 1.00 146.30 226 ARG C N 1
ATOM 3941 C CA . ARG C 1 232 ? 142.922 181.563 150.069 1.00 146.30 226 ARG C CA 1
ATOM 3942 C C . ARG C 1 232 ? 141.971 182.328 149.162 1.00 146.30 226 ARG C C 1
ATOM 3943 O O . ARG C 1 232 ? 141.513 181.769 148.160 1.00 146.30 226 ARG C O 1
ATOM 3945 N N . VAL C 1 233 ? 141.669 183.585 149.488 1.00 154.36 227 VAL C N 1
ATOM 3946 C CA . VAL C 1 233 ? 140.802 184.386 148.632 1.00 154.36 227 VAL C CA 1
ATOM 3947 C C . VAL C 1 233 ? 141.439 184.582 147.264 1.00 154.36 227 VAL C C 1
ATOM 3948 O O . VAL C 1 233 ? 140.775 184.444 146.229 1.00 154.36 227 VAL C O 1
ATOM 3950 N N . GLN C 1 234 ? 142.733 184.905 147.235 1.00 149.99 228 GLN C N 1
ATOM 3951 C CA . GLN C 1 234 ? 143.435 185.030 145.965 1.00 149.99 228 GLN C CA 1
ATOM 3952 C C . GLN C 1 234 ? 143.433 183.726 145.184 1.00 149.99 228 GLN C C 1
ATOM 3953 O O . GLN C 1 234 ? 143.406 183.757 143.949 1.00 149.99 228 GLN C O 1
ATOM 3955 N N . ILE C 1 235 ? 143.458 182.585 145.875 1.00 162.85 229 ILE C N 1
ATOM 3956 C CA . ILE C 1 235 ? 143.369 181.300 145.189 1.00 162.85 229 ILE C CA 1
ATOM 3957 C C . ILE C 1 235 ? 142.033 181.179 144.471 1.00 162.85 229 ILE C C 1
ATOM 3958 O O . ILE C 1 235 ? 141.971 180.755 143.310 1.00 162.85 229 ILE C O 1
ATOM 3960 N N . VAL C 1 236 ? 140.945 181.550 145.147 1.00 155.78 230 VAL C N 1
ATOM 3961 C CA . VAL C 1 236 ? 139.646 181.586 144.488 1.00 155.78 230 VAL C CA 1
ATOM 3962 C C . VAL C 1 236 ? 139.675 182.575 143.334 1.00 155.78 230 VAL C C 1
ATOM 3963 O O . VAL C 1 236 ? 139.146 182.303 142.249 1.00 155.78 230 VAL C O 1
ATOM 3965 N N . GLU C 1 237 ? 140.295 183.735 143.548 1.00 161.05 231 GLU C N 1
ATOM 3966 C CA . GLU C 1 237 ? 140.520 184.662 142.447 1.00 161.05 231 GLU C CA 1
ATOM 3967 C C . GLU C 1 237 ? 141.406 184.030 141.383 1.00 161.05 231 GLU C C 1
ATOM 3968 O O . GLU C 1 237 ? 141.157 184.188 140.183 1.00 161.05 231 GLU C O 1
ATOM 3970 N N . GLN C 1 238 ? 142.444 183.305 141.805 1.00 159.26 232 GLN C N 1
ATOM 3971 C CA . GLN C 1 238 ? 143.267 182.576 140.847 1.00 159.26 232 GLN C CA 1
ATOM 3972 C C . GLN C 1 238 ? 142.445 181.530 140.107 1.00 159.26 232 GLN C C 1
ATOM 3973 O O . GLN C 1 238 ? 142.601 181.354 138.893 1.00 159.26 232 GLN C O 1
ATOM 3975 N N . ARG C 1 239 ? 141.564 180.827 140.822 1.00 163.75 233 ARG C N 1
ATOM 3976 C CA . ARG C 1 239 ? 140.655 179.896 140.164 1.00 163.75 233 ARG C CA 1
ATOM 3977 C C . ARG C 1 239 ? 139.751 180.628 139.183 1.00 163.75 233 ARG C C 1
ATOM 3978 O O . ARG C 1 239 ? 139.532 180.165 138.057 1.00 163.75 233 ARG C O 1
ATOM 3980 N N . SER C 1 240 ? 139.220 181.780 139.595 1.00 157.25 234 SER C N 1
ATOM 3981 C CA . SER C 1 240 ? 138.473 182.619 138.665 1.00 157.25 234 SER C CA 1
ATOM 3982 C C . SER C 1 240 ? 139.368 183.100 137.533 1.00 157.25 234 SER C C 1
ATOM 3983 O O . SER C 1 240 ? 138.946 183.144 136.372 1.00 157.25 234 SER C O 1
ATOM 3985 N N . GLU C 1 241 ? 140.613 183.466 137.853 1.00 164.66 235 GLU C N 1
ATOM 3986 C CA . GLU C 1 241 ? 141.575 183.787 136.807 1.00 164.66 235 GLU C CA 1
ATOM 3987 C C . GLU C 1 241 ? 141.800 182.595 135.892 1.00 164.66 235 GLU C C 1
ATOM 3988 O O . GLU C 1 241 ? 141.862 182.753 134.668 1.00 164.66 235 GLU C O 1
ATOM 3990 N N . PHE C 1 242 ? 141.870 181.396 136.474 1.00 167.48 236 PHE C N 1
ATOM 3991 C CA . PHE C 1 242 ? 142.002 180.173 135.642 1.00 167.48 236 PHE C CA 1
ATOM 3992 C C . PHE C 1 242 ? 140.701 179.962 134.860 1.00 167.48 236 PHE C C 1
ATOM 3993 O O . PHE C 1 242 ? 140.766 179.483 133.711 1.00 167.48 236 PHE C O 1
ATOM 3995 N N . ASP C 1 243 ? 139.561 180.346 135.443 1.00 177.77 237 ASP C N 1
ATOM 3996 C CA . ASP C 1 243 ? 138.247 180.110 134.785 1.00 177.77 237 ASP C CA 1
ATOM 3997 C C . ASP C 1 243 ? 137.901 181.273 133.847 1.00 177.77 237 ASP C C 1
ATOM 3998 O O . ASP C 1 243 ? 137.109 181.050 132.911 1.00 177.77 237 ASP C O 1
ATOM 4000 N N . GLN C 1 244 ? 138.469 182.460 134.083 1.00 186.03 238 GLN C N 1
ATOM 4001 C CA . GLN C 1 244 ? 138.120 183.654 133.265 1.00 186.03 238 GLN C CA 1
ATOM 4002 C C . GLN C 1 244 ? 138.438 183.375 131.793 1.00 186.03 238 GLN C C 1
ATOM 4003 O O . GLN C 1 244 ? 137.568 183.645 130.942 1.00 186.03 238 GLN C O 1
ATOM 4005 N N . ASN C 1 245 ? 139.634 182.851 131.513 1.00 189.74 239 ASN C N 1
ATOM 4006 C CA . ASN C 1 245 ? 140.047 182.539 130.118 1.00 189.74 239 ASN C CA 1
ATOM 4007 C C . ASN C 1 245 ? 141.337 181.721 130.179 1.00 189.74 239 ASN C C 1
ATOM 4008 O O . ASN C 1 245 ? 142.414 182.331 130.334 1.00 189.74 239 ASN C O 1
ATOM 4010 N N . PRO C 1 246 ? 141.281 180.376 130.067 1.00 193.41 240 PRO C N 1
ATOM 4011 C CA . PRO C 1 246 ? 142.501 179.583 130.240 1.00 193.41 240 PRO C CA 1
ATOM 4012 C C . PRO C 1 246 ? 143.645 180.189 129.413 1.00 193.41 240 PRO C C 1
ATOM 4013 O O . PRO C 1 246 ? 144.712 180.409 129.959 1.00 193.41 240 PRO C O 1
ATOM 4015 N N . PRO C 1 247 ? 143.436 180.467 128.107 1.00 198.99 241 PRO C N 1
ATOM 4016 C CA . PRO C 1 247 ? 144.524 180.981 127.267 1.00 198.99 241 PRO C CA 1
ATOM 4017 C C . PRO C 1 247 ? 144.990 182.376 127.709 1.00 198.99 241 PRO C C 1
ATOM 4018 O O . PRO C 1 247 ? 146.183 182.573 127.845 1.00 198.99 241 PRO C O 1
ATOM 4020 N N . THR C 1 248 ? 144.047 183.300 127.920 1.00 198.90 242 THR C N 1
ATOM 4021 C CA . THR C 1 248 ? 144.406 184.667 128.382 1.00 198.90 242 THR C CA 1
ATOM 4022 C C . THR C 1 248 ? 145.238 184.546 129.659 1.00 198.90 242 THR C C 1
ATOM 4023 O O . THR C 1 248 ? 146.387 185.029 129.661 1.00 198.90 242 THR C O 1
ATOM 4025 N N . PHE C 1 249 ? 144.677 183.924 130.700 1.00 199.09 243 PHE C N 1
ATOM 4026 C CA . PHE C 1 249 ? 145.429 183.709 131.932 1.00 199.09 243 PHE C CA 1
ATOM 4027 C C . PHE C 1 249 ? 146.821 183.167 131.638 1.00 199.09 243 PHE C C 1
ATOM 4028 O O . PHE C 1 249 ? 147.798 183.559 132.288 1.00 199.09 243 PHE C O 1
ATOM 4030 N N . LEU C 1 250 ? 146.930 182.256 130.670 1.00 213.88 244 LEU C N 1
ATOM 4031 C CA . LEU C 1 250 ? 148.236 181.721 130.303 1.00 213.88 244 LEU C CA 1
ATOM 4032 C C . LEU C 1 250 ? 149.145 182.813 129.753 1.00 213.88 244 LEU C C 1
ATOM 4033 O O . LEU C 1 250 ? 150.332 182.871 130.094 1.00 213.88 244 LEU C O 1
ATOM 4035 N N . GLU C 1 251 ? 148.604 183.690 128.906 1.00 218.37 245 GLU C N 1
ATOM 4036 C CA . GLU C 1 251 ? 149.411 184.770 128.350 1.00 218.37 245 GLU C CA 1
ATOM 4037 C C . GLU C 1 251 ? 149.807 185.772 129.426 1.00 218.37 245 GLU C C 1
ATOM 4038 O O . GLU C 1 251 ? 150.791 186.504 129.271 1.00 218.37 245 GLU C O 1
ATOM 4040 N N . LYS C 1 252 ? 149.049 185.822 130.524 1.00 205.79 246 LYS C N 1
ATOM 4041 C CA . LYS C 1 252 ? 149.368 186.754 131.599 1.00 205.79 246 LYS C CA 1
ATOM 4042 C C . LYS C 1 252 ? 150.716 186.431 132.230 1.00 205.79 246 LYS C C 1
ATOM 4043 O O . LYS C 1 252 ? 151.491 187.338 132.554 1.00 205.79 246 LYS C O 1
ATOM 4045 N N . TYR C 1 253 ? 151.015 185.149 132.412 1.00 206.37 247 TYR C N 1
ATOM 4046 C CA . TYR C 1 253 ? 152.263 184.732 133.034 1.00 206.37 247 TYR C CA 1
ATOM 4047 C C . TYR C 1 253 ? 153.092 183.808 132.151 1.00 206.37 247 TYR C C 1
ATOM 4048 O O . TYR C 1 253 ? 153.925 183.062 132.676 1.00 206.37 247 TYR C O 1
ATOM 4050 N N . ASN C 1 254 ? 152.885 183.836 130.834 1.00 196.67 248 ASN C N 1
ATOM 4051 C CA . ASN C 1 254 ? 153.657 182.970 129.946 1.00 196.67 248 ASN C CA 1
ATOM 4052 C C . ASN C 1 254 ? 155.152 183.232 130.040 1.00 196.67 248 ASN C C 1
ATOM 4053 O O . ASN C 1 254 ? 155.924 182.261 130.131 1.00 196.67 248 ASN C O 1
ATOM 4055 N N . PRO C 1 255 ? 155.629 184.478 130.012 1.00 205.17 249 PRO C N 1
ATOM 4056 C CA . PRO C 1 255 ? 157.076 184.704 130.159 1.00 205.17 249 PRO C CA 1
ATOM 4057 C C . PRO C 1 255 ? 157.634 184.200 131.476 1.00 205.17 249 PRO C C 1
ATOM 4058 O O . PRO C 1 255 ? 158.772 183.715 131.512 1.00 205.17 249 PRO C O 1
ATOM 4060 N N . GLU C 1 256 ? 156.864 184.296 132.561 1.00 198.55 250 GLU C N 1
ATOM 4061 C CA . GLU C 1 256 ? 157.334 183.790 133.845 1.00 198.55 250 GLU C CA 1
ATOM 4062 C C . GLU C 1 256 ? 157.509 182.278 133.808 1.00 198.55 250 GLU C C 1
ATOM 4063 O O . GLU C 1 256 ? 158.377 181.730 134.498 1.00 198.55 250 GLU C O 1
ATOM 4065 N N . GLN C 1 257 ? 156.689 181.588 133.013 1.00 191.73 251 GLN C N 1
ATOM 4066 C CA . GLN C 1 257 ? 156.828 180.142 132.884 1.00 191.73 251 GLN C CA 1
ATOM 4067 C C . GLN C 1 257 ? 158.158 179.762 132.251 1.00 191.73 251 GLN C C 1
ATOM 4068 O O . GLN C 1 257 ? 158.778 178.773 132.657 1.00 191.73 251 GLN C O 1
ATOM 4070 N N . THR C 1 258 ? 158.610 180.529 131.257 1.00 208.53 252 THR C N 1
ATOM 4071 C CA . THR C 1 258 ? 159.864 180.210 130.582 1.00 208.53 252 THR C CA 1
ATOM 4072 C C . THR C 1 258 ? 161.053 180.330 131.527 1.00 208.53 252 THR C C 1
ATOM 4073 O O . THR C 1 258 ? 161.995 179.532 131.452 1.00 208.53 252 THR C O 1
ATOM 4075 N N . ALA C 1 259 ? 161.031 181.325 132.417 1.00 207.80 253 ALA C N 1
ATOM 4076 C CA . ALA C 1 259 ? 162.168 181.557 133.303 1.00 207.80 253 ALA C CA 1
ATOM 4077 C C . ALA C 1 259 ? 162.397 180.383 134.247 1.00 207.80 253 ALA C C 1
ATOM 4078 O O . ALA C 1 259 ? 163.545 179.991 134.490 1.00 207.80 253 ALA C O 1
ATOM 4080 N N . LEU C 1 260 ? 161.321 179.813 134.793 1.00 190.99 254 LEU C N 1
ATOM 4081 C CA . LEU C 1 260 ? 161.470 178.701 135.728 1.00 190.99 254 LEU C CA 1
ATOM 4082 C C . LEU C 1 260 ? 162.122 177.499 135.058 1.00 190.99 254 LEU C C 1
ATOM 4083 O O . LEU C 1 260 ? 163.009 176.864 135.639 1.00 190.99 254 LEU C O 1
ATOM 4085 N N . GLN C 1 261 ? 161.699 177.175 133.836 1.00 197.86 255 GLN C N 1
ATOM 4086 C CA . GLN C 1 261 ? 162.293 176.065 133.103 1.00 197.86 255 GLN C CA 1
ATOM 4087 C C . GLN C 1 261 ? 163.757 176.300 132.762 1.00 197.86 255 GLN C C 1
ATOM 4088 O O . GLN C 1 261 ? 164.498 175.326 132.592 1.00 197.86 255 GLN C O 1
ATOM 4090 N N . LYS C 1 262 ? 164.190 177.556 132.659 1.00 213.86 256 LYS C N 1
ATOM 4091 C CA . LYS C 1 262 ? 165.563 177.885 132.301 1.00 213.86 256 LYS C CA 1
ATOM 4092 C C . LYS C 1 262 ? 166.595 177.372 133.290 1.00 213.86 256 LYS C C 1
ATOM 4093 O O . LYS C 1 262 ? 167.629 176.854 132.867 1.00 213.86 256 LYS C O 1
ATOM 4095 N N . LYS C 1 263 ? 166.342 177.506 134.593 1.00 219.47 257 LYS C N 1
ATOM 4096 C CA . LYS C 1 263 ? 167.304 177.033 135.583 1.00 219.47 257 LYS C CA 1
ATOM 4097 C C . LYS C 1 263 ? 167.470 175.521 135.515 1.00 219.47 257 LYS C C 1
ATOM 4098 O O . LYS C 1 263 ? 168.588 175.005 135.635 1.00 219.47 257 LYS C O 1
ATOM 4100 N N . ILE C 1 264 ? 166.368 174.794 135.324 1.00 230.10 258 ILE C N 1
ATOM 4101 C CA . ILE C 1 264 ? 166.431 173.336 135.295 1.00 230.10 258 ILE C CA 1
ATOM 4102 C C . ILE C 1 264 ? 167.255 172.845 134.114 1.00 230.10 258 ILE C C 1
ATOM 4103 O O . ILE C 1 264 ? 168.059 171.915 134.256 1.00 230.10 258 ILE C O 1
ATOM 4105 N N . VAL C 1 265 ? 167.070 173.445 132.937 1.00 234.11 259 VAL C N 1
ATOM 4106 C CA . VAL C 1 265 ? 167.812 173.011 131.756 1.00 234.11 259 VAL C CA 1
ATOM 4107 C C . VAL C 1 265 ? 169.307 173.215 131.961 1.00 234.11 259 VAL C C 1
ATOM 4108 O O . VAL C 1 265 ? 170.118 172.337 131.642 1.00 234.11 259 VAL C O 1
ATOM 4110 N N . GLU C 1 266 ? 169.695 174.374 132.497 1.00 236.40 260 GLU C N 1
ATOM 4111 C CA . GLU C 1 266 ? 171.104 174.619 132.779 1.00 236.40 260 GLU C CA 1
ATOM 4112 C C . GLU C 1 266 ? 171.611 173.733 133.908 1.00 236.40 260 GLU C C 1
ATOM 4113 O O . GLU C 1 266 ? 172.809 173.436 133.971 1.00 236.40 260 GLU C O 1
ATOM 4115 N N . ALA C 1 267 ? 170.720 173.298 134.801 1.00 240.36 261 ALA C N 1
ATOM 4116 C CA . ALA C 1 267 ? 171.138 172.449 135.911 1.00 240.36 261 ALA C CA 1
ATOM 4117 C C . ALA C 1 267 ? 171.553 171.065 135.428 1.00 240.36 261 ALA C C 1
ATOM 4118 O O . ALA C 1 267 ? 172.135 170.285 136.190 1.00 240.36 261 ALA C O 1
ATOM 4120 N N . GLN C 1 268 ? 171.254 170.738 134.167 1.00 235.91 262 GLN C N 1
ATOM 4121 C CA . GLN C 1 268 ? 171.674 169.452 133.621 1.00 235.91 262 GLN C CA 1
ATOM 4122 C C . GLN C 1 268 ? 173.190 169.312 133.621 1.00 235.91 262 GLN C C 1
ATOM 4123 O O . GLN C 1 268 ? 173.714 168.262 134.010 1.00 235.91 262 GLN C O 1
ATOM 4125 N N . LYS C 1 269 ? 173.907 170.353 133.199 1.00 229.61 263 LYS C N 1
ATOM 4126 C CA . LYS C 1 269 ? 175.363 170.318 133.242 1.00 229.61 263 LYS C CA 1
ATOM 4127 C C . LYS C 1 269 ? 175.893 170.415 134.665 1.00 229.61 263 LYS C C 1
ATOM 4128 O O . LYS C 1 269 ? 177.032 170.013 134.927 1.00 229.61 263 LYS C O 1
ATOM 4130 N N . LEU C 1 270 ? 175.089 170.940 135.591 1.00 229.61 264 LEU C N 1
ATOM 4131 C CA . LEU C 1 270 ? 175.506 171.083 136.979 1.00 229.61 264 LEU C CA 1
ATOM 4132 C C . LEU C 1 270 ? 175.792 169.749 137.655 1.00 229.61 264 LEU C C 1
ATOM 4133 O O . LEU C 1 270 ? 176.526 169.727 138.649 1.00 229.61 264 LEU C O 1
ATOM 4135 N N . LEU C 1 271 ? 175.229 168.652 137.152 1.00 208.23 265 LEU C N 1
ATOM 4136 C CA . LEU C 1 271 ? 175.549 167.339 137.704 1.00 208.23 265 LEU C CA 1
ATOM 4137 C C . LEU C 1 271 ? 177.041 167.047 137.676 1.00 208.23 265 LEU C C 1
ATOM 4138 O O . LEU C 1 271 ? 177.546 166.453 138.645 1.00 208.23 265 LEU C O 1
ATOM 4140 N N . PRO C 1 272 ? 177.788 167.410 136.634 1.00 199.03 266 PRO C N 1
ATOM 4141 C CA . PRO C 1 272 ? 179.238 167.174 136.651 1.00 199.03 266 PRO C CA 1
ATOM 4142 C C . PRO C 1 272 ? 179.941 167.982 137.729 1.00 199.03 266 PRO C C 1
ATOM 4143 O O . PRO C 1 272 ? 179.442 169.029 138.155 1.00 199.03 266 PRO C O 1
ATOM 4145 N N . GLU C 1 273 ? 181.093 167.485 138.182 1.00 207.39 267 GLU C N 1
ATOM 4146 C CA . GLU C 1 273 ? 181.893 168.126 139.219 1.00 207.39 267 GLU C CA 1
ATOM 4147 C C . GLU C 1 273 ? 181.116 168.241 140.523 1.00 207.39 267 GLU C C 1
ATOM 4148 O O . GLU C 1 273 ? 180.494 167.269 140.964 1.00 207.39 267 GLU C O 1
ATOM 4150 N N . VAL C 1 274 ? 181.145 169.426 141.136 1.00 218.50 268 VAL C N 1
ATOM 4151 C CA . VAL C 1 274 ? 180.532 169.673 142.438 1.00 218.50 268 VAL C CA 1
ATOM 4152 C C . VAL C 1 274 ? 181.060 168.655 143.439 1.00 218.50 268 VAL C C 1
ATOM 4153 O O . VAL C 1 274 ? 180.295 168.082 144.224 1.00 218.50 268 VAL C O 1
ATOM 4155 N N . LYS C 1 275 ? 182.370 168.427 143.417 1.00 238.45 269 LYS C N 1
ATOM 4156 C CA . LYS C 1 275 ? 182.963 167.406 144.268 1.00 238.45 269 LYS C CA 1
ATOM 4157 C C . LYS C 1 275 ? 183.318 167.985 145.630 1.00 238.45 269 LYS C C 1
ATOM 4158 O O . LYS C 1 275 ? 184.332 168.673 145.783 1.00 238.45 269 LYS C O 1
ATOM 4160 N N . LEU C 1 276 ? 182.477 167.704 146.619 1.00 251.47 270 LEU C N 1
ATOM 4161 C CA . LEU C 1 276 ? 182.746 168.125 147.985 1.00 251.47 270 LEU C CA 1
ATOM 4162 C C . LEU C 1 276 ? 183.951 167.377 148.538 1.00 251.47 270 LEU C C 1
ATOM 4163 O O . LEU C 1 276 ? 184.241 166.248 148.132 1.00 251.47 270 LEU C O 1
ATOM 4165 N N . ASP C 1 277 ? 184.655 168.017 149.472 1.00 236.56 271 ASP C N 1
ATOM 4166 C CA . ASP C 1 277 ? 185.807 167.389 150.106 1.00 236.56 271 ASP C CA 1
ATOM 4167 C C . ASP C 1 277 ? 185.419 166.211 150.987 1.00 236.56 271 ASP C C 1
ATOM 4168 O O . ASP C 1 277 ? 186.310 165.485 151.444 1.00 236.56 271 ASP C O 1
ATOM 4170 N N . TYR C 1 278 ? 184.124 166.032 151.261 1.00 221.03 272 TYR C N 1
ATOM 4171 C CA . TYR C 1 278 ? 183.593 164.941 152.073 1.00 221.03 272 TYR C CA 1
ATOM 4172 C C . TYR C 1 278 ? 183.998 165.088 153.535 1.00 221.03 272 TYR C C 1
ATOM 4173 O O . TYR C 1 278 ? 183.578 164.292 154.381 1.00 221.03 272 TYR C O 1
ATOM 4175 N N . ASP C 1 279 ? 184.805 166.100 153.845 1.00 237.11 273 ASP C N 1
ATOM 4176 C CA . ASP C 1 279 ? 185.145 166.432 155.221 1.00 237.11 273 ASP C CA 1
ATOM 4177 C C . ASP C 1 279 ? 183.930 166.828 156.040 1.00 237.11 273 ASP C C 1
ATOM 4178 O O . ASP C 1 279 ? 183.779 166.372 157.174 1.00 237.11 273 ASP C O 1
ATOM 4180 N N . LEU C 1 280 ? 183.058 167.669 155.483 1.00 248.43 274 LEU C N 1
ATOM 4181 C CA . LEU C 1 280 ? 181.760 167.898 156.104 1.00 248.43 274 LEU C CA 1
ATOM 4182 C C . LEU C 1 280 ? 180.884 166.658 156.010 1.00 248.43 274 LEU C C 1
ATOM 4183 O O . LEU C 1 280 ? 180.118 166.365 156.936 1.00 248.43 274 LEU C O 1
ATOM 4185 N N . ARG C 1 281 ? 180.984 165.918 154.903 1.00 240.94 275 ARG C N 1
ATOM 4186 C CA . ARG C 1 281 ? 180.212 164.689 154.764 1.00 240.94 275 ARG C CA 1
ATOM 4187 C C . ARG C 1 281 ? 180.672 163.634 155.761 1.00 240.94 275 ARG C C 1
ATOM 4188 O O . ARG C 1 281 ? 179.931 162.694 156.069 1.00 240.94 275 ARG C O 1
ATOM 4190 N N . VAL C 1 282 ? 181.897 163.771 156.274 1.00 245.55 276 VAL C N 1
ATOM 4191 C CA . VAL C 1 282 ? 182.381 162.850 157.299 1.00 245.55 276 VAL C CA 1
ATOM 4192 C C . VAL C 1 282 ? 181.525 162.963 158.554 1.00 245.55 276 VAL C C 1
ATOM 4193 O O . VAL C 1 282 ? 181.133 161.956 159.155 1.00 245.55 276 VAL C O 1
ATOM 4195 N N . LYS C 1 283 ? 181.217 164.192 158.964 1.00 238.85 277 LYS C N 1
ATOM 4196 C CA . LYS C 1 283 ? 180.356 164.408 160.117 1.00 238.85 277 LYS C CA 1
ATOM 4197 C C . LYS C 1 283 ? 178.883 164.198 159.802 1.00 238.85 277 LYS C C 1
ATOM 4198 O O . LYS C 1 283 ? 178.074 164.130 160.734 1.00 238.85 277 LYS C O 1
ATOM 4200 N N . ILE C 1 284 ? 178.518 164.095 158.522 1.00 241.23 278 ILE C N 1
ATOM 4201 C CA . ILE C 1 284 ? 177.120 163.874 158.160 1.00 241.23 278 ILE C CA 1
ATOM 4202 C C . ILE C 1 284 ? 176.630 162.556 158.740 1.00 241.23 278 ILE C C 1
ATOM 4203 O O . ILE C 1 284 ? 175.537 162.474 159.313 1.00 241.23 278 ILE C O 1
ATOM 4205 N N . SER C 1 285 ? 177.431 161.500 158.597 1.00 246.57 279 SER C N 1
ATOM 4206 C CA . SER C 1 285 ? 177.129 160.253 159.284 1.00 246.57 279 SER C CA 1
ATOM 4207 C C . SER C 1 285 ? 177.192 160.412 160.795 1.00 246.57 279 SER C C 1
ATOM 4208 O O . SER C 1 285 ? 176.322 159.888 161.499 1.00 246.57 279 SER C O 1
ATOM 4210 N N . GLU C 1 286 ? 178.196 161.129 161.305 1.00 251.72 280 GLU C N 1
ATOM 4211 C CA . GLU C 1 286 ? 178.271 161.386 162.738 1.00 251.72 280 GLU C CA 1
ATOM 4212 C C . GLU C 1 286 ? 177.104 162.238 163.214 1.00 251.72 280 GLU C C 1
ATOM 4213 O O . GLU C 1 286 ? 176.735 162.178 164.392 1.00 251.72 280 GLU C O 1
ATOM 4215 N N . VAL C 1 287 ? 176.514 163.034 162.318 1.00 247.77 281 VAL C N 1
ATOM 4216 C CA . VAL C 1 287 ? 175.355 163.835 162.684 1.00 247.77 281 VAL C CA 1
ATOM 4217 C C . VAL C 1 287 ? 174.181 162.960 163.090 1.00 247.77 281 VAL C C 1
ATOM 4218 O O . VAL C 1 287 ? 173.500 163.263 164.075 1.00 247.77 281 VAL C O 1
ATOM 4220 N N . CYS C 1 288 ? 173.951 161.881 162.335 1.00 236.92 282 CYS C N 1
ATOM 4221 C CA . CYS C 1 288 ? 172.859 160.932 162.678 1.00 236.92 282 CYS C CA 1
ATOM 4222 C C . CYS C 1 288 ? 173.162 160.306 164.042 1.00 236.92 282 CYS C C 1
ATOM 4223 O O . CYS C 1 288 ? 172.442 160.625 165.009 1.00 236.92 282 CYS C O 1
ATOM 4225 N N . SER C 1 289 ? 174.188 159.452 164.111 1.00 253.61 283 SER C N 1
ATOM 4226 C CA . SER C 1 289 ? 174.588 158.839 165.404 1.00 253.61 283 SER C CA 1
ATOM 4227 C C . SER C 1 289 ? 173.360 158.219 166.078 1.00 253.61 283 SER C C 1
ATOM 4228 O O . SER C 1 289 ? 172.824 157.235 165.537 1.00 253.61 283 SER C O 1
ATOM 4230 N N . GLU C 1 290 ? 172.943 158.773 167.220 1.00 259.71 284 GLU C N 1
ATOM 4231 C CA . GLU C 1 290 ? 171.733 158.267 167.921 1.00 259.71 284 GLU C CA 1
ATOM 4232 C C . GLU C 1 290 ? 170.596 158.113 166.907 1.00 259.71 284 GLU C C 1
ATOM 4233 O O . GLU C 1 290 ? 169.774 157.193 167.082 1.00 259.71 284 GLU C O 1
ATOM 4235 N N . LEU C 1 291 ? 170.555 158.978 165.888 1.00 276.03 285 LEU C N 1
ATOM 4236 C CA . LEU C 1 291 ? 169.486 158.922 164.902 1.00 276.03 285 LEU C CA 1
ATOM 4237 C C . LEU C 1 291 ? 169.837 158.054 163.703 1.00 276.03 285 LEU C C 1
ATOM 4238 O O . LEU C 1 291 ? 169.017 157.940 162.786 1.00 276.03 285 LEU C O 1
ATOM 4240 N N . ASP C 1 292 ? 171.015 157.421 163.734 1.00 292.17 286 ASP C N 1
ATOM 4241 C CA . ASP C 1 292 ? 171.404 156.475 162.653 1.00 292.17 286 ASP C CA 1
ATOM 4242 C C . ASP C 1 292 ? 171.318 155.049 163.203 1.00 292.17 286 ASP C C 1
ATOM 4243 O O . ASP C 1 292 ? 172.143 154.210 162.792 1.00 292.17 286 ASP C O 1
ATOM 4245 N N . VAL C 1 293 ? 170.356 154.790 164.093 1.00 319.29 287 VAL C N 1
ATOM 4246 C CA . VAL C 1 293 ? 170.242 153.445 164.734 1.00 319.29 287 VAL C CA 1
ATOM 4247 C C . VAL C 1 293 ? 170.132 152.381 163.638 1.00 319.29 287 VAL C C 1
ATOM 4248 O O . VAL C 1 293 ? 170.796 151.333 163.766 1.00 319.29 287 VAL C O 1
ATOM 4250 N N . ASP C 1 294 ? 169.329 152.645 162.603 1.00 335.99 288 ASP C N 1
ATOM 4251 C CA . ASP C 1 294 ? 169.147 151.670 161.495 1.00 335.99 288 ASP C CA 1
ATOM 4252 C C . ASP C 1 294 ? 168.880 152.425 160.190 1.00 335.99 288 ASP C C 1
ATOM 4253 O O . ASP C 1 294 ? 168.479 153.604 160.263 1.00 335.99 288 ASP C O 1
ATOM 4255 N N . GLY C 1 295 ? 169.095 151.769 159.045 1.00 332.60 289 GLY C N 1
ATOM 4256 C CA . GLY C 1 295 ? 168.835 152.404 157.739 1.00 332.60 289 GLY C CA 1
ATOM 4257 C C . GLY C 1 295 ? 170.101 152.965 157.117 1.00 332.60 289 GLY C C 1
ATOM 4258 O O . GLY C 1 295 ? 170.044 154.092 156.588 1.00 332.60 289 GLY C O 1
ATOM 4259 N N . LEU C 1 296 ? 171.205 152.213 157.178 1.00 300.44 290 LEU C N 1
ATOM 4260 C CA . LEU C 1 296 ? 172.472 152.660 156.538 1.00 300.44 290 LEU C CA 1
ATOM 4261 C C . LEU C 1 296 ? 172.151 153.240 155.158 1.00 300.44 290 LEU C C 1
ATOM 4262 O O . LEU C 1 296 ? 172.530 154.401 154.906 1.00 300.44 290 LEU C O 1
ATOM 4264 N N . ARG C 1 297 ? 171.479 152.461 154.304 1.00 284.48 291 ARG C N 1
ATOM 4265 C CA . ARG C 1 297 ? 171.107 152.945 152.982 1.00 284.48 291 ARG C CA 1
ATOM 4266 C C . ARG C 1 297 ? 170.630 154.391 152.989 1.00 284.48 291 ARG C C 1
ATOM 4267 O O . ARG C 1 297 ? 170.995 155.151 152.086 1.00 284.48 291 ARG C O 1
ATOM 4269 N N . GLY C 1 298 ? 169.831 154.786 153.983 1.00 263.62 292 GLY C N 1
ATOM 4270 C CA . GLY C 1 298 ? 169.291 156.135 153.995 1.00 263.62 292 GLY C CA 1
ATOM 4271 C C . GLY C 1 298 ? 170.359 157.205 154.120 1.00 263.62 292 GLY C C 1
ATOM 4272 O O . GLY C 1 298 ? 170.290 158.242 153.454 1.00 263.62 292 GLY C O 1
ATOM 4273 N N . ASP C 1 299 ? 171.359 156.970 154.971 1.00 251.78 293 ASP C N 1
ATOM 4274 C CA . ASP C 1 299 ? 172.401 157.970 155.180 1.00 251.78 293 ASP C CA 1
ATOM 4275 C C . ASP C 1 299 ? 173.181 158.247 153.903 1.00 251.78 293 ASP C C 1
ATOM 4276 O O . ASP C 1 299 ? 173.514 159.404 153.621 1.00 251.78 293 ASP C O 1
ATOM 4278 N N . ILE C 1 300 ? 173.480 157.207 153.124 1.00 240.22 294 ILE C N 1
ATOM 4279 C CA . ILE C 1 300 ? 174.223 157.396 151.884 1.00 240.22 294 ILE C CA 1
ATOM 4280 C C . ILE C 1 300 ? 173.431 158.259 150.910 1.00 240.22 294 ILE C C 1
ATOM 4281 O O . ILE C 1 300 ? 173.985 159.151 150.257 1.00 240.22 294 ILE C O 1
ATOM 4283 N N . VAL C 1 301 ? 172.126 158.010 150.797 1.00 240.41 295 VAL C N 1
ATOM 4284 C CA . VAL C 1 301 ? 171.304 158.738 149.837 1.00 240.41 295 VAL C CA 1
ATOM 4285 C C . VAL C 1 301 ? 171.242 160.232 150.127 1.00 240.41 295 VAL C C 1
ATOM 4286 O O . VAL C 1 301 ? 171.333 161.039 149.193 1.00 240.41 295 VAL C O 1
ATOM 4288 N N . THR C 1 302 ? 171.094 160.624 151.394 1.00 218.25 296 THR C N 1
ATOM 4289 C CA . THR C 1 302 ? 170.943 162.037 151.725 1.00 218.25 296 THR C CA 1
ATOM 4290 C C . THR C 1 302 ? 172.175 162.838 151.322 1.00 218.25 296 THR C C 1
ATOM 4291 O O . THR C 1 302 ? 172.096 164.050 151.096 1.00 218.25 296 THR C O 1
ATOM 4293 N N . ASN C 1 303 ? 173.327 162.172 151.229 1.00 216.88 297 ASN C N 1
ATOM 4294 C CA . ASN C 1 303 ? 174.548 162.867 150.840 1.00 216.88 297 ASN C CA 1
ATOM 4295 C C . ASN C 1 303 ? 174.445 163.445 149.436 1.00 216.88 297 ASN C C 1
ATOM 4296 O O . ASN C 1 303 ? 174.867 164.583 149.204 1.00 216.88 297 ASN C O 1
ATOM 4298 N N . ARG C 1 304 ? 173.887 162.686 148.491 1.00 215.57 298 ARG C N 1
ATOM 4299 C CA . ARG C 1 304 ? 173.747 163.184 147.128 1.00 215.57 298 ARG C CA 1
ATOM 4300 C C . ARG C 1 304 ? 172.803 164.373 147.045 1.00 215.57 298 ARG C C 1
ATOM 4301 O O . ARG C 1 304 ? 172.915 165.176 146.112 1.00 215.57 298 ARG C O 1
ATOM 4303 N N . ALA C 1 305 ? 171.880 164.505 147.996 1.00 245.14 299 ALA C N 1
ATOM 4304 C CA . ALA C 1 305 ? 170.921 165.602 147.994 1.00 245.14 299 ALA C CA 1
ATOM 4305 C C . ALA C 1 305 ? 171.582 166.966 148.121 1.00 245.14 299 ALA C C 1
ATOM 4306 O O . ALA C 1 305 ? 171.076 167.944 147.558 1.00 245.14 299 ALA C O 1
ATOM 4308 N N . ALA C 1 306 ? 172.696 167.053 148.849 1.00 260.37 300 ALA C N 1
ATOM 4309 C CA . ALA C 1 306 ? 173.365 168.337 149.027 1.00 260.37 300 ALA C CA 1
ATOM 4310 C C . ALA C 1 306 ? 173.846 168.898 147.697 1.00 260.37 300 ALA C C 1
ATOM 4311 O O . ALA C 1 306 ? 173.775 170.111 147.465 1.00 260.37 300 ALA C O 1
ATOM 4313 N N . LYS C 1 307 ? 174.345 168.031 146.812 1.00 257.26 301 LYS C N 1
ATOM 4314 C CA . LYS C 1 307 ? 174.769 168.488 145.493 1.00 257.26 301 LYS C CA 1
ATOM 4315 C C . LYS C 1 307 ? 173.611 169.126 144.741 1.00 257.26 301 LYS C C 1
ATOM 4316 O O . LYS C 1 307 ? 173.761 170.199 144.144 1.00 257.26 301 LYS C O 1
ATOM 4318 N N . ALA C 1 308 ? 172.443 168.483 144.764 1.00 273.97 302 ALA C N 1
ATOM 4319 C CA . ALA C 1 308 ? 171.252 169.103 144.199 1.00 273.97 302 ALA C CA 1
ATOM 4320 C C . ALA C 1 308 ? 170.826 170.312 145.021 1.00 273.97 302 ALA C C 1
ATOM 4321 O O . ALA C 1 308 ? 170.355 171.313 144.469 1.00 273.97 302 ALA C O 1
ATOM 4323 N N . LEU C 1 309 ? 170.977 170.233 146.345 1.00 249.00 303 LEU C N 1
ATOM 4324 C CA . LEU C 1 309 ? 170.642 171.371 147.193 1.00 249.00 303 LEU C CA 1
ATOM 4325 C C . LEU C 1 309 ? 171.492 172.580 146.837 1.00 249.00 303 LEU C C 1
ATOM 4326 O O . LEU C 1 309 ? 170.980 173.701 146.731 1.00 249.00 303 LEU C O 1
ATOM 4328 N N . THR C 1 310 ? 172.790 172.375 146.638 1.00 241.17 304 THR C N 1
ATOM 4329 C CA . THR C 1 310 ? 173.654 173.438 146.133 1.00 241.17 304 THR C CA 1
ATOM 4330 C C . THR C 1 310 ? 173.736 173.393 144.611 1.00 241.17 304 THR C C 1
ATOM 4331 O O . THR C 1 310 ? 174.812 173.434 144.018 1.00 241.17 304 THR C O 1
ATOM 4333 N N . ALA C 1 311 ? 172.574 173.304 143.968 1.00 222.34 305 ALA C N 1
ATOM 4334 C CA . ALA C 1 311 ? 172.494 173.388 142.514 1.00 222.34 305 ALA C CA 1
ATOM 4335 C C . ALA C 1 311 ? 171.485 174.405 142.013 1.00 222.34 305 ALA C C 1
ATOM 4336 O O . ALA C 1 311 ? 171.769 175.077 141.015 1.00 222.34 305 ALA C O 1
ATOM 4338 N N . TYR C 1 312 ? 170.324 174.552 142.654 1.00 222.93 306 TYR C N 1
ATOM 4339 C CA . TYR C 1 312 ? 169.432 175.651 142.310 1.00 222.93 306 TYR C CA 1
ATOM 4340 C C . TYR C 1 312 ? 170.041 176.991 142.696 1.00 222.93 306 TYR C C 1
ATOM 4341 O O . TYR C 1 312 ? 169.867 177.981 141.978 1.00 222.93 306 TYR C O 1
ATOM 4343 N N . GLU C 1 313 ? 170.753 177.039 143.820 1.00 227.46 307 GLU C N 1
ATOM 4344 C CA . GLU C 1 313 ? 171.483 178.225 144.238 1.00 227.46 307 GLU C CA 1
ATOM 4345 C C . GLU C 1 313 ? 172.633 178.558 143.297 1.00 227.46 307 GLU C C 1
ATOM 4346 O O . GLU C 1 313 ? 173.100 179.700 143.285 1.00 227.46 307 GLU C O 1
ATOM 4348 N N . GLY C 1 314 ? 173.100 177.586 142.514 1.00 237.76 308 GLY C N 1
ATOM 4349 C CA . GLY C 1 314 ? 174.147 177.815 141.544 1.00 237.76 308 GLY C CA 1
ATOM 4350 C C . GLY C 1 314 ? 175.559 177.688 142.069 1.00 237.76 308 GLY C C 1
ATOM 4351 O O . GLY C 1 314 ? 176.506 177.841 141.286 1.00 237.76 308 GLY C O 1
ATOM 4352 N N . ARG C 1 315 ? 175.739 177.417 143.358 1.00 251.39 309 ARG C N 1
ATOM 4353 C CA . ARG C 1 315 ? 177.077 177.289 143.907 1.00 251.39 309 ARG C CA 1
ATOM 4354 C C . ARG C 1 315 ? 177.760 176.035 143.370 1.00 251.39 309 ARG C C 1
ATOM 4355 O O . ARG C 1 315 ? 177.234 174.922 143.450 1.00 251.39 309 ARG C O 1
ATOM 4357 N N . THR C 1 316 ? 178.958 176.231 142.816 1.00 248.33 310 THR C N 1
ATOM 4358 C CA . THR C 1 316 ? 179.738 175.134 142.256 1.00 248.33 310 THR C CA 1
ATOM 4359 C C . THR C 1 316 ? 180.387 174.287 143.344 1.00 248.33 310 THR C C 1
ATOM 4360 O O . THR C 1 316 ? 180.767 173.141 143.086 1.00 248.33 310 THR C O 1
ATOM 4362 N N . GLU C 1 317 ? 180.519 174.824 144.554 1.00 262.57 311 GLU C N 1
ATOM 4363 C CA . GLU C 1 317 ? 181.135 174.115 145.671 1.00 262.57 311 GLU C CA 1
ATOM 4364 C C . GLU C 1 317 ? 180.035 173.701 146.637 1.00 262.57 311 GLU C C 1
ATOM 4365 O O . GLU C 1 317 ? 178.866 174.043 146.436 1.00 262.57 311 GLU C O 1
ATOM 4367 N N . VAL C 1 318 ? 180.410 172.962 147.684 1.00 267.09 312 VAL C N 1
ATOM 4368 C CA . VAL C 1 318 ? 179.430 172.533 148.671 1.00 267.09 312 VAL C CA 1
ATOM 4369 C C . VAL C 1 318 ? 179.009 173.719 149.524 1.00 267.09 312 VAL C C 1
ATOM 4370 O O . VAL C 1 318 ? 179.845 174.444 150.078 1.00 267.09 312 VAL C O 1
ATOM 4372 N N . THR C 1 319 ? 177.699 173.923 149.633 1.00 278.31 313 THR C N 1
ATOM 4373 C CA . THR C 1 319 ? 177.158 175.026 150.412 1.00 278.31 313 THR C CA 1
ATOM 4374 C C . THR C 1 319 ? 176.816 174.521 151.806 1.00 278.31 313 THR C C 1
ATOM 4375 O O . THR C 1 319 ? 175.985 173.626 151.980 1.00 278.31 313 THR C O 1
ATOM 4377 N N . VAL C 1 320 ? 177.472 175.114 152.806 1.00 290.75 314 VAL C N 1
ATOM 4378 C CA . VAL C 1 320 ? 177.203 174.739 154.189 1.00 290.75 314 VAL C CA 1
ATOM 4379 C C . VAL C 1 320 ? 175.783 175.144 154.573 1.00 290.75 314 VAL C C 1
ATOM 4380 O O . VAL C 1 320 ? 175.162 176.020 153.959 1.00 290.75 314 VAL C O 1
ATOM 4382 N N . ASP C 1 321 ? 175.259 174.472 155.595 1.00 273.54 315 ASP C N 1
ATOM 4383 C CA . ASP C 1 321 ? 173.931 174.633 156.176 1.00 273.54 315 ASP C CA 1
ATOM 4384 C C . ASP C 1 321 ? 172.839 174.110 155.248 1.00 273.54 315 ASP C C 1
ATOM 4385 O O . ASP C 1 321 ? 171.675 174.082 155.650 1.00 273.54 315 ASP C O 1
ATOM 4387 N N . ASP C 1 322 ? 173.166 173.693 154.025 1.00 272.83 316 ASP C N 1
ATOM 4388 C CA . ASP C 1 322 ? 172.182 173.094 153.135 1.00 272.83 316 ASP C CA 1
ATOM 4389 C C . ASP C 1 322 ? 171.698 171.749 153.657 1.00 272.83 316 ASP C C 1
ATOM 4390 O O . ASP C 1 322 ? 170.530 171.392 153.466 1.00 272.83 316 ASP C O 1
ATOM 4392 N N . ILE C 1 323 ? 172.582 170.998 154.316 1.00 268.95 317 ILE C N 1
ATOM 4393 C CA . ILE C 1 323 ? 172.176 169.745 154.942 1.00 268.95 317 ILE C CA 1
ATOM 4394 C C . ILE C 1 323 ? 171.119 170.006 156.005 1.00 268.95 317 ILE C C 1
ATOM 4395 O O . ILE C 1 323 ? 170.124 169.280 156.101 1.00 268.95 317 ILE C O 1
ATOM 4397 N N . ARG C 1 324 ? 171.316 171.049 156.814 1.00 267.89 318 ARG C N 1
ATOM 4398 C CA . ARG C 1 324 ? 170.299 171.431 157.787 1.00 267.89 318 ARG C CA 1
ATOM 4399 C C . ARG C 1 324 ? 168.991 171.800 157.103 1.00 267.89 318 ARG C C 1
ATOM 4400 O O . ARG C 1 324 ? 167.912 171.458 157.601 1.00 267.89 318 ARG C O 1
ATOM 4402 N N . ARG C 1 325 ? 169.063 172.484 155.964 1.00 252.29 319 ARG C N 1
ATOM 4403 C CA . ARG C 1 325 ? 167.885 172.824 155.182 1.00 252.29 319 ARG C CA 1
ATOM 4404 C C . ARG C 1 325 ? 167.215 171.606 154.563 1.00 252.29 319 ARG C C 1
ATOM 4405 O O . ARG C 1 325 ? 166.084 171.716 154.082 1.00 252.29 319 ARG C O 1
ATOM 4407 N N . VAL C 1 326 ? 167.881 170.451 154.563 1.00 248.18 320 VAL C N 1
ATOM 4408 C CA . VAL C 1 326 ? 167.336 169.225 154.000 1.00 248.18 320 VAL C CA 1
ATOM 4409 C C . VAL C 1 326 ? 167.313 168.089 155.015 1.00 248.18 320 VAL C C 1
ATOM 4410 O O . VAL C 1 326 ? 166.850 166.993 154.700 1.00 248.18 320 VAL C O 1
ATOM 4412 N N . ILE C 1 327 ? 167.806 168.328 156.226 1.00 260.13 321 ILE C N 1
ATOM 4413 C CA . ILE C 1 327 ? 167.840 167.311 157.269 1.00 260.13 321 ILE C CA 1
ATOM 4414 C C . ILE C 1 327 ? 166.441 166.842 157.642 1.00 260.13 321 ILE C C 1
ATOM 4415 O O . ILE C 1 327 ? 166.204 165.641 157.776 1.00 260.13 321 ILE C O 1
ATOM 4417 N N . THR C 1 328 ? 165.507 167.778 157.818 1.00 266.35 322 THR C N 1
ATOM 4418 C CA . THR C 1 328 ? 164.135 167.395 158.131 1.00 266.35 322 THR C CA 1
ATOM 4419 C C . THR C 1 328 ? 163.515 166.603 156.989 1.00 266.35 322 THR C C 1
ATOM 4420 O O . THR C 1 328 ? 162.800 165.622 157.220 1.00 266.35 322 THR C O 1
ATOM 4422 N N . LEU C 1 329 ? 163.784 167.008 155.751 1.00 259.52 323 LEU C N 1
ATOM 4423 C CA . LEU C 1 329 ? 163.268 166.318 154.578 1.00 259.52 323 LEU C CA 1
ATOM 4424 C C . LEU C 1 329 ? 164.091 165.094 154.205 1.00 259.52 323 LEU C C 1
ATOM 4425 O O . LEU C 1 329 ? 163.890 164.540 153.118 1.00 259.52 323 LEU C O 1
ATOM 4427 N N . CYS C 1 330 ? 165.001 164.659 155.068 1.00 263.90 324 CYS C N 1
ATOM 4428 C CA . CYS C 1 330 ? 165.863 163.525 154.768 1.00 263.90 324 CYS C CA 1
ATOM 4429 C C . CYS C 1 330 ? 165.302 162.193 155.238 1.00 263.90 324 CYS C C 1
ATOM 4430 O O . CYS C 1 330 ? 164.977 161.343 154.406 1.00 263.90 324 CYS C O 1
ATOM 4432 N N . LEU C 1 331 ? 165.182 161.980 156.548 1.00 277.42 325 LEU C N 1
ATOM 4433 C CA . LEU C 1 331 ? 164.711 160.708 157.083 1.00 277.42 325 LEU C CA 1
ATOM 4434 C C . LEU C 1 331 ? 163.765 160.880 158.267 1.00 277.42 325 LEU C C 1
ATOM 4435 O O . LEU C 1 331 ? 163.756 160.038 159.172 1.00 277.42 325 LEU C O 1
ATOM 4437 N N . ARG C 1 332 ? 162.975 161.952 158.286 1.00 284.23 326 ARG C N 1
ATOM 4438 C CA . ARG C 1 332 ? 162.030 162.207 159.367 1.00 284.23 326 ARG C CA 1
ATOM 4439 C C . ARG C 1 332 ? 161.053 161.066 159.595 1.00 284.23 326 ARG C C 1
ATOM 4440 O O . ARG C 1 332 ? 160.909 160.604 160.728 1.00 284.23 326 ARG C O 1
ATOM 4442 N N . HIS C 1 333 ? 160.376 160.598 158.545 1.00 274.94 327 HIS C N 1
ATOM 4443 C CA . HIS C 1 333 ? 159.521 159.426 158.691 1.00 274.94 327 HIS C CA 1
ATOM 4444 C C . HIS C 1 333 ? 160.346 158.183 158.996 1.00 274.94 327 HIS C C 1
ATOM 4445 O O . HIS C 1 333 ? 159.962 157.365 159.841 1.00 274.94 327 HIS C O 1
ATOM 4447 N N . ARG C 1 334 ? 161.487 158.029 158.324 1.00 252.30 328 ARG C N 1
ATOM 4448 C CA . ARG C 1 334 ? 162.374 156.899 158.564 1.00 252.30 328 ARG C CA 1
ATOM 4449 C C . ARG C 1 334 ? 162.909 156.861 159.988 1.00 252.30 328 ARG C C 1
ATOM 4450 O O . ARG C 1 334 ? 163.219 155.774 160.486 1.00 252.30 328 ARG C O 1
ATOM 4452 N N . LEU C 1 335 ? 163.021 158.009 160.650 1.00 263.37 329 LEU C N 1
ATOM 4453 C CA . LEU C 1 335 ? 163.478 158.052 162.033 1.00 263.37 329 LEU C CA 1
ATOM 4454 C C . LEU C 1 335 ? 162.419 157.425 162.929 1.00 263.37 329 LEU C C 1
ATOM 4455 O O . LEU C 1 335 ? 161.350 158.006 163.142 1.00 263.37 329 LEU C O 1
ATOM 4457 N N . ARG C 1 336 ? 162.711 156.237 163.452 1.00 277.45 330 ARG C N 1
ATOM 4458 C CA . ARG C 1 336 ? 161.764 155.545 164.315 1.00 277.45 330 ARG C CA 1
ATOM 4459 C C . ARG C 1 336 ? 161.661 156.252 165.660 1.00 277.45 330 ARG C C 1
ATOM 4460 O O . ARG C 1 336 ? 162.588 156.950 166.081 1.00 277.45 330 ARG C O 1
ATOM 4462 N N . LYS C 1 337 ? 160.527 156.073 166.333 1.00 299.88 331 LYS C N 1
ATOM 4463 C CA . LYS C 1 337 ? 160.299 156.686 167.632 1.00 299.88 331 LYS C CA 1
ATOM 4464 C C . LYS C 1 337 ? 159.245 155.884 168.381 1.00 299.88 331 LYS C C 1
ATOM 4465 O O . LYS C 1 337 ? 158.893 154.771 167.983 1.00 299.88 331 LYS C O 1
ATOM 4467 N N . ASP C 1 338 ? 158.749 156.463 169.470 1.00 288.69 332 ASP C N 1
ATOM 4468 C CA . ASP C 1 338 ? 157.725 155.817 170.282 1.00 288.69 332 ASP C CA 1
ATOM 4469 C C . ASP C 1 338 ? 156.392 155.760 169.543 1.00 288.69 332 ASP C C 1
ATOM 4470 O O . ASP C 1 338 ? 155.342 155.554 170.151 1.00 288.69 332 ASP C O 1
ATOM 4472 N N . ASP C 1 344 ? 160.918 165.505 169.718 1.00 330.60 338 ASP C N 1
ATOM 4473 C CA . ASP C 1 344 ? 160.394 166.784 169.167 1.00 330.60 338 ASP C CA 1
ATOM 4474 C C . ASP C 1 344 ? 160.508 166.760 167.638 1.00 330.60 338 ASP C C 1
ATOM 4475 O O . ASP C 1 344 ? 160.369 167.834 167.021 1.00 330.60 338 ASP C O 1
ATOM 4477 N N . SER C 1 345 ? 160.759 165.581 167.059 1.00 339.92 339 SER C N 1
ATOM 4478 C CA . SER C 1 345 ? 160.849 165.451 165.580 1.00 339.92 339 SER C CA 1
ATOM 4479 C C . SER C 1 345 ? 161.801 166.516 165.026 1.00 339.92 339 SER C C 1
ATOM 4480 O O . SER C 1 345 ? 162.941 166.600 165.518 1.00 339.92 339 SER C O 1
ATOM 4482 N N . GLY C 1 346 ? 161.346 167.292 164.038 1.00 341.71 340 GLY C N 1
ATOM 4483 C CA . GLY C 1 346 ? 162.180 168.366 163.466 1.00 341.71 340 GLY C CA 1
ATOM 4484 C C . GLY C 1 346 ? 162.875 169.162 164.556 1.00 341.71 340 GLY C C 1
ATOM 4485 O O . GLY C 1 346 ? 164.095 169.381 164.437 1.00 341.71 340 GLY C O 1
ATOM 4486 N N . TYR C 1 347 ? 162.128 169.576 165.584 1.00 327.88 341 TYR C N 1
ATOM 4487 C CA . TYR C 1 347 ? 162.710 170.339 166.683 1.00 327.88 341 TYR C CA 1
ATOM 4488 C C . TYR C 1 347 ? 163.785 169.528 167.394 1.00 327.88 341 TYR C C 1
ATOM 4489 O O . TYR C 1 347 ? 164.847 170.054 167.746 1.00 327.88 341 TYR C O 1
ATOM 4491 N N . LYS C 1 348 ? 163.521 168.239 167.617 1.00 331.91 342 LYS C N 1
ATOM 4492 C CA . LYS C 1 348 ? 164.544 167.362 168.175 1.00 331.91 342 LYS C CA 1
ATOM 4493 C C . LYS C 1 348 ? 165.733 167.239 167.231 1.00 331.91 342 LYS C C 1
ATOM 4494 O O . LYS C 1 348 ? 166.887 167.247 167.674 1.00 331.91 342 LYS C O 1
ATOM 4496 N N . VAL C 1 349 ? 165.469 167.124 165.928 1.00 329.70 343 VAL C N 1
ATOM 4497 C CA . VAL C 1 349 ? 166.553 167.085 164.949 1.00 329.70 343 VAL C CA 1
ATOM 4498 C C . VAL C 1 349 ? 167.326 168.397 164.970 1.00 329.70 343 VAL C C 1
ATOM 4499 O O . VAL C 1 349 ? 168.562 168.412 164.936 1.00 329.70 343 VAL C O 1
ATOM 4501 N N . GLU C 1 350 ? 166.606 169.520 165.027 1.00 327.58 344 GLU C N 1
ATOM 4502 C CA . GLU C 1 350 ? 167.258 170.820 165.120 1.00 327.58 344 GLU C CA 1
ATOM 4503 C C . GLU C 1 350 ? 168.087 170.947 166.390 1.00 327.58 344 GLU C C 1
ATOM 4504 O O . GLU C 1 350 ? 169.201 171.480 166.346 1.00 327.58 344 GLU C O 1
ATOM 4506 N N . LYS C 1 351 ? 167.565 170.467 167.521 1.00 330.02 345 LYS C N 1
ATOM 4507 C CA . LYS C 1 351 ? 168.350 170.451 168.751 1.00 330.02 345 LYS C CA 1
ATOM 4508 C C . LYS C 1 351 ? 169.578 169.563 168.596 1.00 330.02 345 LYS C C 1
ATOM 4509 O O . LYS C 1 351 ? 170.679 169.920 169.032 1.00 330.02 345 LYS C O 1
ATOM 4511 N N . VAL C 1 352 ? 169.405 168.395 167.973 1.00 319.20 346 VAL C N 1
ATOM 4512 C CA . VAL C 1 352 ? 170.540 167.535 167.675 1.00 319.20 346 VAL C CA 1
ATOM 4513 C C . VAL C 1 352 ? 171.467 168.173 166.652 1.00 319.20 346 VAL C C 1
ATOM 4514 O O . VAL C 1 352 ? 172.688 167.992 166.728 1.00 319.20 346 VAL C O 1
ATOM 4516 N N . PHE C 1 353 ? 170.916 168.920 165.691 1.00 312.38 347 PHE C N 1
ATOM 4517 C CA . PHE C 1 353 ? 171.743 169.543 164.663 1.00 312.38 347 PHE C CA 1
ATOM 4518 C C . PHE C 1 353 ? 172.693 170.573 165.260 1.00 312.38 347 PHE C C 1
ATOM 4519 O O . PHE C 1 353 ? 173.726 170.893 164.659 1.00 312.38 347 PHE C O 1
ATOM 4521 N N . ALA C 1 354 ? 172.359 171.109 166.436 1.00 305.58 348 ALA C N 1
ATOM 4522 C CA . ALA C 1 354 ? 173.240 172.077 167.080 1.00 305.58 348 ALA C CA 1
ATOM 4523 C C . ALA C 1 354 ? 174.586 171.454 167.422 1.00 305.58 348 ALA C C 1
ATOM 4524 O O . ALA C 1 354 ? 175.637 172.066 167.198 1.00 305.58 348 ALA C O 1
ATOM 4526 N N . ARG C 1 355 ? 174.576 170.236 167.964 1.00 291.25 349 ARG C N 1
ATOM 4527 C CA . ARG C 1 355 ? 175.830 169.561 168.276 1.00 291.25 349 ARG C CA 1
ATOM 4528 C C . ARG C 1 355 ? 176.484 168.999 167.020 1.00 291.25 349 ARG C C 1
ATOM 4529 O O . ARG C 1 355 ? 177.710 168.843 166.965 1.00 291.25 349 ARG C O 1
ATOM 4531 N N . ILE C 1 356 ? 175.682 168.687 165.999 1.00 291.39 350 ILE C N 1
ATOM 4532 C CA . ILE C 1 356 ? 176.210 168.036 164.804 1.00 291.39 350 ILE C CA 1
ATOM 4533 C C . ILE C 1 356 ? 177.145 168.968 164.043 1.00 291.39 350 ILE C C 1
ATOM 4534 O O . ILE C 1 356 ? 178.255 168.578 163.661 1.00 291.39 350 ILE C O 1
ATOM 4536 N N . PHE C 1 357 ? 176.719 170.206 163.807 1.00 264.35 351 PHE C N 1
ATOM 4537 C CA . PHE C 1 357 ? 177.505 171.162 163.038 1.00 264.35 351 PHE C CA 1
ATOM 4538 C C . PHE C 1 357 ? 178.089 172.267 163.901 1.00 264.35 351 PHE C C 1
ATOM 4539 O O . PHE C 1 357 ? 179.251 172.644 163.713 1.00 264.35 351 PHE C O 1
ATOM 4541 N N . GLY C 1 358 ? 177.316 172.800 164.844 1.00 270.98 352 GLY C N 1
ATOM 4542 C CA . GLY C 1 358 ? 177.802 173.860 165.705 1.00 270.98 352 GLY C CA 1
ATOM 4543 C C . GLY C 1 358 ? 177.193 175.211 165.396 1.00 270.98 352 GLY C C 1
ATOM 4544 O O . GLY C 1 358 ? 177.593 175.874 164.434 1.00 270.98 352 GLY C O 1
ATOM 4545 N N . VAL C 1 359 ? 176.226 175.630 166.206 1.00 236.62 353 VAL C N 1
ATOM 4546 C CA . VAL C 1 359 ? 175.563 176.913 166.010 1.00 236.62 353 VAL C CA 1
ATOM 4547 C C . VAL C 1 359 ? 175.012 177.435 167.331 1.00 236.62 353 VAL C C 1
ATOM 4548 O O . VAL C 1 359 ? 173.968 178.085 167.365 1.00 236.62 353 VAL C O 1
ATOM 4550 N N . VAL D 1 20 ? 176.303 143.119 134.663 1.00 243.34 14 VAL D N 1
ATOM 4551 C CA . VAL D 1 20 ? 175.332 143.001 135.741 1.00 243.34 14 VAL D CA 1
ATOM 4552 C C . VAL D 1 20 ? 175.897 142.144 136.866 1.00 243.34 14 VAL D C 1
ATOM 4553 O O . VAL D 1 20 ? 175.488 140.998 137.049 1.00 243.34 14 VAL D O 1
ATOM 4555 N N . VAL D 1 21 ? 176.841 142.706 137.621 1.00 274.33 15 VAL D N 1
ATOM 4556 C CA . VAL D 1 21 ? 177.482 141.992 138.720 1.00 274.33 15 VAL D CA 1
ATOM 4557 C C . VAL D 1 21 ? 178.102 143.020 139.653 1.00 274.33 15 VAL D C 1
ATOM 4558 O O . VAL D 1 21 ? 178.358 144.161 139.265 1.00 274.33 15 VAL D O 1
ATOM 4560 N N . PHE D 1 22 ? 178.343 142.612 140.899 1.00 283.29 16 PHE D N 1
ATOM 4561 C CA . PHE D 1 22 ? 178.962 143.470 141.892 1.00 283.29 16 PHE D CA 1
ATOM 4562 C C . PHE D 1 22 ? 180.102 142.738 142.589 1.00 283.29 16 PHE D C 1
ATOM 4563 O O . PHE D 1 22 ? 180.088 141.506 142.672 1.00 283.29 16 PHE D O 1
ATOM 4565 N N . PRO D 1 23 ? 181.099 143.461 143.097 1.00 266.84 17 PRO D N 1
ATOM 4566 C CA . PRO D 1 23 ? 182.213 142.789 143.775 1.00 266.84 17 PRO D CA 1
ATOM 4567 C C . PRO D 1 23 ? 181.828 142.366 145.184 1.00 266.84 17 PRO D C 1
ATOM 4568 O O . PRO D 1 23 ? 181.470 143.193 146.025 1.00 266.84 17 PRO D O 1
ATOM 4570 N N . PHE D 1 24 ? 181.903 141.057 145.434 1.00 264.15 18 PHE D N 1
ATOM 4571 C CA . PHE D 1 24 ? 181.547 140.529 146.747 1.00 264.15 18 PHE D CA 1
ATOM 4572 C C . PHE D 1 24 ? 182.486 141.053 147.825 1.00 264.15 18 PHE D C 1
ATOM 4573 O O . PHE D 1 24 ? 182.045 141.437 148.915 1.00 264.15 18 PHE D O 1
ATOM 4575 N N . THR D 1 25 ? 183.785 141.080 147.540 1.00 254.82 19 THR D N 1
ATOM 4576 C CA . THR D 1 25 ? 184.771 141.544 148.505 1.00 254.82 19 THR D CA 1
ATOM 4577 C C . THR D 1 25 ? 184.708 143.045 148.748 1.00 254.82 19 THR D C 1
ATOM 4578 O O . THR D 1 25 ? 185.311 143.523 149.715 1.00 254.82 19 THR D O 1
ATOM 4580 N N . ALA D 1 26 ? 184.003 143.797 147.899 1.00 242.68 20 ALA D N 1
ATOM 4581 C CA . ALA D 1 26 ? 183.917 145.241 148.087 1.00 242.68 20 ALA D CA 1
ATOM 4582 C C . ALA D 1 26 ? 183.242 145.585 149.408 1.00 242.68 20 ALA D C 1
ATOM 4583 O O . ALA D 1 26 ? 183.693 146.481 150.130 1.00 242.68 20 ALA D O 1
ATOM 4585 N N . ILE D 1 27 ? 182.160 144.881 149.743 1.00 224.42 21 ILE D N 1
ATOM 4586 C CA . ILE D 1 27 ? 181.482 145.120 151.008 1.00 224.42 21 ILE D CA 1
ATOM 4587 C C . ILE D 1 27 ? 182.370 144.666 152.159 1.00 224.42 21 ILE D C 1
ATOM 4588 O O . ILE D 1 27 ? 183.188 143.748 152.024 1.00 224.42 21 ILE D O 1
ATOM 4590 N N . VAL D 1 28 ? 182.210 145.322 153.307 1.00 241.14 22 VAL D N 1
ATOM 4591 C CA . VAL D 1 28 ? 182.982 145.019 154.502 1.00 241.14 22 VAL D CA 1
ATOM 4592 C C . VAL D 1 28 ? 182.030 144.932 155.687 1.00 241.14 22 VAL D C 1
ATOM 4593 O O . VAL D 1 28 ? 180.825 145.151 155.564 1.00 241.14 22 VAL D O 1
ATOM 4595 N N . GLY D 1 29 ? 182.590 144.604 156.840 1.00 263.15 23 GLY D N 1
ATOM 4596 C CA . GLY D 1 29 ? 181.782 144.467 158.041 1.00 263.15 23 GLY D CA 1
ATOM 4597 C C . GLY D 1 29 ? 181.132 143.103 158.139 1.00 263.15 23 GLY D C 1
ATOM 4598 O O . GLY D 1 29 ? 180.544 142.588 157.189 1.00 263.15 23 GLY D O 1
ATOM 4599 N N . GLN D 1 30 ? 181.242 142.508 159.327 1.00 276.25 24 GLN D N 1
ATOM 4600 C CA . GLN D 1 30 ? 180.758 141.152 159.580 1.00 276.25 24 GLN D CA 1
ATOM 4601 C C . GLN D 1 30 ? 181.341 140.176 158.561 1.00 276.25 24 GLN D C 1
ATOM 4602 O O . GLN D 1 30 ? 180.640 139.341 157.986 1.00 276.25 24 GLN D O 1
ATOM 4604 N N . GLU D 1 31 ? 182.652 140.299 158.336 1.00 302.35 25 GLU D N 1
ATOM 4605 C CA . GLU D 1 31 ? 183.319 139.474 157.334 1.00 302.35 25 GLU D CA 1
ATOM 4606 C C . GLU D 1 31 ? 183.226 137.992 157.669 1.00 302.35 25 GLU D C 1
ATOM 4607 O O . GLU D 1 31 ? 183.351 137.146 156.775 1.00 302.35 25 GLU D O 1
ATOM 4609 N N . GLU D 1 32 ? 183.012 137.658 158.943 1.00 332.80 26 GLU D N 1
ATOM 4610 C CA . GLU D 1 32 ? 182.822 136.261 159.316 1.00 332.80 26 GLU D CA 1
ATOM 4611 C C . GLU D 1 32 ? 181.581 135.674 158.659 1.00 332.80 26 GLU D C 1
ATOM 4612 O O . GLU D 1 32 ? 181.552 134.479 158.341 1.00 332.80 26 GLU D O 1
ATOM 4614 N N . MET D 1 33 ? 180.549 136.494 158.450 1.00 330.19 27 MET D N 1
ATOM 4615 C CA . MET D 1 33 ? 179.351 136.016 157.769 1.00 330.19 27 MET D CA 1
ATOM 4616 C C . MET D 1 33 ? 179.661 135.598 156.336 1.00 330.19 27 MET D C 1
ATOM 4617 O O . MET D 1 33 ? 179.150 134.579 155.857 1.00 330.19 27 MET D O 1
ATOM 4619 N N . LYS D 1 34 ? 180.493 136.375 155.637 1.00 321.06 28 LYS D N 1
ATOM 4620 C CA . LYS D 1 34 ? 180.907 135.986 154.293 1.00 321.06 28 LYS D CA 1
ATOM 4621 C C . LYS D 1 34 ? 181.668 134.668 154.317 1.00 321.06 28 LYS D C 1
ATOM 4622 O O . LYS D 1 34 ? 181.453 133.801 153.462 1.00 321.06 28 LYS D O 1
ATOM 4624 N N . LEU D 1 35 ? 182.566 134.501 155.292 1.00 320.08 29 LEU D N 1
ATOM 4625 C CA . LEU D 1 35 ? 183.231 133.215 155.469 1.00 320.08 29 LEU D CA 1
ATOM 4626 C C . LEU D 1 35 ? 182.225 132.130 155.825 1.00 320.08 29 LEU D C 1
ATOM 4627 O O . LEU D 1 35 ? 182.314 131.001 155.328 1.00 320.08 29 LEU D O 1
ATOM 4629 N N . ALA D 1 36 ? 181.259 132.454 156.688 1.00 330.82 30 ALA D N 1
ATOM 4630 C CA . ALA D 1 36 ? 180.172 131.521 156.960 1.00 330.82 30 ALA D CA 1
ATOM 4631 C C . ALA D 1 36 ? 179.373 131.243 155.696 1.00 330.82 30 ALA D C 1
ATOM 4632 O O . ALA D 1 36 ? 178.978 130.100 155.439 1.00 330.82 30 ALA D O 1
ATOM 4634 N N . LEU D 1 37 ? 179.123 132.280 154.894 1.00 329.73 31 LEU D N 1
ATOM 4635 C CA . LEU D 1 37 ? 178.545 132.064 153.574 1.00 329.73 31 LEU D CA 1
ATOM 4636 C C . LEU D 1 37 ? 179.476 131.228 152.709 1.00 329.73 31 LEU D C 1
ATOM 4637 O O . LEU D 1 37 ? 179.030 130.322 151.995 1.00 329.73 31 LEU D O 1
ATOM 4639 N N . LEU D 1 38 ? 180.778 131.514 152.765 1.00 328.50 32 LEU D N 1
ATOM 4640 C CA . LEU D 1 38 ? 181.753 130.699 152.054 1.00 328.50 32 LEU D CA 1
ATOM 4641 C C . LEU D 1 38 ? 181.851 129.292 152.624 1.00 328.50 32 LEU D C 1
ATOM 4642 O O . LEU D 1 38 ? 182.227 128.367 151.896 1.00 328.50 32 LEU D O 1
ATOM 4644 N N . LEU D 1 39 ? 181.527 129.110 153.906 1.00 316.46 33 LEU D N 1
ATOM 4645 C CA . LEU D 1 39 ? 181.591 127.782 154.508 1.00 316.46 33 LEU D CA 1
ATOM 4646 C C . LEU D 1 39 ? 180.604 126.830 153.845 1.00 316.46 33 LEU D C 1
ATOM 4647 O O . LEU D 1 39 ? 180.934 125.673 153.564 1.00 316.46 33 LEU D O 1
ATOM 4649 N N . ASN D 1 40 ? 179.387 127.301 153.584 1.00 309.39 34 ASN D N 1
ATOM 4650 C CA . ASN D 1 40 ? 178.355 126.492 152.953 1.00 309.39 34 ASN D CA 1
ATOM 4651 C C . ASN D 1 40 ? 178.242 126.751 151.458 1.00 309.39 34 ASN D C 1
ATOM 4652 O O . ASN D 1 40 ? 177.305 126.258 150.823 1.00 309.39 34 ASN D O 1
ATOM 4654 N N . VAL D 1 41 ? 179.174 127.515 150.885 1.00 303.65 35 VAL D N 1
ATOM 4655 C CA . VAL D 1 41 ? 179.096 127.848 149.466 1.00 303.65 35 VAL D CA 1
ATOM 4656 C C . VAL D 1 41 ? 179.222 126.595 148.609 1.00 303.65 35 VAL D C 1
ATOM 4657 O O . VAL D 1 41 ? 178.467 126.406 147.648 1.00 303.65 35 VAL D O 1
ATOM 4659 N N . ILE D 1 42 ? 180.168 125.724 148.938 1.00 297.32 36 ILE D N 1
ATOM 4660 C CA . ILE D 1 42 ? 180.401 124.499 148.182 1.00 297.32 36 ILE D CA 1
ATOM 4661 C C . ILE D 1 42 ? 179.991 123.267 148.975 1.00 297.32 36 ILE D C 1
ATOM 4662 O O . ILE D 1 42 ? 180.305 122.140 148.593 1.00 297.32 36 ILE D O 1
ATOM 4664 N N . ASP D 1 43 ? 179.288 123.462 150.081 1.00 290.67 37 ASP D N 1
ATOM 4665 C CA . ASP D 1 43 ? 178.871 122.339 150.909 1.00 290.67 37 ASP D CA 1
ATOM 4666 C C . ASP D 1 43 ? 177.531 121.803 150.426 1.00 290.67 37 ASP D C 1
ATOM 4667 O O . ASP D 1 43 ? 176.526 122.522 150.495 1.00 290.67 37 ASP D O 1
ATOM 4669 N N . PRO D 1 44 ? 177.461 120.565 149.941 1.00 263.81 38 PRO D N 1
ATOM 4670 C CA . PRO D 1 44 ? 176.177 119.991 149.515 1.00 263.81 38 PRO D CA 1
ATOM 4671 C C . PRO D 1 44 ? 175.389 119.305 150.621 1.00 263.81 38 PRO D C 1
ATOM 4672 O O . PRO D 1 44 ? 174.197 119.046 150.429 1.00 263.81 38 PRO D O 1
ATOM 4674 N N . LYS D 1 45 ? 176.016 119.006 151.759 1.00 270.94 39 LYS D N 1
ATOM 4675 C CA . LYS D 1 45 ? 175.347 118.377 152.890 1.00 270.94 39 LYS D CA 1
ATOM 4676 C C . LYS D 1 45 ? 175.130 119.351 154.043 1.00 270.94 39 LYS D C 1
ATOM 4677 O O . LYS D 1 45 ? 175.227 118.962 155.212 1.00 270.94 39 LYS D O 1
ATOM 4679 N N . ILE D 1 46 ? 174.840 120.613 153.737 1.00 320.30 40 ILE D N 1
ATOM 4680 C CA . ILE D 1 46 ? 174.644 121.625 154.765 1.00 320.30 40 ILE D CA 1
ATOM 4681 C C . ILE D 1 46 ? 173.208 122.126 154.846 1.00 320.30 40 ILE D C 1
ATOM 4682 O O . ILE D 1 46 ? 172.629 122.117 155.945 1.00 320.30 40 ILE D O 1
ATOM 4684 N N . GLY D 1 47 ? 172.608 122.564 153.743 1.00 348.69 41 GLY D N 1
ATOM 4685 C CA . GLY D 1 47 ? 171.247 123.052 153.797 1.00 348.69 41 GLY D CA 1
ATOM 4686 C C . GLY D 1 47 ? 171.175 124.498 154.262 1.00 348.69 41 GLY D C 1
ATOM 4687 O O . GLY D 1 47 ? 172.182 125.199 154.397 1.00 348.69 41 GLY D O 1
ATOM 4688 N N . GLY D 1 48 ? 169.942 124.944 154.501 1.00 358.30 42 GLY D N 1
ATOM 4689 C CA . GLY D 1 48 ? 169.696 126.289 154.970 1.00 358.30 42 GLY D CA 1
ATOM 4690 C C . GLY D 1 48 ? 170.342 126.564 156.313 1.00 358.30 42 GLY D C 1
ATOM 4691 O O . GLY D 1 48 ? 170.374 125.729 157.217 1.00 358.30 42 GLY D O 1
ATOM 4692 N N . VAL D 1 49 ? 170.873 127.778 156.437 1.00 385.56 43 VAL D N 1
ATOM 4693 C CA . VAL D 1 49 ? 171.565 128.215 157.644 1.00 385.56 43 VAL D CA 1
ATOM 4694 C C . VAL D 1 49 ? 170.935 129.523 158.099 1.00 385.56 43 VAL D C 1
ATOM 4695 O O . VAL D 1 49 ? 170.743 130.435 157.288 1.00 385.56 43 VAL D O 1
ATOM 4697 N N . MET D 1 50 ? 170.612 129.615 159.386 1.00 396.48 44 MET D N 1
ATOM 4698 C CA . MET D 1 50 ? 169.997 130.818 159.929 1.00 396.48 44 MET D CA 1
ATOM 4699 C C . MET D 1 50 ? 170.945 132.004 159.826 1.00 396.48 44 MET D C 1
ATOM 4700 O O . MET D 1 50 ? 172.131 131.896 160.150 1.00 396.48 44 MET D O 1
ATOM 4702 N N . ILE D 1 51 ? 170.412 133.142 159.369 1.00 396.58 45 ILE D N 1
ATOM 4703 C CA . ILE D 1 51 ? 171.238 134.379 159.231 1.00 396.58 45 ILE D CA 1
ATOM 4704 C C . ILE D 1 51 ? 170.366 135.586 159.590 1.00 396.58 45 ILE D C 1
ATOM 4705 O O . ILE D 1 51 ? 169.508 135.958 158.764 1.00 396.58 45 ILE D O 1
ATOM 4707 N N . MET D 1 52 ? 170.576 136.168 160.775 1.00 384.62 46 MET D N 1
ATOM 4708 C CA . MET D 1 52 ? 169.761 137.327 161.231 1.00 384.62 46 MET D CA 1
ATOM 4709 C C . MET D 1 52 ? 170.328 138.619 160.634 1.00 384.62 46 MET D C 1
ATOM 4710 O O . MET D 1 52 ? 171.355 138.543 159.930 1.00 384.62 46 MET D O 1
ATOM 4712 N N . GLY D 1 53 ? 169.683 139.757 160.913 1.00 357.54 47 GLY D N 1
ATOM 4713 C CA . GLY D 1 53 ? 170.142 141.052 160.375 1.00 357.54 47 GLY D CA 1
ATOM 4714 C C . GLY D 1 53 ? 169.344 141.460 159.149 1.00 357.54 47 GLY D C 1
ATOM 4715 O O . GLY D 1 53 ? 169.827 141.219 158.025 1.00 357.54 47 GLY D O 1
ATOM 4716 N N . ASP D 1 54 ? 168.164 142.054 159.356 1.00 296.60 48 ASP D N 1
ATOM 4717 C CA . ASP D 1 54 ? 167.302 142.486 158.223 1.00 296.60 48 ASP D CA 1
ATOM 4718 C C . ASP D 1 54 ? 167.255 144.017 158.176 1.00 296.60 48 ASP D C 1
ATOM 4719 O O . ASP D 1 54 ? 166.827 144.621 159.179 1.00 296.60 48 ASP D O 1
ATOM 4721 N N . ARG D 1 55 ? 167.675 144.611 157.054 1.00 251.28 49 ARG D N 1
ATOM 4722 C CA . ARG D 1 55 ? 167.667 146.092 156.897 1.00 251.28 49 ARG D CA 1
ATOM 4723 C C . ARG D 1 55 ? 168.078 146.428 155.460 1.00 251.28 49 ARG D C 1
ATOM 4724 O O . ARG D 1 55 ? 168.370 145.482 154.701 1.00 251.28 49 ARG D O 1
ATOM 4726 N N . GLY D 1 56 ? 168.102 147.715 155.099 1.00 221.09 50 GLY D N 1
ATOM 4727 C CA . GLY D 1 56 ? 168.578 148.079 153.751 1.00 221.09 50 GLY D CA 1
ATOM 4728 C C . GLY D 1 56 ? 169.877 147.353 153.457 1.00 221.09 50 GLY D C 1
ATOM 4729 O O . GLY D 1 56 ? 170.151 147.085 152.271 1.00 221.09 50 GLY D O 1
ATOM 4730 N N . THR D 1 57 ? 170.642 147.036 154.506 1.00 208.78 51 THR D N 1
ATOM 4731 C CA . THR D 1 57 ? 171.919 146.294 154.339 1.00 208.78 51 THR D CA 1
ATOM 4732 C C . THR D 1 57 ? 171.623 144.848 153.927 1.00 208.78 51 THR D C 1
ATOM 4733 O O . THR D 1 57 ? 172.162 144.417 152.889 1.00 208.78 51 THR D O 1
ATOM 4735 N N . GLY D 1 58 ? 170.805 144.128 154.705 1.00 208.67 52 GLY D N 1
ATOM 4736 C CA . GLY D 1 58 ? 170.562 142.710 154.392 1.00 208.67 52 GLY D CA 1
ATOM 4737 C C . GLY D 1 58 ? 170.269 142.525 152.917 1.00 208.67 52 GLY D C 1
ATOM 4738 O O . GLY D 1 58 ? 170.875 141.631 152.310 1.00 208.67 52 GLY D O 1
ATOM 4739 N N . LYS D 1 59 ? 169.386 143.355 152.355 1.00 184.62 53 LYS D N 1
ATOM 4740 C CA . LYS D 1 59 ? 169.007 143.186 150.927 1.00 184.62 53 LYS D CA 1
ATOM 4741 C C . LYS D 1 59 ? 170.269 143.327 150.069 1.00 184.62 53 LYS D C 1
ATOM 4742 O O . LYS D 1 59 ? 170.508 142.456 149.194 1.00 184.62 53 LYS D O 1
ATOM 4744 N N . SER D 1 60 ? 171.064 144.366 150.336 1.00 203.58 54 SER D N 1
ATOM 4745 C CA . SER D 1 60 ? 172.300 144.602 149.548 1.00 203.58 54 SER D CA 1
ATOM 4746 C C . SER D 1 60 ? 173.204 143.372 149.651 1.00 203.58 54 SER D C 1
ATOM 4747 O O . SER D 1 60 ? 173.646 142.890 148.601 1.00 203.58 54 SER D O 1
ATOM 4749 N N . THR D 1 61 ? 173.428 142.869 150.868 1.00 223.60 55 THR D N 1
ATOM 4750 C CA . THR D 1 61 ? 174.336 141.708 151.069 1.00 223.60 55 THR D CA 1
ATOM 4751 C C . THR D 1 61 ? 173.815 140.512 150.267 1.00 223.60 55 THR D C 1
ATOM 4752 O O . THR D 1 61 ? 174.631 139.850 149.600 1.00 223.60 55 THR D O 1
ATOM 4754 N N . THR D 1 62 ? 172.506 140.258 150.326 1.00 237.36 56 THR D N 1
ATOM 4755 C CA . THR D 1 62 ? 171.904 139.115 149.592 1.00 237.36 56 THR D CA 1
ATOM 4756 C C . THR D 1 62 ? 172.182 139.281 148.095 1.00 237.36 56 THR D C 1
ATOM 4757 O O . THR D 1 62 ? 172.697 138.324 147.482 1.00 237.36 56 THR D O 1
ATOM 4759 N N . ILE D 1 63 ? 171.883 140.459 147.540 1.00 259.34 57 ILE D N 1
ATOM 4760 C CA . ILE D 1 63 ? 172.201 140.726 146.105 1.00 259.34 57 ILE D CA 1
ATOM 4761 C C . ILE D 1 63 ? 173.704 140.510 145.903 1.00 259.34 57 ILE D C 1
ATOM 4762 O O . ILE D 1 63 ? 174.082 139.899 144.883 1.00 259.34 57 ILE D O 1
ATOM 4764 N N . ARG D 1 64 ? 174.523 140.992 146.844 1.00 249.89 58 ARG D N 1
ATOM 4765 C CA . ARG D 1 64 ? 175.996 140.809 146.754 1.00 249.89 58 ARG D CA 1
ATOM 4766 C C . ARG D 1 64 ? 176.315 139.312 146.812 1.00 249.89 58 ARG D C 1
ATOM 4767 O O . ARG D 1 64 ? 177.242 138.879 146.104 1.00 249.89 58 ARG D O 1
ATOM 4769 N N . ALA D 1 65 ? 175.572 138.558 147.629 1.00 293.67 59 ALA D N 1
ATOM 4770 C CA . ALA D 1 65 ? 175.785 137.095 147.724 1.00 293.67 59 ALA D CA 1
ATOM 4771 C C . ALA D 1 65 ? 175.554 136.469 146.346 1.00 293.67 59 ALA D C 1
ATOM 4772 O O . ALA D 1 65 ? 176.338 135.580 145.962 1.00 293.67 59 ALA D O 1
ATOM 4774 N N . LEU D 1 66 ? 174.520 136.924 145.631 1.00 314.23 60 LEU D N 1
ATOM 4775 C CA . LEU D 1 66 ? 174.263 136.414 144.258 1.00 314.23 60 LEU D CA 1
ATOM 4776 C C . LEU D 1 66 ? 175.481 136.732 143.387 1.00 314.23 60 LEU D C 1
ATOM 4777 O O . LEU D 1 66 ? 175.979 135.809 142.715 1.00 314.23 60 LEU D O 1
ATOM 4779 N N . ALA D 1 67 ? 175.943 137.986 143.408 1.00 312.78 61 ALA D N 1
ATOM 4780 C CA . ALA D 1 67 ? 177.160 138.364 142.651 1.00 312.78 61 ALA D CA 1
ATOM 4781 C C . ALA D 1 67 ? 178.368 138.292 143.588 1.00 312.78 61 ALA D C 1
ATOM 4782 O O . ALA D 1 67 ? 178.947 139.356 143.884 1.00 312.78 61 ALA D O 1
ATOM 4784 N N . ASP D 1 68 ? 178.726 137.089 144.046 1.00 307.17 62 ASP D N 1
ATOM 4785 C CA . ASP D 1 68 ? 179.838 136.949 145.026 1.00 307.17 62 ASP D CA 1
ATOM 4786 C C . ASP D 1 68 ? 180.931 136.034 144.466 1.00 307.17 62 ASP D C 1
ATOM 4787 O O . ASP D 1 68 ? 182.064 136.099 144.982 1.00 307.17 62 ASP D O 1
ATOM 4789 N N . LEU D 1 69 ? 180.608 135.222 143.455 1.00 311.09 63 LEU D N 1
ATOM 4790 C CA . LEU D 1 69 ? 181.587 134.245 142.909 1.00 311.09 63 LEU D CA 1
ATOM 4791 C C . LEU D 1 69 ? 180.961 133.547 141.698 1.00 311.09 63 LEU D C 1
ATOM 4792 O O . LEU D 1 69 ? 179.786 133.140 141.796 1.00 311.09 63 LEU D O 1
ATOM 4794 N N . LEU D 1 70 ? 181.717 133.419 140.603 1.00 300.71 64 LEU D N 1
ATOM 4795 C CA . LEU D 1 70 ? 181.190 132.778 139.369 1.00 300.71 64 LEU D CA 1
ATOM 4796 C C . LEU D 1 70 ? 181.853 131.408 139.189 1.00 300.71 64 LEU D C 1
ATOM 4797 O O . LEU D 1 70 ? 183.098 131.348 139.218 1.00 300.71 64 LEU D O 1
ATOM 4799 N N . PRO D 1 71 ? 181.079 130.315 139.004 1.00 253.15 65 PRO D N 1
ATOM 4800 C CA . PRO D 1 71 ? 181.682 129.000 138.756 1.00 253.15 65 PRO D CA 1
ATOM 4801 C C . PRO D 1 71 ? 182.906 128.762 139.653 1.00 253.15 65 PRO D C 1
ATOM 4802 O O . PRO D 1 71 ? 182.736 128.854 140.856 1.00 253.15 65 PRO D O 1
ATOM 4804 N N . VAL D 1 115 ? 166.850 129.914 144.226 1.00 336.10 109 VAL D N 1
ATOM 4805 C CA . VAL D 1 115 ? 166.690 131.336 143.954 1.00 336.10 109 VAL D CA 1
ATOM 4806 C C . VAL D 1 115 ? 166.647 132.117 145.259 1.00 336.10 109 VAL D C 1
ATOM 4807 O O . VAL D 1 115 ? 167.660 132.264 145.941 1.00 336.10 109 VAL D O 1
ATOM 4809 N N . ASP D 1 116 ? 165.465 132.621 145.601 1.00 330.72 110 ASP D N 1
ATOM 4810 C CA . ASP D 1 116 ? 165.267 133.374 146.830 1.00 330.72 110 ASP D CA 1
ATOM 4811 C C . ASP D 1 116 ? 163.799 133.265 147.222 1.00 330.72 110 ASP D C 1
ATOM 4812 O O . ASP D 1 116 ? 163.045 132.466 146.658 1.00 330.72 110 ASP D O 1
ATOM 4814 N N . LEU D 1 117 ? 163.391 134.074 148.194 1.00 341.71 111 LEU D N 1
ATOM 4815 C CA . LEU D 1 117 ? 162.009 134.072 148.657 1.00 341.71 111 LEU D CA 1
ATOM 4816 C C . LEU D 1 117 ? 161.099 134.795 147.670 1.00 341.71 111 LEU D C 1
ATOM 4817 O O . LEU D 1 117 ? 160.862 134.314 146.562 1.00 341.71 111 LEU D O 1
ATOM 4819 N N . LEU D 1 147 ? 158.179 125.745 139.108 1.00 377.23 141 LEU D N 1
ATOM 4820 C CA . LEU D 1 147 ? 159.535 126.233 139.326 1.00 377.23 141 LEU D CA 1
ATOM 4821 C C . LEU D 1 147 ? 160.437 125.124 139.855 1.00 377.23 141 LEU D C 1
ATOM 4822 O O . LEU D 1 147 ? 161.649 125.299 139.973 1.00 377.23 141 LEU D O 1
ATOM 4824 N N . LEU D 1 148 ? 159.830 123.980 140.173 1.00 394.76 142 LEU D N 1
ATOM 4825 C CA . LEU D 1 148 ? 160.571 122.850 140.715 1.00 394.76 142 LEU D CA 1
ATOM 4826 C C . LEU D 1 148 ? 161.585 122.276 139.734 1.00 394.76 142 LEU D C 1
ATOM 4827 O O . LEU D 1 148 ? 162.691 121.916 140.151 1.00 394.76 142 LEU D O 1
ATOM 4829 N N . ALA D 1 149 ? 161.234 122.176 138.449 1.00 380.59 143 ALA D N 1
ATOM 4830 C CA . ALA D 1 149 ? 162.149 121.594 137.472 1.00 380.59 143 ALA D CA 1
ATOM 4831 C C . ALA D 1 149 ? 163.433 122.407 137.371 1.00 380.59 143 ALA D C 1
ATOM 4832 O O . ALA D 1 149 ? 164.535 121.848 137.326 1.00 380.59 143 ALA D O 1
ATOM 4834 N N . LYS D 1 150 ? 163.310 123.730 137.329 1.00 393.92 144 LYS D N 1
ATOM 4835 C CA . LYS D 1 150 ? 164.474 124.615 137.332 1.00 393.92 144 LYS D CA 1
ATOM 4836 C C . LYS D 1 150 ? 164.824 125.063 138.748 1.00 393.92 144 LYS D C 1
ATOM 4837 O O . LYS D 1 150 ? 164.971 126.251 139.030 1.00 393.92 144 LYS D O 1
ATOM 4839 N N . ALA D 1 151 ? 164.955 124.098 139.658 1.00 402.98 145 ALA D N 1
ATOM 4840 C CA . ALA D 1 151 ? 165.306 124.400 141.037 1.00 402.98 145 ALA D CA 1
ATOM 4841 C C . ALA D 1 151 ? 166.306 123.427 141.642 1.00 402.98 145 ALA D C 1
ATOM 4842 O O . ALA D 1 151 ? 166.690 123.613 142.800 1.00 402.98 145 ALA D O 1
ATOM 4844 N N . ASN D 1 152 ? 166.739 122.405 140.907 1.00 391.88 146 ASN D N 1
ATOM 4845 C CA . ASN D 1 152 ? 167.619 121.394 141.478 1.00 391.88 146 ASN D CA 1
ATOM 4846 C C . ASN D 1 152 ? 168.981 121.987 141.816 1.00 391.88 146 ASN D C 1
ATOM 4847 O O . ASN D 1 152 ? 169.599 122.674 140.998 1.00 391.88 146 ASN D O 1
ATOM 4849 N N . ARG D 1 153 ? 169.445 121.710 143.038 1.00 380.02 147 ARG D N 1
ATOM 4850 C CA . ARG D 1 153 ? 170.752 122.164 143.515 1.00 380.02 147 ARG D CA 1
ATOM 4851 C C . ARG D 1 153 ? 170.883 123.682 143.422 1.00 380.02 147 ARG D C 1
ATOM 4852 O O . ARG D 1 153 ? 171.739 124.207 142.708 1.00 380.02 147 ARG D O 1
ATOM 4854 N N . GLY D 1 154 ? 170.028 124.393 144.145 1.00 383.43 148 GLY D N 1
ATOM 4855 C CA . GLY D 1 154 ? 170.033 125.841 144.117 1.00 383.43 148 GLY D CA 1
ATOM 4856 C C . GLY D 1 154 ? 169.841 126.428 145.498 1.00 383.43 148 GLY D C 1
ATOM 4857 O O . GLY D 1 154 ? 169.152 125.866 146.348 1.00 383.43 148 GLY D O 1
ATOM 4858 N N . ILE D 1 155 ? 170.466 127.581 145.710 1.00 372.19 149 ILE D N 1
ATOM 4859 C CA . ILE D 1 155 ? 170.353 128.286 146.980 1.00 372.19 149 ILE D CA 1
ATOM 4860 C C . ILE D 1 155 ? 169.062 129.090 147.001 1.00 372.19 149 ILE D C 1
ATOM 4861 O O . ILE D 1 155 ? 168.480 129.409 145.958 1.00 372.19 149 ILE D O 1
ATOM 4863 N N . LEU D 1 156 ? 168.609 129.422 148.204 1.00 357.81 150 LEU D N 1
ATOM 4864 C CA . LEU D 1 156 ? 167.390 130.187 148.404 1.00 357.81 150 LEU D CA 1
ATOM 4865 C C . LEU D 1 156 ? 167.569 131.141 149.577 1.00 357.81 150 LEU D C 1
ATOM 4866 O O . LEU D 1 156 ? 167.896 130.738 150.696 1.00 357.81 150 LEU D O 1
ATOM 4868 N N . TYR D 1 157 ? 167.347 132.426 149.305 1.00 361.93 151 TYR D N 1
ATOM 4869 C CA . TYR D 1 157 ? 167.465 133.479 150.317 1.00 361.93 151 TYR D CA 1
ATOM 4870 C C . TYR D 1 157 ? 166.083 133.665 150.940 1.00 361.93 151 TYR D C 1
ATOM 4871 O O . TYR D 1 157 ? 165.145 134.112 150.275 1.00 361.93 151 TYR D O 1
ATOM 4873 N N . VAL D 1 158 ? 165.969 133.320 152.217 1.00 398.20 152 VAL D N 1
ATOM 4874 C CA . VAL D 1 158 ? 164.709 133.458 152.936 1.00 398.20 152 VAL D CA 1
ATOM 4875 C C . VAL D 1 158 ? 164.454 134.929 153.225 1.00 398.20 152 VAL D C 1
ATOM 4876 O O . VAL D 1 158 ? 165.370 135.759 153.176 1.00 398.20 152 VAL D O 1
ATOM 4878 N N . ASP D 1 159 ? 163.203 135.257 153.527 1.00 409.13 153 ASP D N 1
ATOM 4879 C CA . ASP D 1 159 ? 162.778 136.619 153.817 1.00 409.13 153 ASP D CA 1
ATOM 4880 C C . ASP D 1 159 ? 161.955 136.667 155.096 1.00 409.13 153 ASP D C 1
ATOM 4881 O O . ASP D 1 159 ? 160.862 137.236 155.131 1.00 409.13 153 ASP D O 1
ATOM 4883 N N . GLU D 1 160 ? 162.473 136.054 156.164 1.00 435.43 154 GLU D N 1
ATOM 4884 C CA . GLU D 1 160 ? 161.759 135.910 157.432 1.00 435.43 154 GLU D CA 1
ATOM 4885 C C . GLU D 1 160 ? 160.437 135.167 157.213 1.00 435.43 154 GLU D C 1
ATOM 4886 O O . GLU D 1 160 ? 159.339 135.703 157.381 1.00 435.43 154 GLU D O 1
ATOM 4888 N N . VAL D 1 161 ? 160.588 133.900 156.825 1.00 466.95 155 VAL D N 1
ATOM 4889 C CA . VAL D 1 161 ? 159.482 133.048 156.398 1.00 466.95 155 VAL D CA 1
ATOM 4890 C C . VAL D 1 161 ? 158.429 132.902 157.491 1.00 466.95 155 VAL D C 1
ATOM 4891 O O . VAL D 1 161 ? 157.345 132.360 157.248 1.00 466.95 155 VAL D O 1
ATOM 4893 N N . ASN D 1 162 ? 158.740 133.372 158.701 1.00 481.38 156 ASN D N 1
ATOM 4894 C CA . ASN D 1 162 ? 157.738 133.405 159.760 1.00 481.38 156 ASN D CA 1
ATOM 4895 C C . ASN D 1 162 ? 156.533 134.239 159.345 1.00 481.38 156 ASN D C 1
ATOM 4896 O O . ASN D 1 162 ? 155.394 133.932 159.715 1.00 481.38 156 ASN D O 1
ATOM 4898 N N . LEU D 1 163 ? 156.767 135.298 158.572 1.00 480.88 157 LEU D N 1
ATOM 4899 C CA . LEU D 1 163 ? 155.687 136.117 158.042 1.00 480.88 157 LEU D CA 1
ATOM 4900 C C . LEU D 1 163 ? 155.259 135.704 156.641 1.00 480.88 157 LEU D C 1
ATOM 4901 O O . LEU D 1 163 ? 154.389 136.359 156.057 1.00 480.88 157 LEU D O 1
ATOM 4903 N N . LEU D 1 164 ? 155.845 134.644 156.091 1.00 488.78 158 LEU D N 1
ATOM 4904 C CA . LEU D 1 164 ? 155.496 134.197 154.751 1.00 488.78 158 LEU D CA 1
ATOM 4905 C C . LEU D 1 164 ? 154.327 133.213 154.810 1.00 488.78 158 LEU D C 1
ATOM 4906 O O . LEU D 1 164 ? 153.690 133.015 155.848 1.00 488.78 158 LEU D O 1
ATOM 4908 N N . ASP D 1 165 ? 154.044 132.589 153.666 1.00 482.47 159 ASP D N 1
ATOM 4909 C CA . ASP D 1 165 ? 152.937 131.647 153.557 1.00 482.47 159 ASP D CA 1
ATOM 4910 C C . ASP D 1 165 ? 153.192 130.398 154.390 1.00 482.47 159 ASP D C 1
ATOM 4911 O O . ASP D 1 165 ? 154.305 129.863 154.396 1.00 482.47 159 ASP D O 1
ATOM 4913 N N . ASP D 1 166 ? 152.163 129.927 155.098 1.00 456.34 160 ASP D N 1
ATOM 4914 C CA . ASP D 1 166 ? 152.314 128.739 155.930 1.00 456.34 160 ASP D CA 1
ATOM 4915 C C . ASP D 1 166 ? 152.206 127.448 155.129 1.00 456.34 160 ASP D C 1
ATOM 4916 O O . ASP D 1 166 ? 152.584 126.388 155.639 1.00 456.34 160 ASP D O 1
ATOM 4918 N N . HIS D 1 167 ? 151.697 127.512 153.895 1.00 429.79 161 HIS D N 1
ATOM 4919 C CA . HIS D 1 167 ? 151.580 126.305 153.082 1.00 429.79 161 HIS D CA 1
ATOM 4920 C C . HIS D 1 167 ? 152.946 125.688 152.818 1.00 429.79 161 HIS D C 1
ATOM 4921 O O . HIS D 1 167 ? 153.130 124.475 152.970 1.00 429.79 161 HIS D O 1
ATOM 4923 N N . LEU D 1 168 ? 153.920 126.510 152.424 1.00 437.02 162 LEU D N 1
ATOM 4924 C CA . LEU D 1 168 ? 155.282 126.013 152.274 1.00 437.02 162 LEU D CA 1
ATOM 4925 C C . LEU D 1 168 ? 155.951 125.837 153.631 1.00 437.02 162 LEU D C 1
ATOM 4926 O O . LEU D 1 168 ? 156.779 124.937 153.810 1.00 437.02 162 LEU D O 1
ATOM 4928 N N . VAL D 1 169 ? 155.600 126.686 154.601 1.00 437.08 163 VAL D N 1
ATOM 4929 C CA . VAL D 1 169 ? 156.203 126.595 155.929 1.00 437.08 163 VAL D CA 1
ATOM 4930 C C . VAL D 1 169 ? 155.870 125.258 156.573 1.00 437.08 163 VAL D C 1
ATOM 4931 O O . VAL D 1 169 ? 156.730 124.617 157.190 1.00 437.08 163 VAL D O 1
ATOM 4933 N N . ASP D 1 170 ? 154.618 124.816 156.444 1.00 419.39 164 ASP D N 1
ATOM 4934 C CA . ASP D 1 170 ? 154.246 123.496 156.934 1.00 419.39 164 ASP D CA 1
ATOM 4935 C C . ASP D 1 170 ? 154.842 122.379 156.087 1.00 419.39 164 ASP D C 1
ATOM 4936 O O . ASP D 1 170 ? 154.789 121.215 156.495 1.00 419.39 164 ASP D O 1
ATOM 4938 N N . VAL D 1 171 ? 155.405 122.706 154.924 1.00 427.40 165 VAL D N 1
ATOM 4939 C CA . VAL D 1 171 ? 155.969 121.704 154.038 1.00 427.40 165 VAL D CA 1
ATOM 4940 C C . VAL D 1 171 ? 157.491 121.781 153.955 1.00 427.40 165 VAL D C 1
ATOM 4941 O O . VAL D 1 171 ? 158.158 120.752 154.116 1.00 427.40 165 VAL D O 1
ATOM 4943 N N . LEU D 1 172 ? 158.061 122.960 153.710 1.00 416.74 166 LEU D N 1
ATOM 4944 C CA . LEU D 1 172 ? 159.501 123.119 153.560 1.00 416.74 166 LEU D CA 1
ATOM 4945 C C . LEU D 1 172 ? 160.274 122.771 154.828 1.00 416.74 166 LEU D C 1
ATOM 4946 O O . LEU D 1 172 ? 161.434 122.356 154.735 1.00 416.74 166 LEU D O 1
ATOM 4948 N N . LEU D 1 173 ? 159.665 122.930 156.000 1.00 405.96 167 LEU D N 1
ATOM 4949 C CA . LEU D 1 173 ? 160.311 122.579 157.265 1.00 405.96 167 LEU D CA 1
ATOM 4950 C C . LEU D 1 173 ? 160.635 121.090 157.321 1.00 405.96 167 LEU D C 1
ATOM 4951 O O . LEU D 1 173 ? 161.712 120.677 157.746 1.00 405.96 167 LEU D O 1
ATOM 4953 N N . ASP D 1 174 ? 159.683 120.268 156.882 1.00 413.83 168 ASP D N 1
ATOM 4954 C CA . ASP D 1 174 ? 159.916 118.836 156.756 1.00 413.83 168 ASP D CA 1
ATOM 4955 C C . ASP D 1 174 ? 160.695 118.552 155.479 1.00 413.83 168 ASP D C 1
ATOM 4956 O O . ASP D 1 174 ? 161.511 117.625 155.434 1.00 413.83 168 ASP D O 1
ATOM 4958 N N . SER D 1 175 ? 160.452 119.352 154.437 1.00 395.29 169 SER D N 1
ATOM 4959 C CA . SER D 1 175 ? 161.199 119.191 153.194 1.00 395.29 169 SER D CA 1
ATOM 4960 C C . SER D 1 175 ? 162.664 119.557 153.386 1.00 395.29 169 SER D C 1
ATOM 4961 O O . SER D 1 175 ? 163.516 119.192 152.567 1.00 395.29 169 SER D O 1
ATOM 4963 N N . ALA D 1 176 ? 162.974 120.288 154.454 1.00 383.89 170 ALA D N 1
ATOM 4964 C CA . ALA D 1 176 ? 164.363 120.530 154.812 1.00 383.89 170 ALA D CA 1
ATOM 4965 C C . ALA D 1 176 ? 165.053 119.204 155.098 1.00 383.89 170 ALA D C 1
ATOM 4966 O O . ALA D 1 176 ? 164.608 118.431 155.951 1.00 383.89 170 ALA D O 1
ATOM 4968 N N . ALA D 1 177 ? 166.136 118.942 154.369 1.00 377.79 171 ALA D N 1
ATOM 4969 C CA . ALA D 1 177 ? 166.872 117.682 154.409 1.00 377.79 171 ALA D CA 1
ATOM 4970 C C . ALA D 1 177 ? 165.998 116.480 154.070 1.00 377.79 171 ALA D C 1
ATOM 4971 O O . ALA D 1 177 ? 166.210 115.392 154.619 1.00 377.79 171 ALA D O 1
ATOM 4973 N N . SER D 1 178 ? 165.014 116.650 153.184 1.00 365.36 172 SER D N 1
ATOM 4974 C CA . SER D 1 178 ? 164.158 115.538 152.789 1.00 365.36 172 SER D CA 1
ATOM 4975 C C . SER D 1 178 ? 164.935 114.442 152.072 1.00 365.36 172 SER D C 1
ATOM 4976 O O . SER D 1 178 ? 164.698 113.255 152.324 1.00 365.36 172 SER D O 1
ATOM 4978 N N . GLY D 1 179 ? 165.858 114.811 151.188 1.00 325.46 173 GLY D N 1
ATOM 4979 C CA . GLY D 1 179 ? 166.664 113.832 150.486 1.00 325.46 173 GLY D CA 1
ATOM 4980 C C . GLY D 1 179 ? 166.599 113.949 148.977 1.00 325.46 173 GLY D C 1
ATOM 4981 O O . GLY D 1 179 ? 167.609 113.761 148.292 1.00 325.46 173 GLY D O 1
ATOM 4982 N N . TRP D 1 180 ? 165.418 114.260 148.443 1.00 299.83 174 TRP D N 1
ATOM 4983 C CA . TRP D 1 180 ? 165.248 114.374 147.000 1.00 299.83 174 TRP D CA 1
ATOM 4984 C C . TRP D 1 180 ? 164.052 115.250 146.653 1.00 299.83 174 TRP D C 1
ATOM 4985 O O . TRP D 1 180 ? 163.490 115.922 147.525 1.00 299.83 174 TRP D O 1
ATOM 4987 N N . ASN D 1 181 ? 163.659 115.249 145.384 1.00 264.07 175 ASN D N 1
ATOM 4988 C CA . ASN D 1 181 ? 162.528 116.046 144.929 1.00 264.07 175 ASN D CA 1
ATOM 4989 C C . ASN D 1 181 ? 161.211 115.465 145.431 1.00 264.07 175 ASN D C 1
ATOM 4990 O O . ASN D 1 181 ? 160.202 115.492 144.726 1.00 264.07 175 ASN D O 1
ATOM 4992 N N . ARG D 1 195 ? 166.613 118.866 144.240 1.00 364.78 189 ARG D N 1
ATOM 4993 C CA . ARG D 1 195 ? 167.295 119.307 145.452 1.00 364.78 189 ARG D CA 1
ATOM 4994 C C . ARG D 1 195 ? 167.432 120.824 145.476 1.00 364.78 189 ARG D C 1
ATOM 4995 O O . ARG D 1 195 ? 166.927 121.513 144.593 1.00 364.78 189 ARG D O 1
ATOM 4997 N N . PHE D 1 196 ? 168.121 121.334 146.504 1.00 375.71 190 PHE D N 1
ATOM 4998 C CA . PHE D 1 196 ? 168.329 122.799 146.651 1.00 375.71 190 PHE D CA 1
ATOM 4999 C C . PHE D 1 196 ? 169.089 123.058 147.958 1.00 375.71 190 PHE D C 1
ATOM 5000 O O . PHE D 1 196 ? 168.973 122.235 148.887 1.00 375.71 190 PHE D O 1
ATOM 5002 N N . VAL D 1 197 ? 169.837 124.164 148.026 1.00 375.30 191 VAL D N 1
ATOM 5003 C CA . VAL D 1 197 ? 170.606 124.513 149.260 1.00 375.30 191 VAL D CA 1
ATOM 5004 C C . VAL D 1 197 ? 170.188 125.916 149.711 1.00 375.30 191 VAL D C 1
ATOM 5005 O O . VAL D 1 197 ? 170.971 126.859 149.490 1.00 375.30 191 VAL D O 1
ATOM 5007 N N . LEU D 1 198 ? 169.013 126.041 150.336 1.00 370.86 192 LEU D N 1
ATOM 5008 C CA . LEU D 1 198 ? 168.491 127.373 150.748 1.00 370.86 192 LEU D CA 1
ATOM 5009 C C . LEU D 1 198 ? 169.375 127.987 151.840 1.00 370.86 192 LEU D C 1
ATOM 5010 O O . LEU D 1 198 ? 170.383 127.355 152.211 1.00 370.86 192 LEU D O 1
ATOM 5012 N N . VAL D 1 199 ? 169.002 129.174 152.329 1.00 379.48 193 VAL D N 1
ATOM 5013 C CA . VAL D 1 199 ? 169.775 129.860 153.408 1.00 379.48 193 VAL D CA 1
ATOM 5014 C C . VAL D 1 199 ? 168.804 130.655 154.289 1.00 379.48 193 VAL D C 1
ATOM 5015 O O . VAL D 1 199 ? 168.243 131.652 153.792 1.00 379.48 193 VAL D O 1
ATOM 5017 N N . GLY D 1 200 ? 168.615 130.229 155.542 1.00 395.49 194 GLY D N 1
ATOM 5018 C CA . GLY D 1 200 ? 167.725 130.927 156.490 1.00 395.49 194 GLY D CA 1
ATOM 5019 C C . GLY D 1 200 ? 168.100 132.393 156.618 1.00 395.49 194 GLY D C 1
ATOM 5020 O O . GLY D 1 200 ? 169.273 132.675 156.927 1.00 395.49 194 GLY D O 1
ATOM 5021 N N . SER D 1 201 ? 167.141 133.293 156.387 1.00 401.77 195 SER D N 1
ATOM 5022 C CA . SER D 1 201 ? 167.414 134.753 156.465 1.00 401.77 195 SER D CA 1
ATOM 5023 C C . SER D 1 201 ? 166.205 135.477 157.065 1.00 401.77 195 SER D C 1
ATOM 5024 O O . SER D 1 201 ? 165.068 135.164 156.658 1.00 401.77 195 SER D O 1
ATOM 5026 N N . GLY D 1 202 ? 166.447 136.411 157.990 1.00 421.78 196 GLY D N 1
ATOM 5027 C CA . GLY D 1 202 ? 165.349 137.161 158.632 1.00 421.78 196 GLY D CA 1
ATOM 5028 C C . GLY D 1 202 ? 165.853 138.022 159.776 1.00 421.78 196 GLY D C 1
ATOM 5029 O O . GLY D 1 202 ? 167.039 138.409 159.741 1.00 421.78 196 GLY D O 1
ATOM 5030 N N . ASN D 1 203 ? 164.991 138.312 160.755 1.00 467.53 197 ASN D N 1
ATOM 5031 C CA . ASN D 1 203 ? 165.383 139.134 161.888 1.00 467.53 197 ASN D CA 1
ATOM 5032 C C . ASN D 1 203 ? 164.436 138.841 163.046 1.00 467.53 197 ASN D C 1
ATOM 5033 O O . ASN D 1 203 ? 163.279 138.446 162.811 1.00 467.53 197 ASN D O 1
ATOM 5035 N N . PRO D 1 204 ? 164.887 139.011 164.292 1.00 483.07 198 PRO D N 1
ATOM 5036 C CA . PRO D 1 204 ? 163.977 138.789 165.427 1.00 483.07 198 PRO D CA 1
ATOM 5037 C C . PRO D 1 204 ? 162.756 139.686 165.397 1.00 483.07 198 PRO D C 1
ATOM 5038 O O . PRO D 1 204 ? 161.671 139.259 165.811 1.00 483.07 198 PRO D O 1
ATOM 5040 N N . GLU D 1 205 ? 162.899 140.924 164.918 1.00 488.92 199 GLU D N 1
ATOM 5041 C CA . GLU D 1 205 ? 161.738 141.793 164.770 1.00 488.92 199 GLU D CA 1
ATOM 5042 C C . GLU D 1 205 ? 160.908 141.410 163.553 1.00 488.92 199 GLU D C 1
ATOM 5043 O O . GLU D 1 205 ? 159.754 141.835 163.433 1.00 488.92 199 GLU D O 1
ATOM 5045 N N . GLU D 1 206 ? 161.474 140.614 162.645 1.00 485.63 200 GLU D N 1
ATOM 5046 C CA . GLU D 1 206 ? 160.765 140.195 161.444 1.00 485.63 200 GLU D CA 1
ATOM 5047 C C . GLU D 1 206 ? 160.121 138.821 161.577 1.00 485.63 200 GLU D C 1
ATOM 5048 O O . GLU D 1 206 ? 159.506 138.350 160.614 1.00 485.63 200 GLU D O 1
ATOM 5050 N N . GLY D 1 207 ? 160.273 138.184 162.744 1.00 507.20 201 GLY D N 1
ATOM 5051 C CA . GLY D 1 207 ? 159.680 136.851 162.973 1.00 507.20 201 GLY D CA 1
ATOM 5052 C C . GLY D 1 207 ? 160.670 135.883 163.598 1.00 507.20 201 GLY D C 1
ATOM 5053 O O . GLY D 1 207 ? 161.881 136.181 163.568 1.00 507.20 201 GLY D O 1
ATOM 5054 N N . GLU D 1 208 ? 160.178 134.766 164.145 1.00 525.85 202 GLU D N 1
ATOM 5055 C CA . GLU D 1 208 ? 161.061 133.766 164.806 1.00 525.85 202 GLU D CA 1
ATOM 5056 C C . GLU D 1 208 ? 160.833 132.383 164.183 1.00 525.85 202 GLU D C 1
ATOM 5057 O O . GLU D 1 208 ? 161.168 131.381 164.845 1.00 525.85 202 GLU D O 1
ATOM 5059 N N . LEU D 1 209 ? 160.278 132.336 162.968 1.00 525.70 203 LEU D N 1
ATOM 5060 C CA . LEU D 1 209 ? 160.025 131.045 162.272 1.00 525.70 203 LEU D CA 1
ATOM 5061 C C . LEU D 1 209 ? 159.130 130.160 163.147 1.00 525.70 203 LEU D C 1
ATOM 5062 O O . LEU D 1 209 ? 158.230 130.709 163.813 1.00 525.70 203 LEU D O 1
ATOM 5064 N N . ARG D 1 210 ? 159.372 128.845 163.141 1.00 483.20 204 ARG D N 1
ATOM 5065 C CA . ARG D 1 210 ? 158.558 127.900 163.953 1.00 483.20 204 ARG D CA 1
ATOM 5066 C C . ARG D 1 210 ? 159.464 127.209 164.978 1.00 483.20 204 ARG D C 1
ATOM 5067 O O . ARG D 1 210 ? 160.692 127.225 164.780 1.00 483.20 204 ARG D O 1
ATOM 5069 N N . PRO D 1 211 ? 158.919 126.609 166.060 1.00 458.31 205 PRO D N 1
ATOM 5070 C CA . PRO D 1 211 ? 159.789 126.020 167.091 1.00 458.31 205 PRO D CA 1
ATOM 5071 C C . PRO D 1 211 ? 160.583 124.829 166.591 1.00 458.31 205 PRO D C 1
ATOM 5072 O O . PRO D 1 211 ? 161.749 124.668 166.972 1.00 458.31 205 PRO D O 1
ATOM 5074 N N . GLN D 1 212 ? 159.985 123.987 165.745 1.00 464.71 206 GLN D N 1
ATOM 5075 C CA . GLN D 1 212 ? 160.747 122.915 165.115 1.00 464.71 206 GLN D CA 1
ATOM 5076 C C . GLN D 1 212 ? 161.820 123.480 164.195 1.00 464.71 206 GLN D C 1
ATOM 5077 O O . GLN D 1 212 ? 162.960 123.001 164.190 1.00 464.71 206 GLN D O 1
ATOM 5079 N N . LEU D 1 213 ? 161.471 124.500 163.409 1.00 475.26 207 LEU D N 1
ATOM 5080 C CA . LEU D 1 213 ? 162.472 125.205 162.620 1.00 475.26 207 LEU D CA 1
ATOM 5081 C C . LEU D 1 213 ? 163.498 125.894 163.505 1.00 475.26 207 LEU D C 1
ATOM 5082 O O . LEU D 1 213 ? 164.685 125.911 163.164 1.00 475.26 207 LEU D O 1
ATOM 5084 N N . LEU D 1 214 ? 163.064 126.469 164.628 1.00 487.23 208 LEU D N 1
ATOM 5085 C CA . LEU D 1 214 ? 164.011 127.035 165.581 1.00 487.23 208 LEU D CA 1
ATOM 5086 C C . LEU D 1 214 ? 164.895 125.957 166.190 1.00 487.23 208 LEU D C 1
ATOM 5087 O O . LEU D 1 214 ? 166.075 126.204 166.466 1.00 487.23 208 LEU D O 1
ATOM 5089 N N . ASP D 1 215 ? 164.347 124.759 166.405 1.00 484.55 209 ASP D N 1
ATOM 5090 C CA . ASP D 1 215 ? 165.140 123.673 166.970 1.00 484.55 209 ASP D CA 1
ATOM 5091 C C . ASP D 1 215 ? 166.227 123.211 166.008 1.00 484.55 209 ASP D C 1
ATOM 5092 O O . ASP D 1 215 ? 167.252 122.676 166.446 1.00 484.55 209 ASP D O 1
ATOM 5094 N N . ARG D 1 216 ? 166.027 123.405 164.707 1.00 487.31 210 ARG D N 1
ATOM 5095 C CA . ARG D 1 216 ? 167.006 123.027 163.689 1.00 487.31 210 ARG D CA 1
ATOM 5096 C C . ARG D 1 216 ? 167.218 124.223 162.767 1.00 487.31 210 ARG D C 1
ATOM 5097 O O . ARG D 1 216 ? 166.558 124.341 161.731 1.00 487.31 210 ARG D O 1
ATOM 5099 N N . PHE D 1 217 ? 168.145 125.112 163.145 1.00 430.46 211 PHE D N 1
ATOM 5100 C CA . PHE D 1 217 ? 168.421 126.279 162.314 1.00 430.46 211 PHE D CA 1
ATOM 5101 C C . PHE D 1 217 ? 169.712 126.144 161.512 1.00 430.46 211 PHE D C 1
ATOM 5102 O O . PHE D 1 217 ? 170.095 127.100 160.826 1.00 430.46 211 PHE D O 1
ATOM 5104 N N . GLY D 1 218 ? 170.382 124.998 161.565 1.00 392.26 212 GLY D N 1
ATOM 5105 C CA . GLY D 1 218 ? 171.660 124.867 160.882 1.00 392.26 212 GLY D CA 1
ATOM 5106 C C . GLY D 1 218 ? 172.670 125.831 161.469 1.00 392.26 212 GLY D C 1
ATOM 5107 O O . GLY D 1 218 ? 172.719 126.049 162.685 1.00 392.26 212 GLY D O 1
ATOM 5108 N N . MET D 1 219 ? 173.490 126.421 160.605 1.00 386.17 213 MET D N 1
ATOM 5109 C CA . MET D 1 219 ? 174.419 127.444 161.058 1.00 386.17 213 MET D CA 1
ATOM 5110 C C . MET D 1 219 ? 173.668 128.733 161.370 1.00 386.17 213 MET D C 1
ATOM 5111 O O . MET D 1 219 ? 172.712 129.105 160.684 1.00 386.17 213 MET D O 1
ATOM 5113 N N . HIS D 1 220 ? 174.109 129.416 162.423 1.00 411.15 214 HIS D N 1
ATOM 5114 C CA . HIS D 1 220 ? 173.463 130.644 162.860 1.00 411.15 214 HIS D CA 1
ATOM 5115 C C . HIS D 1 220 ? 174.346 131.828 162.497 1.00 411.15 214 HIS D C 1
ATOM 5116 O O . HIS D 1 220 ? 175.549 131.831 162.770 1.00 411.15 214 HIS D O 1
ATOM 5118 N N . ALA D 1 221 ? 173.733 132.836 161.880 1.00 397.11 215 ALA D N 1
ATOM 5119 C CA . ALA D 1 221 ? 174.453 134.036 161.481 1.00 397.11 215 ALA D CA 1
ATOM 5120 C C . ALA D 1 221 ? 173.637 135.254 161.884 1.00 397.11 215 ALA D C 1
ATOM 5121 O O . ALA D 1 221 ? 172.421 135.173 162.075 1.00 397.11 215 ALA D O 1
ATOM 5123 N N . GLU D 1 222 ? 174.326 136.384 162.021 1.00 366.84 216 GLU D N 1
ATOM 5124 C CA . GLU D 1 222 ? 173.687 137.632 162.416 1.00 366.84 216 GLU D CA 1
ATOM 5125 C C . GLU D 1 222 ? 174.482 138.809 161.877 1.00 366.84 216 GLU D C 1
ATOM 5126 O O . GLU D 1 222 ? 175.664 138.666 161.550 1.00 366.84 216 GLU D O 1
ATOM 5128 N N . ILE D 1 223 ? 173.828 139.967 161.782 1.00 360.90 217 ILE D N 1
ATOM 5129 C CA . ILE D 1 223 ? 174.508 141.185 161.364 1.00 360.90 217 ILE D CA 1
ATOM 5130 C C . ILE D 1 223 ? 174.172 142.311 162.332 1.00 360.90 217 ILE D C 1
ATOM 5131 O O . ILE D 1 223 ? 173.001 142.548 162.659 1.00 360.90 217 ILE D O 1
ATOM 5133 N N . HIS D 1 224 ? 175.201 143.015 162.794 1.00 363.35 218 HIS D N 1
ATOM 5134 C CA . HIS D 1 224 ? 175.050 144.070 163.784 1.00 363.35 218 HIS D CA 1
ATOM 5135 C C . HIS D 1 224 ? 175.231 145.438 163.140 1.00 363.35 218 HIS D C 1
ATOM 5136 O O . HIS D 1 224 ? 175.480 145.551 161.936 1.00 363.35 218 HIS D O 1
ATOM 5138 N N . THR D 1 225 ? 175.099 146.479 163.958 1.00 334.81 219 THR D N 1
ATOM 5139 C CA . THR D 1 225 ? 175.251 147.854 163.503 1.00 334.81 219 THR D CA 1
ATOM 5140 C C . THR D 1 225 ? 176.487 148.475 164.142 1.00 334.81 219 THR D C 1
ATOM 5141 O O . THR D 1 225 ? 176.711 148.327 165.347 1.00 334.81 219 THR D O 1
ATOM 5143 N N . VAL D 1 226 ? 177.294 149.164 163.329 1.00 316.07 220 VAL D N 1
ATOM 5144 C CA . VAL D 1 226 ? 178.551 149.784 163.847 1.00 316.07 220 VAL D CA 1
ATOM 5145 C C . VAL D 1 226 ? 178.543 151.279 163.516 1.00 316.07 220 VAL D C 1
ATOM 5146 O O . VAL D 1 226 ? 178.116 151.633 162.399 1.00 316.07 220 VAL D O 1
ATOM 5148 N N . LYS D 1 227 ? 179.001 152.116 164.452 1.00 293.36 221 LYS D N 1
ATOM 5149 C CA . LYS D 1 227 ? 179.060 153.584 164.216 1.00 293.36 221 LYS D CA 1
ATOM 5150 C C . LYS D 1 227 ? 180.394 153.930 163.546 1.00 293.36 221 LYS D C 1
ATOM 5151 O O . LYS D 1 227 ? 181.067 153.000 163.059 1.00 293.36 221 LYS D O 1
ATOM 5153 N N . GLU D 1 228 ? 180.752 155.218 163.521 1.00 257.55 222 GLU D N 1
ATOM 5154 C CA . GLU D 1 228 ? 182.031 155.655 162.899 1.00 257.55 222 GLU D CA 1
ATOM 5155 C C . GLU D 1 228 ? 182.166 155.003 161.518 1.00 257.55 222 GLU D C 1
ATOM 5156 O O . GLU D 1 228 ? 183.111 154.212 161.326 1.00 257.55 222 GLU D O 1
ATOM 5158 N N . PRO D 1 229 ? 181.258 155.292 160.560 1.00 224.24 223 PRO D N 1
ATOM 5159 C CA . PRO D 1 229 ? 181.318 154.641 159.247 1.00 224.24 223 PRO D CA 1
ATOM 5160 C C . PRO D 1 229 ? 182.499 155.161 158.416 1.00 224.24 223 PRO D C 1
ATOM 5161 O O . PRO D 1 229 ? 182.295 155.508 157.268 1.00 224.24 223 PRO D O 1
ATOM 5163 N N . ALA D 1 230 ? 183.696 155.192 159.011 1.00 215.81 224 ALA D N 1
ATOM 5164 C CA . ALA D 1 230 ? 184.900 155.655 158.284 1.00 215.81 224 ALA D CA 1
ATOM 5165 C C . ALA D 1 230 ? 185.004 154.900 156.956 1.00 215.81 224 ALA D C 1
ATOM 5166 O O . ALA D 1 230 ? 185.131 155.562 155.907 1.00 215.81 224 ALA D O 1
ATOM 5168 N N . LEU D 1 231 ? 184.943 153.566 157.006 1.00 223.85 225 LEU D N 1
ATOM 5169 C CA . LEU D 1 231 ? 185.074 152.751 155.769 1.00 223.85 225 LEU D CA 1
ATOM 5170 C C . LEU D 1 231 ? 183.714 152.695 155.064 1.00 223.85 225 LEU D C 1
ATOM 5171 O O . LEU D 1 231 ? 183.699 152.666 153.820 1.00 223.85 225 LEU D O 1
ATOM 5173 N N . ARG D 1 232 ? 182.622 152.683 155.836 1.00 212.78 226 ARG D N 1
ATOM 5174 C CA . ARG D 1 232 ? 181.258 152.607 155.246 1.00 212.78 226 ARG D CA 1
ATOM 5175 C C . ARG D 1 232 ? 181.026 153.830 154.355 1.00 212.78 226 ARG D C 1
ATOM 5176 O O . ARG D 1 232 ? 180.500 153.652 153.243 1.00 212.78 226 ARG D O 1
ATOM 5178 N N . VAL D 1 233 ? 181.396 155.022 154.832 1.00 217.33 227 VAL D N 1
ATOM 5179 C CA . VAL D 1 233 ? 181.251 156.232 154.032 1.00 217.33 227 VAL D CA 1
ATOM 5180 C C . VAL D 1 233 ? 182.096 156.125 152.772 1.00 217.33 227 VAL D C 1
ATOM 5181 O O . VAL D 1 233 ? 181.658 156.495 151.676 1.00 217.33 227 VAL D O 1
ATOM 5183 N N . GLN D 1 234 ? 183.324 155.618 152.907 1.00 226.34 228 GLN D N 1
ATOM 5184 C CA . GLN D 1 234 ? 184.129 155.324 151.728 1.00 226.34 228 GLN D CA 1
ATOM 5185 C C . GLN D 1 234 ? 183.466 154.251 150.875 1.00 226.34 228 GLN D C 1
ATOM 5186 O O . GLN D 1 234 ? 183.500 154.319 149.641 1.00 226.34 228 GLN D O 1
ATOM 5188 N N . ILE D 1 235 ? 182.862 153.248 151.516 1.00 252.16 229 ILE D N 1
ATOM 5189 C CA . ILE D 1 235 ? 182.080 152.262 150.778 1.00 252.16 229 ILE D CA 1
ATOM 5190 C C . ILE D 1 235 ? 180.899 152.934 150.096 1.00 252.16 229 ILE D C 1
ATOM 5191 O O . ILE D 1 235 ? 180.554 152.606 148.954 1.00 252.16 229 ILE D O 1
ATOM 5193 N N . VAL D 1 236 ? 180.256 153.879 150.784 1.00 252.81 230 VAL D N 1
ATOM 5194 C CA . VAL D 1 236 ? 179.217 154.682 150.147 1.00 252.81 230 VAL D CA 1
ATOM 5195 C C . VAL D 1 236 ? 179.796 155.422 148.949 1.00 252.81 230 VAL D C 1
ATOM 5196 O O . VAL D 1 236 ? 179.196 155.460 147.868 1.00 252.81 230 VAL D O 1
ATOM 5198 N N . GLU D 1 237 ? 180.978 156.012 149.121 1.00 257.22 231 GLU D N 1
ATOM 5199 C CA . GLU D 1 237 ? 181.720 156.555 147.993 1.00 257.22 231 GLU D CA 1
ATOM 5200 C C . GLU D 1 237 ? 182.116 155.482 146.991 1.00 257.22 231 GLU D C 1
ATOM 5201 O O . GLU D 1 237 ? 182.035 155.727 145.782 1.00 257.22 231 GLU D O 1
ATOM 5203 N N . GLN D 1 238 ? 182.543 154.308 147.461 1.00 256.93 232 GLN D N 1
ATOM 5204 C CA . GLN D 1 238 ? 182.805 153.198 146.551 1.00 256.93 232 GLN D CA 1
ATOM 5205 C C . GLN D 1 238 ? 181.533 152.772 145.831 1.00 256.93 232 GLN D C 1
ATOM 5206 O O . GLN D 1 238 ? 181.564 152.466 144.634 1.00 256.93 232 GLN D O 1
ATOM 5208 N N . ARG D 1 239 ? 180.407 152.737 146.546 1.00 264.11 233 ARG D N 1
ATOM 5209 C CA . ARG D 1 239 ? 179.127 152.499 145.888 1.00 264.11 233 ARG D CA 1
ATOM 5210 C C . ARG D 1 239 ? 178.827 153.600 144.883 1.00 264.11 233 ARG D C 1
ATOM 5211 O O . ARG D 1 239 ? 178.347 153.329 143.776 1.00 264.11 233 ARG D O 1
ATOM 5213 N N . SER D 1 240 ? 179.101 154.852 145.254 1.00 278.07 234 SER D N 1
ATOM 5214 C CA . SER D 1 240 ? 179.031 155.937 144.282 1.00 278.07 234 SER D CA 1
ATOM 5215 C C . SER D 1 240 ? 180.047 155.725 143.168 1.00 278.07 234 SER D C 1
ATOM 5216 O O . SER D 1 240 ? 179.748 155.959 141.991 1.00 278.07 234 SER D O 1
ATOM 5218 N N . GLU D 1 241 ? 181.256 155.282 143.523 1.00 279.04 235 GLU D N 1
ATOM 5219 C CA . GLU D 1 241 ? 182.221 154.883 142.504 1.00 279.04 235 GLU D CA 1
ATOM 5220 C C . GLU D 1 241 ? 181.697 153.701 141.702 1.00 279.04 235 GLU D C 1
ATOM 5221 O O . GLU D 1 241 ? 181.870 153.644 140.479 1.00 279.04 235 GLU D O 1
ATOM 5223 N N . PHE D 1 242 ? 181.055 152.745 142.376 1.00 275.85 236 PHE D N 1
ATOM 5224 C CA . PHE D 1 242 ? 180.370 151.675 141.663 1.00 275.85 236 PHE D CA 1
ATOM 5225 C C . PHE D 1 242 ? 179.245 152.221 140.796 1.00 275.85 236 PHE D C 1
ATOM 5226 O O . PHE D 1 242 ? 179.008 151.711 139.697 1.00 275.85 236 PHE D O 1
ATOM 5228 N N . ASP D 1 243 ? 178.541 153.249 141.275 1.00 284.57 237 ASP D N 1
ATOM 5229 C CA . ASP D 1 243 ? 177.505 153.877 140.463 1.00 284.57 237 ASP D CA 1
ATOM 5230 C C . ASP D 1 243 ? 178.098 154.519 139.215 1.00 284.57 237 ASP D C 1
ATOM 5231 O O . ASP D 1 243 ? 177.525 154.420 138.124 1.00 284.57 237 ASP D O 1
ATOM 5233 N N . GLN D 1 244 ? 179.246 155.178 139.354 1.00 293.98 238 GLN D N 1
ATOM 5234 C CA . GLN D 1 244 ? 179.908 155.838 138.231 1.00 293.98 238 GLN D CA 1
ATOM 5235 C C . GLN D 1 244 ? 180.519 154.769 137.337 1.00 293.98 238 GLN D C 1
ATOM 5236 O O . GLN D 1 244 ? 181.558 154.184 137.649 1.00 293.98 238 GLN D O 1
ATOM 5238 N N . ASN D 1 245 ? 179.862 154.519 136.201 1.00 296.08 239 ASN D N 1
ATOM 5239 C CA . ASN D 1 245 ? 180.285 153.527 135.219 1.00 296.08 239 ASN D CA 1
ATOM 5240 C C . ASN D 1 245 ? 180.485 152.170 135.881 1.00 296.08 239 ASN D C 1
ATOM 5241 O O . ASN D 1 245 ? 181.627 151.727 136.054 1.00 296.08 239 ASN D O 1
ATOM 5243 N N . PRO D 1 246 ? 179.408 151.496 136.275 1.00 306.39 240 PRO D N 1
ATOM 5244 C CA . PRO D 1 246 ? 179.542 150.195 136.942 1.00 306.39 240 PRO D CA 1
ATOM 5245 C C . PRO D 1 246 ? 180.285 149.204 136.066 1.00 306.39 240 PRO D C 1
ATOM 5246 O O . PRO D 1 246 ? 181.057 148.374 136.571 1.00 306.39 240 PRO D O 1
ATOM 5248 N N . PRO D 1 247 ? 180.073 149.251 134.748 1.00 313.63 241 PRO D N 1
ATOM 5249 C CA . PRO D 1 247 ? 180.885 148.401 133.863 1.00 313.63 241 PRO D CA 1
ATOM 5250 C C . PRO D 1 247 ? 182.370 148.692 133.972 1.00 313.63 241 PRO D C 1
ATOM 5251 O O . PRO D 1 247 ? 183.192 147.773 133.864 1.00 313.63 241 PRO D O 1
ATOM 5253 N N . THR D 1 248 ? 182.738 149.955 134.190 1.00 333.31 242 THR D N 1
ATOM 5254 C CA . THR D 1 248 ? 184.144 150.299 134.367 1.00 333.31 242 THR D CA 1
ATOM 5255 C C . THR D 1 248 ? 184.549 150.207 135.833 1.00 333.31 242 THR D C 1
ATOM 5256 O O . THR D 1 248 ? 185.701 149.893 136.151 1.00 333.31 242 THR D O 1
ATOM 5258 N N . PHE D 1 249 ? 183.610 150.483 136.743 1.00 330.24 243 PHE D N 1
ATOM 5259 C CA . PHE D 1 249 ? 183.906 150.406 138.169 1.00 330.24 243 PHE D CA 1
ATOM 5260 C C . PHE D 1 249 ? 184.278 148.998 138.608 1.00 330.24 243 PHE D C 1
ATOM 5261 O O . PHE D 1 249 ? 185.220 148.836 139.392 1.00 330.24 243 PHE D O 1
ATOM 5263 N N . LEU D 1 250 ? 183.563 147.979 138.125 1.00 324.63 244 LEU D N 1
ATOM 5264 C CA . LEU D 1 250 ? 183.913 146.604 138.461 1.00 324.63 244 LEU D CA 1
ATOM 5265 C C . LEU D 1 250 ? 185.263 146.220 137.869 1.00 324.63 244 LEU D C 1
ATOM 5266 O O . LEU D 1 250 ? 185.990 145.399 138.441 1.00 324.63 244 LEU D O 1
ATOM 5268 N N . GLU D 1 251 ? 185.615 146.807 136.722 1.00 316.33 245 GLU D N 1
ATOM 5269 C CA . GLU D 1 251 ? 186.891 146.496 136.088 1.00 316.33 245 GLU D CA 1
ATOM 5270 C C . GLU D 1 251 ? 188.069 146.892 136.967 1.00 316.33 245 GLU D C 1
ATOM 5271 O O . GLU D 1 251 ? 189.115 146.233 136.934 1.00 316.33 245 GLU D O 1
ATOM 5273 N N . LYS D 1 252 ? 187.924 147.961 137.754 1.00 319.52 246 LYS D N 1
ATOM 5274 C CA . LYS D 1 252 ? 189.005 148.384 138.639 1.00 319.52 246 LYS D CA 1
ATOM 5275 C C . LYS D 1 252 ? 189.318 147.309 139.672 1.00 319.52 246 LYS D C 1
ATOM 5276 O O . LYS D 1 252 ? 190.487 147.026 139.959 1.00 319.52 246 LYS D O 1
ATOM 5278 N N . TYR D 1 253 ? 188.284 146.700 140.244 1.00 326.71 247 TYR D N 1
ATOM 5279 C CA . TYR D 1 253 ? 188.452 145.604 141.186 1.00 326.71 247 TYR D CA 1
ATOM 5280 C C . TYR D 1 253 ? 188.374 144.239 140.517 1.00 326.71 247 TYR D C 1
ATOM 5281 O O . TYR D 1 253 ? 188.429 143.221 141.213 1.00 326.71 247 TYR D O 1
ATOM 5283 N N . ASN D 1 254 ? 188.238 144.197 139.191 1.00 346.66 248 ASN D N 1
ATOM 5284 C CA . ASN D 1 254 ? 188.128 142.917 138.494 1.00 346.66 248 ASN D CA 1
ATOM 5285 C C . ASN D 1 254 ? 189.356 142.041 138.682 1.00 346.66 248 ASN D C 1
ATOM 5286 O O . ASN D 1 254 ? 189.192 140.837 138.940 1.00 346.66 248 ASN D O 1
ATOM 5288 N N . PRO D 1 255 ? 190.589 142.551 138.558 1.00 358.85 249 PRO D N 1
ATOM 5289 C CA . PRO D 1 255 ? 191.766 141.680 138.704 1.00 358.85 249 PRO D CA 1
ATOM 5290 C C . PRO D 1 255 ? 191.808 140.970 140.046 1.00 358.85 249 PRO D C 1
ATOM 5291 O O . PRO D 1 255 ? 192.185 139.796 140.125 1.00 358.85 249 PRO D O 1
ATOM 5293 N N . GLU D 1 256 ? 191.422 141.675 141.110 1.00 367.37 250 GLU D N 1
ATOM 5294 C CA . GLU D 1 256 ? 191.257 141.018 142.400 1.00 367.37 250 GLU D CA 1
ATOM 5295 C C . GLU D 1 256 ? 190.100 140.029 142.360 1.00 367.37 250 GLU D C 1
ATOM 5296 O O . GLU D 1 256 ? 190.211 138.911 142.876 1.00 367.37 250 GLU D O 1
ATOM 5298 N N . GLN D 1 257 ? 188.982 140.425 141.746 1.00 381.07 251 GLN D N 1
ATOM 5299 C CA . GLN D 1 257 ? 187.860 139.508 141.578 1.00 381.07 251 GLN D CA 1
ATOM 5300 C C . GLN D 1 257 ? 188.227 138.357 140.651 1.00 381.07 251 GLN D C 1
ATOM 5301 O O . GLN D 1 257 ? 187.815 137.213 140.875 1.00 381.07 251 GLN D O 1
ATOM 5303 N N . THR D 1 258 ? 188.999 138.643 139.598 1.00 387.67 252 THR D N 1
ATOM 5304 C CA . THR D 1 258 ? 189.426 137.588 138.686 1.00 387.67 252 THR D CA 1
ATOM 5305 C C . THR D 1 258 ? 190.268 136.547 139.409 1.00 387.67 252 THR D C 1
ATOM 5306 O O . THR D 1 258 ? 190.133 135.343 139.159 1.00 387.67 252 THR D O 1
ATOM 5308 N N . ALA D 1 259 ? 191.141 136.989 140.312 1.00 384.73 253 ALA D N 1
ATOM 5309 C CA . ALA D 1 259 ? 191.947 136.073 141.113 1.00 384.73 253 ALA D CA 1
ATOM 5310 C C . ALA D 1 259 ? 191.198 135.545 142.329 1.00 384.73 253 ALA D C 1
ATOM 5311 O O . ALA D 1 259 ? 191.700 135.608 143.454 1.00 384.73 253 ALA D O 1
ATOM 5313 N N . LEU D 1 260 ? 189.990 135.023 142.125 1.00 370.39 254 LEU D N 1
ATOM 5314 C CA . LEU D 1 260 ? 189.220 134.427 143.206 1.00 370.39 254 LEU D CA 1
ATOM 5315 C C . LEU D 1 260 ? 188.476 133.167 142.791 1.00 370.39 254 LEU D C 1
ATOM 5316 O O . LEU D 1 260 ? 188.027 132.423 143.669 1.00 370.39 254 LEU D O 1
ATOM 5318 N N . GLN D 1 261 ? 188.329 132.904 141.490 1.00 337.62 255 GLN D N 1
ATOM 5319 C CA . GLN D 1 261 ? 187.554 131.751 141.044 1.00 337.62 255 GLN D CA 1
ATOM 5320 C C . GLN D 1 261 ? 188.187 130.444 141.499 1.00 337.62 255 GLN D C 1
ATOM 5321 O O . GLN D 1 261 ? 187.482 129.522 141.925 1.00 337.62 255 GLN D O 1
ATOM 5323 N N . LYS D 1 262 ? 189.511 130.346 141.424 1.00 327.37 256 LYS D N 1
ATOM 5324 C CA . LYS D 1 262 ? 190.224 129.135 141.804 1.00 327.37 256 LYS D CA 1
ATOM 5325 C C . LYS D 1 262 ? 190.700 129.158 143.250 1.00 327.37 256 LYS D C 1
ATOM 5326 O O . LYS D 1 262 ? 191.544 128.336 143.620 1.00 327.37 256 LYS D O 1
ATOM 5328 N N . LYS D 1 263 ? 190.186 130.080 144.067 1.00 321.56 257 LYS D N 1
ATOM 5329 C CA . LYS D 1 263 ? 190.602 130.146 145.464 1.00 321.56 257 LYS D CA 1
ATOM 5330 C C . LYS D 1 263 ? 190.208 128.884 146.221 1.00 321.56 257 LYS D C 1
ATOM 5331 O O . LYS D 1 263 ? 190.989 128.370 147.031 1.00 321.56 257 LYS D O 1
ATOM 5333 N N . ILE D 1 264 ? 189.001 128.374 145.979 1.00 341.46 258 ILE D N 1
ATOM 5334 C CA . ILE D 1 264 ? 188.525 127.176 146.660 1.00 341.46 258 ILE D CA 1
ATOM 5335 C C . ILE D 1 264 ? 187.916 126.209 145.653 1.00 341.46 258 ILE D C 1
ATOM 5336 O O . ILE D 1 264 ? 187.334 125.187 146.033 1.00 341.46 258 ILE D O 1
ATOM 5338 N N . VAL D 1 265 ? 188.039 126.528 144.361 1.00 337.43 259 VAL D N 1
ATOM 5339 C CA . VAL D 1 265 ? 187.443 125.695 143.322 1.00 337.43 259 VAL D CA 1
ATOM 5340 C C . VAL D 1 265 ? 188.020 124.289 143.318 1.00 337.43 259 VAL D C 1
ATOM 5341 O O . VAL D 1 265 ? 187.267 123.311 143.267 1.00 337.43 259 VAL D O 1
ATOM 5343 N N . GLU D 1 266 ? 189.343 124.160 143.376 1.00 350.27 260 GLU D N 1
ATOM 5344 C CA . GLU D 1 266 ? 190.000 122.862 143.392 1.00 350.27 260 GLU D CA 1
ATOM 5345 C C . GLU D 1 266 ? 190.189 122.324 144.803 1.00 350.27 260 GLU D C 1
ATOM 5346 O O . GLU D 1 266 ? 190.752 121.238 144.972 1.00 350.27 260 GLU D O 1
ATOM 5348 N N . ALA D 1 267 ? 189.731 123.054 145.816 1.00 354.00 261 ALA D N 1
ATOM 5349 C CA . ALA D 1 267 ? 189.875 122.643 147.205 1.00 354.00 261 ALA D CA 1
ATOM 5350 C C . ALA D 1 267 ? 188.723 121.775 147.691 1.00 354.00 261 ALA D C 1
ATOM 5351 O O . ALA D 1 267 ? 188.715 121.382 148.862 1.00 354.00 261 ALA D O 1
ATOM 5353 N N . GLN D 1 268 ? 187.752 121.470 146.827 1.00 358.99 262 GLN D N 1
ATOM 5354 C CA . GLN D 1 268 ? 186.611 120.649 147.205 1.00 358.99 262 GLN D CA 1
ATOM 5355 C C . GLN D 1 268 ? 186.592 119.278 146.546 1.00 358.99 262 GLN D C 1
ATOM 5356 O O . GLN D 1 268 ? 185.930 118.375 147.066 1.00 358.99 262 GLN D O 1
ATOM 5358 N N . LYS D 1 269 ? 187.290 119.102 145.421 1.00 349.46 263 LYS D N 1
ATOM 5359 C CA . LYS D 1 269 ? 187.306 117.804 144.753 1.00 349.46 263 LYS D CA 1
ATOM 5360 C C . LYS D 1 269 ? 187.953 116.737 145.628 1.00 349.46 263 LYS D C 1
ATOM 5361 O O . LYS D 1 269 ? 187.453 115.609 145.714 1.00 349.46 263 LYS D O 1
ATOM 5363 N N . LEU D 1 270 ? 189.064 117.072 146.284 1.00 357.88 264 LEU D N 1
ATOM 5364 C CA . LEU D 1 270 ? 189.761 116.152 147.174 1.00 357.88 264 LEU D CA 1
ATOM 5365 C C . LEU D 1 270 ? 189.763 116.674 148.605 1.00 357.88 264 LEU D C 1
ATOM 5366 O O . LEU D 1 270 ? 190.704 116.424 149.363 1.00 357.88 264 LEU D O 1
ATOM 5368 N N . LEU D 1 271 ? 188.718 117.409 148.982 1.00 360.88 265 LEU D N 1
ATOM 5369 C CA . LEU D 1 271 ? 188.649 117.965 150.330 1.00 360.88 265 LEU D CA 1
ATOM 5370 C C . LEU D 1 271 ? 188.653 116.898 151.415 1.00 360.88 265 LEU D C 1
ATOM 5371 O O . LEU D 1 271 ? 189.378 117.071 152.411 1.00 360.88 265 LEU D O 1
ATOM 5373 N N . PRO D 1 272 ? 187.901 115.803 151.304 1.00 364.25 266 PRO D N 1
ATOM 5374 C CA . PRO D 1 272 ? 187.837 114.842 152.414 1.00 364.25 266 PRO D CA 1
ATOM 5375 C C . PRO D 1 272 ? 189.064 113.950 152.513 1.00 364.25 266 PRO D C 1
ATOM 5376 O O . PRO D 1 272 ? 188.943 112.722 152.551 1.00 364.25 266 PRO D O 1
ATOM 5378 N N . GLU D 1 273 ? 190.251 114.554 152.556 1.00 358.66 267 GLU D N 1
ATOM 5379 C CA . GLU D 1 273 ? 191.493 113.814 152.737 1.00 358.66 267 GLU D CA 1
ATOM 5380 C C . GLU D 1 273 ? 191.598 113.124 154.086 1.00 358.66 267 GLU D C 1
ATOM 5381 O O . GLU D 1 273 ? 192.058 111.982 154.146 1.00 358.66 267 GLU D O 1
ATOM 5383 N N . VAL D 1 274 ? 191.185 113.784 155.162 1.00 365.64 268 VAL D N 1
ATOM 5384 C CA . VAL D 1 274 ? 191.248 113.220 156.502 1.00 365.64 268 VAL D CA 1
ATOM 5385 C C . VAL D 1 274 ? 189.852 113.234 157.109 1.00 365.64 268 VAL D C 1
ATOM 5386 O O . VAL D 1 274 ? 188.871 113.646 156.481 1.00 365.64 268 VAL D O 1
ATOM 5388 N N . LYS D 1 275 ? 189.767 112.772 158.354 1.00 369.59 269 LYS D N 1
ATOM 5389 C CA . LYS D 1 275 ? 188.513 112.708 159.088 1.00 369.59 269 LYS D CA 1
ATOM 5390 C C . LYS D 1 275 ? 188.700 113.328 160.467 1.00 369.59 269 LYS D C 1
ATOM 5391 O O . LYS D 1 275 ? 189.823 113.525 160.939 1.00 369.59 269 LYS D O 1
ATOM 5393 N N . LEU D 1 276 ? 187.577 113.644 161.108 1.00 360.59 270 LEU D N 1
ATOM 5394 C CA . LEU D 1 276 ? 187.617 114.232 162.440 1.00 360.59 270 LEU D CA 1
ATOM 5395 C C . LEU D 1 276 ? 188.232 113.257 163.436 1.00 360.59 270 LEU D C 1
ATOM 5396 O O . LEU D 1 276 ? 187.983 112.049 163.385 1.00 360.59 270 LEU D O 1
ATOM 5398 N N . ASP D 1 277 ? 189.045 113.791 164.343 1.00 396.57 271 ASP D N 1
ATOM 5399 C CA . ASP D 1 277 ? 189.728 112.971 165.334 1.00 396.57 271 ASP D CA 1
ATOM 5400 C C . ASP D 1 277 ? 188.720 112.337 166.285 1.00 396.57 271 ASP D C 1
ATOM 5401 O O . ASP D 1 277 ? 187.795 113.004 166.758 1.00 396.57 271 ASP D O 1
ATOM 5403 N N . TYR D 1 278 ? 188.903 111.043 166.560 1.00 419.62 272 TYR D N 1
ATOM 5404 C CA . TYR D 1 278 ? 188.020 110.351 167.493 1.00 419.62 272 TYR D CA 1
ATOM 5405 C C . TYR D 1 278 ? 188.126 110.929 168.897 1.00 419.62 272 TYR D C 1
ATOM 5406 O O . TYR D 1 278 ? 187.108 111.089 169.581 1.00 419.62 272 TYR D O 1
ATOM 5408 N N . ASP D 1 279 ? 189.344 111.242 169.344 1.00 437.81 273 ASP D N 1
ATOM 5409 C CA . ASP D 1 279 ? 189.517 111.855 170.657 1.00 437.81 273 ASP D CA 1
ATOM 5410 C C . ASP D 1 279 ? 188.839 113.217 170.720 1.00 437.81 273 ASP D C 1
ATOM 5411 O O . ASP D 1 279 ? 188.228 113.570 171.735 1.00 437.81 273 ASP D O 1
ATOM 5413 N N . LEU D 1 280 ? 188.941 113.998 169.642 1.00 447.19 274 LEU D N 1
ATOM 5414 C CA . LEU D 1 280 ? 188.263 115.288 169.596 1.00 447.19 274 LEU D CA 1
ATOM 5415 C C . LEU D 1 280 ? 186.752 115.116 169.681 1.00 447.19 274 LEU D C 1
ATOM 5416 O O . LEU D 1 280 ? 186.064 115.907 170.336 1.00 447.19 274 LEU D O 1
ATOM 5418 N N . ARG D 1 281 ? 186.218 114.084 169.022 1.00 443.84 275 ARG D N 1
ATOM 5419 C CA . ARG D 1 281 ? 184.790 113.804 169.102 1.00 443.84 275 ARG D CA 1
ATOM 5420 C C . ARG D 1 281 ? 184.347 113.479 170.521 1.00 443.84 275 ARG D C 1
ATOM 5421 O O . ARG D 1 281 ? 183.266 113.913 170.934 1.00 443.84 275 ARG D O 1
ATOM 5423 N N . VAL D 1 282 ? 185.151 112.724 171.270 1.00 458.95 276 VAL D N 1
ATOM 5424 C CA . VAL D 1 282 ? 184.817 112.439 172.662 1.00 458.95 276 VAL D CA 1
ATOM 5425 C C . VAL D 1 282 ? 184.864 113.715 173.491 1.00 458.95 276 VAL D C 1
ATOM 5426 O O . VAL D 1 282 ? 184.063 113.904 174.415 1.00 458.95 276 VAL D O 1
ATOM 5428 N N . LYS D 1 283 ? 185.805 114.610 173.179 1.00 461.32 277 LYS D N 1
ATOM 5429 C CA . LYS D 1 283 ? 185.896 115.875 173.900 1.00 461.32 277 LYS D CA 1
ATOM 5430 C C . LYS D 1 283 ? 184.671 116.749 173.662 1.00 461.32 277 LYS D C 1
ATOM 5431 O O . LYS D 1 283 ? 184.332 117.583 174.510 1.00 461.32 277 LYS D O 1
ATOM 5433 N N . ILE D 1 284 ? 184.003 116.578 172.519 1.00 465.68 278 ILE D N 1
ATOM 5434 C CA . ILE D 1 284 ? 182.795 117.350 172.237 1.00 465.68 278 ILE D CA 1
ATOM 5435 C C . ILE D 1 284 ? 181.684 116.974 173.208 1.00 465.68 278 ILE D C 1
ATOM 5436 O O . ILE D 1 284 ? 180.827 117.801 173.544 1.00 465.68 278 ILE D O 1
ATOM 5438 N N . SER D 1 285 ? 181.678 115.722 173.672 1.00 453.92 279 SER D N 1
ATOM 5439 C CA . SER D 1 285 ? 180.638 115.262 174.584 1.00 453.92 279 SER D CA 1
ATOM 5440 C C . SER D 1 285 ? 180.616 116.049 175.887 1.00 453.92 279 SER D C 1
ATOM 5441 O O . SER D 1 285 ? 179.572 116.106 176.546 1.00 453.92 279 SER D O 1
ATOM 5443 N N . GLU D 1 286 ? 181.737 116.656 176.270 1.00 437.75 280 GLU D N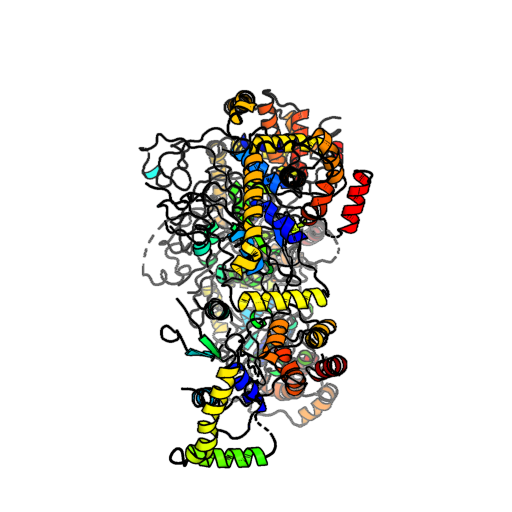 1
ATOM 5444 C CA . GLU D 1 286 ? 181.811 117.453 177.487 1.00 437.75 280 GLU D CA 1
ATOM 5445 C C . GLU D 1 286 ? 180.897 118.670 177.460 1.00 437.75 280 GLU D C 1
ATOM 5446 O O . GLU D 1 286 ? 180.367 119.047 178.509 1.00 437.75 280 GLU D O 1
ATOM 5448 N N . VAL D 1 287 ? 180.704 119.295 176.300 1.00 436.33 281 VAL D N 1
ATOM 5449 C CA . VAL D 1 287 ? 179.884 120.497 176.209 1.00 436.33 281 VAL D CA 1
ATOM 5450 C C . VAL D 1 287 ? 178.783 120.307 175.174 1.00 436.33 281 VAL D C 1
ATOM 5451 O O . VAL D 1 287 ? 177.603 120.533 175.462 1.00 436.33 281 VAL D O 1
ATOM 5453 N N . CYS D 1 288 ? 179.163 119.895 173.962 1.00 440.72 282 CYS D N 1
ATOM 5454 C CA . CYS D 1 288 ? 178.197 119.801 172.870 1.00 440.72 282 CYS D CA 1
ATOM 5455 C C . CYS D 1 288 ? 177.110 118.778 173.176 1.00 440.72 282 CYS D C 1
ATOM 5456 O O . CYS D 1 288 ? 175.915 119.084 173.089 1.00 440.72 282 CYS D O 1
ATOM 5458 N N . SER D 1 289 ? 177.503 117.556 173.537 1.00 440.36 283 SER D N 1
ATOM 5459 C CA . SER D 1 289 ? 176.511 116.547 173.891 1.00 440.36 283 SER D CA 1
ATOM 5460 C C . SER D 1 289 ? 175.892 116.844 175.249 1.00 440.36 283 SER D C 1
ATOM 5461 O O . SER D 1 289 ? 174.711 116.558 175.478 1.00 440.36 283 SER D O 1
ATOM 5463 N N . GLU D 1 290 ? 176.674 117.421 176.164 1.00 440.18 284 GLU D N 1
ATOM 5464 C CA . GLU D 1 290 ? 176.138 117.776 177.474 1.00 440.18 284 GLU D CA 1
ATOM 5465 C C . GLU D 1 290 ? 175.137 118.918 177.367 1.00 440.18 284 GLU D C 1
ATOM 5466 O O . GLU D 1 290 ? 174.302 119.108 178.259 1.00 440.18 284 GLU D O 1
ATOM 5468 N N . LEU D 1 291 ? 175.205 119.689 176.287 1.00 437.33 285 LEU D N 1
ATOM 5469 C CA . LEU D 1 291 ? 174.278 120.794 176.074 1.00 437.33 285 LEU D CA 1
ATOM 5470 C C . LEU D 1 291 ? 173.781 120.818 174.633 1.00 437.33 285 LEU D C 1
ATOM 5471 O O . LEU D 1 291 ? 174.406 121.421 173.761 1.00 437.33 285 LEU D O 1
ATOM 5473 N N . LEU D 1 296 ? 174.321 117.041 169.748 1.00 307.36 290 LEU D N 1
ATOM 5474 C CA . LEU D 1 296 ? 173.087 116.500 169.193 1.00 307.36 290 LEU D CA 1
ATOM 5475 C C . LEU D 1 296 ? 173.196 116.323 167.683 1.00 307.36 290 LEU D C 1
ATOM 5476 O O . LEU D 1 296 ? 174.287 116.119 167.151 1.00 307.36 290 LEU D O 1
ATOM 5478 N N . ARG D 1 297 ? 172.056 116.405 167.000 1.00 296.65 291 ARG D N 1
ATOM 5479 C CA . ARG D 1 297 ? 172.010 116.274 165.551 1.00 296.65 291 ARG D CA 1
ATOM 5480 C C . ARG D 1 297 ? 172.799 117.358 164.833 1.00 296.65 291 ARG D C 1
ATOM 5481 O O . ARG D 1 297 ? 173.478 117.057 163.846 1.00 296.65 291 ARG D O 1
ATOM 5483 N N . GLY D 1 298 ? 172.727 118.603 165.297 1.00 314.27 292 GLY D N 1
ATOM 5484 C CA . GLY D 1 298 ? 173.506 119.671 164.706 1.00 314.27 292 GLY D CA 1
ATOM 5485 C C . GLY D 1 298 ? 174.985 119.532 164.996 1.00 314.27 292 GLY D C 1
ATOM 5486 O O . GLY D 1 298 ? 175.825 120.006 164.225 1.00 314.27 292 GLY D O 1
ATOM 5487 N N . ASP D 1 299 ? 175.316 118.879 166.112 1.00 318.11 293 ASP D N 1
ATOM 5488 C CA . ASP D 1 299 ? 176.714 118.651 166.453 1.00 318.11 293 ASP D CA 1
ATOM 5489 C C . ASP D 1 299 ? 177.407 117.731 165.457 1.00 318.11 293 ASP D C 1
ATOM 5490 O O . ASP D 1 299 ? 178.629 117.820 165.299 1.00 318.11 293 ASP D O 1
ATOM 5492 N N . ILE D 1 300 ? 176.656 116.851 164.789 1.00 332.13 294 ILE D N 1
ATOM 5493 C CA . ILE D 1 300 ? 177.252 115.971 163.789 1.00 332.13 294 ILE D CA 1
ATOM 5494 C C . ILE D 1 300 ? 177.860 116.782 162.655 1.00 332.13 294 ILE D C 1
ATOM 5495 O O . ILE D 1 300 ? 178.996 116.527 162.237 1.00 332.13 294 ILE D O 1
ATOM 5497 N N . VAL D 1 301 ? 177.125 117.768 162.143 1.00 334.09 295 VAL D N 1
ATOM 5498 C CA . VAL D 1 301 ? 177.673 118.687 161.155 1.00 334.09 295 VAL D CA 1
ATOM 5499 C C . VAL D 1 301 ? 178.834 119.499 161.717 1.00 334.09 295 VAL D C 1
ATOM 5500 O O . VAL D 1 301 ? 179.842 119.679 161.016 1.00 334.09 295 VAL D O 1
ATOM 5502 N N . THR D 1 302 ? 178.726 119.990 162.953 1.00 334.20 296 THR D N 1
ATOM 5503 C CA . THR D 1 302 ? 179.838 120.700 163.573 1.00 334.20 296 THR D CA 1
ATOM 5504 C C . THR D 1 302 ? 181.049 119.789 163.723 1.00 334.20 296 THR D C 1
ATOM 5505 O O . THR D 1 302 ? 182.196 120.244 163.651 1.00 334.20 296 THR D O 1
ATOM 5507 N N . ASN D 1 303 ? 180.810 118.493 163.935 1.00 339.57 297 ASN D N 1
ATOM 5508 C CA . ASN D 1 303 ? 181.914 117.548 164.052 1.00 339.57 297 ASN D CA 1
ATOM 5509 C C . ASN D 1 303 ? 182.715 117.470 162.758 1.00 339.57 297 ASN D C 1
ATOM 5510 O O . ASN D 1 303 ? 183.949 117.407 162.787 1.00 339.57 297 ASN D O 1
ATOM 5512 N N . ARG D 1 304 ? 182.032 117.472 161.612 1.00 344.47 298 ARG D N 1
ATOM 5513 C CA . ARG D 1 304 ? 182.740 117.429 160.338 1.00 344.47 298 ARG D CA 1
ATOM 5514 C C . ARG D 1 304 ? 182.956 118.829 159.781 1.00 344.47 298 ARG D C 1
ATOM 5515 O O . ARG D 1 304 ? 183.491 118.991 158.678 1.00 344.47 298 ARG D O 1
ATOM 5517 N N . ALA D 1 305 ? 182.543 119.854 160.530 1.00 367.38 299 ALA D N 1
ATOM 5518 C CA . ALA D 1 305 ? 182.670 121.225 160.045 1.00 367.38 299 ALA D CA 1
ATOM 5519 C C . ALA D 1 305 ? 184.129 121.624 159.873 1.00 367.38 299 ALA D C 1
ATOM 5520 O O . ALA D 1 305 ? 184.482 122.305 158.903 1.00 367.38 299 ALA D O 1
ATOM 5522 N N . ALA D 1 306 ? 184.992 121.210 160.805 1.00 374.98 300 ALA D N 1
ATOM 5523 C CA . ALA D 1 306 ? 186.401 121.579 160.724 1.00 374.98 300 ALA D CA 1
ATOM 5524 C C . ALA D 1 306 ? 187.037 121.046 159.449 1.00 374.98 300 ALA D C 1
ATOM 5525 O O . ALA D 1 306 ? 187.883 121.714 158.842 1.00 374.98 300 ALA D O 1
ATOM 5527 N N . LYS D 1 307 ? 186.645 119.841 159.028 1.00 373.64 301 LYS D N 1
ATOM 5528 C CA . LYS D 1 307 ? 187.122 119.316 157.755 1.00 373.64 301 LYS D CA 1
ATOM 5529 C C . LYS D 1 307 ? 186.679 120.204 156.601 1.00 373.64 301 LYS D C 1
ATOM 5530 O O . LYS D 1 307 ? 187.464 120.491 155.690 1.00 373.64 301 LYS D O 1
ATOM 5532 N N . ALA D 1 308 ? 185.424 120.654 156.626 1.00 366.48 302 ALA D N 1
ATOM 5533 C CA . ALA D 1 308 ? 184.959 121.588 155.609 1.00 366.48 302 ALA D CA 1
ATOM 5534 C C . ALA D 1 308 ? 185.551 122.977 155.810 1.00 366.48 302 ALA D C 1
ATOM 5535 O O . ALA D 1 308 ? 185.858 123.664 154.830 1.00 366.48 302 ALA D O 1
ATOM 5537 N N . LEU D 1 309 ? 185.717 123.405 157.064 1.00 357.30 303 LEU D N 1
ATOM 5538 C CA . LEU D 1 309 ? 186.242 124.741 157.325 1.00 357.30 303 LEU D CA 1
ATOM 5539 C C . LEU D 1 309 ? 187.696 124.864 156.887 1.00 357.30 303 LEU D C 1
ATOM 5540 O O . LEU D 1 309 ? 188.064 125.819 156.193 1.00 357.30 303 LEU D O 1
ATOM 5542 N N . THR D 1 310 ? 188.535 123.912 157.280 1.00 346.70 304 THR D N 1
ATOM 5543 C CA . THR D 1 310 ? 189.958 123.951 156.943 1.00 346.70 304 THR D CA 1
ATOM 5544 C C . THR D 1 310 ? 190.254 123.182 155.659 1.00 346.70 304 THR D C 1
ATOM 5545 O O . THR D 1 310 ? 191.115 122.306 155.621 1.00 346.70 304 THR D O 1
ATOM 5547 N N . ALA D 1 311 ? 189.533 123.509 154.587 1.00 327.11 305 ALA D N 1
ATOM 5548 C CA . ALA D 1 311 ? 189.723 122.820 153.317 1.00 327.11 305 ALA D CA 1
ATOM 5549 C C . ALA D 1 311 ? 189.967 123.797 152.175 1.00 327.11 305 ALA D C 1
ATOM 5550 O O . ALA D 1 311 ? 190.742 123.506 151.258 1.00 327.11 305 ALA D O 1
ATOM 5552 N N . TYR D 1 312 ? 189.307 124.955 152.221 1.00 310.94 306 TYR D N 1
ATOM 5553 C CA . TYR D 1 312 ? 189.371 125.895 151.106 1.00 310.94 306 TYR D CA 1
ATOM 5554 C C . TYR D 1 312 ? 190.786 126.421 150.898 1.00 310.94 306 TYR D C 1
ATOM 5555 O O . TYR D 1 312 ? 191.262 126.514 149.760 1.00 310.94 306 TYR D O 1
ATOM 5557 N N . GLU D 1 313 ? 191.470 126.780 151.984 1.00 306.14 307 GLU D N 1
ATOM 5558 C CA . GLU D 1 313 ? 192.774 127.423 151.877 1.00 306.14 307 GLU D CA 1
ATOM 5559 C C . GLU D 1 313 ? 193.826 126.514 151.253 1.00 306.14 307 GLU D C 1
ATOM 5560 O O . GLU D 1 313 ? 194.286 126.769 150.136 1.00 306.14 307 GLU D O 1
ATOM 5562 N N . GLY D 1 314 ? 194.211 125.453 151.959 1.00 275.45 308 GLY D N 1
ATOM 5563 C CA . GLY D 1 314 ? 195.265 124.587 151.469 1.00 275.45 308 GLY D CA 1
ATOM 5564 C C . GLY D 1 314 ? 195.100 123.121 151.808 1.00 275.45 308 GLY D C 1
ATOM 5565 O O . GLY D 1 314 ? 196.009 122.321 151.567 1.00 275.45 308 GLY D O 1
ATOM 5566 N N . ARG D 1 315 ? 193.953 122.751 152.365 1.00 296.97 309 ARG D N 1
ATOM 5567 C CA . ARG D 1 315 ? 193.735 121.374 152.789 1.00 296.97 309 ARG D CA 1
ATOM 5568 C C . ARG D 1 315 ? 192.355 120.874 152.378 1.00 296.97 309 ARG D C 1
ATOM 5569 O O . ARG D 1 315 ? 191.985 120.935 151.206 1.00 296.97 309 ARG D O 1
ATOM 5571 N N . THR D 1 319 ? 194.671 121.278 162.384 1.00 320.59 313 THR D N 1
ATOM 5572 C CA . THR D 1 319 ? 194.376 122.532 163.066 1.00 320.59 313 THR D CA 1
ATOM 5573 C C . THR D 1 319 ? 193.071 122.432 163.848 1.00 320.59 313 THR D C 1
ATOM 5574 O O . THR D 1 319 ? 192.066 121.936 163.338 1.00 320.59 313 THR D O 1
ATOM 5576 N N . VAL D 1 320 ? 193.093 122.910 165.094 1.00 374.25 314 VAL D N 1
ATOM 5577 C CA . VAL D 1 320 ? 191.896 122.849 165.927 1.00 374.25 314 VAL D CA 1
ATOM 5578 C C . VAL D 1 320 ? 191.420 124.248 166.296 1.00 374.25 314 VAL D C 1
ATOM 5579 O O . VAL D 1 320 ? 190.362 124.406 166.917 1.00 374.25 314 VAL D O 1
ATOM 5581 N N . ASP D 1 321 ? 192.185 125.280 165.931 1.00 389.79 315 ASP D N 1
ATOM 5582 C CA . ASP D 1 321 ? 191.781 126.648 166.240 1.00 389.79 315 ASP D CA 1
ATOM 5583 C C . ASP D 1 321 ? 190.488 127.017 165.525 1.00 389.79 315 ASP D C 1
ATOM 5584 O O . ASP D 1 321 ? 189.616 127.677 166.104 1.00 389.79 315 ASP D O 1
ATOM 5586 N N . ASP D 1 322 ? 190.349 126.606 164.263 1.00 373.44 316 ASP D N 1
ATOM 5587 C CA . ASP D 1 322 ? 189.120 126.876 163.525 1.00 373.44 316 ASP D CA 1
ATOM 5588 C C . ASP D 1 322 ? 187.929 126.187 164.179 1.00 373.44 316 ASP D C 1
ATOM 5589 O O . ASP D 1 322 ? 186.839 126.762 164.273 1.00 373.44 316 ASP D O 1
ATOM 5591 N N . ILE D 1 323 ? 188.123 124.949 164.639 1.00 381.12 317 ILE D N 1
ATOM 5592 C CA . ILE D 1 323 ? 187.051 124.230 165.318 1.00 381.12 317 ILE D CA 1
ATOM 5593 C C . ILE D 1 323 ? 186.644 124.947 166.597 1.00 381.12 317 ILE D C 1
ATOM 5594 O O . ILE D 1 323 ? 185.450 125.075 166.893 1.00 381.12 317 ILE D O 1
ATOM 5596 N N . ARG D 1 324 ? 187.619 125.421 167.377 1.00 379.10 318 ARG D N 1
ATOM 5597 C CA . ARG D 1 324 ? 187.297 126.192 168.572 1.00 379.10 318 ARG D CA 1
ATOM 5598 C C . ARG D 1 324 ? 186.566 127.479 168.211 1.00 379.10 318 ARG D C 1
ATOM 5599 O O . ARG D 1 32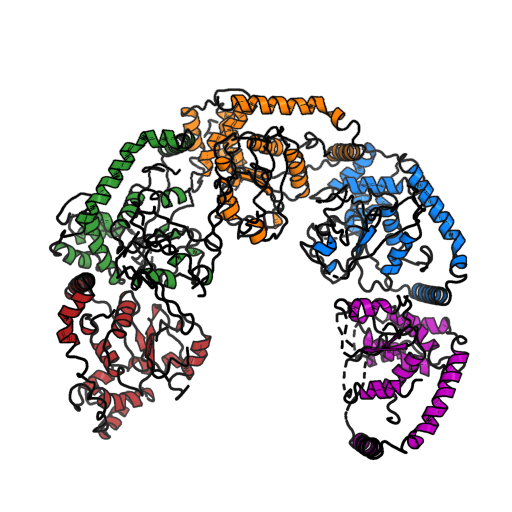4 ? 185.613 127.874 168.893 1.00 379.10 318 ARG D O 1
ATOM 5601 N N . ARG D 1 325 ? 187.001 128.148 167.141 1.00 378.42 319 ARG D N 1
ATOM 5602 C CA . ARG D 1 325 ? 186.290 129.332 166.673 1.00 378.42 319 ARG D CA 1
ATOM 5603 C C . ARG D 1 325 ? 184.893 128.975 166.181 1.00 378.42 319 ARG D C 1
ATOM 5604 O O . ARG D 1 325 ? 183.933 129.718 166.419 1.00 378.42 319 ARG D O 1
ATOM 5606 N N . VAL D 1 326 ? 184.758 127.837 165.498 1.00 393.06 320 VAL D N 1
ATOM 5607 C CA . VAL D 1 326 ? 183.461 127.446 164.958 1.00 393.06 320 VAL D CA 1
ATOM 5608 C C . VAL D 1 326 ? 182.605 126.788 166.032 1.00 393.06 320 VAL D C 1
ATOM 5609 O O . VAL D 1 326 ? 181.443 126.441 165.789 1.00 393.06 320 VAL D O 1
ATOM 5611 N N . ILE D 1 327 ? 183.161 126.597 167.230 1.00 389.69 321 ILE D N 1
ATOM 5612 C CA . ILE D 1 327 ? 182.398 125.979 168.309 1.00 389.69 321 ILE D CA 1
ATOM 5613 C C . ILE D 1 327 ? 181.205 126.848 168.687 1.00 389.69 321 ILE D C 1
ATOM 5614 O O . ILE D 1 327 ? 180.094 126.346 168.891 1.00 389.69 321 ILE D O 1
ATOM 5616 N N . THR D 1 328 ? 181.412 128.162 168.784 1.00 410.49 322 THR D N 1
ATOM 5617 C CA . THR D 1 328 ? 180.316 129.062 169.117 1.00 410.49 322 THR D CA 1
ATOM 5618 C C . THR D 1 328 ? 179.648 129.642 167.878 1.00 410.49 322 THR D C 1
ATOM 5619 O O . THR D 1 328 ? 178.742 130.471 168.012 1.00 410.49 322 THR D O 1
ATOM 5621 N N . LEU D 1 329 ? 180.075 129.233 166.684 1.00 418.52 323 LEU D N 1
ATOM 5622 C CA . LEU D 1 329 ? 179.508 129.747 165.442 1.00 418.52 323 LEU D CA 1
ATOM 5623 C C . LEU D 1 329 ? 178.021 129.434 165.317 1.00 418.52 323 LEU D C 1
ATOM 5624 O O . LEU D 1 329 ? 177.225 130.315 164.976 1.00 418.52 323 LEU D O 1
ATOM 5626 N N . CYS D 1 330 ? 177.631 128.190 165.596 1.00 439.92 324 CYS D N 1
ATOM 5627 C CA . CYS D 1 330 ? 176.229 127.799 165.529 1.00 439.92 324 CYS D CA 1
ATOM 5628 C C . CYS D 1 330 ? 175.695 127.279 166.856 1.00 439.92 324 CYS D C 1
ATOM 5629 O O . CYS D 1 330 ? 174.709 126.534 166.856 1.00 439.92 324 CYS D O 1
ATOM 5631 N N . LEU D 1 331 ? 176.319 127.647 167.978 1.00 448.36 325 LEU D N 1
ATOM 5632 C CA . LEU D 1 331 ? 175.859 127.162 169.276 1.00 448.36 325 LEU D CA 1
ATOM 5633 C C . LEU D 1 331 ? 174.456 127.665 169.593 1.00 448.36 325 LEU D C 1
ATOM 5634 O O . LEU D 1 331 ? 173.623 126.911 170.108 1.00 448.36 325 LEU D O 1
ATOM 5636 N N . ARG D 1 332 ? 174.176 128.935 169.287 1.00 446.61 326 ARG D N 1
ATOM 5637 C CA . ARG D 1 332 ? 172.866 129.502 169.589 1.00 446.61 326 ARG D CA 1
ATOM 5638 C C . ARG D 1 332 ? 171.755 128.823 168.797 1.00 446.61 326 ARG D C 1
ATOM 5639 O O . ARG D 1 332 ? 170.609 128.777 169.257 1.00 446.61 326 ARG D O 1
ATOM 5641 N N . HIS D 1 333 ? 172.071 128.294 167.613 1.00 443.26 327 HIS D N 1
ATOM 5642 C CA . HIS D 1 333 ? 171.063 127.595 166.820 1.00 443.26 327 HIS D CA 1
ATOM 5643 C C . HIS D 1 333 ? 170.596 126.327 167.525 1.00 443.26 327 HIS D C 1
ATOM 5644 O O . HIS D 1 333 ? 169.459 125.880 167.337 1.00 443.26 327 HIS D O 1
ATOM 5646 N N . ARG D 1 334 ? 171.464 125.733 168.341 1.00 437.80 328 ARG D N 1
ATOM 5647 C CA . ARG D 1 334 ? 171.127 124.526 169.080 1.00 437.80 328 ARG D CA 1
ATOM 5648 C C . ARG D 1 334 ? 170.952 124.767 170.573 1.00 437.80 328 ARG D C 1
ATOM 5649 O O . ARG D 1 334 ? 170.269 123.976 171.233 1.00 437.80 328 ARG D O 1
ATOM 5651 N N . LEU D 1 335 ? 171.552 125.826 171.121 1.00 437.92 329 LEU D N 1
ATOM 5652 C CA . LEU D 1 335 ? 171.392 126.115 172.543 1.00 437.92 329 LEU D CA 1
ATOM 5653 C C . LEU D 1 335 ? 169.943 126.448 172.876 1.00 437.92 329 LEU D C 1
ATOM 5654 O O . LEU D 1 335 ? 169.417 126.011 173.906 1.00 437.92 329 LEU D O 1
ATOM 5656 N N . ARG D 1 336 ? 169.287 127.222 172.013 1.00 428.49 330 ARG D N 1
ATOM 5657 C CA . ARG D 1 336 ? 167.892 127.621 172.196 1.00 428.49 330 ARG D CA 1
ATOM 5658 C C . ARG D 1 336 ? 167.664 128.301 173.543 1.00 428.49 330 ARG D C 1
ATOM 5659 O O . ARG D 1 336 ? 168.540 128.998 174.055 1.00 428.49 330 ARG D O 1
ATOM 5661 N N . ARG D 1 355 ? 186.111 125.324 175.240 1.00 360.12 349 ARG D N 1
ATOM 5662 C CA . ARG D 1 355 ? 186.124 124.572 176.489 1.00 360.12 349 ARG D CA 1
ATOM 5663 C C . ARG D 1 355 ? 186.152 123.071 176.222 1.00 360.12 349 ARG D C 1
ATOM 5664 O O . ARG D 1 355 ? 186.943 122.340 176.820 1.00 360.12 349 ARG D O 1
ATOM 5666 N N . ILE D 1 356 ? 185.278 122.618 175.321 1.00 381.76 350 ILE D N 1
ATOM 5667 C CA . ILE D 1 356 ? 185.243 121.203 174.963 1.00 381.76 350 ILE D CA 1
ATOM 5668 C C . ILE D 1 356 ? 186.556 120.785 174.314 1.00 381.76 350 ILE D C 1
ATOM 5669 O O . ILE D 1 356 ? 187.081 119.699 174.586 1.00 381.76 350 ILE D O 1
ATOM 5671 N N . PHE D 1 357 ? 187.107 121.637 173.455 1.00 354.14 351 PHE D N 1
ATOM 5672 C CA . PHE D 1 357 ? 188.386 121.380 172.807 1.00 354.14 351 PHE D CA 1
ATOM 5673 C C 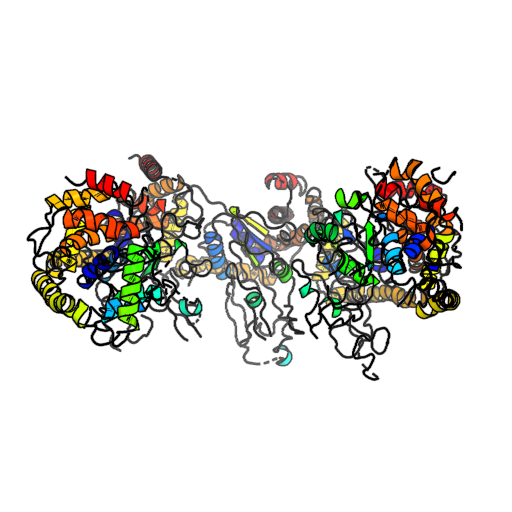. PHE D 1 357 ? 189.569 121.870 173.630 1.00 354.14 351 PHE D C 1
ATOM 5674 O O . PHE D 1 357 ? 190.623 122.168 173.058 1.00 354.14 351 PHE D O 1
ATOM 5676 N N . GLY D 1 358 ? 189.419 121.958 174.949 1.00 350.03 352 GLY D N 1
ATOM 5677 C CA . GLY D 1 358 ? 190.479 122.488 175.788 1.00 350.03 352 GLY D CA 1
ATOM 5678 C C . GLY D 1 358 ? 190.729 123.965 175.595 1.00 350.03 352 GLY D C 1
ATOM 5679 O O . GLY D 1 358 ? 191.886 124.397 175.581 1.00 350.03 352 GLY D O 1
ATOM 5680 N N . VAL D 1 359 ? 189.671 124.754 175.443 1.00 336.00 353 VAL D N 1
ATOM 5681 C CA . VAL D 1 359 ? 189.804 126.191 175.247 1.00 336.00 353 VAL D CA 1
ATOM 5682 C C . VAL D 1 359 ? 189.210 126.941 176.433 1.00 336.00 353 VAL D C 1
ATOM 5683 O O . VAL D 1 359 ? 188.078 127.420 176.372 1.00 336.00 353 VAL D O 1
ATOM 5685 N N . ALA E 1 26 ? 112.011 88.503 132.919 1.00 233.13 20 ALA E N 1
ATOM 5686 C CA . ALA E 1 26 ? 112.951 87.403 132.749 1.00 233.13 20 ALA E CA 1
ATOM 5687 C C . ALA E 1 26 ? 113.387 86.849 134.099 1.00 233.13 20 ALA E C 1
ATOM 5688 O O . ALA E 1 26 ? 114.061 85.823 134.170 1.00 233.13 20 ALA E O 1
ATOM 5690 N N . ILE E 1 27 ? 112.998 87.536 135.170 1.00 231.49 21 ILE E N 1
ATOM 5691 C CA . ILE E 1 27 ? 113.329 87.134 136.531 1.00 231.49 21 ILE E CA 1
ATOM 5692 C C . ILE E 1 27 ? 112.037 86.792 137.257 1.00 231.49 21 ILE E C 1
ATOM 5693 O O . ILE E 1 27 ? 111.106 87.603 137.290 1.00 231.49 21 ILE E O 1
ATOM 5695 N N . VAL E 1 28 ? 111.983 85.594 137.836 1.00 251.26 22 VAL E N 1
ATOM 5696 C CA . VAL E 1 28 ? 110.812 85.150 138.584 1.00 251.26 22 VAL E CA 1
ATOM 5697 C C . VAL E 1 28 ? 110.704 85.962 139.866 1.00 251.26 22 VAL E C 1
ATOM 5698 O O . VAL E 1 28 ? 111.705 86.486 140.367 1.00 251.26 22 VAL E O 1
ATOM 5700 N N . GLY E 1 29 ? 109.493 86.069 140.404 1.00 266.16 23 GLY E N 1
ATOM 5701 C CA . GLY E 1 29 ? 109.249 86.848 141.597 1.00 266.16 23 GLY E CA 1
ATOM 5702 C C . GLY E 1 29 ? 109.613 88.311 141.420 1.00 266.16 23 GLY E C 1
ATOM 5703 O O . GLY E 1 29 ? 109.242 88.973 140.448 1.00 266.16 23 GLY E O 1
ATOM 5704 N N . GLN E 1 30 ? 110.372 88.815 142.393 1.00 292.48 24 GLN E N 1
ATOM 5705 C CA . GLN E 1 30 ? 110.854 90.196 142.393 1.00 292.48 24 GLN E CA 1
ATOM 5706 C C . GLN E 1 30 ? 109.696 91.181 142.243 1.00 292.48 24 GLN E C 1
ATOM 5707 O O . GLN E 1 30 ? 109.750 92.136 141.465 1.00 292.48 24 GLN E O 1
ATOM 5709 N N . GLU E 1 31 ? 108.629 90.936 143.007 1.00 320.97 25 GLU E N 1
ATOM 5710 C CA . GLU E 1 31 ? 107.448 91.789 142.923 1.00 320.97 25 GLU E CA 1
ATOM 5711 C C . GLU E 1 31 ? 107.522 92.953 143.901 1.00 320.97 25 GLU E C 1
ATOM 5712 O O . GLU E 1 31 ? 106.553 93.710 144.033 1.00 320.97 25 GLU E O 1
ATOM 5714 N N . GLU E 1 32 ? 108.649 93.108 144.599 1.00 323.33 26 GLU E N 1
ATOM 5715 C CA . GLU E 1 32 ? 108.800 94.221 145.531 1.00 323.33 26 GLU E CA 1
ATOM 5716 C C . GLU E 1 32 ? 108.720 95.558 144.804 1.00 323.33 26 GLU E C 1
ATOM 5717 O O . GLU E 1 32 ? 108.085 96.504 145.284 1.00 323.33 26 GLU E O 1
ATOM 5719 N N . MET E 1 33 ? 109.360 95.653 143.637 1.00 322.62 27 MET E N 1
ATOM 5720 C CA . MET E 1 33 ? 109.293 96.887 142.860 1.00 322.62 27 MET E CA 1
ATOM 5721 C C . MET E 1 33 ? 108.450 96.703 141.605 1.00 322.62 27 MET E C 1
ATOM 5722 O O . MET E 1 33 ? 107.932 97.679 141.050 1.00 322.62 27 MET E O 1
ATOM 5724 N N . LYS E 1 34 ? 108.302 95.460 141.143 1.00 337.67 28 LYS E N 1
ATOM 5725 C CA . LYS E 1 34 ? 107.534 95.207 139.927 1.00 337.67 28 LYS E CA 1
ATOM 5726 C C . LYS E 1 34 ? 106.051 95.493 140.134 1.00 337.67 28 LYS E C 1
ATOM 5727 O O . LYS E 1 34 ? 105.357 95.902 139.195 1.00 337.67 28 LYS E O 1
ATOM 5729 N N . LEU E 1 35 ? 105.548 95.281 141.354 1.00 339.38 29 LEU E N 1
ATOM 5730 C CA . LEU E 1 35 ? 104.132 95.512 141.622 1.00 339.38 29 LEU E CA 1
ATOM 5731 C C . LEU E 1 35 ? 103.747 96.966 141.387 1.00 339.38 29 LEU E C 1
ATOM 5732 O O . LEU E 1 35 ? 102.683 97.241 140.820 1.00 339.38 29 LEU E O 1
ATOM 5734 N N . ALA E 1 36 ? 104.591 97.906 141.815 1.00 327.39 30 ALA E N 1
ATOM 5735 C CA . ALA E 1 36 ? 104.331 99.312 141.526 1.00 327.39 30 ALA E CA 1
ATOM 5736 C C . ALA E 1 36 ? 104.314 99.565 140.026 1.00 327.39 30 ALA E C 1
ATOM 5737 O O . ALA E 1 36 ? 103.449 100.291 139.523 1.00 327.39 30 ALA E O 1
ATOM 5739 N N . LEU E 1 37 ? 105.258 98.971 139.296 1.00 326.99 31 LEU E N 1
ATOM 5740 C CA . LEU E 1 37 ? 105.272 99.074 137.843 1.00 326.99 31 LEU E CA 1
ATOM 5741 C C . LEU E 1 37 ? 104.024 98.490 137.202 1.00 326.99 31 LEU E C 1
ATOM 5742 O O . LEU E 1 37 ? 103.456 99.125 136.307 1.00 326.99 31 LEU E O 1
ATOM 5744 N N . LEU E 1 38 ? 103.581 97.311 137.636 1.00 333.28 32 LEU E N 1
ATOM 5745 C CA . LEU E 1 38 ? 102.346 96.720 137.143 1.00 333.28 32 LEU E CA 1
ATOM 5746 C C . LEU E 1 38 ? 101.112 97.543 137.469 1.00 333.28 32 LEU E C 1
ATOM 5747 O O . LEU E 1 38 ? 100.247 97.702 136.605 1.00 333.28 32 LEU E O 1
ATOM 5749 N N . LEU E 1 39 ? 101.010 98.067 138.692 1.00 319.99 33 LEU E N 1
ATOM 5750 C CA . LEU E 1 39 ? 99.893 98.943 139.028 1.00 319.99 33 LEU E CA 1
ATOM 5751 C C . LEU E 1 39 ? 99.927 100.213 138.190 1.00 319.99 33 LEU E C 1
ATOM 5752 O O . LEU E 1 39 ? 98.887 100.680 137.711 1.00 319.99 33 LEU E O 1
ATOM 5754 N N . ASN E 1 40 ? 101.118 100.784 137.997 1.00 339.59 34 ASN E N 1
ATOM 5755 C CA . ASN E 1 40 ? 101.236 101.982 137.176 1.00 339.59 34 ASN E CA 1
ATOM 5756 C C . ASN E 1 40 ? 101.115 101.662 135.693 1.00 339.59 34 ASN E C 1
ATOM 5757 O O . ASN E 1 40 ? 100.892 102.568 134.882 1.00 339.59 34 ASN E O 1
ATOM 5759 N N . VAL E 1 41 ? 101.259 100.389 135.320 1.00 338.90 35 VAL E N 1
ATOM 5760 C CA . VAL E 1 41 ? 101.131 100.005 133.917 1.00 338.90 35 VAL E CA 1
ATOM 5761 C C . VAL E 1 41 ? 99.720 100.285 133.418 1.00 338.90 35 VAL E C 1
ATOM 5762 O O . VAL E 1 41 ? 99.521 100.759 132.294 1.00 338.90 35 VAL E O 1
ATOM 5764 N N . ILE E 1 42 ? 98.716 99.996 134.250 1.00 345.53 36 ILE E N 1
ATOM 5765 C CA . ILE E 1 42 ? 97.326 100.233 133.868 1.00 345.53 36 ILE E CA 1
ATOM 5766 C C . ILE E 1 42 ? 96.755 101.500 134.478 1.00 345.53 36 ILE E C 1
ATOM 5767 O O . ILE E 1 42 ? 95.530 101.608 134.620 1.00 345.53 36 ILE E O 1
ATOM 5769 N N . ASP E 1 43 ? 97.600 102.463 134.843 1.00 332.41 37 ASP E N 1
ATOM 5770 C CA . ASP E 1 43 ? 97.166 103.714 135.463 1.00 332.41 37 ASP E CA 1
ATOM 5771 C C . ASP E 1 43 ? 97.746 104.876 134.669 1.00 332.41 37 ASP E C 1
ATOM 5772 O O . ASP E 1 43 ? 98.709 105.522 135.102 1.00 332.41 37 ASP E O 1
ATOM 5774 N N . PRO E 1 44 ? 97.186 105.165 133.492 1.00 286.84 38 PRO E N 1
ATOM 5775 C CA . PRO E 1 44 ? 97.687 106.304 132.707 1.00 286.84 38 PRO E CA 1
ATOM 5776 C C . PRO E 1 44 ? 97.523 107.643 133.401 1.00 286.84 38 PRO E C 1
ATOM 5777 O O . PRO E 1 44 ? 98.286 108.569 133.103 1.00 286.84 38 PRO E O 1
ATOM 5779 N N . LYS E 1 45 ? 96.539 107.743 134.299 1.00 247.11 39 LYS E N 1
ATOM 5780 C CA . LYS E 1 45 ? 96.351 108.992 135.083 1.00 247.11 39 LYS E CA 1
ATOM 5781 C C . LYS E 1 45 ? 97.506 109.106 136.080 1.00 247.11 39 LYS E C 1
ATOM 5782 O O . LYS E 1 45 ? 98.095 110.200 136.178 1.00 247.11 39 LYS E O 1
ATOM 5784 N N . ILE E 1 46 ? 97.816 108.012 136.783 1.00 287.57 40 ILE E N 1
ATOM 5785 C CA . ILE E 1 46 ? 98.965 108.011 137.737 1.00 287.57 40 ILE E CA 1
ATOM 5786 C C . ILE E 1 46 ? 100.258 108.160 136.930 1.00 287.57 40 ILE E C 1
ATOM 5787 O O . ILE E 1 46 ? 100.322 107.611 135.813 1.00 287.57 40 ILE E O 1
ATOM 5789 N N . GLY E 1 47 ? 101.242 108.881 137.475 1.00 283.38 41 GLY E N 1
ATOM 5790 C CA . GLY E 1 47 ? 102.521 109.090 136.769 1.00 283.38 41 GLY E CA 1
ATOM 5791 C C . GLY E 1 47 ? 103.631 109.477 137.729 1.00 283.38 41 GLY E C 1
ATOM 5792 O O . GLY E 1 47 ? 103.327 109.716 138.915 1.00 283.38 41 GLY E O 1
ATOM 5793 N N . GLY E 1 48 ? 104.869 109.581 137.238 1.00 270.26 42 GLY E N 1
ATOM 5794 C CA . GLY E 1 48 ? 105.979 110.048 138.092 1.00 270.26 42 GLY E CA 1
ATOM 5795 C C . GLY E 1 48 ? 106.831 108.907 138.616 1.00 270.26 42 GLY E C 1
ATOM 5796 O O . GLY E 1 48 ? 106.679 108.559 139.802 1.00 270.26 42 GLY E O 1
ATOM 5797 N N . VAL E 1 49 ? 107.699 108.347 137.769 1.00 265.54 43 VAL E N 1
ATOM 5798 C CA . VAL E 1 49 ? 108.635 107.278 138.229 1.00 265.54 43 VAL E CA 1
ATOM 5799 C C . VAL E 1 49 ? 109.940 107.954 138.660 1.00 265.54 43 VAL E C 1
ATOM 5800 O O . VAL E 1 49 ? 110.609 108.543 137.789 1.00 265.54 43 VAL E O 1
ATOM 5802 N N . MET E 1 50 ? 110.277 107.885 139.952 1.00 271.68 44 MET E N 1
ATOM 5803 C CA . MET E 1 50 ? 111.489 108.583 140.461 1.00 271.68 44 MET E CA 1
ATOM 5804 C C . MET E 1 50 ? 112.338 107.612 141.286 1.00 271.68 44 MET E C 1
ATOM 5805 O O . MET E 1 50 ? 112.243 107.655 142.527 1.00 271.68 44 MET E O 1
ATOM 5807 N N . ILE E 1 51 ? 113.144 106.779 140.620 1.00 263.10 45 ILE E N 1
ATOM 5808 C CA . ILE E 1 51 ? 114.014 105.849 141.332 1.00 263.10 45 ILE E CA 1
ATOM 5809 C C . ILE E 1 51 ? 115.265 106.602 141.750 1.00 263.10 45 ILE E C 1
ATOM 5810 O O . ILE E 1 51 ? 115.606 107.638 141.177 1.00 263.10 45 ILE E O 1
ATOM 5812 N N . MET E 1 52 ? 115.955 106.080 142.759 1.00 233.35 46 MET E N 1
ATOM 5813 C CA . MET E 1 52 ? 117.175 106.704 143.258 1.00 233.35 46 MET E CA 1
ATOM 5814 C C . MET E 1 52 ? 118.101 105.674 143.898 1.00 233.35 46 MET E C 1
ATOM 5815 O O . MET E 1 52 ? 119.231 105.989 144.274 1.00 233.35 46 MET E O 1
ATOM 5817 N N . ARG E 1 55 ? 120.645 97.512 143.971 1.00 354.24 49 ARG E N 1
ATOM 5818 C CA . ARG E 1 55 ? 120.433 96.873 142.676 1.00 354.24 49 ARG E CA 1
ATOM 5819 C C . ARG E 1 55 ? 120.629 97.859 141.531 1.00 354.24 49 ARG E C 1
ATOM 5820 O O . ARG E 1 55 ? 121.551 98.680 141.561 1.00 354.24 49 ARG E O 1
ATOM 5822 N N . GLY E 1 56 ? 119.741 97.794 140.534 1.00 354.81 50 GLY E N 1
ATOM 5823 C CA . GLY E 1 56 ? 119.836 98.707 139.378 1.00 354.81 50 GLY E CA 1
ATOM 5824 C C . GLY E 1 56 ? 120.926 98.271 138.415 1.00 354.81 50 GLY E C 1
ATOM 5825 O O . GLY E 1 56 ? 121.127 98.964 137.399 1.00 354.81 50 GLY E O 1
ATOM 5826 N N . THR E 1 57 ? 121.600 97.158 138.720 1.00 346.25 51 THR E N 1
ATOM 5827 C CA . THR E 1 57 ? 122.682 96.642 137.840 1.00 346.25 51 THR E CA 1
ATOM 5828 C C . THR E 1 57 ? 122.109 96.388 136.443 1.00 346.25 51 THR E C 1
ATOM 5829 O O . THR E 1 57 ? 122.799 96.713 135.457 1.00 346.25 51 THR E O 1
ATOM 5831 N N . GLY E 1 58 ? 120.893 95.837 136.369 1.00 333.61 52 GLY E N 1
ATOM 5832 C CA . GLY E 1 58 ? 120.249 95.590 135.065 1.00 333.61 52 GLY E CA 1
ATOM 5833 C C . GLY E 1 58 ? 120.065 96.882 134.290 1.00 333.61 52 GLY E C 1
ATOM 5834 O O . GLY E 1 58 ? 120.412 96.906 133.093 1.00 333.61 52 GLY E O 1
ATOM 5835 N N . LYS E 1 59 ? 119.553 97.925 134.952 1.00 338.77 53 LYS E N 1
ATOM 5836 C CA . LYS E 1 59 ? 119.374 99.244 134.288 1.00 338.77 53 LYS E CA 1
ATOM 5837 C C . LYS E 1 59 ? 118.639 99.031 132.961 1.00 338.77 53 LYS E C 1
ATOM 5838 O O . LYS E 1 59 ? 117.486 98.563 132.996 1.00 338.77 53 LYS E O 1
ATOM 5840 N N . SER E 1 60 ? 119.284 99.369 131.841 1.00 352.53 54 SER E N 1
ATOM 5841 C CA . SER E 1 60 ? 118.669 99.147 130.506 1.00 352.53 54 SER E CA 1
ATOM 5842 C C . SER E 1 60 ? 118.030 97.756 130.461 1.00 352.53 5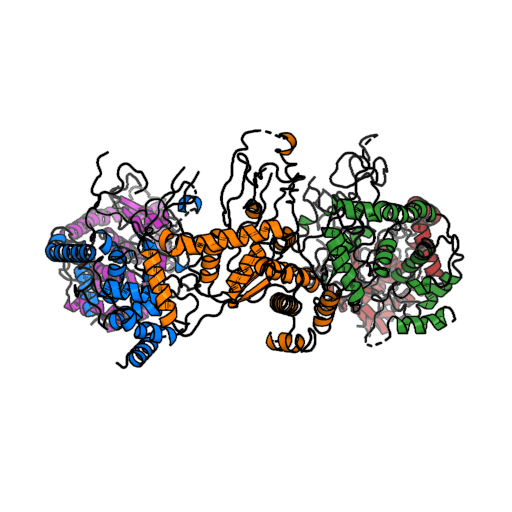4 SER E C 1
ATOM 5843 O O . SER E 1 60 ? 116.943 97.629 129.870 1.00 352.53 54 SER E O 1
ATOM 5845 N N . THR E 1 61 ? 118.683 96.758 131.065 1.00 355.21 55 THR E N 1
ATOM 5846 C CA . THR E 1 61 ? 118.148 95.401 131.076 1.00 355.21 55 THR E CA 1
ATOM 5847 C C . THR E 1 61 ? 116.826 95.347 131.831 1.00 355.21 55 THR E C 1
ATOM 5848 O O . THR E 1 61 ? 115.877 94.684 131.397 1.00 355.21 55 THR E O 1
ATOM 5850 N N . THR E 1 62 ? 116.748 96.040 132.969 1.00 350.11 56 THR E N 1
ATOM 5851 C CA . THR E 1 62 ? 115.475 96.156 133.672 1.00 350.11 56 THR E CA 1
ATOM 5852 C C . THR E 1 62 ? 114.446 96.882 132.817 1.00 350.11 56 THR E C 1
ATOM 5853 O O . THR E 1 62 ? 113.274 96.489 132.777 1.00 350.11 56 THR E O 1
ATOM 5855 N N . ILE E 1 63 ? 114.867 97.944 132.127 1.00 366.56 57 ILE E N 1
ATOM 5856 C CA . ILE E 1 63 ? 113.978 98.617 131.187 1.00 366.56 57 ILE E CA 1
ATOM 5857 C C . ILE E 1 63 ? 113.591 97.673 130.058 1.00 366.56 57 ILE E C 1
ATOM 5858 O O . ILE E 1 63 ? 112.424 97.611 129.653 1.00 366.56 57 ILE E O 1
ATOM 5860 N N . ARG E 1 64 ? 114.562 96.926 129.530 1.00 380.01 58 ARG E N 1
ATOM 5861 C CA . ARG E 1 64 ? 114.265 95.895 128.546 1.00 380.01 58 ARG E CA 1
ATOM 5862 C C . ARG E 1 64 ? 113.354 94.814 129.106 1.00 380.01 58 ARG E C 1
ATOM 5863 O O . ARG E 1 64 ? 112.503 94.298 128.373 1.00 380.01 58 ARG E O 1
ATOM 5865 N N . ALA E 1 65 ? 113.517 94.459 130.383 1.00 387.03 59 ALA E N 1
ATOM 5866 C CA . ALA E 1 65 ? 112.594 93.524 131.014 1.00 387.03 59 ALA E CA 1
ATOM 5867 C C . ALA E 1 65 ? 111.181 94.091 131.047 1.00 387.03 59 ALA E C 1
ATOM 5868 O O . ALA E 1 65 ? 110.208 93.366 130.810 1.00 387.03 59 ALA E O 1
ATOM 5870 N N . LEU E 1 66 ? 111.050 95.385 131.344 1.00 389.15 60 LEU E N 1
ATOM 5871 C CA . LEU E 1 66 ? 109.753 96.044 131.277 1.00 389.15 60 LEU E CA 1
ATOM 5872 C C . LEU E 1 66 ? 109.180 96.067 129.867 1.00 389.15 60 LEU E C 1
ATOM 5873 O O . LEU E 1 66 ? 107.975 95.845 129.704 1.00 389.15 60 LEU E O 1
ATOM 5875 N N . ALA E 1 67 ? 110.008 96.328 128.851 1.00 378.27 61 ALA E N 1
ATOM 5876 C CA . ALA E 1 67 ? 109.521 96.311 127.476 1.00 378.27 61 ALA E CA 1
ATOM 5877 C C . ALA E 1 67 ? 109.074 94.917 127.058 1.00 378.27 61 ALA E C 1
ATOM 5878 O O . ALA E 1 67 ? 108.235 94.778 126.161 1.00 378.27 61 ALA E O 1
ATOM 5880 N N . ASP E 1 68 ? 109.626 93.877 127.688 1.00 382.29 62 ASP E N 1
ATOM 5881 C CA . ASP E 1 68 ? 109.194 92.517 127.389 1.00 382.29 62 ASP E CA 1
ATOM 5882 C C . ASP E 1 68 ? 107.732 92.298 127.755 1.00 382.29 62 ASP E C 1
ATOM 5883 O O . ASP E 1 68 ? 106.996 91.656 126.997 1.00 382.29 62 ASP E O 1
ATOM 5885 N N . LEU E 1 69 ? 107.292 92.822 128.899 1.00 360.96 63 LEU E N 1
ATOM 5886 C CA . LEU E 1 69 ? 105.895 92.708 129.317 1.00 360.96 63 LEU E CA 1
ATOM 5887 C C . LEU E 1 69 ? 105.069 93.849 128.716 1.00 360.96 63 LEU E C 1
ATOM 5888 O O . LEU E 1 69 ? 104.345 94.571 129.400 1.00 360.96 63 LEU E O 1
ATOM 5890 N N . LEU E 1 70 ? 105.193 93.994 127.397 1.00 384.72 64 LEU E N 1
ATOM 5891 C CA . LEU E 1 70 ? 104.503 95.040 126.653 1.00 384.72 64 LEU E CA 1
ATOM 5892 C C . LEU E 1 70 ? 104.456 94.684 125.172 1.00 384.72 64 LEU E C 1
ATOM 5893 O O . LEU E 1 70 ? 105.399 94.077 124.648 1.00 384.72 64 LEU E O 1
ATOM 5895 N N . PRO E 1 71 ? 103.378 95.045 124.459 1.00 362.13 65 PRO E N 1
ATOM 5896 C CA . PRO E 1 71 ? 103.239 94.743 123.031 1.00 362.13 65 PRO E CA 1
ATOM 5897 C C . PRO E 1 71 ? 103.970 95.747 122.145 1.00 362.13 65 PRO E C 1
ATOM 5898 O O . PRO E 1 71 ? 104.839 95.340 121.373 1.00 362.13 65 PRO E O 1
ATOM 5900 N N . LEU E 1 148 ? 109.188 109.992 120.464 1.00 334.15 142 LEU E N 1
ATOM 5901 C CA . LEU E 1 148 ? 108.882 111.413 120.357 1.00 334.15 142 LEU E CA 1
ATOM 5902 C C . LEU E 1 148 ? 107.662 111.645 119.471 1.00 334.15 142 LEU E C 1
ATOM 5903 O O . LEU E 1 148 ? 106.525 111.574 119.936 1.00 334.15 142 LEU E O 1
ATOM 5905 N N . ALA E 1 149 ? 107.911 111.930 118.190 1.00 348.79 143 ALA E N 1
ATOM 5906 C CA . ALA E 1 149 ? 106.813 112.135 117.252 1.00 348.79 143 ALA E CA 1
ATOM 5907 C C . ALA E 1 149 ? 105.979 110.869 117.096 1.00 348.79 143 ALA E C 1
ATOM 5908 O O . ALA E 1 149 ? 104.745 110.930 117.055 1.00 348.79 143 ALA E O 1
ATOM 5910 N N . LYS E 1 150 ? 106.636 109.712 117.011 1.00 348.21 144 LYS E N 1
ATOM 5911 C CA . LYS E 1 150 ? 105.929 108.441 116.934 1.00 348.21 144 LYS E CA 1
ATOM 5912 C C . LYS E 1 150 ? 105.368 108.001 118.278 1.00 348.21 144 LYS E C 1
ATOM 5913 O O . LYS E 1 150 ? 104.672 106.981 118.336 1.00 348.21 144 LYS E O 1
ATOM 5915 N N . ALA E 1 151 ? 105.648 108.739 119.350 1.00 357.40 145 ALA E N 1
ATOM 5916 C CA . ALA E 1 151 ? 105.202 108.396 120.698 1.00 357.40 145 ALA E CA 1
ATOM 5917 C C . ALA E 1 151 ? 103.839 108.995 121.014 1.00 357.40 145 ALA E C 1
ATOM 5918 O O . ALA E 1 151 ? 103.533 109.286 122.173 1.00 357.40 145 ALA E O 1
ATOM 5920 N N . ASN E 1 152 ? 103.008 109.203 119.988 1.00 361.24 146 ASN E N 1
ATOM 5921 C CA . ASN E 1 152 ? 101.658 109.709 120.213 1.00 361.24 146 ASN E CA 1
ATOM 5922 C C . ASN E 1 152 ? 100.860 108.773 121.110 1.00 361.24 146 ASN E C 1
ATOM 5923 O O . ASN E 1 152 ? 99.954 109.207 121.830 1.00 361.24 146 ASN E O 1
ATOM 5925 N N . ARG E 1 153 ? 101.177 107.480 121.073 1.00 357.04 147 ARG E N 1
ATOM 5926 C CA . ARG E 1 153 ? 100.598 106.484 121.974 1.00 357.04 147 ARG E CA 1
ATOM 5927 C C . ARG E 1 153 ? 101.719 105.513 122.328 1.00 357.04 147 ARG E C 1
ATOM 5928 O O . ARG E 1 153 ? 101.947 104.531 121.617 1.00 357.04 147 ARG E O 1
ATOM 5930 N N . GLY E 1 154 ? 102.417 105.790 123.423 1.00 360.11 148 GLY E N 1
ATOM 5931 C CA . GLY E 1 154 ? 103.526 104.958 123.827 1.00 360.11 148 GLY E CA 1
ATOM 5932 C C . GLY E 1 154 ? 104.057 105.363 125.183 1.00 360.11 148 GLY E C 1
ATOM 5933 O O . GLY E 1 154 ? 103.433 106.135 125.914 1.00 360.11 148 GLY E O 1
ATOM 5934 N N . ILE E 1 155 ? 105.228 104.822 125.514 1.00 321.43 149 ILE E N 1
ATOM 5935 C CA . ILE E 1 155 ? 105.898 105.097 126.777 1.00 321.43 149 ILE E CA 1
ATOM 5936 C C . ILE E 1 155 ? 107.352 105.444 126.492 1.00 321.43 149 ILE E C 1
ATOM 5937 O O . ILE E 1 155 ? 107.914 105.020 125.476 1.00 321.43 149 ILE E O 1
ATOM 5939 N N . LEU E 1 156 ? 107.957 106.217 127.389 1.00 302.56 150 LEU E N 1
ATOM 5940 C CA . LEU E 1 156 ? 109.344 106.631 127.264 1.00 302.56 150 LEU E CA 1
ATOM 5941 C C . LEU E 1 156 ? 110.084 106.379 128.576 1.00 302.56 150 LEU E C 1
ATOM 5942 O O . LEU E 1 156 ? 109.493 106.338 129.658 1.00 302.56 150 LEU E O 1
ATOM 5944 N N . TYR E 1 157 ? 111.401 106.214 128.475 1.00 252.33 151 TYR E N 1
ATOM 5945 C CA . TYR E 1 157 ? 112.229 105.913 129.633 1.00 252.33 151 TYR E CA 1
ATOM 5946 C C . TYR E 1 157 ? 113.177 107.074 129.888 1.00 252.33 151 TYR E C 1
ATOM 5947 O O . TYR E 1 157 ? 113.595 107.760 128.952 1.00 252.33 151 TYR E O 1
ATOM 5949 N N . VAL E 1 158 ? 113.513 107.286 131.159 1.00 226.39 152 VAL E N 1
ATOM 5950 C CA . VAL E 1 158 ? 114.399 108.365 131.576 1.00 226.39 152 VAL E CA 1
ATOM 5951 C C . VAL E 1 158 ? 115.737 107.762 131.976 1.00 226.39 152 VAL E C 1
ATOM 5952 O O . VAL E 1 158 ? 115.783 106.813 132.766 1.00 226.39 152 VAL E O 1
ATOM 5954 N N . ASP E 1 159 ? 116.818 108.313 131.435 1.00 195.03 153 ASP E N 1
ATOM 5955 C CA . ASP E 1 159 ? 118.160 107.841 131.748 1.00 195.03 153 ASP E CA 1
ATOM 5956 C C . ASP E 1 159 ? 118.527 108.159 133.193 1.00 195.03 153 ASP E C 1
ATOM 5957 O O . ASP E 1 159 ? 117.864 108.963 133.848 1.00 195.03 153 ASP E O 1
ATOM 5959 N N . ASP E 1 165 ? 113.194 119.247 135.005 1.00 309.33 159 ASP E N 1
ATOM 5960 C CA . ASP E 1 165 ? 114.284 120.134 135.392 1.00 309.33 159 ASP E CA 1
ATOM 5961 C C . ASP E 1 165 ? 114.903 120.803 134.172 1.00 309.33 159 ASP E C 1
ATOM 5962 O O . ASP E 1 165 ? 114.572 120.462 133.036 1.00 309.33 159 ASP E O 1
ATOM 5964 N N . ASP E 1 166 ? 115.807 121.751 134.423 1.00 278.96 160 ASP E N 1
ATOM 5965 C CA . ASP E 1 166 ? 116.513 122.503 133.378 1.00 278.96 160 ASP E CA 1
ATOM 5966 C C . ASP E 1 166 ? 115.461 123.112 132.450 1.00 278.96 160 ASP E C 1
ATOM 5967 O O . ASP E 1 166 ? 114.544 123.787 132.938 1.00 278.96 160 ASP E O 1
ATOM 5969 N N . HIS E 1 167 ? 115.545 122.907 131.138 1.00 290.05 161 HIS E N 1
ATOM 5970 C CA . HIS E 1 167 ? 114.553 123.419 130.203 1.00 290.05 161 HIS E CA 1
ATOM 5971 C C . HIS E 1 167 ? 113.772 122.311 129.518 1.00 290.05 161 HIS E C 1
ATOM 5972 O O . HIS E 1 167 ? 112.536 122.309 129.566 1.00 290.05 161 HIS E O 1
ATOM 5974 N N . LEU E 1 168 ? 114.460 121.362 128.881 1.00 299.09 162 LEU E N 1
ATOM 5975 C CA . LEU E 1 168 ? 113.767 120.301 128.156 1.00 299.09 162 LEU E CA 1
ATOM 5976 C C . LEU E 1 168 ? 113.034 119.365 129.111 1.00 299.09 162 LEU E C 1
ATOM 5977 O O . LEU E 1 168 ? 111.855 119.052 128.905 1.00 299.09 162 LEU E O 1
ATOM 5979 N N . VAL E 1 169 ? 113.717 118.907 130.162 1.00 303.36 163 VAL E N 1
ATOM 5980 C CA . VAL E 1 169 ? 113.093 117.987 131.106 1.00 303.36 163 VAL E CA 1
ATOM 5981 C C . VAL E 1 169 ? 111.941 118.659 131.839 1.00 303.36 163 VAL E C 1
ATOM 5982 O O . VAL E 1 169 ? 110.885 118.048 132.043 1.00 303.36 163 VAL E O 1
ATOM 5984 N N . ASP E 1 170 ? 112.118 119.918 132.247 1.00 305.55 164 ASP E N 1
ATOM 5985 C CA . ASP E 1 170 ? 111.044 120.636 132.923 1.00 305.55 164 ASP E CA 1
ATOM 5986 C C . ASP E 1 170 ? 109.826 120.768 132.018 1.00 305.55 164 ASP E C 1
ATOM 5987 O O . ASP E 1 170 ? 108.686 120.574 132.457 1.00 305.55 164 ASP E O 1
ATOM 5989 N N . VAL E 1 171 ? 110.050 121.093 130.743 1.00 303.12 165 VAL E N 1
ATOM 5990 C CA . VAL E 1 171 ? 108.947 121.130 129.789 1.00 303.12 165 VAL E CA 1
ATOM 5991 C C . VAL E 1 171 ? 108.386 119.733 129.570 1.00 303.12 165 VAL E C 1
ATOM 5992 O O . VAL E 1 171 ? 107.172 119.564 129.398 1.00 303.12 165 VAL E O 1
ATOM 5994 N N . LEU E 1 172 ? 109.249 118.716 129.568 1.00 301.89 166 LEU E N 1
ATOM 5995 C CA . LEU E 1 172 ? 108.776 117.345 129.416 1.00 301.89 166 LEU E CA 1
ATOM 5996 C C . LEU E 1 172 ? 107.899 116.932 130.590 1.00 301.89 166 LEU E C 1
ATOM 5997 O O . LEU E 1 172 ? 106.897 116.231 130.409 1.00 301.89 166 LEU E O 1
ATOM 5999 N N . LEU E 1 173 ? 108.264 117.354 131.804 1.00 315.96 167 LEU E N 1
ATOM 6000 C CA . LEU E 1 173 ? 107.486 116.984 132.982 1.00 315.96 167 LEU E CA 1
ATOM 6001 C C . LEU E 1 173 ? 106.066 117.530 132.904 1.00 315.96 167 LEU E C 1
ATOM 6002 O O . LEU E 1 173 ? 105.101 116.817 133.202 1.00 315.96 167 LEU E O 1
ATOM 6004 N N . ASP E 1 174 ? 105.916 118.793 132.500 1.00 310.36 168 ASP E N 1
ATOM 6005 C CA . ASP E 1 174 ? 104.584 119.376 132.392 1.00 310.36 168 ASP E CA 1
ATOM 6006 C C . ASP E 1 174 ? 103.841 118.861 131.167 1.00 310.36 168 ASP E C 1
ATOM 6007 O O . ASP E 1 174 ? 102.624 119.050 131.056 1.00 310.36 168 ASP E O 1
ATOM 6009 N N . SER E 1 175 ? 104.548 118.207 130.242 1.00 304.34 169 SER E N 1
ATOM 6010 C CA . SER E 1 175 ? 103.898 117.704 129.037 1.00 304.34 169 SER E CA 1
ATOM 6011 C C . SER E 1 175 ? 103.018 116.498 129.334 1.00 304.34 169 SER E C 1
ATOM 6012 O O . SER E 1 175 ? 102.238 116.074 128.475 1.00 304.34 169 SER E O 1
ATOM 6014 N N . ALA E 1 176 ? 103.136 115.925 130.534 1.00 299.51 170 ALA E N 1
ATOM 6015 C CA . ALA E 1 176 ? 102.303 114.783 130.894 1.00 299.51 170 ALA E CA 1
ATOM 6016 C C . ALA E 1 176 ? 100.829 115.166 130.911 1.00 299.51 170 ALA E C 1
ATOM 6017 O O . ALA E 1 176 ? 100.028 114.642 130.127 1.00 299.51 170 ALA E O 1
ATOM 6019 N N . ALA E 1 177 ? 100.450 116.086 131.801 1.00 282.07 171 ALA E N 1
ATOM 6020 C CA . ALA E 1 177 ? 99.076 116.572 131.814 1.00 282.07 171 ALA E CA 1
ATOM 6021 C C . ALA E 1 177 ? 98.769 117.369 130.554 1.00 282.07 171 ALA E C 1
ATOM 6022 O O . ALA E 1 177 ? 97.644 117.330 130.044 1.00 282.07 171 ALA E O 1
ATOM 6024 N N . SER E 1 178 ? 99.759 118.096 130.038 1.00 310.02 172 SER E N 1
ATOM 6025 C CA . SER E 1 178 ? 99.612 118.854 128.799 1.00 310.02 172 SER E CA 1
ATOM 6026 C C . SER E 1 178 ? 100.033 117.953 127.642 1.00 310.02 172 SER E C 1
ATOM 6027 O O . SER E 1 178 ? 100.932 118.266 126.862 1.00 310.02 172 SER E O 1
ATOM 6029 N N . GLY E 1 179 ? 99.365 116.808 127.542 1.00 329.39 173 GLY E N 1
ATOM 6030 C CA . GLY E 1 179 ? 99.653 115.856 126.488 1.00 329.39 173 GLY E CA 1
ATOM 6031 C C . GLY E 1 179 ? 98.935 116.168 125.193 1.00 329.39 173 GLY E C 1
ATOM 6032 O O . GLY E 1 179 ? 98.363 115.273 124.563 1.00 329.39 173 GLY E O 1
ATOM 6033 N N . TRP E 1 180 ? 98.956 117.433 124.786 1.00 333.35 174 TRP E N 1
ATOM 6034 C CA . TRP E 1 180 ? 98.291 117.859 123.560 1.00 333.35 174 TRP E CA 1
ATOM 6035 C C . TRP E 1 180 ? 98.928 119.125 122.998 1.00 333.35 174 TRP E C 1
ATOM 6036 O O . TRP E 1 180 ? 100.127 119.353 123.159 1.00 333.35 174 TRP E O 1
ATOM 6038 N N . HIS E 1 192 ? 99.269 118.981 119.238 1.00 334.18 186 HIS E N 1
ATOM 6039 C CA . HIS E 1 192 ? 100.246 117.900 119.214 1.00 334.18 186 HIS E CA 1
ATOM 6040 C C . HIS E 1 192 ? 100.055 116.964 120.402 1.00 334.18 186 HIS E C 1
ATOM 6041 O O . HIS E 1 192 ? 100.718 117.116 121.428 1.00 334.18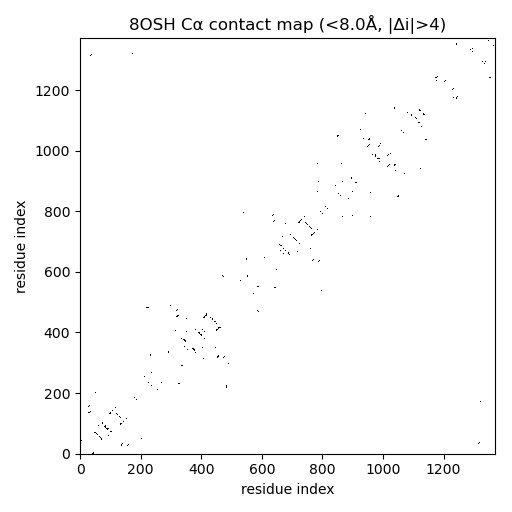 186 HIS E O 1
ATOM 6043 N N . PRO E 1 193 ? 99.144 116.003 120.265 1.00 368.28 187 PRO E N 1
ATOM 6044 C CA . PRO E 1 193 ? 98.909 115.052 121.356 1.00 368.28 187 PRO E CA 1
ATOM 6045 C C . PRO E 1 193 ? 100.157 114.246 121.679 1.00 368.28 187 PRO E C 1
ATOM 6046 O O . PRO E 1 193 ? 100.932 113.875 120.795 1.00 368.28 187 PRO E O 1
ATOM 6048 N N . ALA E 1 194 ? 100.345 113.977 122.971 1.00 383.09 188 ALA E N 1
ATOM 6049 C CA . ALA E 1 194 ? 101.491 113.210 123.441 1.00 383.09 188 ALA E CA 1
ATOM 6050 C C . ALA E 1 194 ? 101.081 111.862 124.020 1.00 383.09 188 ALA E C 1
ATOM 6051 O O . ALA E 1 194 ? 101.519 110.823 123.518 1.00 383.09 188 ALA E O 1
ATOM 6053 N N . ARG E 1 195 ? 100.231 111.858 125.044 1.00 394.33 189 ARG E N 1
ATOM 6054 C CA . ARG E 1 195 ? 99.700 110.643 125.666 1.00 394.33 189 ARG E CA 1
ATOM 6055 C C . ARG E 1 195 ? 100.798 109.602 125.892 1.00 394.33 189 ARG E C 1
ATOM 6056 O O . ARG E 1 195 ? 100.747 108.477 125.395 1.00 394.33 189 ARG E O 1
ATOM 6058 N N . PHE E 1 196 ? 101.808 110.004 126.659 1.00 388.39 190 PHE E N 1
ATOM 6059 C CA . PHE E 1 196 ? 102.978 109.172 126.895 1.00 388.39 190 PHE E CA 1
ATOM 6060 C C . PHE E 1 196 ? 103.048 108.772 128.361 1.00 388.39 190 PHE E C 1
ATOM 6061 O O . PHE E 1 196 ? 102.570 109.484 129.248 1.00 388.39 190 PHE E O 1
ATOM 6063 N N . VAL E 1 197 ? 103.653 107.613 128.605 1.00 334.32 191 VAL E N 1
ATOM 6064 C CA . VAL E 1 197 ? 103.853 107.105 129.957 1.00 334.32 191 VAL E CA 1
ATOM 6065 C C . VAL E 1 197 ? 105.323 107.254 130.319 1.00 334.32 191 VAL E C 1
ATOM 6066 O O . VAL E 1 197 ? 106.195 106.646 129.688 1.00 334.32 191 VAL E O 1
ATOM 6068 N N . LEU E 1 198 ? 105.599 108.061 131.339 1.00 300.12 192 LEU E N 1
ATOM 6069 C CA . LEU E 1 198 ? 106.966 108.362 131.740 1.00 300.12 192 LEU E CA 1
ATOM 6070 C C . LEU E 1 198 ? 107.528 107.229 132.588 1.00 300.12 192 LEU E C 1
ATOM 6071 O O . LEU E 1 198 ? 106.859 106.736 133.501 1.00 300.12 192 LEU E O 1
ATOM 6073 N N . VAL E 1 199 ? 108.757 106.823 132.282 1.00 274.71 193 VAL E N 1
ATOM 6074 C CA . VAL E 1 199 ? 109.470 105.806 133.044 1.00 274.71 193 VAL E CA 1
ATOM 6075 C C . VAL E 1 199 ? 110.820 106.383 133.441 1.00 274.71 193 VAL E C 1
ATOM 6076 O O . VAL E 1 199 ? 111.540 106.922 132.593 1.00 274.71 193 VAL E O 1
ATOM 6078 N N . GLY E 1 200 ? 111.160 106.274 134.720 1.00 269.73 194 GLY E N 1
ATOM 6079 C CA . GLY E 1 200 ? 112.419 106.792 135.218 1.00 269.73 194 GLY E CA 1
ATOM 6080 C C . GLY E 1 200 ? 112.584 106.603 136.712 1.00 269.73 194 GLY E C 1
ATOM 6081 O O . GLY E 1 200 ? 111.972 105.712 137.302 1.00 269.73 194 GLY E O 1
ATOM 6082 N N . ARG E 1 210 ? 115.486 119.265 144.024 1.00 278.64 204 ARG E N 1
ATOM 6083 C CA . ARG E 1 210 ? 114.704 120.248 144.763 1.00 278.64 204 ARG E CA 1
ATOM 6084 C C . ARG E 1 210 ? 113.275 119.764 144.972 1.00 278.64 204 ARG E C 1
ATOM 6085 O O . ARG E 1 210 ? 112.798 118.894 144.244 1.00 278.64 204 ARG E O 1
ATOM 6087 N N . PRO E 1 211 ? 112.596 120.325 145.975 1.00 307.85 205 PRO E N 1
ATOM 6088 C CA . PRO E 1 211 ? 111.199 119.927 146.215 1.00 307.85 205 PRO E CA 1
ATOM 6089 C C . PRO E 1 211 ? 110.282 120.206 145.040 1.00 307.85 205 PRO E C 1
ATOM 6090 O O . PRO E 1 211 ? 109.302 119.477 144.845 1.00 307.85 205 PRO E O 1
ATOM 6092 N N . GLN E 1 212 ? 110.568 121.245 144.252 1.00 324.73 206 GLN E N 1
ATOM 6093 C CA . GLN E 1 212 ? 109.725 121.575 143.109 1.00 324.73 206 GLN E CA 1
ATOM 6094 C C . GLN E 1 212 ? 109.705 120.464 142.068 1.00 324.73 206 GLN E C 1
ATOM 6095 O O . GLN E 1 212 ? 108.640 120.148 141.527 1.00 324.73 206 GLN E O 1
ATOM 6097 N N . LEU E 1 213 ? 110.860 119.864 141.773 1.00 320.44 207 LEU E N 1
ATOM 6098 C CA . LEU E 1 213 ? 110.897 118.788 140.788 1.00 320.44 207 LEU E CA 1
ATOM 6099 C C . LEU E 1 213 ? 110.317 117.499 141.355 1.00 320.44 207 LEU E C 1
ATOM 6100 O O . LEU E 1 213 ? 109.958 116.588 140.600 1.00 320.44 207 LEU E O 1
ATOM 6102 N N . LEU E 1 214 ? 110.219 117.402 142.683 1.00 320.23 208 LEU E N 1
ATOM 6103 C CA . LEU E 1 214 ? 109.683 116.198 143.307 1.00 320.23 208 LEU E CA 1
ATOM 6104 C C . LEU E 1 214 ? 108.197 116.012 143.029 1.00 320.23 208 LEU E C 1
ATOM 6105 O O . LEU E 1 214 ? 107.712 114.875 143.054 1.00 320.23 208 LEU E O 1
ATOM 6107 N N . ASP E 1 215 ? 107.466 117.098 142.768 1.00 315.00 209 ASP E N 1
ATOM 6108 C CA . ASP E 1 215 ? 106.024 116.995 142.563 1.00 315.00 209 ASP E CA 1
ATOM 6109 C C . ASP E 1 215 ? 105.678 116.180 141.324 1.00 315.00 209 ASP E C 1
ATOM 6110 O O . ASP E 1 215 ? 104.637 115.514 141.295 1.00 315.00 209 ASP E O 1
ATOM 6112 N N . ARG E 1 216 ? 106.527 116.212 140.302 1.00 298.40 210 ARG E N 1
ATOM 6113 C CA . ARG E 1 216 ? 106.261 115.494 139.055 1.00 298.40 210 ARG E CA 1
ATOM 6114 C C . ARG E 1 216 ? 106.627 114.017 139.170 1.00 298.40 210 ARG E C 1
ATOM 6115 O O . ARG E 1 216 ? 107.384 113.477 138.365 1.00 298.40 210 ARG E O 1
ATOM 6117 N N . PHE E 1 217 ? 106.077 113.351 140.183 1.00 287.36 211 PHE E N 1
ATOM 6118 C CA . PHE E 1 217 ? 106.341 111.941 140.420 1.00 287.36 211 PHE E CA 1
ATOM 6119 C C . PHE E 1 217 ? 105.305 111.391 141.389 1.00 287.36 211 PHE E C 1
ATOM 6120 O O . PHE E 1 217 ? 104.873 112.072 142.322 1.00 287.36 211 PHE E O 1
ATOM 6122 N N . GLY E 1 218 ? 104.904 110.145 141.148 1.00 284.10 212 GLY E N 1
ATOM 6123 C CA . GLY E 1 218 ? 103.954 109.471 142.010 1.00 284.10 212 GLY E CA 1
ATOM 6124 C C . GLY E 1 218 ? 104.508 108.208 142.637 1.00 284.10 212 GLY E C 1
ATOM 6125 O O . GLY E 1 218 ? 104.091 107.816 143.730 1.00 284.10 212 GLY E O 1
ATOM 6126 N N . MET E 1 219 ? 105.448 107.558 141.951 1.00 268.63 213 MET E N 1
ATOM 6127 C CA . MET E 1 219 ? 106.073 106.352 142.480 1.00 268.63 213 MET E CA 1
ATOM 6128 C C . MET E 1 219 ? 107.591 106.473 142.458 1.00 268.63 213 MET E C 1
ATOM 6129 O O . MET E 1 219 ? 108.178 106.829 141.431 1.00 268.63 213 MET E O 1
ATOM 6131 N N . HIS E 1 220 ? 108.232 106.173 143.582 1.00 253.14 214 HIS E N 1
ATOM 6132 C CA . HIS E 1 220 ? 109.684 106.253 143.681 1.00 253.14 214 HIS E CA 1
ATOM 6133 C C . HIS E 1 220 ? 110.299 104.865 143.825 1.00 253.14 214 HIS E C 1
ATOM 6134 O O . HIS E 1 220 ? 111.520 104.718 143.864 1.00 253.14 214 HIS E O 1
ATOM 6136 N N . ILE E 1 223 ? 116.154 98.982 143.323 1.00 340.61 217 ILE E N 1
ATOM 6137 C CA . ILE E 1 223 ? 115.664 97.903 144.170 1.00 340.61 217 ILE E CA 1
ATOM 6138 C C . ILE E 1 223 ? 116.670 97.607 145.276 1.00 340.61 217 ILE E C 1
ATOM 6139 O O . ILE E 1 223 ? 117.062 98.500 146.026 1.00 340.61 217 ILE E O 1
ATOM 6141 N N . HIS E 1 224 ? 117.082 96.346 145.373 1.00 346.61 218 HIS E N 1
ATOM 6142 C CA . HIS E 1 224 ? 118.055 95.906 146.361 1.00 346.61 218 HIS E CA 1
ATOM 6143 C C . HIS E 1 224 ? 118.926 94.810 145.766 1.00 346.61 218 HIS E C 1
ATOM 6144 O O . HIS E 1 224 ? 118.424 93.761 145.348 1.00 346.61 218 HIS E O 1
ATOM 6146 N N . THR E 1 225 ? 120.231 95.058 145.728 1.00 331.11 219 THR E N 1
ATOM 6147 C CA . THR E 1 225 ? 121.176 94.096 145.175 1.00 331.11 219 THR E CA 1
ATOM 6148 C C . THR E 1 225 ? 121.354 92.906 146.110 1.00 331.11 219 THR E C 1
ATOM 6149 O O . THR E 1 225 ? 121.527 93.075 147.317 1.00 331.11 219 THR E O 1
ATOM 6151 N N . LYS E 1 227 ? 120.795 89.759 150.791 1.00 308.56 221 LYS E N 1
ATOM 6152 C CA . LYS E 1 227 ? 122.184 89.433 150.493 1.00 308.56 221 LYS E CA 1
ATOM 6153 C C . LYS E 1 227 ? 122.463 87.954 150.733 1.00 308.56 221 LYS E C 1
ATOM 6154 O O . LYS E 1 227 ? 123.617 87.536 150.818 1.00 308.56 221 LYS E O 1
ATOM 6156 N N . GLU E 1 228 ? 121.397 87.169 150.845 1.00 333.50 222 GLU E N 1
ATOM 6157 C CA . GLU E 1 228 ? 121.553 85.738 151.042 1.00 333.50 222 GLU E CA 1
ATOM 6158 C C . GLU E 1 228 ? 122.169 85.103 149.797 1.00 333.50 222 GLU E C 1
ATOM 6159 O O . GLU E 1 228 ? 121.741 85.391 148.675 1.00 333.50 222 GLU E O 1
ATOM 6161 N N . PRO E 1 229 ? 123.178 84.243 149.961 1.00 370.31 223 PRO E N 1
ATOM 6162 C CA . PRO E 1 229 ? 123.769 83.596 148.777 1.00 370.31 223 PRO E CA 1
ATOM 6163 C C . PRO E 1 229 ? 122.791 82.710 148.029 1.00 370.31 223 PRO E C 1
ATOM 6164 O O . PRO E 1 229 ? 122.993 82.439 146.838 1.00 370.31 223 PRO E O 1
ATOM 6166 N N . ALA E 1 230 ? 121.733 82.244 148.698 1.00 377.27 224 ALA E N 1
ATOM 6167 C CA . ALA E 1 230 ? 120.726 81.435 148.020 1.00 377.27 224 ALA E CA 1
ATOM 6168 C C . ALA E 1 230 ? 120.055 82.223 146.904 1.00 377.27 224 ALA E C 1
ATOM 6169 O O . ALA E 1 230 ? 119.826 81.695 145.810 1.00 377.27 224 ALA E O 1
ATOM 6171 N N . LEU E 1 231 ? 119.729 83.491 147.165 1.00 391.24 225 LEU E N 1
ATOM 6172 C CA . LEU E 1 231 ? 119.222 84.351 146.102 1.00 391.24 225 LEU E CA 1
ATOM 6173 C C . LEU E 1 231 ? 120.267 84.539 145.012 1.00 391.24 225 LEU E C 1
ATOM 6174 O O . LEU E 1 231 ? 119.948 84.492 143.818 1.00 391.24 225 LEU E O 1
ATOM 6176 N N . ARG E 1 232 ? 121.525 84.747 145.405 1.00 402.76 226 ARG E N 1
ATOM 6177 C CA . ARG E 1 232 ? 122.615 84.852 144.445 1.00 402.76 226 ARG E CA 1
ATOM 6178 C C . ARG E 1 232 ? 122.819 83.571 143.649 1.00 402.76 226 ARG E C 1
ATOM 6179 O O . ARG E 1 232 ? 123.034 83.646 142.434 1.00 402.76 226 ARG E O 1
ATOM 6181 N N . VAL E 1 233 ? 122.757 82.411 144.295 1.00 402.85 227 VAL E N 1
ATOM 6182 C CA . VAL E 1 233 ? 122.873 81.131 143.611 1.00 402.85 227 VAL E CA 1
ATOM 6183 C C . VAL E 1 233 ? 121.754 80.937 142.597 1.00 402.85 227 VAL E C 1
ATOM 6184 O O . VAL E 1 233 ? 122.002 80.503 141.472 1.00 402.85 227 VAL E O 1
ATOM 6186 N N . GLN E 1 234 ? 120.516 81.253 142.984 1.00 407.83 228 GLN E N 1
ATOM 6187 C CA . GLN E 1 234 ? 119.410 81.193 142.036 1.00 407.83 228 GLN E CA 1
ATOM 6188 C C . GLN E 1 234 ? 119.616 82.184 140.898 1.00 407.83 228 GLN E C 1
ATOM 6189 O O . GLN E 1 234 ? 119.349 81.867 139.733 1.00 407.83 228 GLN E O 1
ATOM 6191 N N . ILE E 1 235 ? 120.090 83.389 141.219 1.00 407.59 229 ILE E N 1
ATOM 6192 C CA . ILE E 1 235 ? 120.372 84.377 140.184 1.00 407.59 229 ILE E CA 1
ATOM 6193 C C . ILE E 1 235 ? 121.498 83.897 139.278 1.00 407.59 229 ILE E C 1
ATOM 6194 O O . ILE E 1 235 ? 121.435 84.051 138.053 1.00 407.59 229 ILE E O 1
ATOM 6196 N N . VAL E 1 236 ? 122.547 83.315 139.863 1.00 395.64 230 VAL E N 1
ATOM 6197 C CA . VAL E 1 236 ? 123.664 82.814 139.066 1.00 395.64 230 VAL E CA 1
ATOM 6198 C C . VAL E 1 236 ? 123.191 81.707 138.132 1.00 395.64 230 VAL E C 1
ATOM 6199 O O . VAL E 1 236 ? 123.545 81.676 136.947 1.00 395.64 230 VAL E O 1
ATOM 6201 N N . GLU E 1 237 ? 122.384 80.781 138.654 1.00 392.01 231 GLU E N 1
ATOM 6202 C CA . GLU E 1 237 ? 121.804 79.746 137.805 1.00 392.01 231 GLU E CA 1
ATOM 6203 C C . GLU E 1 237 ? 120.899 80.347 136.740 1.00 392.01 231 GLU E C 1
ATOM 6204 O O . GLU E 1 237 ? 120.937 79.917 135.581 1.00 392.01 231 GLU E O 1
ATOM 6206 N N . GLN E 1 238 ? 120.082 81.335 137.111 1.00 402.92 232 GLN E N 1
ATOM 6207 C CA . GLN E 1 238 ? 119.278 82.042 136.121 1.00 402.92 232 GLN E CA 1
ATOM 6208 C C . GLN E 1 238 ? 120.163 82.779 135.124 1.00 402.92 232 GLN E C 1
ATOM 6209 O O . GLN E 1 238 ? 119.873 82.795 133.922 1.00 402.92 232 GLN E O 1
ATOM 6211 N N . ARG E 1 239 ? 121.245 83.396 135.607 1.00 393.81 233 ARG E N 1
ATOM 6212 C CA . ARG E 1 239 ? 122.198 84.037 134.710 1.00 393.81 233 ARG E CA 1
ATOM 6213 C C . ARG E 1 239 ? 122.817 83.045 133.738 1.00 393.81 233 ARG E C 1
ATOM 6214 O O . ARG E 1 239 ? 122.947 83.359 132.550 1.00 393.81 233 ARG E O 1
ATOM 6216 N N . SER E 1 240 ? 123.196 81.860 134.213 1.00 398.87 234 SER E N 1
ATOM 6217 C CA . SER E 1 240 ? 123.652 80.806 133.315 1.00 398.87 234 SER E CA 1
ATOM 6218 C C . SER E 1 240 ? 122.532 80.374 132.376 1.00 398.87 234 SER E C 1
ATOM 6219 O O . SER E 1 240 ? 122.755 80.160 131.180 1.00 398.87 234 SER E O 1
ATOM 6221 N N . GLU E 1 241 ? 121.313 80.249 132.906 1.00 389.83 235 GLU E N 1
ATOM 6222 C CA . GLU E 1 241 ? 120.175 79.878 132.072 1.00 389.83 235 GLU E CA 1
ATOM 6223 C C . GLU E 1 241 ? 119.891 80.930 131.010 1.00 389.83 235 GLU E C 1
ATOM 6224 O O . GLU E 1 241 ? 119.510 80.589 129.886 1.00 389.83 235 GLU E O 1
ATOM 6226 N N . PHE E 1 242 ? 120.064 82.209 131.346 1.00 395.09 236 PHE E N 1
ATOM 6227 C CA . PHE E 1 242 ? 119.794 83.264 130.377 1.00 395.09 236 PHE E CA 1
ATOM 6228 C C . PHE E 1 242 ? 120.933 83.403 129.374 1.00 395.09 236 PHE E C 1
ATOM 6229 O O . PHE E 1 242 ? 120.711 83.335 128.160 1.00 395.09 236 PHE E O 1
ATOM 6231 N N . ASP E 1 243 ? 122.160 83.600 129.862 1.00 387.17 237 ASP E N 1
ATOM 6232 C CA . ASP E 1 243 ? 123.278 83.869 128.962 1.00 387.17 237 ASP E CA 1
ATOM 6233 C C . ASP E 1 243 ? 123.610 82.669 128.085 1.00 387.17 237 ASP E C 1
ATOM 6234 O O . ASP E 1 243 ? 123.718 82.811 126.861 1.00 387.17 237 ASP E O 1
ATOM 6236 N N . GLN E 1 244 ? 123.775 81.488 128.682 1.00 395.95 238 GLN E N 1
ATOM 6237 C CA . GLN E 1 244 ? 124.156 80.316 127.901 1.00 395.95 238 GLN E CA 1
ATOM 6238 C C . GLN E 1 244 ? 122.992 79.813 127.056 1.00 395.95 238 GLN E C 1
ATOM 6239 O O . GLN E 1 244 ? 123.181 79.388 125.911 1.00 395.95 238 GLN E O 1
ATOM 6241 N N . ASN E 1 245 ? 121.779 79.858 127.602 1.00 393.68 239 ASN E N 1
ATOM 6242 C CA . ASN E 1 245 ? 120.584 79.359 126.924 1.00 393.68 239 ASN E CA 1
ATOM 6243 C C . ASN E 1 245 ? 119.655 80.532 126.650 1.00 393.68 239 ASN E C 1
ATOM 6244 O O . ASN E 1 245 ? 118.529 80.583 127.165 1.00 393.68 239 ASN E O 1
ATOM 6246 N N . PRO E 1 246 ? 120.100 81.502 125.857 1.00 386.91 240 PRO E N 1
ATOM 6247 C CA . PRO E 1 246 ? 119.209 82.585 125.437 1.00 386.91 240 PRO E CA 1
ATOM 6248 C C . PRO E 1 246 ? 118.026 82.038 124.660 1.00 386.91 240 PRO E C 1
ATOM 6249 O O . PRO E 1 246 ? 116.904 82.554 124.770 1.00 386.91 240 PRO E O 1
ATOM 6251 N N . PRO E 1 247 ? 118.236 80.992 123.867 1.00 392.45 241 PRO E N 1
ATOM 6252 C CA . PRO E 1 247 ? 117.132 80.386 123.121 1.00 392.45 241 PRO E CA 1
ATOM 6253 C C . PRO E 1 247 ? 116.507 79.217 123.870 1.00 392.45 241 PRO E C 1
ATOM 6254 O O . PRO E 1 247 ? 117.089 78.647 124.796 1.00 392.45 241 PRO E O 1
ATOM 6256 N N . THR E 1 248 ? 115.280 78.888 123.458 1.00 381.56 242 THR E N 1
ATOM 6257 C CA . THR E 1 248 ? 114.525 77.750 123.976 1.00 381.56 242 THR E CA 1
ATOM 6258 C C . THR E 1 248 ? 114.222 77.882 125.465 1.00 381.56 242 THR E C 1
ATOM 6259 O O . THR E 1 248 ? 113.650 76.968 126.067 1.00 381.56 242 THR E O 1
ATOM 6261 N N . PHE E 1 249 ? 114.596 79.010 126.067 1.00 401.61 243 PHE E N 1
ATOM 6262 C CA . PHE E 1 249 ? 114.285 79.282 127.463 1.00 401.61 243 PHE E CA 1
ATOM 6263 C C . PHE E 1 249 ? 113.014 80.101 127.634 1.00 401.61 243 PHE E C 1
ATOM 6264 O O . PHE E 1 249 ? 112.663 80.441 128.768 1.00 401.61 243 PHE E O 1
ATOM 6266 N N . LEU E 1 250 ? 112.324 80.426 126.538 1.00 415.86 244 LEU E N 1
ATOM 6267 C CA . LEU E 1 250 ? 111.094 81.204 126.636 1.00 415.86 244 LEU E CA 1
ATOM 6268 C C . LEU E 1 250 ? 110.012 80.435 127.380 1.00 415.86 244 LEU E C 1
ATOM 6269 O O . LEU E 1 250 ? 109.272 81.013 128.185 1.00 415.86 244 LEU E O 1
ATOM 6271 N N . GLU E 1 251 ? 109.915 79.126 127.136 1.00 419.99 245 GLU E N 1
ATOM 6272 C CA . GLU E 1 251 ? 108.858 78.323 127.740 1.00 419.99 245 GLU E CA 1
ATOM 6273 C C . GLU E 1 251 ? 108.952 78.277 129.259 1.00 419.99 245 GLU E C 1
ATOM 6274 O O . GLU E 1 251 ? 107.972 77.914 129.917 1.00 419.99 245 GLU E O 1
ATOM 6276 N N . LYS E 1 252 ? 110.105 78.633 129.829 1.00 421.79 246 LYS E N 1
ATOM 6277 C CA . LYS E 1 252 ? 110.245 78.684 131.279 1.00 421.79 246 LYS E CA 1
ATOM 6278 C C . LYS E 1 252 ? 109.299 79.688 131.921 1.00 421.79 246 LYS E C 1
ATOM 6279 O O . LYS E 1 252 ? 108.729 79.394 132.977 1.00 421.79 246 LYS E O 1
ATOM 6281 N N . TYR E 1 253 ? 109.122 80.861 131.311 1.00 444.60 247 TYR E N 1
ATOM 6282 C CA . TYR E 1 253 ? 108.204 81.870 131.819 1.00 444.60 247 TYR E CA 1
ATOM 6283 C C . TYR E 1 253 ? 107.082 82.218 130.853 1.00 444.60 247 TYR E C 1
ATOM 6284 O O . TYR E 1 253 ? 106.250 83.068 131.185 1.00 444.60 247 TYR E O 1
ATOM 6286 N N . ASN E 1 254 ? 107.043 81.596 129.673 1.00 456.39 248 ASN E N 1
ATOM 6287 C CA . ASN E 1 254 ? 105.995 81.907 128.703 1.00 456.39 248 ASN E CA 1
ATOM 6288 C C . ASN E 1 254 ? 104.602 81.608 129.232 1.00 456.39 248 ASN E C 1
ATOM 6289 O O . ASN E 1 254 ? 103.702 82.447 129.048 1.00 456.39 248 ASN E O 1
ATOM 6291 N N . PRO E 1 255 ? 104.344 80.462 129.867 1.00 434.70 249 PRO E N 1
ATOM 6292 C CA . PRO E 1 255 ? 102.976 80.181 130.334 1.00 434.70 249 PRO E CA 1
ATOM 6293 C C . PRO E 1 255 ? 102.430 81.230 131.284 1.00 434.70 249 PRO E C 1
ATOM 6294 O O . PRO E 1 255 ? 101.244 81.571 131.201 1.00 434.70 249 PRO E O 1
ATOM 6296 N N . GLU E 1 256 ? 103.260 81.759 132.182 1.00 436.61 250 GLU E N 1
ATOM 6297 C CA . GLU E 1 256 ? 102.809 82.825 133.069 1.00 436.61 250 GLU E CA 1
ATOM 6298 C C . GLU E 1 256 ? 102.699 84.150 132.323 1.00 436.61 250 GLU E C 1
ATOM 6299 O O . GLU E 1 256 ? 101.729 84.896 132.497 1.00 436.61 250 GLU E O 1
ATOM 6301 N N . GLN E 1 257 ? 103.692 84.456 131.482 1.00 452.19 251 GLN E N 1
ATOM 6302 C CA . GLN E 1 257 ? 103.685 85.719 130.751 1.00 452.19 251 GLN E CA 1
ATOM 6303 C C . GLN E 1 257 ? 102.531 85.795 129.759 1.00 452.19 251 GLN E C 1
ATOM 6304 O O . GLN E 1 257 ? 101.873 86.837 129.653 1.00 452.19 251 GLN E O 1
ATOM 6306 N N . THR E 1 258 ? 102.274 84.712 129.022 1.00 447.79 252 THR E N 1
ATOM 6307 C CA . THR E 1 258 ? 101.163 84.713 128.075 1.00 447.79 252 THR E CA 1
ATOM 6308 C C . THR E 1 258 ? 99.828 84.842 128.795 1.00 447.79 252 THR E C 1
ATOM 6309 O O . THR E 1 258 ? 98.944 85.586 128.353 1.00 447.79 252 THR E O 1
ATOM 6311 N N . ALA E 1 259 ? 99.664 84.125 129.908 1.00 438.93 253 ALA E N 1
ATOM 6312 C CA . ALA E 1 259 ? 98.430 84.231 130.678 1.00 438.93 253 ALA E CA 1
ATOM 6313 C C . ALA E 1 259 ? 98.312 85.595 131.344 1.00 438.93 253 ALA E C 1
ATOM 6314 O O . ALA E 1 259 ? 97.204 86.053 131.648 1.00 438.93 253 ALA E O 1
ATOM 6316 N N . LEU E 1 260 ? 99.446 86.261 131.580 1.00 421.61 254 LEU E N 1
ATOM 6317 C CA . LEU E 1 260 ? 99.417 87.577 132.211 1.00 421.61 254 LEU E CA 1
ATOM 6318 C C . LEU E 1 260 ? 98.692 88.592 131.337 1.00 421.61 254 LEU E C 1
ATOM 6319 O O . LEU E 1 260 ? 98.095 89.548 131.848 1.00 421.61 254 LEU E O 1
ATOM 6321 N N . GLN E 1 261 ? 98.736 88.405 130.016 1.00 399.04 255 GLN E N 1
ATOM 6322 C CA . GLN E 1 261 ? 98.014 89.300 129.119 1.00 399.04 255 GLN E CA 1
ATOM 6323 C C . GLN E 1 261 ? 96.513 89.235 129.372 1.00 399.04 255 GLN E C 1
ATOM 6324 O O . GLN E 1 261 ? 95.833 90.267 129.388 1.00 399.04 255 GLN E O 1
ATOM 6326 N N . LYS E 1 262 ? 95.980 88.028 129.571 1.00 389.84 256 LYS E N 1
ATOM 6327 C CA . LYS E 1 262 ? 94.567 87.890 129.905 1.00 389.84 256 LYS E CA 1
ATOM 6328 C C . LYS E 1 262 ? 94.250 88.552 131.240 1.00 389.84 256 LYS E C 1
ATOM 6329 O O . LYS E 1 262 ? 93.209 89.203 131.383 1.00 389.84 256 LYS E O 1
ATOM 6331 N N . LYS E 1 263 ? 95.134 88.391 132.228 1.00 381.63 257 LYS E N 1
ATOM 6332 C CA . LYS E 1 263 ? 94.930 89.043 133.517 1.00 381.63 257 LYS E CA 1
ATOM 6333 C C . LYS E 1 263 ? 94.918 90.557 133.368 1.00 381.63 257 LYS E C 1
ATOM 6334 O O . LYS E 1 263 ? 94.087 91.243 133.975 1.00 381.63 257 LYS E O 1
ATOM 6336 N N . ILE E 1 264 ? 95.837 91.098 132.567 1.00 365.73 258 ILE E N 1
ATOM 6337 C CA . ILE E 1 264 ? 95.824 92.529 132.282 1.00 365.73 258 ILE E CA 1
ATOM 6338 C C . ILE E 1 264 ? 94.559 92.905 131.524 1.00 365.73 258 ILE E C 1
ATOM 6339 O O . ILE E 1 264 ? 93.927 93.930 131.808 1.00 365.73 258 ILE E O 1
ATOM 6341 N N . VAL E 1 265 ? 94.171 92.082 130.547 1.00 361.60 259 VAL E N 1
ATOM 6342 C CA . VAL E 1 265 ? 92.954 92.349 129.785 1.00 361.60 259 VAL E CA 1
ATOM 6343 C C . VAL E 1 265 ? 91.733 92.291 130.693 1.00 361.60 259 VAL E C 1
ATOM 6344 O O . VAL E 1 265 ? 90.827 93.128 130.593 1.00 361.60 259 VAL E O 1
ATOM 6346 N N . GLU E 1 266 ? 91.686 91.302 131.588 1.00 358.07 260 GLU E N 1
ATOM 6347 C CA . GLU E 1 266 ? 90.55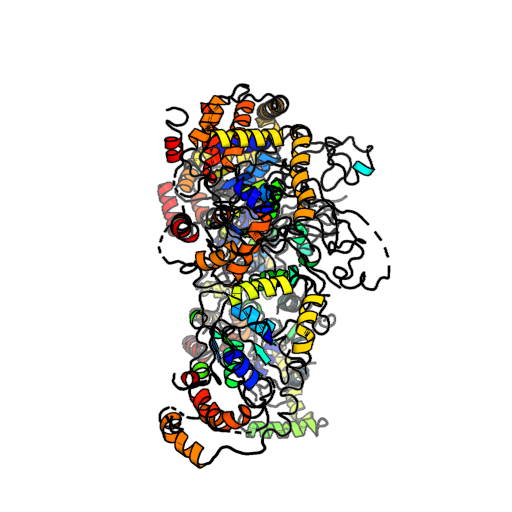6 91.186 132.504 1.00 358.07 260 GLU E CA 1
ATOM 6348 C C . GLU E 1 266 ? 90.450 92.408 133.406 1.00 358.07 260 GLU E C 1
ATOM 6349 O O . GLU E 1 266 ? 89.351 92.922 133.644 1.00 358.07 260 GLU E O 1
ATOM 6351 N N . ALA E 1 267 ? 91.584 92.888 133.919 1.00 346.73 261 ALA E N 1
ATOM 6352 C CA . ALA E 1 267 ? 91.567 94.082 134.755 1.00 346.73 261 ALA E CA 1
ATOM 6353 C C . ALA E 1 267 ? 91.210 95.326 133.952 1.00 346.73 261 ALA E C 1
ATOM 6354 O O . ALA E 1 267 ? 90.624 96.268 134.499 1.00 346.73 261 ALA E O 1
ATOM 6356 N N . GLN E 1 268 ? 91.550 95.349 132.662 1.00 341.45 262 GLN E N 1
ATOM 6357 C CA . GLN E 1 268 ? 91.301 96.534 131.846 1.00 341.45 262 GLN E CA 1
ATOM 6358 C C . GLN E 1 268 ? 89.809 96.754 131.626 1.00 341.45 262 GLN E C 1
ATOM 6359 O O . GLN E 1 268 ? 89.318 97.886 131.707 1.00 341.45 262 GLN E O 1
ATOM 6361 N N . LYS E 1 269 ? 89.071 95.678 131.340 1.00 328.64 263 LYS E N 1
ATOM 6362 C CA . LYS E 1 269 ? 87.650 95.816 131.031 1.00 328.64 263 LYS E CA 1
ATOM 6363 C C . LYS E 1 269 ? 86.864 96.337 132.228 1.00 328.64 263 LYS E C 1
ATOM 6364 O O . LYS E 1 269 ? 85.996 97.204 132.078 1.00 328.64 263 LYS E O 1
ATOM 6366 N N . LEU E 1 270 ? 87.158 95.827 133.425 1.00 295.89 264 LEU E N 1
ATOM 6367 C CA . LEU E 1 270 ? 86.397 96.228 134.603 1.00 295.89 264 LEU E CA 1
ATOM 6368 C C . LEU E 1 270 ? 87.019 97.434 135.293 1.00 295.89 264 LEU E C 1
ATOM 6369 O O . LEU E 1 270 ? 86.559 97.832 136.369 1.00 295.89 264 LEU E O 1
ATOM 6371 N N . LEU E 1 271 ? 88.064 98.014 134.703 1.00 276.28 265 LEU E N 1
ATOM 6372 C CA . LEU E 1 271 ? 88.733 99.150 135.333 1.00 276.28 265 LEU E CA 1
ATOM 6373 C C . LEU E 1 271 ? 87.794 100.324 135.563 1.00 276.28 265 LEU E C 1
ATOM 6374 O O . LEU E 1 271 ? 87.767 100.855 136.687 1.00 276.28 265 LEU E O 1
ATOM 6376 N N . PRO E 1 272 ? 87.011 100.774 134.586 1.00 253.11 266 PRO E N 1
ATOM 6377 C CA . PRO E 1 272 ? 86.113 101.907 134.841 1.00 253.11 266 PRO E CA 1
ATOM 6378 C C . PRO E 1 272 ? 84.761 101.468 135.380 1.00 253.11 266 PRO E C 1
ATOM 6379 O O . PRO E 1 272 ? 83.719 101.918 134.894 1.00 253.11 266 PRO E O 1
ATOM 6381 N N . GLU E 1 273 ? 84.761 100.590 136.381 1.00 240.70 267 GLU E N 1
ATOM 6382 C CA . GLU E 1 273 ? 83.511 100.102 136.950 1.00 240.70 267 GLU E CA 1
ATOM 6383 C C . GLU E 1 273 ? 83.489 100.238 138.467 1.00 240.70 267 GLU E C 1
ATOM 6384 O O . GLU E 1 273 ? 82.438 100.508 139.056 1.00 240.70 267 GLU E O 1
ATOM 6386 N N . VAL E 1 274 ? 84.646 100.054 139.107 1.00 242.85 268 VAL E N 1
ATOM 6387 C CA . VAL E 1 274 ? 84.692 100.010 140.563 1.00 242.85 268 VAL E CA 1
ATOM 6388 C C . VAL E 1 274 ? 84.516 101.410 141.129 1.00 242.85 268 VAL E C 1
ATOM 6389 O O . VAL E 1 274 ? 84.596 102.410 140.405 1.00 242.85 268 VAL E O 1
ATOM 6391 N N . LYS E 1 275 ? 84.271 101.485 142.433 1.00 259.63 269 LYS E N 1
ATOM 6392 C CA . LYS E 1 275 ? 84.094 102.742 143.142 1.00 259.63 269 LYS E CA 1
ATOM 6393 C C . LYS E 1 275 ? 84.627 102.628 144.567 1.00 259.63 269 LYS E C 1
ATOM 6394 O O . LYS E 1 275 ? 84.820 101.533 145.099 1.00 259.63 269 LYS E O 1
ATOM 6396 N N . LEU E 1 276 ? 84.865 103.784 145.181 1.00 264.91 270 LEU E N 1
ATOM 6397 C CA . LEU E 1 276 ? 85.394 103.864 146.533 1.00 264.91 270 LEU E CA 1
ATOM 6398 C C . LEU E 1 276 ? 84.340 104.437 147.471 1.00 264.91 270 LEU E C 1
ATOM 6399 O O . LEU E 1 276 ? 83.531 105.284 147.080 1.00 264.91 270 LEU E O 1
ATOM 6401 N N . ASP E 1 277 ? 84.359 103.968 148.715 1.00 283.05 271 ASP E N 1
ATOM 6402 C CA . ASP E 1 277 ? 83.362 104.391 149.688 1.00 283.05 271 ASP E CA 1
ATOM 6403 C C . ASP E 1 277 ? 83.749 105.721 150.323 1.00 283.05 271 ASP E C 1
ATOM 6404 O O . ASP E 1 277 ? 84.891 105.919 150.746 1.00 283.05 271 ASP E O 1
ATOM 6406 N N . TYR E 1 278 ? 82.782 106.639 150.384 1.00 279.54 272 TYR E N 1
ATOM 6407 C CA . TYR E 1 278 ? 83.005 107.922 151.039 1.00 279.54 272 TYR E CA 1
ATOM 6408 C C . TYR E 1 278 ? 83.276 107.763 152.529 1.00 279.54 272 TYR E C 1
ATOM 6409 O O . TYR E 1 278 ? 84.139 108.460 153.074 1.00 279.54 272 TYR E O 1
ATOM 6411 N N . ASP E 1 279 ? 82.550 106.864 153.199 1.00 280.54 273 ASP E N 1
ATOM 6412 C CA . ASP E 1 279 ? 82.812 106.607 154.611 1.00 280.54 273 ASP E CA 1
ATOM 6413 C C . ASP E 1 279 ? 84.223 106.073 154.813 1.00 280.54 273 ASP E C 1
ATOM 6414 O O . ASP E 1 279 ? 84.921 106.477 155.751 1.00 280.54 273 ASP E O 1
ATOM 6416 N N . LEU E 1 280 ? 84.659 105.159 153.945 1.00 295.45 274 LEU E N 1
ATOM 6417 C CA . LEU E 1 280 ? 86.050 104.725 153.971 1.00 295.45 274 LEU E CA 1
ATOM 6418 C C . LEU E 1 280 ? 86.992 105.868 153.620 1.00 295.45 274 LEU E C 1
ATOM 6419 O O . LEU E 1 280 ? 88.074 105.981 154.208 1.00 295.45 274 LEU E O 1
ATOM 6421 N N . ARG E 1 281 ? 86.600 106.722 152.671 1.00 289.79 275 ARG E N 1
ATOM 6422 C CA . ARG E 1 281 ? 87.412 107.879 152.315 1.00 289.79 275 ARG E CA 1
ATOM 6423 C C . ARG E 1 281 ? 87.607 108.827 153.489 1.00 289.79 275 ARG E C 1
ATOM 6424 O O . ARG E 1 281 ? 88.609 109.549 153.525 1.00 289.79 275 ARG E O 1
ATOM 6426 N N . VAL E 1 282 ? 86.672 108.844 154.441 1.00 290.33 276 VAL E N 1
ATOM 6427 C CA . VAL E 1 282 ? 86.864 109.633 155.652 1.00 290.33 276 VAL E CA 1
ATOM 6428 C C . VAL E 1 282 ? 88.088 109.142 156.412 1.00 290.33 276 VAL E C 1
ATOM 6429 O O . VAL E 1 282 ? 88.904 109.941 156.886 1.00 290.33 276 VAL E O 1
ATOM 6431 N N . LYS E 1 283 ? 88.235 107.822 156.543 1.00 291.89 277 LYS E N 1
ATOM 6432 C CA . LYS E 1 283 ? 89.455 107.271 157.121 1.00 291.89 277 LYS E CA 1
ATOM 6433 C C . LYS E 1 283 ? 90.663 107.613 156.260 1.00 291.89 277 LYS E C 1
ATOM 6434 O O . LYS E 1 283 ? 91.739 107.930 156.782 1.00 291.89 277 LYS E O 1
ATOM 6436 N N . ILE E 1 284 ? 90.505 107.549 154.936 1.00 295.16 278 ILE E N 1
ATOM 6437 C CA . ILE E 1 284 ? 91.570 107.965 154.035 1.00 295.16 278 ILE E CA 1
ATOM 6438 C C . ILE E 1 284 ? 91.882 109.446 154.185 1.00 295.16 278 ILE E C 1
ATOM 6439 O O . ILE E 1 284 ? 93.058 109.828 154.216 1.00 295.16 278 ILE E O 1
ATOM 6441 N N . SER E 1 285 ? 90.856 110.294 154.278 1.00 297.24 279 SER E N 1
ATOM 6442 C CA . SER E 1 285 ? 91.093 111.719 154.476 1.00 297.24 279 SER E CA 1
ATOM 6443 C C . SER E 1 285 ? 91.735 111.987 155.831 1.00 297.24 279 SER E C 1
ATOM 6444 O O . SER E 1 285 ? 92.503 112.943 155.985 1.00 297.24 279 SER E O 1
ATOM 6446 N N . GLU E 1 286 ? 91.432 111.150 156.826 1.00 293.79 280 GLU E N 1
ATOM 6447 C CA . GLU E 1 286 ? 92.027 111.310 158.148 1.00 293.79 280 GLU E CA 1
ATOM 6448 C C . GLU E 1 286 ? 93.533 111.089 158.136 1.00 293.79 280 GLU E C 1
ATOM 6449 O O . GLU E 1 286 ? 94.220 111.543 159.057 1.00 293.79 280 GLU E O 1
ATOM 6451 N N . VAL E 1 287 ? 94.058 110.403 157.119 1.00 274.73 281 VAL E N 1
ATOM 6452 C CA . VAL E 1 287 ? 95.500 110.186 157.030 1.00 274.73 281 VAL E CA 1
ATOM 6453 C C . VAL E 1 287 ? 96.223 111.515 156.862 1.00 274.73 281 VAL E C 1
ATOM 6454 O O . VAL E 1 287 ? 97.303 111.733 157.423 1.00 274.73 281 VAL E O 1
ATOM 6456 N N . CYS E 1 288 ? 95.637 112.424 156.084 1.00 282.65 282 CYS E N 1
ATOM 6457 C CA . CYS E 1 288 ? 96.228 113.738 155.868 1.00 282.65 282 CYS E CA 1
ATOM 6458 C C . CYS E 1 288 ? 96.275 114.588 157.130 1.00 282.65 282 CYS E C 1
ATOM 6459 O O . CYS E 1 288 ? 97.091 115.514 157.199 1.00 282.65 282 CYS E O 1
ATOM 6461 N N . SER E 1 289 ? 95.429 114.300 158.123 1.00 275.25 283 SER E N 1
ATOM 6462 C CA . SER E 1 289 ? 95.422 115.095 159.347 1.00 275.25 283 SER E CA 1
ATOM 6463 C C . SER E 1 289 ? 96.760 115.001 160.069 1.00 275.25 283 SER E C 1
ATOM 6464 O O . SER E 1 289 ? 97.361 116.021 160.426 1.00 275.25 283 SER E O 1
ATOM 6466 N N . GLU E 1 290 ? 97.246 113.779 160.290 1.00 272.33 284 GLU E N 1
ATOM 6467 C CA . GLU E 1 290 ? 98.566 113.615 160.887 1.00 272.33 284 GLU E CA 1
ATOM 6468 C C . GLU E 1 290 ? 99.664 113.926 159.879 1.00 272.33 284 GLU E C 1
ATOM 6469 O O . GLU E 1 290 ? 100.776 114.309 160.261 1.00 272.33 284 GLU E O 1
ATOM 6471 N N . LEU E 1 291 ? 99.371 113.761 158.592 1.00 289.88 285 LEU E N 1
ATOM 6472 C CA . LEU E 1 291 ? 100.355 114.037 157.555 1.00 289.88 285 LEU E CA 1
ATOM 6473 C C . LEU E 1 291 ? 100.667 115.524 157.507 1.00 289.88 285 LEU E C 1
ATOM 6474 O O . LEU E 1 291 ? 99.782 116.362 157.705 1.00 289.88 285 LEU E O 1
ATOM 6476 N N . ASP E 1 292 ? 101.930 115.850 157.250 1.00 336.89 286 ASP E N 1
ATOM 6477 C CA . ASP E 1 292 ? 102.376 117.230 157.146 1.00 336.89 286 ASP E CA 1
ATOM 6478 C C . ASP E 1 292 ? 102.865 117.588 155.748 1.00 336.89 286 ASP E C 1
ATOM 6479 O O . ASP E 1 292 ? 103.389 118.690 155.552 1.00 336.89 286 ASP E O 1
ATOM 6481 N N . VAL E 1 293 ? 102.710 116.687 154.776 1.00 365.54 287 VAL E N 1
ATOM 6482 C CA . VAL E 1 293 ? 103.138 116.990 153.418 1.00 365.54 287 VAL E CA 1
ATOM 6483 C C . VAL E 1 293 ? 102.090 117.863 152.733 1.00 365.54 287 VAL E C 1
ATOM 6484 O O . VAL E 1 293 ? 100.896 117.539 152.701 1.00 365.54 287 VAL E O 1
ATOM 6486 N N . ASP E 1 294 ? 102.545 118.981 152.175 1.00 351.91 288 ASP E N 1
ATOM 6487 C CA . ASP E 1 294 ? 101.675 119.960 151.544 1.00 351.91 288 ASP E CA 1
ATOM 6488 C C . ASP E 1 294 ? 101.233 119.475 150.169 1.00 351.91 288 ASP E C 1
ATOM 6489 O O . ASP E 1 294 ? 101.589 118.376 149.733 1.00 351.91 288 ASP E O 1
ATOM 6491 N N . GLY E 1 295 ? 100.447 120.309 149.491 1.00 288.18 289 GLY E N 1
ATOM 6492 C CA . GLY E 1 295 ? 99.929 120.010 148.175 1.00 288.18 289 GLY E CA 1
ATOM 6493 C C . GLY E 1 295 ? 98.758 119.053 148.170 1.00 288.18 289 GLY E C 1
ATOM 6494 O O . GLY E 1 295 ? 97.694 119.400 147.639 1.00 288.18 289 GLY E O 1
ATOM 6495 N N . LEU E 1 296 ? 98.927 117.857 148.729 1.00 249.97 290 LEU E N 1
ATOM 6496 C CA . LEU E 1 296 ? 97.895 116.828 148.827 1.00 249.97 290 LEU E CA 1
ATOM 6497 C C . LEU E 1 296 ? 97.410 116.340 147.467 1.00 249.97 290 LEU E C 1
ATOM 6498 O O . LEU E 1 296 ? 96.438 115.578 147.399 1.00 249.97 290 LEU E O 1
ATOM 6500 N N . ARG E 1 297 ? 98.058 116.760 146.378 1.00 228.04 291 ARG E N 1
ATOM 6501 C CA . ARG E 1 297 ? 97.686 116.255 145.062 1.00 228.04 291 ARG E CA 1
ATOM 6502 C C . ARG E 1 297 ? 97.925 114.755 144.967 1.00 228.04 291 ARG E C 1
ATOM 6503 O O . ARG E 1 297 ? 97.095 114.020 144.419 1.00 228.04 291 ARG E O 1
ATOM 6505 N N . GLY E 1 298 ? 99.052 114.284 145.503 1.00 235.98 292 GLY E N 1
ATOM 6506 C CA . GLY E 1 298 ? 99.297 112.853 145.541 1.00 235.98 292 GLY E CA 1
ATOM 6507 C C . GLY E 1 298 ? 98.288 112.120 146.402 1.00 235.98 292 GLY E C 1
ATOM 6508 O O . GLY E 1 298 ? 97.909 110.986 146.101 1.00 235.98 292 GLY E O 1
ATOM 6509 N N . ASP E 1 299 ? 97.839 112.758 147.486 1.00 221.55 293 ASP E N 1
ATOM 6510 C CA . ASP E 1 299 ? 96.796 112.163 148.313 1.00 221.55 293 ASP E CA 1
ATOM 6511 C C . ASP E 1 299 ? 95.523 111.949 147.509 1.00 221.55 293 ASP E C 1
ATOM 6512 O O . ASP E 1 299 ? 94.865 110.910 147.635 1.00 221.55 293 ASP E O 1
ATOM 6514 N N . ILE E 1 300 ? 95.160 112.924 146.674 1.00 219.76 294 ILE E N 1
ATOM 6515 C CA . ILE E 1 300 ? 94.051 112.731 145.746 1.00 219.76 294 ILE E CA 1
ATOM 6516 C C . ILE E 1 300 ? 94.366 111.587 144.792 1.00 219.76 294 ILE E C 1
ATOM 6517 O O . ILE E 1 300 ? 93.516 110.734 144.510 1.00 219.76 294 ILE E O 1
ATOM 6519 N N . VAL E 1 301 ? 95.597 111.555 144.282 1.00 230.49 295 VAL E N 1
ATOM 6520 C CA . VAL E 1 301 ? 96.021 110.446 143.436 1.00 230.49 295 VAL E CA 1
ATOM 6521 C C . VAL E 1 301 ? 96.016 109.144 144.223 1.00 230.49 295 VAL E C 1
ATOM 6522 O O . VAL E 1 301 ? 95.582 108.101 143.720 1.00 230.49 295 VAL E O 1
ATOM 6524 N N . THR E 1 302 ? 96.496 109.182 145.469 1.00 220.84 296 THR E N 1
ATOM 6525 C CA . THR E 1 302 ? 96.507 107.979 146.295 1.00 220.84 296 THR E CA 1
ATOM 6526 C C . THR E 1 302 ? 95.097 107.456 146.521 1.00 220.84 296 THR E C 1
ATOM 6527 O O . THR E 1 302 ? 94.870 106.241 146.503 1.00 220.84 296 THR E O 1
ATOM 6529 N N . ASN E 1 303 ? 94.137 108.357 146.737 1.00 210.38 297 ASN E N 1
ATOM 6530 C CA . ASN E 1 303 ? 92.744 107.936 146.830 1.00 210.38 297 ASN E CA 1
ATOM 6531 C C . ASN E 1 303 ? 92.289 107.286 145.532 1.00 210.38 297 ASN E C 1
ATOM 6532 O O . ASN E 1 303 ? 91.570 106.280 145.549 1.00 210.38 297 ASN E O 1
ATOM 6534 N N . ARG E 1 304 ? 92.697 107.847 144.395 1.00 242.16 298 ARG E N 1
ATOM 6535 C CA . ARG E 1 304 ? 92.432 107.215 143.111 1.00 242.16 298 ARG E CA 1
ATOM 6536 C C . ARG E 1 304 ? 93.316 106.001 142.868 1.00 242.16 298 ARG E C 1
ATOM 6537 O O . ARG E 1 304 ? 92.920 105.105 142.117 1.00 242.16 298 ARG E O 1
ATOM 6539 N N . ALA E 1 305 ? 94.502 105.957 143.481 1.00 281.65 299 ALA E N 1
ATOM 6540 C CA . ALA E 1 305 ? 95.403 104.829 143.273 1.00 281.65 299 ALA E CA 1
ATOM 6541 C C . ALA E 1 305 ? 94.803 103.531 143.797 1.00 281.65 299 ALA E C 1
ATOM 6542 O O . ALA E 1 305 ? 94.895 102.487 143.141 1.00 281.65 299 ALA E O 1
ATOM 6544 N N . ALA E 1 306 ? 94.186 103.576 144.980 1.00 308.52 300 ALA E N 1
ATOM 6545 C CA . ALA E 1 306 ? 93.595 102.370 145.552 1.00 308.52 300 ALA E CA 1
ATOM 6546 C C . ALA E 1 306 ? 92.465 101.844 144.679 1.00 308.52 300 ALA E C 1
ATOM 6547 O O . ALA E 1 306 ? 92.338 100.630 144.477 1.00 308.52 300 ALA E O 1
ATOM 6549 N N . LYS E 1 307 ? 91.629 102.743 144.155 1.00 302.05 301 LYS E N 1
ATOM 6550 C CA . LYS E 1 307 ? 90.573 102.323 143.243 1.00 302.05 301 LYS E CA 1
ATOM 6551 C C . LYS E 1 307 ? 91.148 101.710 141.973 1.00 302.05 301 LYS E C 1
ATOM 6552 O O . LYS E 1 307 ? 90.613 100.718 141.465 1.00 302.05 301 LYS E O 1
ATOM 6554 N N . ALA E 1 308 ? 92.232 102.285 141.448 1.00 305.71 302 ALA E N 1
ATOM 6555 C CA . ALA E 1 308 ? 92.871 101.721 140.264 1.00 305.71 302 ALA E CA 1
ATOM 6556 C C . ALA E 1 308 ? 93.418 100.329 140.543 1.00 305.71 302 ALA E C 1
ATOM 6557 O O . ALA E 1 308 ? 93.343 99.439 139.688 1.00 305.71 302 ALA E O 1
ATOM 6559 N N . LEU E 1 309 ? 93.970 100.120 141.734 1.00 289.81 303 LEU E N 1
ATOM 6560 C CA . LEU E 1 309 ? 94.525 98.827 142.108 1.00 289.81 303 LEU E CA 1
ATOM 6561 C C . LEU E 1 309 ? 93.391 97.824 142.315 1.00 289.81 303 LEU E C 1
ATOM 6562 O O . LEU E 1 309 ? 92.208 98.143 142.165 1.00 289.81 303 LEU E O 1
ATOM 6564 N N . THR E 1 310 ? 93.759 96.579 142.630 1.00 284.19 304 THR E N 1
ATOM 6565 C CA . THR E 1 310 ? 92.826 95.490 142.912 1.00 284.19 304 THR E CA 1
ATOM 6566 C C . THR E 1 310 ? 92.018 95.102 141.679 1.00 284.19 304 THR E C 1
ATOM 6567 O O . THR E 1 310 ? 91.195 94.183 141.737 1.00 284.19 304 THR E O 1
ATOM 6569 N N . ALA E 1 311 ? 92.241 95.790 140.561 1.00 286.99 305 ALA E N 1
ATOM 6570 C CA . ALA E 1 311 ? 91.621 95.428 139.294 1.00 286.99 305 ALA E CA 1
ATOM 6571 C C . ALA E 1 311 ? 92.077 94.067 138.793 1.00 286.99 305 ALA E C 1
ATOM 6572 O O . ALA E 1 311 ? 91.256 93.281 138.311 1.00 286.99 305 ALA E O 1
ATOM 6574 N N . TYR E 1 312 ? 93.376 93.775 138.894 1.00 286.63 306 TYR E N 1
ATOM 6575 C CA . TYR E 1 312 ? 93.855 92.432 138.589 1.00 286.63 306 TYR E CA 1
ATOM 6576 C C . TYR E 1 312 ? 93.315 91.424 139.593 1.00 286.63 306 TYR E C 1
ATOM 6577 O O . TYR E 1 312 ? 93.036 90.272 139.241 1.00 286.63 306 TYR E O 1
ATOM 6579 N N . GLU E 1 313 ? 93.161 91.840 140.850 1.00 311.20 307 GLU E N 1
ATOM 6580 C CA . GLU E 1 313 ? 92.581 90.985 141.876 1.00 311.20 307 GLU E CA 1
ATOM 6581 C C . GLU E 1 313 ? 91.127 90.630 141.597 1.00 311.20 307 GLU E C 1
ATOM 6582 O O . GLU E 1 313 ? 90.713 89.506 141.899 1.00 311.20 307 GLU E O 1
ATOM 6584 N N . GLY E 1 314 ? 90.347 91.552 141.037 1.00 320.92 308 GLY E N 1
ATOM 6585 C CA . GLY E 1 314 ? 88.968 91.273 140.696 1.00 320.92 308 GLY E CA 1
ATOM 6586 C C . GLY E 1 314 ? 87.980 91.407 141.829 1.00 320.92 308 GLY E C 1
ATOM 6587 O O . GLY E 1 314 ? 86.786 91.166 141.618 1.00 320.92 308 GLY E O 1
ATOM 6588 N N . ARG E 1 315 ? 88.432 91.779 143.023 1.00 323.58 309 ARG E N 1
ATOM 6589 C CA . ARG E 1 315 ? 87.535 91.960 144.151 1.00 323.58 309 ARG E CA 1
ATOM 6590 C C . ARG E 1 315 ? 86.592 93.135 143.898 1.00 323.58 309 ARG E C 1
ATOM 6591 O O . ARG E 1 315 ? 86.953 94.138 143.277 1.00 323.58 309 ARG E O 1
ATOM 6593 N N . THR E 1 316 ? 85.361 92.996 144.387 1.00 336.70 310 THR E N 1
ATOM 6594 C CA . THR E 1 316 ? 84.336 94.023 144.245 1.00 336.70 310 THR E CA 1
ATOM 6595 C C . THR E 1 316 ? 84.716 95.327 144.927 1.00 336.70 310 THR E C 1
ATOM 6596 O O . THR E 1 316 ? 84.503 96.406 144.366 1.00 336.70 310 THR E O 1
ATOM 6598 N N . GLU E 1 317 ? 85.276 95.253 146.128 1.00 331.05 311 GLU E N 1
ATOM 6599 C CA . GLU E 1 317 ? 85.743 96.421 146.856 1.00 331.05 311 GLU E CA 1
ATOM 6600 C C . GLU E 1 317 ? 87.223 96.275 147.189 1.00 331.05 311 GLU E C 1
ATOM 6601 O O . GLU E 1 317 ? 87.867 95.279 146.849 1.00 331.05 311 GLU E O 1
ATOM 6603 N N . VAL E 1 318 ? 87.779 97.292 147.855 1.00 292.06 312 VAL E N 1
ATOM 6604 C CA . VAL E 1 318 ? 89.237 97.273 148.184 1.00 292.06 312 VAL E CA 1
ATOM 6605 C C . VAL E 1 318 ? 89.410 97.269 149.707 1.00 292.06 312 VAL E C 1
ATOM 6606 O O . VAL E 1 318 ? 88.919 98.212 150.358 1.00 292.06 312 VAL E O 1
ATOM 6608 N N . THR E 1 319 ? 90.084 96.248 150.244 1.00 249.40 313 THR E N 1
ATOM 6609 C CA . THR E 1 319 ? 90.330 96.164 151.710 1.00 249.40 313 THR E CA 1
ATOM 6610 C C . THR E 1 319 ? 91.739 96.680 152.021 1.00 249.40 313 THR E C 1
ATOM 6611 O O . THR E 1 319 ? 92.384 97.218 151.099 1.00 249.40 313 THR E O 1
ATOM 6613 N N . VAL E 1 320 ? 92.188 96.526 153.270 1.00 259.85 314 VAL E N 1
ATOM 6614 C CA . VAL E 1 320 ? 93.566 96.955 153.656 1.00 259.85 314 VAL E CA 1
ATOM 6615 C C . VAL E 1 320 ? 94.542 96.466 152.582 1.00 259.85 314 VAL E C 1
ATOM 6616 O O . VAL E 1 320 ? 95.541 97.165 152.331 1.00 259.85 314 VAL E O 1
ATOM 6618 N N . ASP E 1 321 ? 94.261 95.307 151.979 1.00 267.30 315 ASP E N 1
ATOM 6619 C CA . ASP E 1 321 ? 95.123 94.786 150.883 1.00 267.30 315 ASP E CA 1
ATOM 6620 C C . ASP E 1 321 ? 95.504 95.953 149.970 1.00 267.30 315 ASP E C 1
ATOM 6621 O O . ASP E 1 321 ? 96.692 96.056 149.609 1.00 267.30 315 ASP E O 1
ATOM 6623 N N . ASP E 1 322 ? 94.531 96.797 149.619 1.00 264.79 316 ASP E N 1
ATOM 6624 C CA . ASP E 1 322 ? 94.785 97.954 148.770 1.00 264.79 316 ASP E CA 1
ATOM 6625 C C . ASP E 1 322 ? 95.192 99.161 149.603 1.00 264.79 316 ASP E C 1
ATOM 6626 O O . ASP E 1 322 ? 95.925 100.035 149.128 1.00 264.79 316 ASP E O 1
ATOM 6628 N N . ILE E 1 323 ? 94.729 99.221 150.852 1.00 259.65 317 ILE E N 1
ATOM 6629 C CA . ILE E 1 323 ? 95.004 100.381 151.692 1.00 259.65 317 ILE E CA 1
ATOM 6630 C C . ILE E 1 323 ? 96.426 100.324 152.237 1.00 259.65 317 ILE E C 1
ATOM 6631 O O . ILE E 1 323 ? 97.244 101.213 151.975 1.00 259.65 317 ILE E O 1
ATOM 6633 N N . ARG E 1 324 ? 96.740 99.277 153.004 1.00 256.53 318 ARG E N 1
ATOM 6634 C CA . ARG E 1 324 ? 98.033 99.214 153.679 1.00 256.53 318 ARG E CA 1
ATOM 6635 C C . ARG E 1 324 ? 99.186 99.144 152.685 1.00 256.53 318 ARG E C 1
ATOM 6636 O O . ARG E 1 324 ? 100.209 99.813 152.868 1.00 256.53 318 ARG E O 1
ATOM 6638 N N . ARG E 1 325 ? 99.042 98.340 151.630 1.00 256.31 319 ARG E N 1
ATOM 6639 C CA . ARG E 1 325 ? 100.140 98.156 150.687 1.00 256.31 319 ARG E CA 1
ATOM 6640 C C . ARG E 1 325 ? 100.442 99.440 149.923 1.00 256.31 319 ARG E C 1
ATOM 6641 O O . ARG E 1 325 ? 101.609 99.794 149.721 1.00 256.31 319 ARG E O 1
ATOM 6643 N N . VAL E 1 326 ? 99.402 100.158 149.497 1.00 252.03 320 VAL E N 1
ATOM 6644 C CA . VAL E 1 326 ? 99.615 101.318 148.637 1.00 252.03 320 VAL E CA 1
ATOM 6645 C C . VAL E 1 326 ? 99.782 102.585 149.465 1.00 252.03 320 VAL E C 1
ATOM 6646 O O . VAL E 1 326 ? 99.989 103.675 148.918 1.00 252.03 320 VAL E O 1
ATOM 6648 N N . ILE E 1 327 ? 99.696 102.468 150.791 1.00 247.30 321 ILE E N 1
ATOM 6649 C CA . ILE E 1 327 ? 99.807 103.647 151.645 1.00 247.30 321 ILE E CA 1
ATOM 6650 C C . ILE E 1 327 ? 101.196 104.260 151.532 1.00 247.30 321 ILE E C 1
ATOM 6651 O O . ILE E 1 327 ? 101.353 105.405 151.093 1.00 247.30 321 ILE E O 1
ATOM 6653 N N . THR E 1 328 ? 102.225 103.502 151.911 1.00 255.77 322 THR E N 1
ATOM 6654 C CA . THR E 1 328 ? 103.584 104.027 151.850 1.00 255.77 322 THR E CA 1
ATOM 6655 C C . THR E 1 328 ? 104.188 103.856 150.464 1.00 255.77 322 THR E C 1
ATOM 6656 O O . THR E 1 328 ? 105.329 104.273 150.233 1.00 255.77 322 THR E O 1
ATOM 6658 N N . LEU E 1 329 ? 103.447 103.246 149.536 1.00 263.02 323 LEU E N 1
ATOM 6659 C CA . LEU E 1 329 ? 103.968 103.039 148.189 1.00 263.02 323 LEU E CA 1
ATOM 6660 C C . LEU E 1 329 ? 104.260 104.365 147.500 1.00 263.02 323 LEU E C 1
ATOM 6661 O O . LEU E 1 329 ? 105.299 104.520 146.847 1.00 263.02 323 LEU E O 1
ATOM 6663 N N . CYS E 1 330 ? 103.357 105.335 147.633 1.00 281.50 324 CYS E N 1
ATOM 6664 C CA . CYS E 1 330 ? 103.579 106.647 147.038 1.00 281.50 324 CYS E CA 1
ATOM 6665 C C . CYS E 1 330 ? 104.055 107.648 148.083 1.00 281.50 324 CYS E C 1
ATOM 6666 O O . CYS E 1 330 ? 104.674 108.664 147.750 1.00 281.50 324 CYS E O 1
ATOM 6668 N N . LEU E 1 331 ? 103.776 107.371 149.354 1.00 295.81 325 LEU E N 1
ATOM 6669 C CA . LEU E 1 331 ? 104.133 108.258 150.460 1.00 295.81 325 LEU E CA 1
ATOM 6670 C C . LEU E 1 331 ? 105.631 108.445 150.617 1.00 295.81 325 LEU E C 1
ATOM 6671 O O . LEU E 1 331 ? 106.049 109.545 151.006 1.00 295.81 325 LEU E O 1
ATOM 6673 N N . ARG E 1 332 ? 106.446 107.426 150.339 1.00 297.03 326 ARG E N 1
ATOM 6674 C CA . ARG E 1 332 ? 107.891 107.557 150.469 1.00 297.03 326 ARG E CA 1
ATOM 6675 C C . ARG E 1 332 ? 108.479 108.590 149.517 1.00 297.03 326 ARG E C 1
ATOM 6676 O O . ARG E 1 332 ? 109.558 109.120 149.798 1.00 297.03 326 ARG E O 1
ATOM 6678 N N . HIS E 1 333 ? 107.801 108.890 148.411 1.00 305.47 327 HIS E N 1
ATOM 6679 C CA . HIS E 1 333 ? 108.289 109.869 147.450 1.00 305.47 327 HIS E CA 1
ATOM 6680 C C . HIS E 1 333 ? 108.048 111.307 147.882 1.00 305.47 327 HIS E C 1
ATOM 6681 O O . HIS E 1 333 ? 109.010 112.071 148.013 1.00 305.47 327 HIS E O 1
ATOM 6683 N N . ARG E 1 334 ? 106.797 111.693 148.114 1.00 300.99 328 ARG E N 1
ATOM 6684 C CA . ARG E 1 334 ? 106.469 113.051 148.525 1.00 300.99 328 ARG E CA 1
ATOM 6685 C C . ARG E 1 334 ? 106.514 113.240 150.035 1.00 300.99 328 ARG E C 1
ATOM 6686 O O . ARG E 1 334 ? 105.872 114.164 150.545 1.00 300.99 328 ARG E O 1
ATOM 6688 N N . LEU E 1 335 ? 107.242 112.388 150.754 1.00 321.43 329 LEU E N 1
ATOM 6689 C CA . LEU E 1 335 ? 107.347 112.531 152.199 1.00 321.43 329 LEU E CA 1
ATOM 6690 C C . LEU E 1 335 ? 108.030 113.845 152.556 1.00 321.43 329 LEU E C 1
ATOM 6691 O O . LEU E 1 335 ? 108.989 114.265 151.902 1.00 321.43 329 LEU E O 1
ATOM 6693 N N . ARG E 1 336 ? 107.530 114.495 153.601 1.00 327.28 330 ARG E N 1
ATOM 6694 C CA . ARG E 1 336 ? 108.066 115.781 154.033 1.00 327.28 330 ARG E CA 1
ATOM 6695 C C . ARG E 1 336 ? 109.452 115.630 154.650 1.00 327.28 330 ARG E C 1
ATOM 6696 O O . ARG E 1 336 ? 109.889 114.522 154.959 1.00 327.28 330 ARG E O 1
ATOM 6698 N N . ASP E 1 344 ? 111.847 106.806 161.266 1.00 302.36 338 ASP E N 1
ATOM 6699 C CA . ASP E 1 344 ? 110.834 105.892 160.752 1.00 302.36 338 ASP E CA 1
ATOM 6700 C C . ASP E 1 344 ? 110.127 106.487 159.538 1.00 302.36 338 ASP E C 1
ATOM 6701 O O . ASP E 1 344 ? 109.093 107.140 159.671 1.00 302.36 338 ASP E O 1
ATOM 6703 N N . SER E 1 345 ? 110.697 106.256 158.354 1.00 312.10 339 SER E N 1
ATOM 6704 C CA . SER E 1 345 ? 110.115 106.788 157.127 1.00 312.10 339 SER E CA 1
ATOM 6705 C C . SER E 1 345 ? 108.744 106.178 156.862 1.00 312.10 339 SER E C 1
ATOM 6706 O O . SER E 1 345 ? 107.770 106.890 156.598 1.00 312.10 339 SER E O 1
ATOM 6708 N N . GLY E 1 346 ? 108.651 104.850 156.931 1.00 315.78 340 GLY E N 1
ATOM 6709 C CA . GLY E 1 346 ? 107.374 104.200 156.690 1.00 315.78 340 GLY E CA 1
ATOM 6710 C C . GLY E 1 346 ? 106.736 103.668 157.958 1.00 315.78 340 GLY E C 1
ATOM 6711 O O . GLY E 1 346 ? 105.508 103.594 158.060 1.00 315.78 340 GLY E O 1
ATOM 6712 N N . TYR E 1 347 ? 107.558 103.293 158.942 1.00 319.88 341 TYR E N 1
ATOM 6713 C CA . TYR E 1 347 ? 107.029 102.726 160.179 1.00 319.88 341 TYR E CA 1
ATOM 6714 C C . TYR E 1 347 ? 106.156 103.729 160.923 1.00 319.88 341 TYR E C 1
ATOM 6715 O O . TYR E 1 347 ? 105.071 103.380 161.402 1.00 319.88 341 TYR E O 1
ATOM 6717 N N . LYS E 1 348 ? 106.613 104.978 161.031 1.00 317.70 342 LYS E N 1
ATOM 6718 C CA . LYS E 1 348 ? 105.785 106.011 161.644 1.00 317.70 342 LYS E CA 1
ATOM 6719 C C . LYS E 1 348 ? 104.517 106.244 160.835 1.00 317.70 342 LYS E C 1
ATOM 6720 O O . LYS E 1 348 ? 103.430 106.401 161.404 1.00 317.70 342 LYS E O 1
ATOM 6722 N N . VAL E 1 349 ? 104.639 106.272 159.506 1.00 335.35 343 VAL E N 1
ATOM 6723 C CA . VAL E 1 349 ? 103.463 106.404 158.650 1.00 335.35 343 VAL E CA 1
ATOM 6724 C C . VAL E 1 349 ? 102.544 105.204 158.833 1.00 335.35 343 VAL E C 1
ATOM 6725 O O . VAL E 1 349 ? 101.321 105.348 158.948 1.00 335.35 343 VAL E O 1
ATOM 6727 N N . GLU E 1 350 ? 103.122 104.002 158.863 1.00 335.30 344 GLU E N 1
ATOM 6728 C CA . GLU E 1 350 ? 102.323 102.805 159.099 1.00 335.30 344 GLU E CA 1
ATOM 6729 C C . GLU E 1 350 ? 101.675 102.840 160.476 1.00 335.30 344 GLU E C 1
ATOM 6730 O O . GLU E 1 350 ? 100.515 102.440 160.633 1.00 335.30 344 GLU E O 1
ATOM 6732 N N . LYS E 1 351 ? 102.409 103.313 161.488 1.00 322.05 345 LYS E N 1
ATOM 6733 C CA . LYS E 1 351 ? 101.828 103.454 162.818 1.00 322.05 345 LYS E CA 1
ATOM 6734 C C . LYS E 1 351 ? 100.648 104.415 162.810 1.00 322.05 345 LYS E C 1
ATOM 6735 O O . LYS E 1 351 ? 99.617 104.135 163.432 1.00 322.05 345 LYS E O 1
ATOM 6737 N N . VAL E 1 352 ? 100.780 105.547 162.117 1.00 325.81 346 VAL E N 1
ATOM 6738 C CA . VAL E 1 352 ? 99.638 106.434 161.930 1.00 325.81 346 VAL E CA 1
ATOM 6739 C C . VAL E 1 352 ? 98.573 105.752 161.082 1.00 325.81 346 VAL E C 1
ATOM 6740 O O . VAL E 1 352 ? 97.373 105.857 161.364 1.00 325.81 346 VAL E O 1
ATOM 6742 N N . PHE E 1 353 ? 98.993 105.044 160.030 1.00 333.90 347 PHE E N 1
ATOM 6743 C CA . PHE E 1 353 ? 98.041 104.314 159.200 1.00 333.90 347 PHE E CA 1
ATOM 6744 C C . PHE E 1 353 ? 97.327 103.237 160.004 1.00 333.90 347 PHE E C 1
ATOM 6745 O O . PHE E 1 353 ? 96.117 103.035 159.847 1.00 333.90 347 PHE E O 1
ATOM 6747 N N . ALA E 1 354 ? 98.061 102.533 160.868 1.00 333.12 348 ALA E N 1
ATOM 6748 C CA . ALA E 1 354 ? 97.426 101.557 161.747 1.00 333.12 348 ALA E CA 1
ATOM 6749 C C . ALA E 1 354 ? 96.416 102.231 162.665 1.00 333.12 348 ALA E C 1
ATOM 6750 O O . ALA E 1 354 ? 95.323 101.700 162.895 1.00 333.12 348 ALA E O 1
ATOM 6752 N N . ARG E 1 355 ? 96.765 103.401 163.203 1.00 333.05 349 ARG E N 1
ATOM 6753 C CA . ARG E 1 355 ? 95.797 104.178 163.966 1.00 333.05 349 ARG E CA 1
ATOM 6754 C C . ARG E 1 355 ? 94.644 104.648 163.088 1.00 333.05 349 ARG E C 1
ATOM 6755 O O . ARG E 1 355 ? 93.487 104.627 163.522 1.00 333.05 349 ARG E O 1
ATOM 6757 N N . ILE E 1 356 ? 94.938 105.075 161.858 1.00 335.11 350 ILE E N 1
ATOM 6758 C CA . ILE E 1 356 ? 93.885 105.531 160.956 1.00 335.11 350 ILE E CA 1
ATOM 6759 C C . ILE E 1 356 ? 92.998 104.368 160.531 1.00 335.11 350 ILE E C 1
ATOM 6760 O O . ILE E 1 356 ? 91.766 104.472 160.547 1.00 335.11 350 ILE E O 1
ATOM 6762 N N . PHE E 1 357 ? 93.603 103.248 160.144 1.00 345.90 351 PHE E N 1
ATOM 6763 C CA . PHE E 1 357 ? 92.844 102.090 159.704 1.00 345.90 351 PHE E CA 1
ATOM 6764 C C . PHE E 1 357 ? 92.254 101.356 160.906 1.00 345.90 351 PHE E C 1
ATOM 6765 O O . PHE E 1 357 ? 92.618 101.598 162.060 1.00 345.90 351 PHE E O 1
ATOM 6767 N N . GLY E 1 358 ? 91.325 100.447 160.630 1.00 324.68 352 GLY E N 1
ATOM 6768 C CA . GLY E 1 358 ? 90.684 99.671 161.675 1.00 324.68 352 GLY E CA 1
ATOM 6769 C C . GLY E 1 358 ? 91.598 98.636 162.300 1.00 324.68 352 GLY E C 1
ATOM 6770 O O . GLY E 1 358 ? 91.572 98.422 163.512 1.00 324.68 352 GLY E O 1
#

B-factor: mean 266.76, std 78.53, range [124.46, 525.85]

Organism: Nostoc sp. (strain PCC 7120 / SAG 25.82 / UTEX 2576) (NCBI:txid103690)

Sequence (1372 aa):
VVFPFTAIVGQEEMKLALLLNVIDPKIGGVMIMGDRGTGKSTTIRALADLLPEIPVVANDPFNIPIEFKKVQMVDLPLTEDRVCGTIFEPGLLAKANRGILYVDEVNLLDDHLVDVLLDSAASGWNTIRHPARFVLVGSGNPEEGELRPQLLDRFGMHAEIHTVKEPALRVQIVEQRSEFDQNPPTFLEKYNPEQTALQKKIVEAQKLLPEVKLDYDLRVKISEVCSELDVDGLRGDIVTNRAAKALTAYEGRTEVTVDDIRRVITLCLRHRLRKSGYKVEKVFARIFGVVVFPFTAIVGQEEMKLALLLNVIDPKIGGVMIMGDRGTGKSTTIRALADLLPEIPVVANDPFNSDPSDPDLMSDEVRQKSEIPIEFKKVQMVDLPLGATEDRVCGTIFEPGLLAKANRGILYVDEVNLLDDHLVDVLLDSAASGWNTVEREGISIRHPARFVLVGSGNPEEGELRPQLLDRFGMHAEIHTVKEPALRVQIVEQRSEFDQNPPTFLEKYNPEQTALQKKIVEAQKLLPEVKLDYDLRVKISEVCSELDVDGLRGDIVTNRAAKALTAYEGRTEVTVDDIRRVITLCLRHRLRKSGYKVEKVFARIFGVVVFPFTAIVGQEEMKLALLLNVIDPKIGGVMIMGDRGTGKSTTIRALADLLPEIPVVANDPFNSDPSDPDLMSDEVRQKSEFKKVQMVDLPLGATEDRVCGTIFEPGLLAKANRGILYVDEVNLLDDHLVDVLLDSAASGWNTVEREGISIRHPARFVLVGSGNPEEGELRPQLLDRFGMHAEIHTVKEPALRVQIVEQRSEFDQNPPTFLEKYNPEQTALQKKIVEAQKLLPEVKLDYDLRVKISEVCSELDVDGLRGDIVTNRAAKALTAYEGRTEVTVDDIRRVITLCLRHRLRKDDSGYKVEKVFARIFGVVVFPFTAIVGQEEMKLALLLNVIDPKIGGVMIMGDRGTGKSTTIRALADLLPVDLLLAKANRGILYVDEVNLLDDHLVDVLLDSAASGWNRFVLVGSGNPEEGELRPQLLDRFGMHAEIHTVKEPALRVQIVEQRSEFDQNPPTFLEKYNPEQTALQKKIVEAQKLLPEVKLDYDLRVKISEVCSELLRGDIVTNRAAKALTAYEGRTVDDIRRVITLCLRHRLRRIFGVAIVGQEEMKLALLLNVIDPKIGGVMIMRGTGKSTTIRALADLLPLAKANRGILYVDDDHLVDVLLDSAASGWHPARFVLVGRPQLLDRFGMHIHTKEPALRVQIVEQRSEFDQNPPTFLEKYNPEQTALQKKIVEAQKLLPEVKLDYDLRVKISEVCSELDVDGLRGDIVTNRAAKALTAYEGRTEVTVDDIRRVITLCLRHRLRDSGYKVEKVFARIFG

Nearest PDB structures (foldseek):
  8osh-assembly1_A  TM=1.003E+00  e=5.149E-58  Nostoc sp. PCC 7120 = FACHB-418
  8osg-assembly1_B  TM=9.364E-01  e=1.960E-38  Nostoc sp. PCC 7120 = FACHB-418
  8osh-assembly1_B  TM=9.566E-01  e=7.446E-38  Nostoc sp. PCC 7120 = FACHB-418
  8osf-assembly1_A  TM=9.208E-01  e=1.214E-36  Nostoc sp. PCC 7120 = FACHB-418
  6l8d-assembly1_A  TM=8.833E-01  e=2.564E-30  Synechocystis sp. PCC 6803 substr. Kazusa

Radius of gyration: 43.89 Å; Cα contacts (8 Å, |Δi|>4): 1752; chains: 5; bounding box: 121×116×72 Å

Foldseek 3Di:
DDAEQVLDDDPVLVVVLVLLCVLDVLALAAAEEEPPCVCVVVNNCNVFQLFAFQQWPAVPQQGVDTGRHGGDEEADDPDLCLCAQDPPGGHVQRHLAVHEYEAPPVLPPDPVRPPVVVVQDPQCADPVTHGGHGGYHHYHYPPSDDPPLPPQLSHFQYDYDDDDPCPVPVVVSVVSVVVCVVDVVCVCVVCVVVSVVVSVLSVVLSVCLVLAEEDVVVCVLVVVLVVVADDDPDCLVSNLVSLQSSVCSVPVPRYGDPPSCVSCVNRGQCSNPPVHPVVSVVSSCVSVVD/DDAELPLLLDPVVLVVVLLLCVLDQLLFAAEAEDACLVNVVNVQVSSQVQAAKAFAAADDQQTRRPPPDPLPVDVVVVVVPRGPGIGGGAADEDDAPDDVCQQACVVPGHHSNRDDLAANAEYAQCLPRDDPPLVVVLVLQVQQWHAYQPPHDGGTHRGHYYYYYYRYCVSPHDDLVSLPRHQAYYYGDDDPPVVVVVVSVVVVVVVVVDPPCSCVVCVVVSVVSNVLSVVLSVVLVLAAEDVVLVVLLVQLCVVQPLVDCPNSVSLQVQQSSVCSSVVPRYGDSVSSNVSSLNRCCSSRPPHSVVSVVSSDVSSDD/DAAALCAPPDVVVVVVVVVLCPLDVLQFAEEEEEADPPVCVSVVCSCQPLDWLQAADDPDLAGAHQDPCVQDFPCSVPVPHSHGADAEEDDLDDALCQQAPVPPGGHPQRSRAAHAHEAEACLSDDPRCPPVVSVLQVVQFCFDPNPVHTRGNGGHYSDYYYHYPVSPDDDPDCPLVGGWYDYDDDDDDVVVVVVSVVSVCLCVVDVVVSCVVCVVVRVVVSVLSVVLNVLPPQQDEPCPLVVLLVVLCVVQPPDRPVLSVSLVVSQSVLCRSVPDSYRDPCSCLVCVLRRCQVVRDDVCRNVVSVVSVCVSPND/DADELVLDDAQVVVVLVVVLCVPPPPFAAAAAADDDVVVVVNVSNSVRHADLEEPPLVNAAAEEYHYEQCQPPDCVVLVPVLCVGPVPDSHYRYYHYYHVVSYDRDVSCLQARGWHHYGDDDPPVVVVVVSVVLVVLCVVPVVVSVVVCVVVNVVPHLQQSVLPVCLPPDAQDPVLVVLCCVPVVVLDDSVVCLRCSVSSSPRRHPRDCVVSVVCVPRRCVSNNCCSNVD/DDPDPCPPVVVVVLVVLPLVAAAEAEPVCVCVVPVVVVVVVLDPVLVQLPEEDEDNPDPPVVVVLVCSVVQPVHHSYHYHYVLVVLVSHQFYHDDDDVVVVVVVVVVVCCCPVPVDPCCVVCVVVSVVVVVLVVQLNVCLVPADADVVVVVLLVVLCVPADQPPCPSSVVLVVSLSSPCSSVVDRYGDCVSVVVSQVRRCLRSHCVSVVVSVVVNVVSHD